Protein AF-A0A1R4I802-F1 (afdb_monomer_lite)

pLDDT: mean 87.27, std 13.85, range [25.53, 98.75]

Radius of gyration: 37.76 Å; chains: 1; bounding box: 96×90×121 Å

Sequence (966 aa):
MNDSNFIKTTEVAKILERSEATIKRWESEEKLTSYRNASNHRLFCKNEVLGLKNILNTEIKKTSHTIPISRAISPKSHPAHYLMHKYWGRKPHNVVSEYIAAHTQKGERVLDPFMGSGVTVIEGAKLEREVIGVDLNPMSKFIVDNTVNKVNIPKFQLAFESIYEKVFEQYRHFYITKCSKCDADVELSSLVWSEEGLETIRQNCPCCKKVIQTATAIDIKVYDDIVGNFELLTKGNAFPTDKVLQYVKRSGNERIDELFSKRALIILSSFLRNINEEKDEAVRNLLLFVFSSALPNCSKMLPGDIKTASYKSGWVISKFWVPKVHTERNVFECIQLRYKAILKGKSETTQIDSKFVKTYNQDSRFLSQIDDQSIDYIWTDPPYGESIAYLGLSHLWNSWLGFEPDYSNEIIIDPFRKKRIDSFEEGMNGVFKELNRVLKKGKYLSFSFHNRDLKVWKAIVEPLLRNGFQLVNVVMQPQAVSSGTQGINKNNTLKGDFIYNFMKVDEPANTVFTHHPNAYALIKGMAFDYLQSHKQCTAAELYEFLIPQIILNHAFIDENKKVIDIENLLQKEFIYFEENNNYYWKNKSKPSNKPLGVLDLFAGAGGFSTGFKKANCTIVAAVEFDNEIAKTYSKNHPETILHNVDIRSLPTETIVNNFQEKGIECDIIIGGPPCQGFSMSGNRIRKSFEGKFDERNELFMEFFRFVKALNPSYFIIENVEGILNYNGGTVRDEIYNLFEGIGYKLDSKVLLAADYGVPQLRKRAFFFGTRKSVDPKSLIPSPTHSPGDYTSTWDAISDLPPIESGEGVDLLVKSNHAEYTSYQLKLGAQTQNIIYNHKASSHSKETIEKLKLINSGKKQSDLPEHMHTKSVHSGSWGRMEKHKPAFTLTTRINTPSVGRIVHPEKNRTITPREAARIQSFPDDFVFIGGITTIGKQIGNAVSPLLAEQLAKQILNIEEQLGLNFS

Structure (mmCIF, N/CA/C/O backbone):
data_AF-A0A1R4I802-F1
#
_entry.id   AF-A0A1R4I802-F1
#
loop_
_atom_site.group_PDB
_atom_site.id
_atom_site.type_symbol
_atom_site.label_atom_id
_atom_site.label_alt_id
_atom_site.label_comp_id
_atom_site.label_asym_id
_atom_site.label_entity_id
_atom_site.label_seq_id
_atom_site.pdbx_PDB_ins_code
_atom_site.Cartn_x
_atom_site.Cartn_y
_atom_site.Cartn_z
_atom_site.occupancy
_atom_site.B_iso_or_equiv
_atom_site.auth_seq_id
_atom_site.auth_comp_id
_atom_site.auth_asym_id
_atom_site.auth_atom_id
_atom_site.pdbx_PDB_model_num
ATOM 1 N N . MET A 1 1 ? 3.967 -55.082 20.845 1.00 48.22 1 MET A N 1
ATOM 2 C CA . MET A 1 1 ? 3.621 -54.241 19.677 1.00 48.22 1 MET A CA 1
ATOM 3 C C . MET A 1 1 ? 4.891 -53.521 19.253 1.00 48.22 1 MET A C 1
ATOM 5 O O . MET A 1 1 ? 5.595 -53.062 20.139 1.00 48.22 1 MET A O 1
ATOM 9 N N . ASN A 1 2 ? 5.239 -53.493 17.963 1.00 43.09 2 ASN A N 1
ATOM 10 C CA . ASN A 1 2 ? 6.452 -52.806 17.499 1.00 43.09 2 ASN A CA 1
ATOM 11 C C . ASN A 1 2 ? 6.338 -51.296 17.772 1.00 43.09 2 ASN A C 1
ATOM 13 O O . ASN A 1 2 ? 5.531 -50.617 17.140 1.00 43.09 2 ASN A O 1
ATOM 17 N N . ASP A 1 3 ? 7.165 -50.777 18.683 1.00 56.81 3 ASP A N 1
ATOM 18 C CA . ASP A 1 3 ? 7.208 -49.365 19.108 1.00 56.81 3 ASP A CA 1
ATOM 19 C C . ASP A 1 3 ? 7.693 -48.390 18.005 1.00 56.81 3 ASP A C 1
ATOM 21 O O . ASP A 1 3 ? 7.824 -47.193 18.242 1.00 56.81 3 ASP A O 1
ATOM 25 N N . SER A 1 4 ? 7.941 -48.856 16.774 1.00 58.94 4 SER A N 1
ATOM 26 C CA . SER A 1 4 ? 8.486 -48.034 15.681 1.00 58.94 4 SER A CA 1
ATOM 27 C C . SER A 1 4 ? 7.456 -47.169 14.937 1.00 58.94 4 SER A C 1
ATOM 29 O O . SER A 1 4 ? 7.851 -46.296 14.167 1.00 58.94 4 SER A O 1
ATOM 31 N N . ASN A 1 5 ? 6.150 -47.394 15.135 1.00 73.88 5 ASN A N 1
ATOM 32 C CA . ASN A 1 5 ? 5.072 -46.682 14.418 1.00 73.88 5 ASN A CA 1
ATOM 33 C C . ASN A 1 5 ? 4.325 -45.638 15.262 1.00 73.88 5 ASN A C 1
ATOM 35 O O . ASN A 1 5 ? 3.360 -45.032 14.784 1.00 73.88 5 ASN A O 1
ATOM 39 N N . PHE A 1 6 ? 4.777 -45.400 16.491 1.00 86.06 6 PHE A N 1
ATOM 40 C CA . PHE A 1 6 ? 4.114 -44.507 17.427 1.00 86.06 6 PHE A CA 1
ATOM 41 C C . PHE A 1 6 ? 5.031 -43.371 17.878 1.00 86.06 6 PHE A C 1
ATOM 43 O O . PHE A 1 6 ? 6.222 -43.561 18.106 1.00 86.06 6 PHE A O 1
ATOM 50 N N . ILE A 1 7 ? 4.466 -42.171 17.984 1.00 90.19 7 ILE A N 1
ATOM 51 C CA . ILE A 1 7 ? 5.193 -40.926 18.253 1.00 90.19 7 ILE A CA 1
ATOM 52 C C . ILE A 1 7 ? 4.628 -40.215 19.484 1.00 90.19 7 ILE A C 1
ATOM 54 O O . ILE A 1 7 ? 3.442 -40.324 19.802 1.00 90.19 7 ILE A O 1
ATOM 58 N N . LYS A 1 8 ? 5.484 -39.483 20.203 1.00 91.38 8 LYS A N 1
ATOM 59 C CA . LYS A 1 8 ? 5.104 -38.764 21.432 1.00 91.38 8 LYS A CA 1
ATOM 60 C C . LYS A 1 8 ? 4.300 -37.501 21.113 1.00 91.38 8 LYS A C 1
ATOM 62 O O . LYS A 1 8 ? 4.453 -36.916 20.044 1.00 91.38 8 LYS A O 1
ATOM 67 N N . THR A 1 9 ? 3.521 -37.012 22.081 1.00 88.38 9 THR A N 1
ATOM 68 C CA . THR A 1 9 ? 2.730 -35.765 21.977 1.00 88.38 9 THR A CA 1
ATOM 69 C C . THR A 1 9 ? 3.531 -34.570 21.441 1.00 88.38 9 THR A C 1
ATOM 71 O O . THR A 1 9 ? 3.014 -33.801 20.637 1.00 88.38 9 THR A O 1
ATOM 74 N N . THR A 1 10 ? 4.795 -34.428 21.852 1.00 85.94 10 THR A N 1
ATOM 75 C CA . THR A 1 10 ? 5.732 -33.381 21.399 1.00 85.94 10 THR A CA 1
ATOM 76 C C . THR A 1 10 ? 6.009 -33.451 19.894 1.00 85.94 10 THR A C 1
ATOM 78 O O . THR A 1 10 ? 6.145 -32.433 19.217 1.00 85.94 10 THR A O 1
ATOM 81 N N . GLU A 1 11 ? 6.088 -34.660 19.352 1.00 85.62 11 GLU A N 1
ATOM 82 C CA . GLU A 1 11 ? 6.385 -34.925 17.949 1.00 85.62 11 GLU A CA 1
ATOM 83 C C . GLU A 1 11 ? 5.122 -34.818 17.086 1.00 85.62 11 GLU A C 1
ATOM 85 O O . GLU A 1 11 ? 5.169 -34.250 15.999 1.00 85.62 11 GLU A O 1
ATOM 90 N N . VAL A 1 12 ? 3.964 -35.224 17.618 1.00 88.69 12 VAL A N 1
ATOM 91 C CA . VAL A 1 12 ? 2.645 -34.949 17.020 1.00 88.69 12 VAL A CA 1
ATOM 92 C C . VAL A 1 12 ? 2.388 -33.447 16.911 1.00 88.69 12 VAL A C 1
ATOM 94 O O . VAL A 1 12 ? 1.987 -32.964 15.854 1.00 88.69 12 VAL A O 1
ATOM 97 N N . ALA A 1 13 ? 2.672 -32.700 17.982 1.00 84.94 13 ALA A N 1
ATOM 98 C CA . ALA A 1 13 ? 2.576 -31.244 18.026 1.00 84.94 13 ALA A CA 1
ATOM 99 C C . ALA A 1 13 ? 3.449 -30.584 16.945 1.00 84.94 13 ALA A C 1
ATOM 101 O O . ALA A 1 13 ? 2.989 -29.680 16.247 1.00 84.94 13 ALA A O 1
ATOM 102 N N . LYS A 1 14 ? 4.674 -31.091 16.735 1.00 83.31 14 LYS A N 1
ATOM 103 C CA . LYS A 1 14 ? 5.548 -30.655 15.634 1.00 83.31 14 LYS A CA 1
ATOM 104 C C . LYS A 1 14 ? 4.990 -31.005 14.255 1.00 83.31 14 LYS A C 1
ATOM 106 O O . LYS A 1 14 ? 4.982 -30.142 13.386 1.00 83.31 14 LYS A O 1
ATOM 111 N N . ILE A 1 15 ? 4.525 -32.237 14.036 1.00 83.50 15 ILE A N 1
ATOM 112 C CA . ILE A 1 15 ? 4.023 -32.671 12.721 1.00 83.50 15 ILE A CA 1
ATOM 113 C C . ILE A 1 15 ? 2.768 -31.888 12.326 1.00 83.50 15 ILE A C 1
ATOM 115 O O . ILE A 1 15 ? 2.659 -31.473 11.174 1.00 83.50 15 ILE A O 1
ATOM 119 N N . LEU A 1 16 ? 1.849 -31.655 13.264 1.00 80.12 16 LEU A N 1
ATOM 120 C CA . LEU A 1 16 ? 0.598 -30.928 13.028 1.00 80.12 16 LEU A CA 1
ATOM 121 C C . LEU A 1 16 ? 0.731 -29.405 13.168 1.00 80.12 16 LEU A C 1
ATOM 123 O O . LEU A 1 16 ? -0.246 -28.701 12.928 1.00 80.12 16 LEU A O 1
ATOM 127 N N . GLU A 1 17 ? 1.909 -28.899 13.551 1.00 80.00 17 GLU A N 1
ATOM 128 C CA . GLU A 1 17 ? 2.177 -27.472 13.786 1.00 80.00 17 GLU A CA 1
ATOM 129 C C . GLU A 1 17 ? 1.166 -26.857 14.778 1.00 80.00 17 GLU A C 1
ATOM 131 O O . GLU A 1 17 ? 0.528 -25.827 14.535 1.00 80.00 17 GLU A O 1
ATOM 136 N N . ARG A 1 18 ? 0.966 -27.537 15.913 1.00 85.56 18 ARG A N 1
ATOM 137 C CA . ARG A 1 18 ? 0.044 -27.147 16.993 1.00 85.56 18 ARG A CA 1
ATOM 138 C C . ARG A 1 18 ? 0.712 -27.288 18.355 1.00 85.56 18 ARG A C 1
ATOM 140 O O . ARG A 1 18 ? 1.702 -27.992 18.503 1.00 85.56 18 ARG A O 1
ATOM 147 N N . SER A 1 19 ? 0.158 -26.634 19.375 1.00 84.50 19 SER A N 1
ATOM 148 C CA . SER A 1 19 ? 0.639 -26.800 20.750 1.00 84.50 19 SER A CA 1
ATOM 149 C C . SER A 1 19 ? 0.281 -28.183 21.302 1.00 84.50 19 SER A C 1
ATOM 151 O O . SER A 1 19 ? -0.762 -28.745 20.969 1.00 84.50 19 SER A O 1
ATOM 153 N N . GLU A 1 20 ? 1.083 -28.711 22.227 1.00 81.38 20 GLU A N 1
ATOM 154 C CA . GLU A 1 20 ? 0.769 -29.975 22.910 1.00 81.38 20 GLU A CA 1
ATOM 155 C C . GLU A 1 20 ? -0.572 -29.938 23.660 1.00 81.38 20 GLU A C 1
ATOM 157 O O . GLU A 1 20 ? -1.236 -30.965 23.791 1.00 81.38 20 GLU A O 1
ATOM 162 N N . ALA A 1 21 ? -0.997 -28.759 24.131 1.00 77.81 21 ALA A N 1
ATOM 163 C CA . ALA A 1 21 ? -2.317 -28.562 24.731 1.00 77.81 21 ALA A CA 1
ATOM 164 C C . ALA A 1 21 ? -3.444 -28.810 23.716 1.00 77.81 21 ALA A C 1
ATOM 166 O O . ALA A 1 21 ? -4.458 -29.417 24.050 1.00 77.81 21 ALA A O 1
ATOM 167 N N . THR A 1 22 ? -3.234 -28.408 22.460 1.00 73.81 22 THR A N 1
ATOM 168 C CA . THR A 1 22 ? -4.174 -28.674 21.366 1.00 73.81 22 THR A CA 1
ATOM 169 C C . THR A 1 22 ? -4.234 -30.162 21.043 1.00 73.81 22 THR A C 1
ATOM 171 O O . THR A 1 22 ? -5.327 -30.685 20.865 1.00 73.81 22 THR A O 1
ATOM 174 N N . ILE A 1 23 ? -3.092 -30.860 21.038 1.00 85.88 23 ILE A N 1
ATOM 175 C CA . ILE A 1 23 ? -3.051 -32.312 20.800 1.00 85.88 23 ILE A CA 1
ATOM 176 C C . ILE A 1 23 ? -3.812 -33.070 21.893 1.00 85.88 23 ILE A C 1
ATOM 178 O O . ILE A 1 23 ? -4.617 -33.941 21.585 1.00 85.88 23 ILE A O 1
ATOM 182 N N . LYS A 1 24 ? -3.635 -32.685 23.164 1.00 81.06 24 LYS A N 1
ATOM 183 C CA . LYS A 1 24 ? -4.377 -33.264 24.300 1.00 81.06 24 LYS A CA 1
ATOM 184 C C . LYS A 1 24 ? -5.880 -32.986 24.222 1.00 81.06 24 LYS A C 1
ATOM 186 O O . LYS A 1 24 ? -6.678 -33.839 24.591 1.00 81.06 24 LYS A O 1
ATOM 191 N N . ARG A 1 25 ? -6.273 -31.806 23.733 1.00 82.50 25 ARG A N 1
ATOM 192 C CA . ARG A 1 25 ? -7.684 -31.484 23.493 1.00 82.50 25 ARG A CA 1
ATOM 193 C C . ARG A 1 25 ? -8.262 -32.319 22.346 1.00 82.50 25 ARG A C 1
ATOM 195 O O . ARG A 1 25 ? -9.352 -32.852 22.478 1.00 82.50 25 ARG A O 1
ATOM 202 N N . TRP A 1 26 ? -7.538 -32.462 21.240 1.00 80.62 26 TRP A N 1
ATOM 203 C CA . TRP A 1 26 ? -7.979 -33.267 20.096 1.00 80.62 26 TRP A CA 1
ATOM 204 C C . TRP A 1 26 ? -8.058 -34.757 20.415 1.00 80.62 26 TRP A C 1
ATOM 206 O O . TRP A 1 26 ? -8.942 -35.427 19.903 1.00 80.62 26 TRP A O 1
ATOM 216 N N . GLU A 1 27 ? -7.210 -35.245 21.315 1.00 81.06 27 GLU A N 1
ATOM 217 C CA . GLU A 1 27 ? -7.365 -36.564 21.928 1.00 81.06 27 GLU A CA 1
ATOM 218 C C . GLU A 1 27 ? -8.683 -36.666 22.717 1.00 81.06 27 GLU A C 1
ATOM 220 O O . GLU A 1 27 ? -9.453 -37.593 22.498 1.00 81.06 27 GLU A O 1
ATOM 225 N N . SER A 1 28 ? -8.997 -35.691 23.583 1.00 76.88 28 SER A N 1
ATOM 226 C CA . SER A 1 28 ? -10.264 -35.689 24.344 1.00 76.88 28 SER A CA 1
ATOM 227 C C . SER A 1 28 ? -11.519 -35.479 23.489 1.00 76.88 28 SER A C 1
ATOM 229 O O . SER A 1 28 ? -12.619 -35.783 23.934 1.00 76.88 28 SER A O 1
ATOM 231 N N . GLU A 1 29 ? -11.352 -34.946 22.281 1.00 74.69 29 GLU A N 1
ATOM 232 C CA . GLU A 1 29 ? -12.400 -34.778 21.267 1.00 74.69 29 GLU A CA 1
ATOM 233 C C . GLU A 1 29 ? -12.437 -35.957 20.273 1.00 74.69 29 GLU A C 1
ATOM 235 O O . GLU A 1 29 ? -13.108 -35.854 19.251 1.00 74.69 29 GLU A O 1
ATOM 240 N N . GLU A 1 30 ? -11.681 -37.034 20.524 1.00 80.44 30 GLU A N 1
ATOM 241 C CA . GLU A 1 30 ? -11.597 -38.242 19.681 1.00 80.44 30 GLU A CA 1
ATOM 242 C C . GLU A 1 30 ? -11.120 -37.991 18.232 1.00 80.44 30 GLU A C 1
ATOM 244 O O . GLU A 1 30 ? -11.308 -38.814 17.341 1.00 80.44 30 GLU A O 1
ATOM 249 N N . LYS A 1 31 ? -10.442 -36.863 17.977 1.00 72.69 31 LYS A N 1
ATOM 250 C CA . LYS A 1 31 ? -9.838 -36.523 16.671 1.00 72.69 31 LYS A CA 1
ATOM 251 C C . LYS A 1 31 ? -8.474 -37.175 16.445 1.00 72.69 31 LYS A C 1
ATOM 253 O O . LYS A 1 31 ? -7.980 -37.191 15.320 1.00 72.69 31 LYS A O 1
ATOM 258 N N . LEU A 1 32 ? -7.838 -37.625 17.522 1.00 79.69 32 LEU A N 1
ATOM 259 C CA . LEU A 1 32 ? -6.580 -38.363 17.521 1.00 79.69 32 LEU A CA 1
ATOM 260 C C . LEU A 1 32 ? -6.643 -39.438 18.593 1.00 79.69 32 LEU A C 1
ATOM 262 O O . LEU A 1 32 ? -6.967 -39.149 19.744 1.00 79.69 32 LEU A O 1
ATOM 266 N N . THR A 1 33 ? -6.243 -40.649 18.241 1.00 84.12 33 THR A N 1
ATOM 267 C CA . THR A 1 33 ? -6.225 -41.769 19.174 1.00 84.12 33 THR A CA 1
ATOM 268 C C . THR A 1 33 ? -4.836 -41.920 19.791 1.00 84.12 33 THR A C 1
ATOM 270 O O . THR A 1 33 ? -3.817 -41.907 19.093 1.00 84.12 33 THR A O 1
ATOM 273 N N . SER A 1 34 ? -4.773 -42.059 21.117 1.00 86.81 34 SER A N 1
ATOM 274 C CA . SER A 1 34 ? -3.521 -42.305 21.838 1.00 86.81 34 SER A CA 1
ATOM 275 C C . SER A 1 34 ? -3.622 -43.554 22.710 1.00 86.81 34 SER A C 1
ATOM 277 O O . SER A 1 34 ? -4.702 -43.922 23.172 1.00 86.81 34 SER A O 1
ATOM 279 N N . TYR A 1 35 ? -2.488 -44.210 22.947 1.00 85.31 35 TYR A N 1
ATOM 280 C CA . TYR A 1 35 ? -2.356 -45.235 23.981 1.00 85.31 35 TYR A CA 1
ATOM 281 C C . TYR A 1 35 ? -1.230 -44.864 24.941 1.00 85.31 35 TYR A C 1
ATOM 283 O O . TYR A 1 35 ? -0.336 -44.069 24.631 1.00 85.31 35 TYR A O 1
ATOM 291 N N . ARG A 1 36 ? -1.281 -45.441 26.141 1.00 83.44 36 ARG A N 1
ATOM 292 C CA . ARG A 1 36 ? -0.262 -45.230 27.167 1.00 83.44 36 ARG A CA 1
ATOM 293 C C . ARG A 1 36 ? 0.703 -46.403 27.195 1.00 83.44 36 ARG A C 1
ATOM 295 O O . ARG A 1 36 ? 0.273 -47.552 27.243 1.00 83.44 36 ARG A O 1
ATOM 302 N N . ASN A 1 37 ? 2.000 -46.113 27.174 1.00 80.75 37 ASN A N 1
ATOM 303 C CA . ASN A 1 37 ? 3.020 -47.146 27.345 1.00 80.75 37 ASN A CA 1
ATOM 304 C C . ASN A 1 37 ? 3.228 -47.512 28.828 1.00 80.75 37 ASN A C 1
ATOM 306 O O . ASN A 1 37 ? 2.658 -46.884 29.720 1.00 80.75 37 ASN A O 1
ATOM 310 N N . ALA A 1 38 ? 4.089 -48.500 29.095 1.00 75.00 38 ALA A N 1
ATOM 311 C CA . ALA A 1 38 ? 4.399 -48.976 30.449 1.00 75.00 38 ALA A CA 1
ATOM 312 C C . ALA A 1 38 ? 4.958 -47.885 31.390 1.00 75.00 38 ALA A C 1
ATOM 314 O O . ALA A 1 38 ? 4.836 -47.995 32.604 1.00 75.00 38 ALA A O 1
ATOM 315 N N . SER A 1 39 ? 5.526 -46.805 30.840 1.00 77.00 39 SER A N 1
ATOM 316 C CA . SER A 1 39 ? 5.998 -45.629 31.590 1.00 77.00 39 SER A CA 1
ATOM 317 C C . SER A 1 39 ? 4.955 -44.505 31.670 1.00 77.00 39 SER A C 1
ATOM 319 O O . SER A 1 39 ? 5.293 -43.373 32.005 1.00 77.00 39 SER A O 1
ATOM 321 N N . ASN A 1 40 ? 3.692 -44.796 31.346 1.00 76.44 40 ASN A N 1
ATOM 322 C CA . ASN A 1 40 ? 2.556 -43.877 31.389 1.00 76.44 40 ASN A CA 1
ATOM 323 C C . ASN A 1 40 ? 2.649 -42.671 30.421 1.00 76.44 40 ASN A C 1
ATOM 325 O O . ASN A 1 40 ? 1.948 -41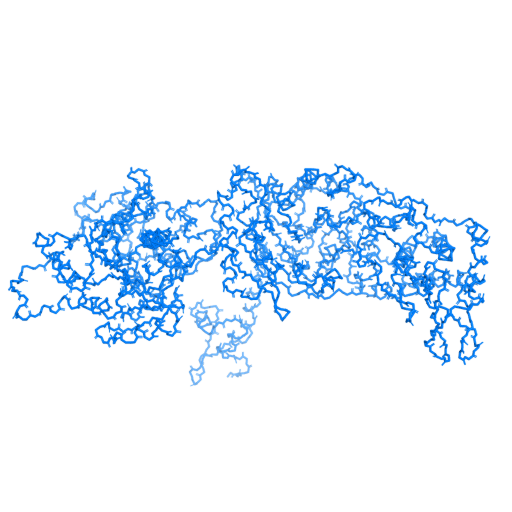.668 30.595 1.00 76.44 40 ASN A O 1
ATOM 329 N N . HIS A 1 41 ? 3.486 -42.758 29.380 1.00 80.06 41 HIS A N 1
ATOM 330 C CA . HIS A 1 41 ? 3.590 -41.744 28.327 1.00 80.06 41 HIS A CA 1
ATOM 331 C C . HIS A 1 41 ? 2.538 -41.959 27.233 1.00 80.06 41 HIS A C 1
ATOM 333 O O . HIS A 1 41 ? 2.304 -43.091 26.815 1.00 80.06 41 HIS A O 1
ATOM 339 N N . ARG A 1 42 ? 1.946 -40.859 26.741 1.00 85.69 42 ARG A N 1
ATOM 340 C CA . ARG A 1 42 ? 1.019 -40.860 25.596 1.00 85.69 42 ARG A CA 1
ATOM 341 C C . ARG A 1 42 ? 1.775 -41.058 24.285 1.00 85.69 42 ARG A C 1
ATOM 343 O O . ARG A 1 42 ? 2.738 -40.333 24.016 1.00 85.69 42 ARG A O 1
ATOM 350 N N . LEU A 1 43 ? 1.295 -41.988 23.473 1.00 88.94 43 LEU A N 1
ATOM 351 C CA . LEU A 1 43 ? 1.833 -42.321 22.163 1.00 88.94 43 LEU A CA 1
ATOM 352 C C . LEU A 1 43 ? 0.704 -42.345 21.126 1.00 88.94 43 LEU A C 1
ATOM 354 O O . LEU A 1 43 ? -0.361 -42.899 21.382 1.00 88.94 43 LEU A O 1
ATOM 358 N N . PHE A 1 44 ? 0.947 -41.745 19.962 1.00 90.06 44 PHE A N 1
ATOM 359 C CA . PHE A 1 44 ? -0.020 -41.586 18.870 1.00 90.06 44 PHE A CA 1
ATOM 360 C C . PHE A 1 44 ? 0.459 -42.314 17.618 1.00 90.06 44 PHE A C 1
ATOM 362 O O . PHE A 1 44 ? 1.660 -42.337 17.339 1.00 90.06 44 PHE A O 1
ATOM 369 N N . CYS A 1 45 ? -0.462 -42.895 16.846 1.00 88.38 45 CYS A N 1
ATOM 370 C CA . CYS A 1 45 ? -0.117 -43.576 15.600 1.00 88.38 45 CYS A CA 1
ATOM 371 C C . CYS A 1 45 ? 0.385 -42.565 14.559 1.00 88.38 45 CYS A C 1
ATOM 373 O O . CYS A 1 45 ? -0.319 -41.624 14.190 1.00 88.38 45 CYS A O 1
ATOM 375 N N . LYS A 1 46 ? 1.603 -42.756 14.041 1.00 86.38 46 LYS A N 1
ATOM 376 C CA . LYS A 1 46 ? 2.226 -41.804 13.106 1.00 86.38 46 LYS A CA 1
ATOM 377 C C . LYS A 1 46 ? 1.425 -41.628 11.807 1.00 86.38 46 LYS A C 1
ATOM 379 O O . LYS A 1 46 ? 1.333 -40.514 11.296 1.00 86.38 46 LYS A O 1
ATOM 384 N N . ASN A 1 47 ? 0.820 -42.699 11.292 1.00 79.44 47 ASN A N 1
ATOM 385 C CA . ASN A 1 47 ? 0.033 -42.659 10.053 1.00 79.44 47 ASN A CA 1
ATOM 386 C C . ASN A 1 47 ? -1.282 -41.886 10.218 1.00 79.44 47 ASN A C 1
ATOM 388 O O . ASN A 1 47 ? -1.668 -41.134 9.327 1.00 79.44 47 ASN A O 1
ATOM 392 N N . GLU A 1 48 ? -1.935 -42.023 11.371 1.00 85.12 48 GLU A N 1
ATOM 393 C CA . GLU A 1 48 ? -3.157 -41.289 11.718 1.00 85.12 48 GLU A CA 1
ATOM 394 C C . GLU A 1 48 ? -2.884 -39.781 11.810 1.00 85.12 48 GLU A C 1
ATOM 396 O O . GLU A 1 48 ? -3.587 -38.969 11.210 1.00 85.12 48 GLU A O 1
ATOM 401 N N . VAL A 1 49 ? -1.778 -39.410 12.462 1.00 86.81 49 VAL A N 1
ATOM 402 C CA . VAL A 1 49 ? -1.320 -38.018 12.582 1.00 86.81 49 VAL A CA 1
ATOM 403 C C . VAL A 1 49 ? -1.009 -37.408 11.210 1.00 86.81 49 VAL A C 1
ATOM 405 O O . VAL A 1 49 ? -1.395 -36.273 10.931 1.00 86.81 49 VAL A O 1
ATOM 408 N N . LEU A 1 50 ? -0.344 -38.149 10.319 1.00 80.38 50 LEU A N 1
ATOM 409 C CA . LEU A 1 50 ? -0.075 -37.688 8.952 1.00 80.38 50 LEU A CA 1
ATOM 410 C C . LEU A 1 50 ? -1.360 -37.565 8.112 1.00 80.38 50 LEU A C 1
ATOM 412 O O . LEU A 1 50 ? -1.487 -36.619 7.333 1.00 80.38 50 LEU A O 1
ATOM 416 N N . GLY A 1 51 ? -2.331 -38.463 8.301 1.00 76.75 51 GLY A N 1
ATOM 417 C CA . GLY A 1 51 ? -3.654 -38.373 7.678 1.00 76.75 51 GLY A CA 1
ATOM 418 C C . GLY A 1 51 ? -4.413 -37.113 8.100 1.00 76.75 51 GLY A C 1
ATOM 419 O O . GLY A 1 51 ? -4.891 -36.363 7.247 1.00 76.75 51 GLY A O 1
ATOM 420 N N . LEU A 1 52 ? -4.433 -36.814 9.402 1.00 78.19 52 LEU A N 1
ATOM 421 C CA . LEU A 1 52 ? -5.056 -35.601 9.933 1.00 78.19 52 LEU A CA 1
ATOM 422 C C . LEU A 1 52 ? -4.363 -34.326 9.424 1.00 78.19 52 LEU A C 1
ATOM 424 O O . LEU A 1 52 ? -5.043 -33.360 9.080 1.00 78.19 52 LEU A O 1
ATOM 428 N N . LYS A 1 53 ? -3.025 -34.329 9.288 1.00 82.31 53 LYS A N 1
ATOM 429 C CA . LYS A 1 53 ? -2.281 -33.216 8.667 1.00 82.31 53 LYS A CA 1
ATOM 430 C C . LYS A 1 53 ? -2.791 -32.920 7.256 1.00 82.31 53 LYS A C 1
ATOM 432 O O . LYS A 1 53 ? -2.984 -31.759 6.897 1.00 82.31 53 LYS A O 1
ATOM 437 N N . ASN A 1 54 ? -3.020 -33.960 6.459 1.00 64.31 54 ASN A N 1
ATOM 438 C CA . ASN A 1 54 ? -3.515 -33.805 5.095 1.00 64.31 54 ASN A CA 1
ATOM 439 C C . ASN A 1 54 ? -4.945 -33.254 5.066 1.00 64.31 54 ASN A C 1
ATOM 441 O O . ASN A 1 54 ? -5.218 -32.353 4.275 1.00 64.31 54 ASN A O 1
ATOM 445 N N . ILE A 1 55 ? -5.833 -33.717 5.951 1.00 69.50 55 ILE A N 1
ATOM 446 C CA . ILE A 1 55 ? -7.207 -33.196 6.060 1.00 69.50 55 ILE A CA 1
ATOM 447 C C . ILE A 1 55 ? -7.192 -31.707 6.430 1.00 69.50 55 ILE A C 1
ATOM 449 O O . ILE A 1 55 ? -7.767 -30.895 5.707 1.00 69.50 55 ILE A O 1
ATOM 453 N N . LEU A 1 56 ? -6.439 -31.328 7.468 1.00 64.81 56 LEU A N 1
ATOM 454 C CA . LEU A 1 56 ? -6.307 -29.936 7.914 1.00 64.81 56 LEU A CA 1
ATOM 455 C C . LEU A 1 56 ? -5.733 -29.025 6.818 1.00 64.81 56 LEU A C 1
ATOM 457 O O . LEU A 1 56 ? -6.237 -27.929 6.589 1.00 64.81 56 LEU A O 1
ATOM 461 N N . ASN A 1 57 ? -4.722 -29.489 6.081 1.00 50.66 57 ASN A N 1
ATOM 462 C CA . ASN A 1 57 ? -4.170 -28.749 4.943 1.00 50.66 57 ASN A CA 1
ATOM 463 C C . ASN A 1 57 ? -5.178 -28.592 3.792 1.00 50.66 57 ASN A C 1
ATOM 465 O O . ASN A 1 57 ? -5.131 -27.605 3.056 1.00 50.66 57 ASN A O 1
ATOM 469 N N . THR A 1 58 ? -6.092 -29.549 3.629 1.00 42.91 58 THR A N 1
ATOM 470 C CA . THR A 1 58 ? -7.140 -29.509 2.599 1.00 42.91 58 THR A CA 1
ATOM 471 C C . THR A 1 58 ? -8.281 -28.565 3.000 1.00 42.91 58 THR A C 1
ATOM 473 O O . THR A 1 58 ? -8.788 -27.828 2.156 1.00 42.91 58 THR A O 1
ATOM 476 N N . GLU A 1 59 ? -8.640 -28.504 4.286 1.00 38.62 59 GLU A N 1
ATOM 477 C CA . GLU A 1 59 ? -9.621 -27.553 4.835 1.00 38.62 59 GLU A CA 1
ATOM 478 C C . GLU A 1 59 ? -9.112 -26.103 4.840 1.00 38.62 59 GLU A C 1
ATOM 480 O O . GLU A 1 59 ? -9.858 -25.183 4.496 1.00 38.62 59 GLU A O 1
ATOM 485 N N . ILE A 1 60 ? -7.822 -25.888 5.123 1.00 38.41 60 ILE A N 1
ATOM 486 C CA . ILE A 1 60 ? -7.173 -24.571 4.993 1.00 38.41 60 ILE A CA 1
ATOM 487 C C . ILE A 1 60 ? -7.182 -24.116 3.528 1.00 38.41 60 ILE A C 1
ATOM 489 O O . ILE A 1 60 ? -7.492 -22.963 3.239 1.00 38.41 60 ILE A O 1
ATOM 493 N N . LYS A 1 61 ? -6.927 -25.025 2.577 1.00 32.91 61 LYS A N 1
ATOM 494 C CA . LYS A 1 61 ? -7.055 -24.715 1.145 1.00 32.91 61 LYS A CA 1
ATOM 495 C C . LYS A 1 61 ? -8.497 -24.418 0.733 1.00 32.91 61 LYS A C 1
ATOM 497 O O . LYS A 1 61 ? -8.692 -23.572 -0.123 1.00 32.91 61 LYS A O 1
ATOM 502 N N . LYS A 1 62 ? -9.514 -25.055 1.323 1.00 33.22 62 LYS A N 1
ATOM 503 C CA . LYS A 1 62 ? -10.926 -24.734 1.027 1.00 33.22 62 LYS A CA 1
ATOM 504 C C . LYS A 1 62 ? -11.366 -23.380 1.594 1.00 33.22 62 LYS A C 1
ATOM 506 O O . LYS A 1 62 ? -12.161 -22.700 0.960 1.00 33.22 62 LYS A O 1
ATOM 511 N N . THR A 1 63 ? -10.829 -22.972 2.742 1.00 30.69 63 THR A N 1
ATOM 512 C CA . THR A 1 63 ? -11.148 -21.687 3.397 1.00 30.69 63 THR A CA 1
ATOM 513 C C . THR A 1 63 ? -10.293 -20.509 2.907 1.00 30.69 63 THR A C 1
ATOM 515 O O . THR A 1 63 ? -10.681 -19.363 3.104 1.00 30.69 63 THR A O 1
ATOM 518 N N . SER A 1 64 ? -9.169 -20.748 2.215 1.00 35.84 64 SER A N 1
ATOM 519 C CA . SER A 1 64 ? -8.300 -19.675 1.693 1.00 35.84 64 SER A CA 1
ATOM 520 C C . SER A 1 64 ? -8.865 -18.910 0.493 1.00 35.84 64 SER A C 1
ATOM 522 O O . SER A 1 64 ? -8.329 -17.863 0.155 1.00 35.84 64 SER A O 1
ATOM 524 N N . HIS A 1 65 ? -9.911 -19.416 -0.166 1.00 45.09 65 HIS A N 1
ATOM 525 C CA . HIS A 1 65 ? -10.439 -18.840 -1.412 1.00 45.09 65 HIS A CA 1
ATOM 526 C C . HIS A 1 65 ? -11.348 -17.613 -1.196 1.00 45.09 65 HIS A C 1
ATOM 528 O O . HIS A 1 65 ? -11.926 -17.108 -2.156 1.00 45.09 65 HIS A O 1
ATOM 534 N N . THR A 1 66 ? -11.508 -17.143 0.047 1.00 50.12 66 THR A N 1
ATOM 535 C CA . THR A 1 66 ? -12.467 -16.081 0.406 1.00 50.12 66 THR A CA 1
ATOM 536 C C . THR A 1 66 ? -11.868 -14.930 1.215 1.00 50.12 66 THR A C 1
ATOM 538 O O . THR A 1 66 ? -12.614 -14.062 1.650 1.00 50.12 66 THR A O 1
ATOM 541 N N . ILE A 1 67 ? -10.556 -14.910 1.481 1.00 62.56 67 ILE A N 1
ATOM 542 C CA . ILE A 1 67 ? -9.917 -13.822 2.240 1.00 62.56 67 ILE A CA 1
ATOM 543 C C . ILE A 1 67 ? -8.658 -13.374 1.493 1.00 62.56 67 ILE A C 1
ATOM 545 O O . ILE A 1 67 ? -7.775 -14.207 1.267 1.00 62.56 67 ILE A O 1
ATOM 549 N N . PRO A 1 68 ? -8.535 -12.083 1.127 1.00 70.31 68 PRO A N 1
ATOM 550 C CA . PRO A 1 68 ? -7.342 -11.592 0.462 1.00 70.31 68 PRO A CA 1
ATOM 551 C C . PRO A 1 68 ? -6.127 -11.718 1.378 1.00 70.31 68 PRO A C 1
ATOM 553 O O . PRO A 1 68 ? -6.215 -11.597 2.604 1.00 70.31 68 PRO A O 1
ATOM 556 N N . ILE A 1 69 ? -4.968 -11.954 0.768 1.00 80.69 69 ILE A N 1
ATOM 557 C CA . ILE A 1 69 ? -3.696 -12.070 1.480 1.00 80.69 69 ILE A CA 1
ATOM 558 C C . ILE A 1 69 ? -3.505 -10.822 2.355 1.00 80.69 69 ILE A C 1
ATOM 560 O O . ILE A 1 69 ? -3.695 -9.700 1.897 1.00 80.69 69 ILE A O 1
ATOM 564 N N . SER A 1 70 ? -3.151 -11.022 3.626 1.00 78.50 70 SER A N 1
ATOM 565 C CA . SER A 1 70 ? -2.976 -9.953 4.625 1.00 78.50 70 SER A CA 1
ATOM 566 C C . SER A 1 70 ? -1.525 -9.757 5.068 1.00 78.50 70 SER A C 1
ATOM 568 O O . SER A 1 70 ? -1.239 -8.912 5.913 1.00 78.50 70 SER A O 1
ATOM 570 N N . ARG A 1 71 ? -0.595 -10.533 4.501 1.00 85.62 71 ARG A N 1
ATOM 571 C CA . ARG A 1 71 ? 0.837 -10.473 4.807 1.00 85.62 71 ARG A CA 1
ATOM 572 C C . ARG A 1 71 ? 1.658 -10.086 3.587 1.00 85.62 71 ARG A C 1
ATOM 574 O O . ARG A 1 71 ? 1.309 -10.431 2.458 1.00 85.62 71 ARG A O 1
ATOM 581 N N . ALA A 1 72 ? 2.806 -9.468 3.838 1.00 84.69 72 ALA A N 1
ATOM 582 C CA . ALA A 1 72 ? 3.813 -9.284 2.809 1.00 84.69 72 ALA A CA 1
ATOM 583 C C . ALA A 1 72 ? 4.330 -10.644 2.295 1.00 84.69 72 ALA A C 1
ATOM 585 O O . ALA A 1 72 ? 4.418 -11.634 3.031 1.00 84.69 72 ALA A O 1
ATOM 586 N N . ILE A 1 73 ? 4.674 -10.689 1.014 1.00 87.50 73 ILE A N 1
ATOM 587 C CA . ILE A 1 73 ? 5.291 -11.824 0.335 1.00 87.50 73 ILE A CA 1
ATOM 588 C C . ILE A 1 73 ? 6.700 -11.390 -0.043 1.00 87.50 73 ILE A C 1
ATOM 590 O O . ILE A 1 73 ? 6.883 -10.372 -0.706 1.00 87.50 73 ILE A O 1
ATOM 594 N N . SER A 1 74 ? 7.700 -12.175 0.359 1.00 87.44 74 SER A N 1
ATOM 595 C CA . SER A 1 74 ? 9.089 -11.881 0.008 1.00 87.44 74 SER A CA 1
ATOM 596 C C . SER A 1 74 ? 9.283 -11.990 -1.515 1.00 87.44 74 SER A C 1
ATOM 598 O O . SER A 1 74 ? 9.051 -13.065 -2.084 1.00 87.44 74 SER A O 1
ATOM 600 N N . PRO A 1 75 ? 9.653 -10.902 -2.207 1.00 88.88 75 PRO A N 1
ATOM 601 C CA . PRO A 1 75 ? 9.721 -10.863 -3.660 1.00 88.88 75 PRO A CA 1
ATOM 602 C C . PRO A 1 75 ? 10.985 -11.570 -4.171 1.00 88.88 75 PRO A C 1
ATOM 604 O O . PRO A 1 75 ? 12.066 -11.462 -3.595 1.00 88.88 75 PRO A O 1
ATOM 607 N N . LYS A 1 76 ? 10.864 -12.283 -5.292 1.00 89.75 76 LYS A N 1
ATOM 608 C CA . LYS A 1 76 ? 11.978 -12.959 -5.971 1.00 89.75 76 LYS A CA 1
ATOM 609 C C . LYS A 1 76 ? 12.440 -12.168 -7.192 1.00 89.75 76 LYS A C 1
ATOM 611 O O . LYS A 1 76 ? 11.642 -11.500 -7.852 1.00 89.75 76 LYS A O 1
ATOM 616 N N . SER A 1 77 ? 13.724 -12.295 -7.526 1.00 88.31 77 SER A N 1
ATOM 617 C CA . SER A 1 77 ? 14.285 -11.759 -8.768 1.00 88.31 77 SER A CA 1
ATOM 618 C C . SER A 1 77 ? 13.665 -12.433 -9.994 1.00 88.31 77 SER A C 1
ATOM 620 O O . SER A 1 77 ? 13.253 -13.592 -9.947 1.00 88.31 77 SER A O 1
ATOM 622 N N . HIS A 1 78 ? 13.572 -11.697 -11.100 1.00 90.81 78 HIS A N 1
ATOM 623 C CA . HIS A 1 78 ? 12.977 -12.199 -12.337 1.00 90.81 78 HIS A CA 1
ATOM 624 C C . HIS A 1 78 ? 13.888 -13.217 -13.052 1.00 90.81 78 HIS A C 1
ATOM 626 O O . HIS A 1 78 ? 15.041 -12.886 -13.344 1.00 90.81 78 HIS A O 1
ATOM 632 N N . PRO A 1 79 ? 13.375 -14.417 -13.394 1.00 92.25 79 PRO A N 1
ATOM 633 C CA . PRO A 1 79 ? 14.058 -15.362 -14.284 1.00 92.25 79 PRO A CA 1
ATOM 634 C C . PRO A 1 79 ? 14.279 -14.821 -15.709 1.00 92.25 79 PRO A C 1
ATOM 636 O O . PRO A 1 79 ? 13.741 -13.774 -16.085 1.00 92.25 79 PRO A O 1
ATOM 639 N N . ALA A 1 80 ? 15.051 -15.538 -16.534 1.00 93.94 80 ALA A N 1
ATOM 640 C CA . ALA A 1 80 ? 15.508 -15.044 -17.834 1.00 93.94 80 ALA A CA 1
ATOM 641 C C . ALA A 1 80 ? 14.368 -14.765 -18.823 1.00 93.94 80 ALA A C 1
ATOM 643 O O . ALA A 1 80 ? 14.467 -13.801 -19.583 1.00 93.94 80 ALA A O 1
ATOM 644 N N . HIS A 1 81 ? 13.275 -15.536 -18.796 1.00 93.88 81 HIS A N 1
ATOM 645 C CA . HIS A 1 81 ? 12.132 -15.303 -19.692 1.00 93.88 81 HIS A CA 1
ATOM 646 C C . HIS A 1 81 ? 11.482 -13.919 -19.506 1.00 93.88 81 HIS A C 1
ATOM 648 O O . HIS A 1 81 ? 11.063 -13.302 -20.480 1.00 93.88 81 HIS A O 1
ATOM 654 N N . TYR A 1 82 ? 11.496 -13.349 -18.298 1.00 93.25 82 TYR A N 1
ATOM 655 C CA . TYR A 1 82 ? 11.052 -11.964 -18.097 1.00 93.25 82 TYR A CA 1
ATOM 656 C C . TYR A 1 82 ? 12.065 -10.937 -18.609 1.00 93.25 82 TYR A C 1
ATOM 658 O O . TYR A 1 82 ? 11.697 -9.812 -18.924 1.00 93.25 82 TYR A O 1
ATOM 666 N N . LEU A 1 83 ? 13.348 -11.288 -18.701 1.00 92.75 83 LEU A N 1
ATOM 667 C CA . LEU A 1 83 ? 14.439 -10.390 -19.097 1.00 92.75 83 LEU A CA 1
ATOM 668 C C . LEU A 1 83 ? 14.710 -10.393 -20.616 1.00 92.75 83 LEU A C 1
ATOM 670 O O . LEU A 1 83 ? 15.632 -9.714 -21.084 1.00 92.75 83 LEU A O 1
ATOM 674 N N . MET A 1 84 ? 13.901 -11.117 -21.398 1.00 94.88 84 MET A N 1
ATOM 675 C CA . MET A 1 84 ? 14.021 -11.230 -22.860 1.00 94.88 84 MET A CA 1
ATOM 676 C C . MET A 1 84 ? 13.744 -9.932 -23.622 1.00 94.88 84 MET A C 1
ATOM 678 O O . MET A 1 84 ? 14.295 -9.723 -24.700 1.00 94.88 84 MET A O 1
ATOM 682 N N . HIS A 1 85 ? 12.978 -9.015 -23.041 1.00 95.12 85 HIS A N 1
ATOM 683 C CA . HIS A 1 85 ? 12.789 -7.662 -23.564 1.00 95.12 85 HIS A CA 1
ATOM 684 C C . HIS A 1 85 ? 12.848 -6.659 -22.413 1.00 95.12 85 HIS A C 1
ATOM 686 O O . HIS A 1 85 ? 12.753 -7.058 -21.253 1.00 95.12 85 HIS A O 1
ATOM 692 N N . LYS A 1 86 ? 13.002 -5.363 -22.688 1.00 88.38 86 LYS A N 1
ATOM 693 C CA . LYS A 1 86 ? 12.839 -4.313 -21.668 1.00 88.38 86 LYS A CA 1
ATOM 694 C C . LYS A 1 86 ? 11.371 -3.887 -21.579 1.00 88.38 86 LYS A C 1
ATOM 696 O O . LYS A 1 86 ? 10.693 -3.822 -22.597 1.00 88.38 86 LYS A O 1
ATOM 701 N N . TYR A 1 87 ? 10.910 -3.584 -20.369 1.00 87.25 87 TYR A N 1
ATOM 702 C CA . TYR A 1 87 ? 9.642 -2.907 -20.087 1.00 87.25 87 TYR A CA 1
ATOM 703 C C . TYR A 1 87 ? 9.763 -2.208 -18.720 1.00 87.25 87 TYR A C 1
ATOM 705 O O . TYR A 1 87 ? 10.463 -2.731 -17.851 1.00 87.25 87 TYR A O 1
ATOM 713 N N . TRP A 1 88 ? 9.171 -1.022 -18.534 1.00 77.31 88 TRP A N 1
ATOM 714 C CA . TRP A 1 88 ? 9.443 -0.159 -17.363 1.00 77.31 88 TRP A CA 1
ATOM 715 C C . TRP A 1 88 ? 8.701 -0.560 -16.079 1.00 77.31 88 TRP A C 1
ATOM 717 O O . TRP A 1 88 ? 9.159 -0.196 -15.002 1.00 77.31 88 TRP A O 1
ATOM 727 N N . GLY A 1 89 ? 7.607 -1.323 -16.173 1.00 73.62 89 GLY A N 1
ATOM 728 C CA . GLY A 1 89 ? 6.841 -1.825 -15.024 1.00 73.62 89 GLY A CA 1
ATOM 729 C C . GLY A 1 89 ? 6.855 -3.350 -14.978 1.00 73.62 89 GLY A C 1
ATOM 730 O O . GLY A 1 89 ? 6.407 -3.994 -15.924 1.00 73.62 89 GLY A O 1
ATOM 731 N N . ARG A 1 90 ? 7.417 -3.937 -13.912 1.00 85.19 90 ARG A N 1
ATOM 732 C CA . ARG A 1 90 ? 7.430 -5.394 -13.692 1.00 85.19 90 ARG A CA 1
ATOM 733 C C . ARG A 1 90 ? 7.287 -5.737 -12.226 1.00 85.19 90 ARG A C 1
ATOM 735 O O . ARG A 1 90 ? 8.238 -5.599 -11.458 1.00 85.19 90 ARG A O 1
ATOM 742 N N . LYS A 1 91 ? 6.125 -6.268 -11.865 1.00 87.75 91 LYS A N 1
ATOM 743 C CA . LYS A 1 91 ? 5.883 -6.756 -10.510 1.00 87.75 91 LYS A CA 1
ATOM 744 C C . LYS A 1 91 ? 6.641 -8.064 -10.251 1.00 87.75 91 LYS A C 1
ATOM 746 O O . LYS A 1 91 ? 6.905 -8.818 -11.199 1.00 87.75 91 LYS A O 1
ATOM 751 N N . PRO A 1 92 ? 7.039 -8.346 -8.997 1.00 90.62 92 PRO A N 1
ATOM 752 C CA . PRO A 1 92 ? 7.669 -9.613 -8.648 1.00 90.62 92 PRO A CA 1
ATOM 753 C C . PRO A 1 92 ? 6.750 -10.791 -8.990 1.00 90.62 92 PRO A C 1
ATOM 755 O O . PRO A 1 92 ? 5.645 -10.904 -8.464 1.00 90.62 92 PRO A O 1
ATOM 758 N N . HIS A 1 93 ? 7.211 -11.672 -9.877 1.00 93.44 93 HIS A N 1
ATOM 759 C CA . HIS A 1 93 ? 6.396 -12.755 -10.437 1.00 93.44 93 HIS A CA 1
ATOM 760 C C . HIS A 1 93 ? 5.781 -13.665 -9.361 1.00 93.44 93 HIS A C 1
ATOM 762 O O . HIS A 1 93 ? 4.601 -13.980 -9.425 1.00 93.44 93 HIS A O 1
ATOM 768 N N . ASN A 1 94 ? 6.537 -14.022 -8.319 1.00 94.31 94 ASN A N 1
ATOM 769 C CA . ASN A 1 94 ? 6.050 -14.902 -7.257 1.00 94.31 94 ASN A CA 1
ATOM 770 C C . ASN A 1 94 ? 4.940 -14.272 -6.405 1.00 94.31 94 ASN A C 1
ATOM 772 O O . ASN A 1 94 ? 4.090 -14.997 -5.903 1.00 94.31 94 ASN A O 1
ATOM 776 N N . VAL A 1 95 ? 4.945 -12.945 -6.253 1.00 93.56 95 VAL A N 1
ATOM 777 C CA . VAL A 1 95 ? 3.882 -12.222 -5.546 1.00 93.56 95 VAL A CA 1
ATOM 778 C C . VAL A 1 95 ? 2.591 -12.336 -6.349 1.00 93.56 95 VAL A C 1
ATOM 780 O O . VAL A 1 95 ? 1.579 -12.777 -5.815 1.00 93.56 95 VAL A O 1
ATOM 783 N N . VAL A 1 96 ? 2.650 -12.032 -7.649 1.00 94.94 96 VAL A N 1
ATOM 784 C CA . VAL A 1 96 ? 1.502 -12.156 -8.563 1.00 94.94 96 VAL A CA 1
ATOM 785 C C . VAL A 1 96 ? 0.972 -13.596 -8.591 1.00 94.94 96 VAL A C 1
ATOM 787 O O . VAL A 1 96 ? -0.228 -13.817 -8.458 1.00 94.94 96 VAL A O 1
ATOM 790 N N . SER A 1 97 ? 1.871 -14.579 -8.683 1.00 95.69 97 SER A N 1
ATOM 791 C CA . SER A 1 97 ? 1.552 -16.012 -8.660 1.00 95.69 97 SER A CA 1
ATOM 792 C C . SER A 1 97 ? 0.768 -16.420 -7.410 1.00 95.69 97 SER A C 1
ATOM 794 O O . SER A 1 97 ? -0.256 -17.091 -7.501 1.00 95.69 97 SER A O 1
ATOM 796 N N . GLU A 1 98 ? 1.220 -15.989 -6.229 1.00 94.88 98 GLU A N 1
ATOM 797 C CA . GLU A 1 98 ? 0.589 -16.340 -4.955 1.00 94.88 98 GLU A CA 1
ATOM 798 C C . GLU A 1 98 ? -0.798 -15.703 -4.810 1.00 94.88 98 GLU A C 1
ATOM 800 O O . GLU A 1 98 ? -1.721 -16.356 -4.330 1.00 94.88 98 GLU A O 1
ATOM 805 N N . TYR A 1 99 ? -0.976 -14.472 -5.292 1.00 94.75 99 TYR A N 1
ATOM 806 C CA . TYR A 1 99 ? -2.281 -13.814 -5.314 1.00 94.75 99 TYR A CA 1
ATOM 807 C C . TYR A 1 99 ? -3.264 -14.478 -6.279 1.00 94.75 99 TYR A C 1
ATOM 809 O O . TYR A 1 99 ? -4.403 -14.739 -5.890 1.00 94.75 99 TYR A O 1
ATOM 817 N N . ILE A 1 100 ? -2.825 -14.828 -7.493 1.00 96.31 100 ILE A N 1
ATOM 818 C CA . ILE A 1 100 ? -3.639 -15.624 -8.423 1.00 96.31 100 ILE A CA 1
ATOM 819 C C . ILE A 1 100 ? -4.003 -16.960 -7.769 1.00 96.31 100 ILE A C 1
ATOM 821 O O . ILE A 1 100 ? -5.159 -17.374 -7.811 1.00 96.31 100 ILE A O 1
ATOM 825 N N . ALA A 1 101 ? -3.047 -17.626 -7.119 1.00 94.69 101 ALA A N 1
ATOM 826 C CA . ALA A 1 101 ? -3.280 -18.909 -6.471 1.00 94.69 101 ALA A CA 1
ATOM 827 C C . ALA A 1 101 ? -4.211 -18.851 -5.258 1.00 94.69 101 ALA A C 1
ATOM 829 O O . ALA A 1 101 ? -4.920 -19.823 -5.009 1.00 94.69 101 ALA A O 1
ATOM 830 N N . ALA A 1 102 ? -4.229 -17.738 -4.527 1.00 89.62 102 ALA A N 1
ATOM 831 C CA . ALA A 1 102 ? -5.123 -17.546 -3.393 1.00 89.62 102 ALA A CA 1
ATOM 832 C C . ALA A 1 102 ? -6.586 -17.346 -3.821 1.00 89.62 102 ALA A C 1
ATOM 834 O O . ALA A 1 102 ? -7.485 -17.770 -3.101 1.00 89.62 102 ALA A O 1
ATOM 835 N N . HIS A 1 103 ? -6.825 -16.741 -4.989 1.00 90.88 103 HIS A N 1
ATOM 836 C CA . HIS A 1 103 ? -8.170 -16.357 -5.434 1.00 90.88 103 HIS A CA 1
ATOM 837 C C . HIS A 1 103 ? -8.735 -17.226 -6.565 1.00 90.88 103 HIS A C 1
ATOM 839 O O . HIS A 1 103 ? -9.905 -17.061 -6.912 1.00 90.88 103 HIS A O 1
ATOM 845 N N . THR A 1 104 ? -7.935 -18.137 -7.139 1.00 95.25 104 THR A N 1
ATOM 846 C CA . THR A 1 104 ? -8.359 -18.974 -8.274 1.00 95.25 104 THR A CA 1
ATOM 847 C C . THR A 1 104 ? -7.907 -20.431 -8.213 1.00 95.25 104 THR A C 1
ATOM 849 O O . THR A 1 104 ? -6.816 -20.761 -7.733 1.00 95.25 104 THR A O 1
ATOM 852 N N . GLN A 1 105 ? -8.714 -21.291 -8.827 1.00 93.88 105 GLN A N 1
ATOM 853 C CA . GLN A 1 105 ? -8.459 -22.699 -9.111 1.00 93.88 105 GLN A CA 1
ATOM 854 C C . GLN A 1 105 ? -8.030 -22.915 -10.571 1.00 93.88 105 GLN A C 1
ATOM 856 O O . GLN A 1 105 ? -8.059 -22.011 -11.405 1.00 93.88 105 GLN A O 1
ATOM 861 N N . LYS A 1 106 ? -7.593 -24.139 -10.893 1.00 95.25 106 LYS A N 1
ATOM 862 C CA . LYS A 1 106 ? -7.260 -24.521 -12.274 1.00 95.25 106 LYS A CA 1
ATOM 863 C C . LYS A 1 106 ? -8.487 -24.367 -13.178 1.00 95.25 106 LYS A C 1
ATOM 865 O O . LYS A 1 106 ? -9.578 -24.776 -12.795 1.00 95.25 106 LYS A O 1
ATOM 870 N N . GLY A 1 107 ? -8.288 -23.808 -14.368 1.00 94.75 107 GLY A N 1
ATOM 871 C CA . GLY A 1 107 ? -9.348 -23.532 -15.343 1.00 94.75 107 GLY A CA 1
ATOM 872 C C . GLY A 1 107 ? -10.191 -22.281 -15.068 1.00 94.75 107 GLY A C 1
ATOM 873 O O . GLY A 1 107 ? -10.916 -21.855 -15.961 1.00 94.75 107 GLY A O 1
ATOM 874 N N . GLU A 1 108 ? -10.091 -21.657 -13.888 1.00 97.50 108 GLU A N 1
ATOM 875 C CA . GLU A 1 108 ? -10.765 -20.378 -13.622 1.00 97.50 108 GLU A CA 1
ATOM 876 C C . GLU A 1 108 ? -10.104 -19.220 -14.383 1.00 97.50 108 GLU A C 1
ATOM 878 O O . GLU A 1 108 ? -8.935 -19.294 -14.785 1.00 97.50 108 GLU A O 1
ATOM 883 N N . ARG A 1 109 ? -10.874 -18.146 -14.595 1.00 98.50 109 ARG A N 1
ATOM 884 C CA . ARG A 1 109 ? -10.488 -17.036 -15.472 1.00 98.50 109 ARG A CA 1
ATOM 885 C C . ARG A 1 109 ? -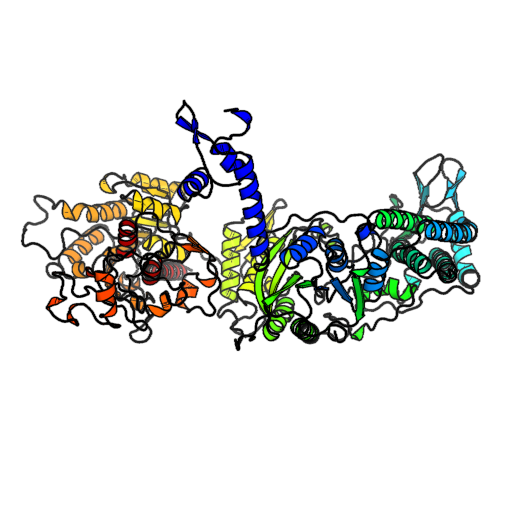9.834 -15.886 -14.717 1.00 98.50 109 ARG A C 1
ATOM 887 O O . ARG A 1 109 ? -10.423 -15.335 -13.787 1.00 98.50 109 ARG A O 1
ATOM 894 N N . VAL A 1 110 ? -8.653 -15.474 -15.170 1.00 98.56 110 VAL A N 1
ATOM 895 C CA . VAL A 1 110 ? -7.905 -14.326 -14.633 1.00 98.56 110 VAL A CA 1
ATOM 896 C C . VAL A 1 110 ? -7.825 -13.233 -15.691 1.00 98.56 110 VAL A C 1
ATOM 898 O O . VAL A 1 110 ? -7.499 -13.515 -16.841 1.00 98.56 110 VAL A O 1
ATOM 901 N N . LEU A 1 111 ? -8.082 -11.984 -15.312 1.00 98.62 111 LEU A N 1
ATOM 902 C CA . LEU A 1 111 ? -7.951 -10.830 -16.202 1.00 98.62 111 LEU A CA 1
ATOM 903 C C . LEU A 1 111 ? -6.862 -9.875 -15.706 1.00 98.62 111 LEU A C 1
ATOM 905 O O . LEU A 1 111 ? -6.802 -9.551 -14.520 1.00 98.62 111 LEU A O 1
ATOM 909 N N . ASP A 1 112 ? -6.056 -9.382 -16.642 1.00 97.75 112 ASP A N 1
ATOM 910 C CA . ASP A 1 112 ? -5.226 -8.195 -16.477 1.00 97.75 112 ASP A CA 1
ATOM 911 C C . ASP A 1 112 ? -5.594 -7.159 -17.559 1.00 97.75 112 ASP A C 1
ATOM 913 O O . ASP A 1 112 ? -5.225 -7.343 -18.724 1.00 97.75 112 ASP A O 1
ATOM 917 N N . PRO A 1 113 ? -6.340 -6.089 -17.219 1.00 96.88 113 PRO A N 1
ATOM 918 C CA . PRO A 1 113 ? -6.710 -5.031 -18.153 1.00 96.88 113 PRO A CA 1
ATOM 919 C C . PRO A 1 113 ? -5.552 -4.078 -18.492 1.00 96.88 113 PRO A C 1
ATOM 921 O O . PRO A 1 113 ? -5.746 -3.180 -19.302 1.00 96.88 113 PRO A O 1
ATOM 924 N N . PHE A 1 114 ? -4.374 -4.219 -17.880 1.00 94.69 114 PHE A N 1
ATOM 925 C CA . PHE A 1 114 ? -3.191 -3.403 -18.168 1.00 94.69 114 PHE A CA 1
ATOM 926 C C . PHE A 1 114 ? -1.942 -4.290 -18.197 1.00 94.69 114 PHE A C 1
ATOM 928 O O . PHE A 1 114 ? -0.987 -4.081 -17.450 1.00 94.69 114 PHE A O 1
ATOM 935 N N . MET A 1 115 ? -1.956 -5.323 -19.047 1.00 94.38 115 MET A N 1
ATOM 936 C CA . MET A 1 115 ? -1.021 -6.448 -18.912 1.00 94.38 115 MET A CA 1
ATOM 937 C C . MET A 1 115 ? 0.463 -6.071 -18.990 1.00 94.38 115 MET A C 1
ATOM 939 O O . MET A 1 115 ? 1.301 -6.794 -18.441 1.00 94.38 115 MET A O 1
ATOM 943 N N . GLY A 1 116 ? 0.827 -4.982 -19.677 1.00 93.19 116 GLY A N 1
ATOM 944 C CA . GLY A 1 116 ? 2.210 -4.536 -19.797 1.00 93.19 116 GLY A CA 1
ATOM 945 C C . GLY A 1 116 ? 3.130 -5.645 -20.313 1.00 93.19 116 GLY A C 1
ATOM 946 O O . GLY A 1 116 ? 2.913 -6.218 -21.376 1.00 93.19 116 GLY A O 1
ATOM 947 N N . SER A 1 117 ? 4.159 -6.011 -19.540 1.00 92.69 117 SER A N 1
ATOM 948 C CA . SER A 1 117 ? 5.049 -7.120 -19.921 1.00 92.69 117 SER A CA 1
ATOM 949 C C . SER A 1 117 ? 4.495 -8.524 -19.633 1.00 92.69 117 SER A C 1
ATOM 951 O O . SER A 1 117 ? 5.237 -9.495 -19.764 1.00 92.69 117 SER A O 1
ATOM 953 N N . GLY A 1 118 ? 3.252 -8.635 -19.160 1.00 94.44 118 GLY A N 1
ATOM 954 C CA . GLY A 1 118 ? 2.506 -9.881 -18.985 1.00 94.44 118 GLY A CA 1
ATOM 955 C C . GLY A 1 118 ? 2.878 -10.724 -17.776 1.00 94.44 118 GLY A C 1
ATOM 956 O O . GLY A 1 118 ? 2.770 -11.943 -17.854 1.00 94.44 118 GLY A O 1
ATOM 957 N N . VAL A 1 119 ? 3.314 -10.132 -16.657 1.00 95.31 119 VAL A N 1
ATOM 958 C CA . VAL A 1 119 ? 3.622 -10.920 -15.444 1.00 95.31 119 VAL A CA 1
ATOM 959 C C . VAL A 1 119 ? 2.401 -11.726 -14.996 1.00 95.31 119 VAL A C 1
ATOM 961 O O . VAL A 1 119 ? 2.520 -12.932 -14.798 1.00 95.31 119 VAL A O 1
ATOM 964 N N . THR A 1 120 ? 1.235 -11.085 -14.922 1.00 96.38 120 THR A N 1
ATOM 965 C CA . THR A 1 120 ? -0.050 -11.716 -14.588 1.00 96.38 120 THR A CA 1
ATOM 966 C C . THR A 1 120 ? -0.416 -12.818 -15.572 1.00 96.38 120 THR A C 1
ATOM 968 O O . THR A 1 120 ? -0.756 -13.926 -15.162 1.00 96.38 120 THR A O 1
ATOM 971 N N . VAL A 1 121 ? -0.265 -12.537 -16.870 1.00 96.69 121 VAL A N 1
ATOM 972 C CA . VAL A 1 121 ? -0.559 -13.479 -17.957 1.00 96.69 121 VAL A CA 1
ATOM 973 C C . VAL A 1 121 ? 0.300 -14.736 -17.847 1.00 96.69 121 VAL A C 1
ATOM 975 O O . VAL A 1 121 ? -0.211 -15.853 -17.845 1.00 96.69 121 VAL A O 1
ATOM 978 N N . ILE A 1 122 ? 1.611 -14.553 -17.699 1.00 96.38 122 ILE A N 1
ATOM 979 C CA . ILE A 1 122 ? 2.581 -15.643 -17.617 1.00 96.38 122 ILE A CA 1
ATOM 980 C C . ILE A 1 122 ? 2.366 -16.469 -16.345 1.00 96.38 122 ILE A C 1
ATOM 982 O O . ILE A 1 122 ? 2.362 -17.698 -16.411 1.00 96.38 122 ILE A O 1
ATOM 986 N N . GLU A 1 123 ? 2.195 -15.823 -15.190 1.00 96.88 123 GLU A N 1
ATOM 987 C CA . GLU A 1 123 ? 2.043 -16.538 -13.921 1.00 96.88 123 GLU A CA 1
ATOM 988 C C . GLU A 1 123 ? 0.713 -17.278 -13.839 1.00 96.88 123 GLU A C 1
ATOM 990 O O . GLU A 1 123 ? 0.717 -18.441 -13.451 1.00 96.88 123 GLU A O 1
ATOM 995 N N . GLY A 1 124 ? -0.395 -16.681 -14.285 1.00 97.00 124 GLY A N 1
ATOM 996 C CA . GLY A 1 124 ? -1.677 -17.383 -14.349 1.00 97.00 124 GLY A CA 1
ATOM 997 C C . GLY A 1 124 ? -1.648 -18.582 -15.308 1.00 97.00 124 GLY A C 1
ATOM 998 O O . GLY A 1 124 ? -2.191 -19.637 -14.982 1.00 97.00 124 GLY A O 1
ATOM 999 N N . ALA A 1 125 ? -0.933 -18.484 -16.434 1.00 96.75 125 ALA A N 1
ATOM 1000 C CA . ALA A 1 125 ? -0.795 -19.591 -17.380 1.00 96.75 125 ALA A CA 1
ATOM 1001 C C . ALA A 1 125 ? 0.067 -20.745 -16.838 1.00 96.75 125 ALA A C 1
ATOM 1003 O O . ALA A 1 125 ? -0.307 -21.904 -17.000 1.00 96.75 125 ALA A O 1
ATOM 1004 N N . LYS A 1 126 ? 1.179 -20.463 -16.133 1.00 95.62 126 LYS A N 1
ATOM 1005 C CA . LYS A 1 126 ? 1.970 -21.495 -15.407 1.00 95.62 126 LYS A CA 1
ATOM 1006 C C . LYS A 1 126 ? 1.142 -22.237 -14.364 1.00 95.62 126 LYS A C 1
ATOM 1008 O O . LYS A 1 126 ? 1.419 -23.374 -13.997 1.00 95.62 126 LYS A O 1
ATOM 1013 N N . LEU A 1 127 ? 0.149 -21.533 -13.860 1.00 96.25 127 LEU A N 1
ATOM 1014 C CA . LEU A 1 127 ? -0.812 -21.972 -12.887 1.00 96.25 127 LEU A CA 1
ATOM 1015 C C . LEU A 1 127 ? -2.015 -22.690 -13.568 1.00 96.25 127 LEU A C 1
ATOM 1017 O O . LEU A 1 127 ? -2.874 -23.220 -12.874 1.00 96.25 127 LEU A O 1
ATOM 1021 N N . GLU A 1 128 ? -2.075 -22.815 -14.895 1.00 96.62 128 GLU A N 1
ATOM 1022 C CA . GLU A 1 128 ? -3.186 -23.455 -15.630 1.00 96.62 128 GLU A CA 1
ATOM 1023 C C . GLU A 1 128 ? -4.546 -22.753 -15.413 1.00 96.62 128 GLU A C 1
ATOM 1025 O O . GLU A 1 128 ? -5.588 -23.399 -15.274 1.00 96.62 128 GLU A O 1
ATOM 1030 N N . ARG A 1 129 ? -4.541 -21.417 -15.333 1.00 97.56 129 ARG A N 1
ATOM 1031 C CA . ARG A 1 129 ? -5.748 -20.567 -15.350 1.00 97.56 129 ARG A CA 1
ATOM 1032 C C . ARG A 1 129 ? -6.007 -20.098 -16.773 1.00 97.56 129 ARG A C 1
ATOM 1034 O O . ARG A 1 129 ? -5.058 -19.912 -17.523 1.00 97.56 129 ARG A O 1
ATOM 1041 N N . GLU A 1 130 ? -7.258 -19.847 -17.139 1.00 98.06 130 GLU A N 1
ATOM 1042 C CA . GLU A 1 130 ? -7.563 -19.153 -18.393 1.00 98.06 130 GLU A CA 1
ATOM 1043 C C . GLU A 1 130 ? -7.268 -17.657 -18.217 1.00 98.06 130 GLU A C 1
ATOM 1045 O O . GLU A 1 130 ? -8.045 -16.935 -17.596 1.00 98.06 130 GLU A O 1
ATOM 1050 N N . VAL A 1 131 ? -6.133 -17.173 -18.724 1.00 98.00 131 VAL A N 1
ATOM 1051 C CA . VAL A 1 131 ? -5.702 -15.787 -18.509 1.00 98.00 131 VAL A CA 1
ATOM 1052 C C . VAL A 1 131 ? -5.951 -14.921 -19.731 1.00 98.00 131 VAL A C 1
ATOM 1054 O O . VAL A 1 131 ? -5.586 -15.269 -20.856 1.00 98.00 131 VAL A O 1
ATOM 1057 N N . ILE A 1 132 ? -6.529 -13.751 -19.482 1.00 98.50 132 ILE A N 1
ATOM 1058 C CA . ILE A 1 132 ? -6.811 -12.729 -20.478 1.00 98.50 132 ILE A CA 1
ATOM 1059 C C . ILE A 1 132 ? -5.971 -11.492 -20.154 1.00 98.50 132 ILE A C 1
ATOM 1061 O O . ILE A 1 132 ? -6.093 -10.923 -19.073 1.00 98.50 132 ILE A O 1
ATOM 1065 N N . GLY A 1 133 ? -5.111 -11.083 -21.082 1.00 98.00 133 GLY A N 1
ATOM 1066 C CA . GLY A 1 133 ? -4.342 -9.843 -21.002 1.00 98.00 133 GLY A CA 1
ATOM 1067 C C . GLY A 1 133 ? -4.840 -8.818 -22.015 1.00 98.00 133 GLY A C 1
ATOM 1068 O O . GLY A 1 133 ? -5.010 -9.144 -23.190 1.00 98.00 133 GLY A O 1
ATOM 1069 N N . VAL A 1 134 ? -5.057 -7.581 -21.583 1.00 97.50 134 VAL A N 1
ATOM 1070 C CA . VAL A 1 134 ? -5.461 -6.467 -22.451 1.00 97.50 134 VAL A CA 1
ATOM 1071 C C . VAL A 1 134 ? -4.494 -5.308 -22.255 1.00 97.50 134 VAL A C 1
ATOM 1073 O O . VAL A 1 134 ? -4.069 -5.033 -21.134 1.00 97.50 134 VAL A O 1
ATOM 1076 N N . ASP A 1 135 ? -4.097 -4.659 -23.347 1.00 95.81 135 ASP A N 1
ATOM 1077 C CA . ASP A 1 135 ? -3.302 -3.432 -23.294 1.00 95.81 135 ASP A CA 1
ATOM 1078 C C . ASP A 1 135 ? -3.514 -2.594 -24.558 1.00 95.81 135 ASP A C 1
ATOM 1080 O O . ASP A 1 135 ? -3.520 -3.126 -25.672 1.00 95.81 135 ASP A O 1
ATOM 1084 N N . LEU A 1 136 ? -3.608 -1.274 -24.405 1.00 95.00 136 LEU A N 1
ATOM 1085 C CA . LEU A 1 136 ? -3.642 -0.337 -25.530 1.00 95.00 136 LEU A CA 1
ATOM 1086 C C . LEU A 1 136 ? -2.318 -0.348 -26.313 1.00 95.00 136 LEU A C 1
ATOM 1088 O O . LEU A 1 136 ? -2.287 -0.041 -27.503 1.00 95.00 136 LEU A O 1
ATOM 1092 N N . ASN A 1 137 ? -1.214 -0.715 -25.661 1.00 94.25 137 ASN A N 1
ATOM 1093 C CA . ASN A 1 137 ? 0.109 -0.753 -26.255 1.00 94.25 137 ASN A CA 1
ATOM 1094 C C . ASN A 1 137 ? 0.355 -2.049 -27.051 1.00 94.25 137 ASN A C 1
ATOM 1096 O O . ASN A 1 137 ? 0.484 -3.121 -26.449 1.00 94.25 137 ASN A O 1
ATOM 1100 N N . PRO A 1 138 ? 0.523 -1.985 -28.386 1.00 96.25 138 PRO A N 1
ATOM 1101 C CA . PRO A 1 138 ? 0.786 -3.169 -29.202 1.00 96.25 138 PRO A CA 1
ATOM 1102 C C . PRO A 1 138 ? 2.105 -3.847 -28.819 1.00 96.25 138 PRO A C 1
ATOM 1104 O O . PRO A 1 138 ? 2.200 -5.074 -28.888 1.00 96.25 138 PRO A O 1
ATOM 1107 N N . MET A 1 139 ? 3.092 -3.096 -28.308 1.00 96.25 139 MET A N 1
ATOM 1108 C CA . MET A 1 139 ? 4.325 -3.694 -27.785 1.00 96.25 139 MET A CA 1
ATOM 1109 C C . MET A 1 139 ? 4.090 -4.606 -26.591 1.00 96.25 139 MET A C 1
ATOM 1111 O O . MET A 1 139 ? 4.798 -5.601 -26.466 1.00 96.25 139 MET A O 1
ATOM 1115 N N . SER A 1 140 ? 3.123 -4.306 -25.722 1.00 95.69 140 SER A N 1
ATOM 1116 C CA . SER A 1 140 ? 2.781 -5.183 -24.599 1.00 95.69 140 SER A CA 1
ATOM 1117 C C . SER A 1 140 ? 2.342 -6.548 -25.126 1.00 95.69 140 SER A C 1
ATOM 1119 O O . SER A 1 140 ? 2.932 -7.568 -24.769 1.00 95.69 140 SER A O 1
ATOM 1121 N N . LYS A 1 141 ? 1.392 -6.571 -26.074 1.00 96.56 141 LYS A N 1
ATOM 1122 C CA . LYS A 1 141 ? 0.932 -7.812 -26.717 1.00 96.56 141 LYS A CA 1
ATOM 1123 C C . LYS A 1 141 ? 2.074 -8.533 -27.423 1.00 96.56 141 LYS A C 1
ATOM 1125 O O . LYS A 1 141 ? 2.279 -9.719 -27.184 1.00 96.56 141 LYS A O 1
ATOM 1130 N N . PHE A 1 142 ? 2.862 -7.813 -28.219 1.00 97.94 142 PHE A N 1
ATOM 1131 C CA . PHE A 1 142 ? 4.004 -8.379 -28.931 1.00 97.94 142 PHE A CA 1
ATOM 1132 C C . PHE A 1 142 ? 5.024 -9.028 -27.981 1.00 97.94 142 PHE A C 1
ATOM 1134 O O . PHE A 1 142 ? 5.524 -10.116 -28.269 1.00 97.94 142 PHE A O 1
ATOM 1141 N N . ILE A 1 143 ? 5.309 -8.409 -26.828 1.00 97.25 143 ILE A N 1
ATOM 1142 C CA . ILE A 1 143 ? 6.214 -8.960 -25.810 1.00 97.25 143 ILE A CA 1
ATOM 1143 C C . ILE A 1 143 ? 5.637 -10.233 -25.186 1.00 97.25 143 ILE A C 1
ATOM 1145 O O . ILE A 1 143 ? 6.361 -11.222 -25.042 1.00 97.25 143 ILE A O 1
ATOM 1149 N N . VAL A 1 144 ? 4.360 -10.221 -24.801 1.00 96.56 144 VAL A N 1
ATOM 1150 C CA . VAL A 1 144 ? 3.716 -11.369 -24.150 1.00 96.56 144 VAL A CA 1
ATOM 1151 C C . VAL A 1 144 ? 3.606 -12.546 -25.111 1.00 96.56 144 VAL A C 1
ATOM 1153 O O . VAL A 1 144 ? 4.053 -13.641 -24.770 1.00 96.56 144 VAL A O 1
ATOM 1156 N N . ASP A 1 145 ? 3.122 -12.314 -26.329 1.00 96.31 145 ASP A N 1
ATOM 1157 C CA . ASP A 1 145 ? 2.959 -13.343 -27.357 1.00 96.31 145 ASP A CA 1
ATOM 1158 C C . ASP A 1 145 ? 4.302 -13.993 -27.701 1.00 96.31 145 ASP A C 1
ATOM 1160 O O . ASP A 1 145 ? 4.437 -15.215 -27.653 1.00 96.31 145 ASP A O 1
ATOM 1164 N N . ASN A 1 146 ? 5.346 -13.192 -27.943 1.00 96.38 146 ASN A N 1
ATOM 1165 C CA . ASN A 1 146 ? 6.685 -13.728 -28.187 1.00 96.38 146 ASN A CA 1
ATOM 1166 C C . ASN A 1 146 ? 7.312 -14.369 -26.952 1.00 96.38 146 ASN A C 1
ATOM 1168 O O . ASN A 1 146 ? 8.268 -15.124 -27.100 1.00 96.38 146 ASN A O 1
ATOM 1172 N N . THR A 1 147 ? 6.796 -14.132 -25.747 1.00 95.31 147 THR A N 1
ATOM 1173 C CA . THR A 1 147 ? 7.238 -14.851 -24.550 1.00 95.31 147 THR A CA 1
ATOM 1174 C C . THR A 1 147 ? 6.588 -16.231 -24.479 1.00 95.31 147 THR A C 1
ATOM 1176 O O . THR A 1 147 ? 7.308 -17.226 -24.386 1.00 95.31 147 THR A O 1
ATOM 1179 N N . VAL A 1 148 ? 5.260 -16.314 -24.604 1.00 93.94 148 VAL A N 1
ATOM 1180 C CA . VAL A 1 148 ? 4.487 -17.545 -24.346 1.00 93.94 148 VAL A CA 1
ATOM 1181 C C . VAL A 1 148 ? 4.341 -18.471 -25.556 1.00 93.94 148 VAL A C 1
ATOM 1183 O O . VAL A 1 148 ? 4.214 -19.680 -25.376 1.00 93.94 148 VAL A O 1
ATOM 1186 N N . ASN A 1 149 ? 4.379 -17.947 -26.785 1.00 92.00 149 ASN A N 1
ATOM 1187 C CA . ASN A 1 149 ? 4.163 -18.763 -27.978 1.00 92.00 149 ASN A CA 1
ATOM 1188 C C . ASN A 1 149 ? 5.333 -19.720 -28.224 1.00 92.00 149 ASN A C 1
ATOM 1190 O O . ASN A 1 149 ? 6.513 -19.367 -28.083 1.00 92.00 149 ASN A O 1
ATOM 1194 N N . LYS A 1 150 ? 4.995 -20.947 -28.628 1.00 91.06 150 LYS A N 1
ATOM 1195 C CA . LYS A 1 150 ? 5.973 -21.965 -29.019 1.00 91.06 150 LYS A CA 1
ATOM 1196 C C . LYS A 1 150 ? 6.521 -21.639 -30.406 1.00 91.06 150 LYS A C 1
ATOM 1198 O O . LYS A 1 150 ? 5.765 -21.328 -31.319 1.00 91.06 150 LYS A O 1
ATOM 1203 N N . VAL A 1 151 ? 7.838 -21.740 -30.553 1.00 93.12 151 VAL A N 1
ATOM 1204 C CA . VAL A 1 151 ? 8.558 -21.529 -31.816 1.00 93.12 151 VAL A CA 1
ATOM 1205 C C . VAL A 1 151 ? 9.498 -22.710 -32.023 1.00 93.12 151 VAL A C 1
ATOM 1207 O O . VAL A 1 151 ? 10.059 -23.232 -31.056 1.00 93.12 151 VAL A O 1
ATOM 1210 N N . ASN A 1 152 ? 9.676 -23.145 -33.270 1.00 95.81 152 ASN A N 1
ATOM 1211 C CA . ASN A 1 152 ? 10.676 -24.152 -33.611 1.00 95.81 152 ASN A CA 1
ATOM 1212 C C . ASN A 1 152 ? 12.080 -23.552 -33.424 1.00 95.81 152 ASN A C 1
ATOM 1214 O O . ASN A 1 152 ? 12.554 -22.795 -34.270 1.00 95.81 152 ASN A O 1
ATOM 1218 N N . ILE A 1 153 ? 12.719 -23.868 -32.292 1.00 96.50 153 ILE A N 1
ATOM 1219 C CA . ILE A 1 153 ? 14.007 -23.280 -31.905 1.00 96.50 153 ILE A CA 1
ATOM 1220 C C . ILE A 1 153 ? 15.111 -23.581 -32.932 1.00 96.50 153 ILE A C 1
ATOM 1222 O O . ILE A 1 153 ? 15.726 -22.616 -33.374 1.00 96.50 153 ILE A O 1
ATOM 1226 N N . PRO A 1 154 ? 15.329 -24.827 -33.403 1.00 97.88 154 PRO A N 1
ATOM 1227 C CA . PRO A 1 154 ? 16.310 -25.087 -34.460 1.00 97.88 154 PRO A CA 1
ATOM 1228 C C . PRO A 1 154 ? 16.106 -24.236 -35.720 1.00 97.88 154 PRO A C 1
ATOM 1230 O O . PRO A 1 154 ? 17.059 -23.653 -36.232 1.00 97.88 154 PRO A O 1
ATOM 1233 N N . LYS A 1 155 ? 14.860 -24.102 -36.196 1.00 97.94 155 LYS A N 1
ATOM 1234 C CA . LYS A 1 155 ? 14.548 -23.261 -37.363 1.00 97.94 155 LYS A CA 1
ATOM 1235 C C . LYS A 1 155 ? 14.839 -21.783 -37.094 1.00 97.94 155 LYS A C 1
ATOM 1237 O O . LYS A 1 155 ? 15.394 -21.105 -37.951 1.00 97.94 155 LYS A O 1
ATOM 1242 N N . PHE A 1 156 ? 14.499 -21.300 -35.901 1.00 98.31 156 PHE A N 1
ATOM 1243 C CA . PHE A 1 156 ? 14.807 -19.938 -35.475 1.00 98.31 156 PHE A CA 1
ATOM 1244 C C . PHE A 1 156 ? 16.314 -19.663 -35.414 1.00 98.31 156 PHE A C 1
ATOM 1246 O O . PHE A 1 156 ? 16.746 -18.612 -35.878 1.00 98.31 156 PHE A O 1
ATOM 1253 N N . GLN A 1 157 ? 17.112 -20.595 -34.884 1.00 98.50 157 GLN A N 1
ATOM 1254 C CA . GLN A 1 157 ? 18.568 -20.449 -34.824 1.00 98.50 157 GLN A CA 1
ATOM 1255 C C . GLN A 1 157 ? 19.176 -20.376 -36.228 1.00 98.50 157 GLN A C 1
ATOM 1257 O O . GLN A 1 157 ? 19.923 -19.444 -36.505 1.00 98.50 157 GLN A O 1
ATOM 1262 N N . LEU A 1 158 ? 18.775 -21.280 -37.131 1.00 98.44 158 LEU A N 1
ATOM 1263 C CA . LEU A 1 158 ? 19.233 -21.275 -38.525 1.00 98.44 158 LEU A CA 1
ATOM 1264 C C . LEU A 1 158 ? 18.869 -19.973 -39.252 1.00 98.44 158 LEU A C 1
ATOM 1266 O O . LEU A 1 158 ? 19.708 -19.393 -39.938 1.00 98.44 158 LEU A O 1
ATOM 1270 N N . ALA A 1 159 ? 17.633 -19.492 -39.085 1.00 98.50 159 ALA A N 1
ATOM 1271 C CA . ALA A 1 159 ? 17.192 -18.235 -39.686 1.00 98.50 159 ALA A CA 1
ATOM 1272 C C . ALA A 1 159 ? 17.972 -17.034 -39.124 1.00 98.50 159 ALA A C 1
ATOM 1274 O O . ALA A 1 159 ? 18.423 -16.176 -39.883 1.00 98.50 159 ALA A O 1
ATOM 1275 N N . PHE A 1 160 ? 18.178 -16.989 -37.802 1.00 98.69 160 PHE A N 1
ATOM 1276 C CA . PHE A 1 160 ? 18.975 -15.945 -37.164 1.00 98.69 160 PHE A CA 1
ATOM 1277 C C . PHE A 1 160 ? 20.419 -15.947 -37.671 1.00 98.69 160 PHE A C 1
ATOM 1279 O O . PHE A 1 160 ? 20.916 -14.893 -38.052 1.00 98.69 160 PHE A O 1
ATOM 1286 N N . GLU A 1 161 ? 21.079 -17.106 -37.682 1.00 98.50 161 GLU A N 1
ATOM 1287 C CA . GLU A 1 161 ? 22.474 -17.257 -38.110 1.00 98.50 161 GLU A CA 1
ATOM 1288 C C . GLU A 1 161 ? 22.642 -16.850 -39.575 1.00 98.50 161 GLU A C 1
ATOM 1290 O O . GLU A 1 161 ? 23.491 -16.014 -39.874 1.00 98.50 161 GLU A O 1
ATOM 1295 N N . SER A 1 162 ? 21.753 -17.309 -40.461 1.00 98.31 162 SER A N 1
ATOM 1296 C CA . SER A 1 162 ? 21.774 -16.937 -41.879 1.00 98.31 162 SER A CA 1
ATOM 1297 C C . SER A 1 162 ? 21.619 -15.426 -42.101 1.00 98.31 162 SER A C 1
ATOM 1299 O O . SER A 1 162 ? 22.387 -14.823 -42.856 1.00 98.31 162 SER A O 1
ATOM 1301 N N . ILE A 1 163 ? 20.655 -14.786 -41.429 1.00 98.62 163 ILE A N 1
ATOM 1302 C CA . ILE A 1 163 ? 20.444 -13.334 -41.540 1.00 98.62 163 ILE A CA 1
ATOM 1303 C C . ILE A 1 163 ? 21.624 -12.572 -40.929 1.00 98.62 163 ILE A C 1
ATOM 1305 O O . ILE A 1 163 ? 22.090 -11.588 -41.509 1.00 98.62 163 ILE A O 1
ATOM 1309 N N . TYR A 1 164 ? 22.110 -13.013 -39.768 1.00 98.62 164 TYR A N 1
ATOM 1310 C CA . TYR A 1 164 ? 23.227 -12.385 -39.076 1.00 98.62 164 TYR A CA 1
ATOM 1311 C C . TYR A 1 164 ? 24.494 -12.426 -39.921 1.00 98.62 164 TYR A C 1
ATOM 1313 O O . TYR A 1 164 ? 25.076 -11.371 -40.135 1.00 98.62 164 TYR A O 1
ATOM 1321 N N . GLU A 1 165 ? 24.883 -13.587 -40.450 1.00 98.31 165 GLU A N 1
ATOM 1322 C CA . GLU A 1 165 ? 26.061 -13.737 -41.312 1.00 98.31 165 GLU A CA 1
ATOM 1323 C C . GLU A 1 165 ? 25.959 -12.866 -42.566 1.00 98.31 165 GLU A C 1
ATOM 1325 O O . GLU A 1 165 ? 26.895 -12.135 -42.886 1.00 98.31 165 GLU A O 1
ATOM 1330 N N . LYS A 1 166 ? 24.794 -12.856 -43.229 1.00 97.88 166 LYS A N 1
ATOM 1331 C CA . LYS A 1 166 ? 24.555 -12.034 -44.424 1.00 97.88 166 LYS A CA 1
ATOM 1332 C C . LYS A 1 166 ? 24.775 -10.543 -44.153 1.00 97.88 166 LYS A C 1
ATOM 1334 O O . LYS A 1 166 ? 25.456 -9.871 -44.925 1.00 97.88 166 LYS A O 1
ATOM 1339 N N . VAL A 1 167 ? 24.203 -10.012 -43.070 1.00 97.94 167 VAL A N 1
ATOM 1340 C CA . VAL A 1 167 ? 24.345 -8.588 -42.713 1.00 97.94 167 VAL A CA 1
ATOM 1341 C C . VAL A 1 167 ? 25.735 -8.298 -42.130 1.00 97.94 167 VAL A C 1
ATOM 1343 O O . VAL A 1 167 ? 26.293 -7.227 -42.369 1.00 97.94 167 VAL A O 1
ATOM 1346 N N . PHE A 1 168 ? 26.315 -9.244 -41.390 1.00 97.75 168 PHE A N 1
ATOM 1347 C CA . PHE A 1 168 ? 27.645 -9.130 -40.800 1.00 97.75 168 PHE A CA 1
ATOM 1348 C C . PHE A 1 168 ? 28.724 -9.036 -41.871 1.00 97.75 168 PHE A C 1
ATOM 1350 O O . PHE A 1 168 ? 29.461 -8.058 -41.878 1.00 97.75 168 PHE A O 1
ATOM 1357 N N . GLU A 1 169 ? 28.780 -9.958 -42.832 1.00 97.00 169 GLU A N 1
ATOM 1358 C CA . GLU A 1 169 ? 29.768 -9.883 -43.916 1.00 97.00 169 GLU A CA 1
ATOM 1359 C C . GLU A 1 169 ? 29.613 -8.605 -44.746 1.00 97.00 169 GLU A C 1
ATOM 1361 O O . GLU A 1 169 ? 30.603 -7.999 -45.156 1.00 97.00 169 GLU A O 1
ATOM 1366 N N . GLN A 1 170 ? 28.377 -8.124 -44.909 1.00 95.88 170 GLN A N 1
ATOM 1367 C CA . GLN A 1 170 ? 28.118 -6.887 -45.631 1.00 95.88 170 GLN A CA 1
ATOM 1368 C C . GLN A 1 170 ? 28.677 -5.641 -44.922 1.00 95.88 170 GLN A C 1
ATOM 1370 O O . GLN A 1 170 ? 29.164 -4.743 -45.605 1.00 95.88 170 GLN A O 1
ATOM 1375 N N . TYR A 1 171 ? 28.625 -5.554 -43.585 1.00 97.00 171 TYR A N 1
ATOM 1376 C CA . TYR A 1 171 ? 28.926 -4.302 -42.863 1.00 97.00 171 TYR A CA 1
ATOM 1377 C C . TYR A 1 171 ? 29.948 -4.416 -41.720 1.00 97.00 171 TYR A C 1
ATOM 1379 O O . TYR A 1 171 ? 30.217 -3.419 -41.051 1.00 97.00 171 TYR A O 1
ATOM 1387 N N . ARG A 1 172 ? 30.567 -5.581 -41.484 1.00 94.69 172 ARG A N 1
ATOM 1388 C CA . ARG A 1 172 ? 31.581 -5.786 -40.424 1.00 94.69 172 ARG A CA 1
ATOM 1389 C C . ARG A 1 172 ? 32.732 -4.786 -40.496 1.00 94.69 172 ARG A C 1
ATOM 1391 O O . ARG A 1 172 ? 33.213 -4.327 -39.465 1.00 94.69 172 ARG A O 1
ATOM 1398 N N . HIS A 1 173 ? 33.119 -4.387 -41.707 1.00 94.50 173 HIS A N 1
ATOM 1399 C CA . HIS A 1 173 ? 34.188 -3.421 -41.952 1.00 94.50 173 HIS A CA 1
ATOM 1400 C C . HIS A 1 173 ? 33.908 -2.031 -41.347 1.00 94.50 173 HIS A C 1
ATOM 1402 O O . HIS A 1 173 ? 34.851 -1.294 -41.085 1.00 94.50 173 HIS A O 1
ATOM 1408 N N . PHE A 1 174 ? 32.652 -1.689 -41.027 1.00 96.00 174 PHE A N 1
ATOM 1409 C CA . PHE A 1 174 ? 32.306 -0.444 -40.323 1.00 96.00 174 PHE A CA 1
ATOM 1410 C C . PHE A 1 174 ? 32.800 -0.390 -38.871 1.00 96.00 174 PHE A C 1
ATOM 1412 O O . PHE A 1 174 ? 32.808 0.688 -38.273 1.00 96.00 174 PHE A O 1
ATOM 1419 N N . TYR A 1 175 ? 33.173 -1.536 -38.297 1.00 95.31 175 TYR A N 1
ATOM 1420 C CA . TYR A 1 175 ? 33.645 -1.663 -36.920 1.00 95.31 175 TYR A CA 1
ATOM 1421 C C . TYR A 1 175 ? 35.086 -2.182 -36.822 1.00 95.31 175 TYR A C 1
ATOM 1423 O O . TYR A 1 175 ? 35.512 -2.531 -35.725 1.00 95.31 175 TYR A O 1
ATOM 1431 N N . ILE A 1 176 ? 35.846 -2.234 -37.919 1.00 93.56 176 ILE A N 1
ATOM 1432 C CA . ILE A 1 176 ? 37.247 -2.677 -37.893 1.00 93.56 176 ILE A CA 1
ATOM 1433 C C . ILE A 1 176 ? 38.182 -1.485 -37.677 1.00 93.56 176 ILE A C 1
ATOM 1435 O O . ILE A 1 176 ? 38.027 -0.437 -38.298 1.00 93.56 176 ILE A O 1
ATOM 1439 N N . THR A 1 177 ? 39.165 -1.663 -36.796 1.00 93.94 177 THR A N 1
ATOM 1440 C CA . THR A 1 177 ? 40.229 -0.694 -36.501 1.00 93.94 177 THR A CA 1
ATOM 1441 C C . THR A 1 177 ? 41.554 -1.410 -36.214 1.00 93.94 177 THR A C 1
ATOM 1443 O O . THR A 1 177 ? 41.607 -2.641 -36.179 1.00 93.94 177 THR A O 1
ATOM 1446 N N . LYS A 1 178 ? 42.623 -0.649 -35.956 1.00 92.75 178 LYS A N 1
ATOM 1447 C CA . LYS A 1 178 ? 43.944 -1.159 -35.568 1.00 92.75 178 LYS A CA 1
ATOM 1448 C C . LYS A 1 178 ? 44.151 -1.131 -34.059 1.00 92.75 178 LYS A C 1
ATOM 1450 O O . LYS A 1 178 ? 43.918 -0.119 -33.389 1.00 92.75 178 LYS A O 1
ATOM 1455 N N . CYS A 1 179 ? 44.640 -2.241 -33.508 1.00 92.12 179 CYS A N 1
ATOM 1456 C CA . CYS A 1 179 ? 44.995 -2.307 -32.097 1.00 92.12 179 CYS A CA 1
ATOM 1457 C C . CYS A 1 179 ? 46.268 -1.505 -31.797 1.00 92.12 179 CYS A C 1
ATOM 1459 O O . CYS A 1 179 ? 47.340 -1.880 -32.258 1.00 92.12 179 CYS A O 1
ATOM 1461 N N . SER A 1 180 ? 46.198 -0.493 -30.924 1.00 90.12 180 SER A N 1
ATOM 1462 C CA . SER A 1 180 ? 47.376 0.311 -30.521 1.00 90.12 180 SER A CA 1
ATOM 1463 C C . SER A 1 180 ? 48.531 -0.476 -29.889 1.00 90.12 180 SER A C 1
ATOM 1465 O O . SER A 1 180 ? 49.618 0.070 -29.728 1.00 90.12 180 SER A O 1
ATOM 1467 N N . LYS A 1 181 ? 48.312 -1.735 -29.491 1.00 92.69 181 LYS A N 1
ATOM 1468 C CA . LYS A 1 181 ? 49.320 -2.563 -28.812 1.00 92.69 181 LYS A CA 1
ATOM 1469 C C . LYS A 1 181 ? 49.992 -3.602 -29.705 1.00 92.69 181 LYS A C 1
ATOM 1471 O O . LYS A 1 181 ? 51.161 -3.897 -29.489 1.00 92.69 181 LYS A O 1
ATOM 1476 N N . CYS A 1 182 ? 49.261 -4.201 -30.643 1.00 93.31 182 CYS A N 1
ATOM 1477 C CA . CYS A 1 182 ? 49.771 -5.301 -31.471 1.00 93.31 182 CYS A CA 1
ATOM 1478 C C . CYS A 1 182 ? 49.499 -5.127 -32.969 1.00 93.31 182 CYS A C 1
ATOM 1480 O O . CYS A 1 182 ? 49.769 -6.051 -33.727 1.00 93.31 182 CYS A O 1
ATOM 1482 N N . ASP A 1 183 ? 48.911 -3.997 -33.374 1.00 91.31 183 ASP A N 1
ATOM 1483 C CA . ASP A 1 183 ? 48.621 -3.607 -34.764 1.00 91.31 183 ASP A CA 1
ATOM 1484 C C . ASP A 1 183 ? 47.738 -4.580 -35.579 1.00 91.31 183 ASP A C 1
ATOM 1486 O O . ASP A 1 183 ? 47.543 -4.449 -36.789 1.00 91.31 183 ASP A O 1
ATOM 1490 N N . ALA A 1 184 ? 47.135 -5.558 -34.902 1.00 92.88 184 ALA A N 1
ATOM 1491 C CA . ALA A 1 184 ? 46.157 -6.453 -35.500 1.00 92.88 184 ALA A CA 1
ATOM 1492 C C . ALA A 1 184 ? 44.868 -5.693 -35.844 1.00 92.88 184 ALA A C 1
ATOM 1494 O O . ALA A 1 184 ? 44.471 -4.773 -35.116 1.00 92.88 184 ALA A O 1
ATOM 1495 N N . ASP A 1 185 ? 44.197 -6.124 -36.914 1.00 92.25 185 ASP A N 1
ATOM 1496 C CA . ASP A 1 185 ? 42.826 -5.704 -37.201 1.00 92.25 185 ASP A CA 1
ATOM 1497 C C . ASP A 1 185 ? 41.895 -6.270 -36.129 1.00 92.25 185 ASP A C 1
ATOM 1499 O O . ASP A 1 185 ? 41.882 -7.475 -35.859 1.00 92.25 185 ASP A O 1
ATOM 1503 N N . VAL A 1 186 ? 41.147 -5.386 -35.477 1.00 93.44 186 VAL A N 1
ATOM 1504 C CA . VAL A 1 186 ? 40.291 -5.720 -34.337 1.00 93.44 186 VAL A CA 1
ATOM 1505 C C . VAL A 1 186 ? 38.938 -5.039 -34.446 1.00 93.44 186 VAL A C 1
ATOM 1507 O O . VAL A 1 186 ? 38.813 -3.941 -34.986 1.00 93.44 186 VAL A O 1
ATOM 1510 N N . GLU A 1 187 ? 37.922 -5.686 -33.882 1.00 92.19 187 GLU A N 1
ATOM 1511 C CA . GLU A 1 187 ? 36.574 -5.138 -33.822 1.00 92.19 187 GLU A CA 1
ATOM 1512 C C . GLU A 1 187 ? 36.412 -4.138 -32.672 1.00 92.19 187 GLU A C 1
ATOM 1514 O O . GLU A 1 187 ? 36.829 -4.349 -31.521 1.00 92.19 187 GLU A O 1
ATOM 1519 N N . LEU A 1 188 ? 35.751 -3.034 -32.999 1.00 94.31 188 LEU A N 1
ATOM 1520 C CA . LEU A 1 188 ? 35.253 -2.044 -32.067 1.00 94.31 188 LEU A CA 1
ATOM 1521 C C . LEU A 1 188 ? 34.048 -2.608 -31.316 1.00 94.31 188 LEU A C 1
ATOM 1523 O O . LEU A 1 188 ? 33.089 -3.088 -31.914 1.00 94.31 188 LEU A O 1
ATOM 1527 N N . SER A 1 189 ? 34.074 -2.475 -29.995 1.00 92.88 189 SER A N 1
ATOM 1528 C CA . SER A 1 189 ? 32.959 -2.835 -29.108 1.00 92.88 189 SER A CA 1
ATOM 1529 C C . SER A 1 189 ? 32.089 -1.623 -28.759 1.00 92.88 189 SER A C 1
ATOM 1531 O O . SER A 1 189 ? 30.857 -1.703 -28.714 1.00 92.88 189 SER A O 1
ATOM 1533 N N . SER A 1 190 ? 32.719 -0.465 -28.540 1.00 94.81 190 SER A N 1
ATOM 1534 C CA . SER A 1 190 ? 32.031 0.797 -28.273 1.00 94.81 190 SER A CA 1
ATOM 1535 C C . SER A 1 190 ? 32.874 2.011 -28.653 1.00 94.81 190 SER A C 1
ATOM 1537 O O . SER A 1 190 ? 34.099 1.980 -28.543 1.00 94.81 190 SER A O 1
ATOM 1539 N N . LEU A 1 191 ? 32.199 3.089 -29.042 1.00 96.44 191 LEU A N 1
ATOM 1540 C CA . LEU A 1 191 ? 32.765 4.366 -29.459 1.00 96.44 191 LEU A CA 1
ATOM 1541 C C . LEU A 1 191 ? 32.119 5.490 -28.642 1.00 96.44 191 LEU A C 1
ATOM 1543 O O . LEU A 1 191 ? 30.893 5.537 -28.544 1.00 96.44 191 LEU A O 1
ATOM 1547 N N . VAL A 1 192 ? 32.912 6.375 -28.042 1.00 97.25 192 VAL A N 1
ATOM 1548 C CA . VAL A 1 192 ? 32.417 7.507 -27.246 1.00 97.25 192 VAL A CA 1
ATOM 1549 C C . VAL A 1 192 ? 32.547 8.799 -28.034 1.00 97.25 192 VAL A C 1
ATOM 1551 O O . VAL A 1 192 ? 33.617 9.121 -28.541 1.00 97.25 192 VAL A O 1
ATOM 1554 N N . TRP A 1 193 ? 31.444 9.533 -28.090 1.00 96.44 193 TRP A N 1
ATOM 1555 C CA . TRP A 1 193 ? 31.280 10.771 -28.835 1.00 96.44 193 TRP A CA 1
ATOM 1556 C C . TRP A 1 193 ? 31.030 11.934 -27.878 1.00 96.44 193 TRP A C 1
ATOM 1558 O O . TRP A 1 193 ? 30.293 11.769 -26.900 1.00 96.44 193 TRP A O 1
ATOM 1568 N N . SER A 1 194 ? 31.605 13.095 -28.178 1.00 94.81 194 SER A N 1
ATOM 1569 C CA . SER A 1 194 ? 31.362 14.379 -27.513 1.00 94.81 194 SER A CA 1
ATOM 1570 C C . SER A 1 194 ? 30.803 15.404 -28.515 1.00 94.81 194 SER A C 1
ATOM 1572 O O . SER A 1 194 ? 30.499 15.069 -29.662 1.00 94.81 194 SER A O 1
ATOM 1574 N N . GLU A 1 195 ? 30.666 16.663 -28.093 1.00 90.38 195 GLU A N 1
ATOM 1575 C CA . GLU A 1 195 ? 30.361 17.778 -29.004 1.00 90.38 195 GLU A CA 1
ATOM 1576 C C . GLU A 1 195 ? 31.517 18.059 -29.989 1.00 90.38 195 GLU A C 1
ATOM 1578 O O . GLU A 1 195 ? 31.281 18.653 -31.037 1.00 90.38 195 GLU A O 1
ATOM 1583 N N . GLU A 1 196 ? 32.735 17.587 -29.694 1.00 90.50 196 GLU A N 1
ATOM 1584 C CA . GLU A 1 196 ? 33.935 17.737 -30.533 1.00 90.50 196 GLU A CA 1
ATOM 1585 C C . GLU A 1 196 ? 34.095 16.599 -31.561 1.00 90.50 196 GLU A C 1
ATOM 1587 O O . GLU A 1 196 ? 34.913 16.700 -32.473 1.00 90.50 196 GLU A O 1
ATOM 1592 N N . GLY A 1 197 ? 33.289 15.533 -31.463 1.00 93.00 197 GLY A N 1
ATOM 1593 C CA . GLY A 1 197 ? 33.306 14.397 -32.387 1.00 93.00 197 GLY A CA 1
ATOM 1594 C C . GLY A 1 197 ? 33.608 13.062 -31.705 1.00 93.00 197 GLY A C 1
ATOM 1595 O O . GLY A 1 197 ? 33.201 12.822 -30.568 1.00 93.00 197 GLY A O 1
ATOM 1596 N N . LEU A 1 198 ? 34.256 12.147 -32.433 1.00 96.00 198 LEU A N 1
ATOM 1597 C CA . LEU A 1 198 ? 34.629 10.824 -31.929 1.00 96.00 198 LEU A CA 1
ATOM 1598 C C . LEU A 1 198 ? 35.903 10.922 -31.077 1.00 96.00 198 LEU A C 1
ATOM 1600 O O . LEU A 1 198 ? 36.972 11.217 -31.597 1.00 96.00 198 LEU A O 1
ATOM 1604 N N . GLU A 1 199 ? 35.790 10.616 -29.787 1.00 95.81 199 GLU A N 1
ATOM 1605 C CA . GLU A 1 199 ? 36.856 10.839 -28.801 1.00 95.81 199 GLU A CA 1
ATOM 1606 C C . GLU A 1 199 ? 37.664 9.571 -28.534 1.00 95.81 199 GLU A C 1
ATOM 1608 O O . GLU A 1 199 ? 38.875 9.499 -28.754 1.00 95.81 199 GLU A O 1
ATOM 1613 N N . THR A 1 200 ? 36.989 8.535 -28.030 1.00 96.44 200 THR A N 1
ATOM 1614 C CA . THR A 1 200 ? 37.639 7.307 -27.573 1.00 96.44 200 THR A CA 1
ATOM 1615 C C . THR A 1 200 ? 36.922 6.068 -28.059 1.00 96.44 200 THR A C 1
ATOM 1617 O O . THR A 1 200 ? 35.698 6.010 -28.188 1.00 96.44 200 THR A O 1
ATOM 1620 N N . ILE A 1 201 ? 37.717 5.036 -28.315 1.00 95.56 201 ILE A N 1
ATOM 1621 C CA . ILE A 1 201 ? 37.258 3.754 -28.824 1.00 95.56 201 ILE A CA 1
ATOM 1622 C C . ILE A 1 201 ? 37.677 2.626 -27.888 1.00 95.56 201 ILE A C 1
ATOM 1624 O O . ILE A 1 201 ? 38.759 2.631 -27.294 1.00 95.56 201 ILE A O 1
ATOM 1628 N N . ARG A 1 202 ? 36.801 1.630 -27.761 1.00 95.19 202 ARG A N 1
ATOM 1629 C CA . ARG A 1 202 ? 37.072 0.385 -27.046 1.00 95.19 202 ARG A CA 1
ATOM 1630 C C . ARG A 1 202 ? 37.117 -0.772 -28.026 1.00 95.19 202 ARG A C 1
ATOM 1632 O O . ARG A 1 202 ? 36.128 -1.061 -28.697 1.00 95.19 202 ARG A O 1
ATOM 1639 N N . GLN A 1 203 ? 38.218 -1.503 -27.997 1.00 93.38 203 GLN A N 1
ATOM 1640 C CA . GLN A 1 203 ? 38.481 -2.649 -28.856 1.00 93.38 203 GLN A CA 1
ATOM 1641 C C . GLN A 1 203 ? 38.460 -3.949 -28.047 1.00 93.38 203 GLN A C 1
ATOM 1643 O O . GLN A 1 203 ? 38.953 -3.994 -26.911 1.00 93.38 203 GLN A O 1
ATOM 1648 N N . ASN A 1 204 ? 37.945 -5.012 -28.662 1.00 87.12 204 ASN A N 1
ATOM 1649 C CA . ASN A 1 204 ? 38.040 -6.379 -28.155 1.00 87.12 204 ASN A CA 1
ATOM 1650 C C . ASN A 1 204 ? 39.150 -7.120 -28.918 1.00 87.12 204 ASN A C 1
ATOM 1652 O O . ASN A 1 204 ? 38.886 -7.870 -29.852 1.00 87.12 204 ASN A O 1
ATOM 1656 N N . CYS A 1 205 ? 40.412 -6.891 -28.541 1.00 89.06 205 CYS A N 1
ATOM 1657 C CA . CYS A 1 205 ? 41.560 -7.506 -29.207 1.00 89.06 205 CYS A CA 1
ATOM 1658 C C . CYS A 1 205 ? 41.761 -8.961 -28.734 1.00 89.06 205 CYS A C 1
ATOM 1660 O O . CYS A 1 205 ? 41.914 -9.180 -27.528 1.00 89.06 205 CYS A O 1
ATOM 1662 N N . PRO A 1 206 ? 41.852 -9.958 -29.637 1.00 88.25 206 PRO A N 1
ATOM 1663 C CA . PRO A 1 206 ? 42.129 -11.347 -29.256 1.00 88.25 206 PRO A CA 1
ATOM 1664 C C . PRO A 1 206 ? 43.462 -11.528 -28.510 1.00 88.25 206 PRO A C 1
ATOM 1666 O O . PRO A 1 206 ? 43.556 -12.354 -27.606 1.00 88.25 206 PRO A O 1
ATOM 1669 N N . CYS A 1 207 ? 44.479 -10.727 -28.850 1.00 90.75 207 CYS A N 1
ATOM 1670 C CA . CYS A 1 207 ? 45.806 -10.768 -28.227 1.00 90.75 207 CYS A CA 1
ATOM 1671 C C . CYS A 1 207 ? 45.866 -9.930 -26.938 1.00 90.75 207 CYS A C 1
ATOM 1673 O O . CYS A 1 207 ? 46.235 -10.411 -25.867 1.00 90.75 207 CYS A O 1
ATOM 1675 N N . CYS A 1 208 ? 45.467 -8.659 -27.019 1.00 90.50 208 CYS A N 1
ATOM 1676 C CA . CYS A 1 208 ? 45.653 -7.686 -25.940 1.00 90.50 208 CYS A CA 1
ATOM 1677 C C . CYS A 1 208 ? 44.442 -7.537 -25.010 1.00 90.50 208 CYS A C 1
ATOM 1679 O O . CYS A 1 208 ? 44.463 -6.700 -24.102 1.00 90.50 208 CYS A O 1
ATOM 1681 N N . LYS A 1 209 ? 43.397 -8.343 -25.224 1.00 89.25 209 LYS A N 1
ATOM 1682 C CA . LYS A 1 209 ? 42.101 -8.264 -24.544 1.00 89.25 209 LYS A CA 1
ATOM 1683 C C . LYS A 1 209 ? 41.464 -6.885 -24.757 1.00 89.25 209 LYS A C 1
ATOM 1685 O O . LYS A 1 209 ? 41.402 -6.373 -25.871 1.00 89.25 209 LYS A O 1
ATOM 1690 N N . LYS A 1 210 ? 40.964 -6.279 -23.683 1.00 90.12 210 LYS A N 1
ATOM 1691 C CA . LYS A 1 210 ? 40.311 -4.974 -23.711 1.00 90.12 210 LYS A CA 1
ATOM 1692 C C . LYS A 1 210 ? 41.351 -3.865 -23.886 1.00 90.12 210 LYS A C 1
ATOM 1694 O O . LYS A 1 210 ? 42.159 -3.630 -22.986 1.00 90.12 210 LYS A O 1
ATOM 1699 N N . VAL A 1 211 ? 41.278 -3.155 -25.008 1.00 92.50 211 VAL A N 1
ATOM 1700 C CA . VAL A 1 211 ? 42.120 -1.987 -25.304 1.00 92.50 211 VAL A CA 1
ATOM 1701 C C . VAL A 1 211 ? 41.235 -0.748 -25.415 1.00 92.50 211 VAL A C 1
ATOM 1703 O O . VAL A 1 211 ? 40.156 -0.798 -26.003 1.00 92.50 211 VAL A O 1
ATOM 1706 N N . ILE A 1 212 ? 41.664 0.344 -24.785 1.00 94.44 212 ILE A N 1
ATOM 1707 C CA . ILE A 1 212 ? 41.016 1.657 -24.851 1.00 94.44 212 ILE A CA 1
ATOM 1708 C C . ILE A 1 212 ? 42.062 2.625 -25.391 1.00 94.44 212 ILE A C 1
ATOM 1710 O O . ILE A 1 212 ? 43.179 2.651 -24.874 1.00 94.44 212 ILE A O 1
ATOM 1714 N N . GLN A 1 213 ? 41.702 3.393 -26.413 1.00 93.25 213 GLN A N 1
ATOM 1715 C CA . GLN A 1 213 ? 42.570 4.402 -27.014 1.00 93.25 213 GLN A CA 1
ATOM 1716 C C . GLN A 1 213 ? 41.745 5.578 -27.540 1.00 93.25 213 GLN A C 1
ATOM 1718 O O . GLN A 1 213 ? 40.532 5.459 -27.738 1.00 93.25 213 GLN A O 1
ATOM 1723 N N . THR A 1 214 ? 42.416 6.701 -27.777 1.00 94.31 214 THR A N 1
ATOM 1724 C CA . THR A 1 214 ? 41.858 7.817 -28.544 1.00 94.31 214 THR A CA 1
ATOM 1725 C C . THR A 1 214 ? 41.549 7.356 -29.964 1.00 94.31 214 THR A C 1
ATOM 1727 O O . THR A 1 214 ? 42.283 6.541 -30.533 1.00 94.31 214 THR A O 1
ATOM 1730 N N . ALA A 1 215 ? 40.446 7.848 -30.517 1.00 94.06 215 ALA A N 1
ATOM 1731 C CA . ALA A 1 215 ? 40.087 7.584 -31.897 1.00 94.06 215 ALA A CA 1
ATOM 1732 C C . ALA A 1 215 ? 41.173 8.102 -32.846 1.00 94.06 215 ALA A C 1
ATOM 1734 O O . ALA A 1 215 ? 41.714 9.194 -32.678 1.00 94.06 215 ALA A O 1
ATOM 1735 N N . THR A 1 216 ? 41.523 7.285 -33.829 1.00 93.56 216 THR A N 1
ATOM 1736 C CA . THR A 1 216 ? 42.542 7.602 -34.826 1.00 93.56 216 THR A CA 1
ATOM 1737 C C . THR A 1 216 ? 41.914 8.282 -36.041 1.00 93.56 216 THR A C 1
ATOM 1739 O O . THR A 1 216 ? 40.704 8.213 -36.262 1.00 93.56 216 THR A O 1
ATOM 1742 N N . ALA A 1 217 ? 42.746 8.879 -36.898 1.00 91.88 217 ALA A N 1
ATOM 1743 C CA . ALA A 1 217 ? 42.288 9.419 -38.179 1.00 91.88 217 ALA A CA 1
ATOM 1744 C C . ALA A 1 217 ? 41.609 8.355 -39.068 1.00 91.88 217 ALA A C 1
ATOM 1746 O O . ALA A 1 217 ? 40.728 8.688 -39.856 1.00 91.88 217 ALA A O 1
ATOM 1747 N N . ILE A 1 218 ? 41.984 7.077 -38.921 1.00 90.38 218 ILE A N 1
ATOM 1748 C CA . ILE A 1 218 ? 41.347 5.957 -39.629 1.00 90.38 218 ILE A CA 1
ATOM 1749 C C . ILE A 1 218 ? 39.907 5.776 -39.137 1.00 90.38 218 ILE A C 1
ATOM 1751 O O . ILE A 1 218 ? 38.998 5.665 -39.953 1.00 90.38 218 ILE A O 1
ATOM 1755 N N . ASP A 1 219 ? 39.689 5.794 -37.819 1.00 93.25 219 ASP A N 1
ATOM 1756 C CA . ASP A 1 219 ? 38.360 5.606 -37.220 1.00 93.25 219 ASP A CA 1
ATOM 1757 C C . ASP A 1 219 ? 37.386 6.719 -37.633 1.00 93.25 219 ASP A C 1
ATOM 1759 O O . ASP A 1 219 ? 36.222 6.452 -37.943 1.00 93.25 219 ASP A O 1
ATOM 1763 N N . ILE A 1 220 ? 37.884 7.961 -37.663 1.00 94.25 220 ILE A N 1
ATOM 1764 C CA . ILE A 1 220 ? 37.129 9.140 -38.103 1.00 94.25 220 ILE A CA 1
ATOM 1765 C C . ILE A 1 220 ? 36.788 9.012 -39.590 1.00 94.25 220 ILE A C 1
ATOM 1767 O O . ILE A 1 220 ? 35.615 9.082 -39.950 1.00 94.25 220 ILE A O 1
ATOM 1771 N N . LYS A 1 221 ? 37.781 8.705 -40.438 1.00 94.38 221 LYS A N 1
ATOM 1772 C CA . LYS A 1 221 ? 37.579 8.540 -41.884 1.00 94.38 221 LYS A CA 1
ATOM 1773 C C . LYS A 1 221 ? 36.538 7.467 -42.210 1.00 94.38 221 LYS A C 1
ATOM 1775 O O . LYS A 1 221 ? 35.663 7.705 -43.033 1.00 94.38 221 LYS A O 1
ATOM 1780 N N . VAL A 1 222 ? 36.588 6.312 -41.540 1.00 94.62 222 VAL A N 1
ATOM 1781 C CA . VAL A 1 222 ? 35.590 5.243 -41.728 1.00 94.62 222 VAL A CA 1
ATOM 1782 C C . VAL A 1 222 ? 34.180 5.745 -41.411 1.00 94.62 222 VAL A C 1
ATOM 1784 O O . VAL A 1 222 ? 33.232 5.406 -42.116 1.00 94.62 222 VAL A O 1
ATOM 1787 N N . TYR A 1 223 ? 34.009 6.542 -40.353 1.00 94.38 223 TYR A N 1
ATOM 1788 C CA . TYR A 1 223 ? 32.701 7.110 -40.033 1.00 94.38 223 TYR A CA 1
ATOM 1789 C C . TYR A 1 223 ? 32.253 8.165 -41.053 1.00 94.38 223 TYR A C 1
ATOM 1791 O O . TYR A 1 223 ? 31.095 8.138 -41.472 1.00 94.38 223 TYR A O 1
ATOM 1799 N N . ASP A 1 224 ? 33.151 9.045 -41.487 1.00 95.44 224 ASP A N 1
ATOM 1800 C CA . ASP A 1 224 ? 32.848 10.073 -42.485 1.00 95.44 224 ASP A CA 1
ATOM 1801 C C . ASP A 1 224 ? 32.446 9.453 -43.831 1.00 95.44 224 ASP A C 1
ATOM 1803 O O . ASP A 1 224 ? 31.455 9.875 -44.431 1.00 95.44 224 ASP A O 1
ATOM 1807 N N . ASP A 1 225 ? 33.126 8.384 -44.258 1.00 95.38 225 ASP A N 1
ATOM 1808 C CA . ASP A 1 225 ? 32.779 7.621 -45.462 1.00 95.38 225 ASP A CA 1
ATOM 1809 C C . ASP A 1 225 ? 31.364 7.017 -45.355 1.00 95.38 225 ASP A C 1
ATOM 1811 O O . ASP A 1 225 ? 30.593 7.042 -46.319 1.00 95.38 225 ASP A O 1
ATOM 1815 N N . ILE A 1 226 ? 30.977 6.517 -44.175 1.00 96.00 226 ILE A N 1
ATOM 1816 C CA . ILE A 1 226 ? 29.619 6.010 -43.914 1.00 96.00 226 ILE A CA 1
ATOM 1817 C C . ILE A 1 226 ? 28.585 7.134 -44.027 1.00 96.00 226 ILE A C 1
ATOM 1819 O O . ILE A 1 226 ? 27.519 6.935 -44.615 1.00 96.00 226 ILE A O 1
ATOM 1823 N N . VAL A 1 227 ? 28.873 8.306 -43.455 1.00 94.94 227 VAL A N 1
ATOM 1824 C CA . VAL A 1 227 ? 27.972 9.465 -43.502 1.00 94.94 227 VAL A CA 1
ATOM 1825 C C . VAL A 1 227 ? 27.814 9.966 -44.937 1.00 94.94 227 VAL A C 1
ATOM 1827 O O . VAL A 1 227 ? 26.682 10.169 -45.377 1.00 94.94 227 VAL A O 1
ATOM 1830 N N . GLY A 1 228 ? 28.914 10.097 -45.684 1.00 95.31 228 GLY A N 1
ATOM 1831 C CA . GLY A 1 228 ? 28.909 10.551 -47.076 1.00 95.31 228 GLY A CA 1
ATOM 1832 C C . GLY A 1 228 ? 28.157 9.615 -48.027 1.00 95.31 228 GLY A C 1
ATOM 1833 O O . GLY A 1 228 ? 27.552 10.075 -48.990 1.00 95.31 228 GLY A O 1
ATOM 1834 N N . ASN A 1 229 ? 28.126 8.312 -47.729 1.00 95.81 229 ASN A N 1
ATOM 1835 C CA . ASN A 1 229 ? 27.433 7.303 -48.538 1.00 95.81 229 ASN A CA 1
ATOM 1836 C C . ASN A 1 229 ? 26.076 6.865 -47.955 1.00 95.81 229 ASN A C 1
ATOM 1838 O O . ASN A 1 229 ? 25.502 5.874 -48.413 1.00 95.81 229 ASN A O 1
ATOM 1842 N N . PHE A 1 230 ? 25.544 7.567 -46.949 1.00 95.62 230 PHE A N 1
ATOM 1843 C CA . PHE A 1 230 ? 24.380 7.111 -46.183 1.00 95.62 230 PHE A CA 1
ATOM 1844 C C . PHE A 1 230 ? 23.144 6.810 -47.050 1.00 95.62 230 PHE A C 1
ATOM 1846 O O . PHE A 1 230 ? 22.517 5.765 -46.878 1.00 95.62 230 PHE A O 1
ATOM 1853 N N . GLU A 1 231 ? 22.802 7.682 -48.002 1.00 93.19 231 GLU A N 1
ATOM 1854 C CA . GLU A 1 231 ? 21.635 7.497 -48.882 1.00 93.19 231 GLU A CA 1
ATOM 1855 C C . GLU A 1 231 ? 21.780 6.270 -49.791 1.00 93.19 231 GLU A C 1
ATOM 1857 O O . GLU A 1 231 ? 20.845 5.486 -49.951 1.00 93.19 231 GLU A O 1
ATOM 1862 N N . LEU A 1 232 ? 22.978 6.056 -50.344 1.00 93.38 232 LEU A N 1
ATOM 1863 C CA . LEU A 1 232 ? 23.276 4.896 -51.180 1.00 93.38 232 LEU A CA 1
ATOM 1864 C C . LEU A 1 232 ? 23.198 3.597 -50.367 1.00 93.38 232 LEU A C 1
ATOM 1866 O O . LEU A 1 232 ? 22.583 2.625 -50.806 1.00 93.38 232 LEU A O 1
ATOM 1870 N N . LEU A 1 233 ? 23.794 3.592 -49.172 1.00 92.31 233 LEU A N 1
ATOM 1871 C CA . LEU A 1 233 ? 23.877 2.423 -48.290 1.00 92.31 233 LEU A CA 1
ATOM 1872 C C . LEU A 1 233 ? 22.533 2.036 -47.661 1.00 92.31 233 LEU A C 1
ATOM 1874 O O . LEU A 1 233 ? 22.358 0.886 -47.256 1.00 92.31 233 LEU A O 1
ATOM 1878 N N . THR A 1 234 ? 21.588 2.974 -47.584 1.00 92.62 234 THR A N 1
ATOM 1879 C CA . THR A 1 234 ? 20.227 2.741 -47.078 1.00 92.62 234 THR A CA 1
ATOM 1880 C C . THR A 1 234 ? 19.190 2.532 -48.179 1.00 92.62 234 THR A C 1
ATOM 1882 O O . THR A 1 234 ? 18.022 2.281 -47.878 1.00 92.62 234 THR A O 1
ATOM 1885 N N . LYS A 1 235 ? 19.587 2.580 -49.456 1.00 90.88 235 LYS A N 1
ATOM 1886 C CA . LYS A 1 235 ? 18.670 2.420 -50.587 1.00 90.88 235 LYS A CA 1
ATOM 1887 C C . LYS A 1 235 ? 17.893 1.101 -50.495 1.00 90.88 235 LYS A C 1
ATOM 1889 O O . LYS A 1 235 ? 18.469 0.014 -50.501 1.00 90.88 235 LYS A O 1
ATOM 1894 N N . GLY A 1 236 ? 16.564 1.206 -50.452 1.00 85.56 236 GLY A N 1
ATOM 1895 C CA . GLY A 1 236 ? 15.663 0.054 -50.347 1.00 85.56 236 GLY A CA 1
ATOM 1896 C C . GLY A 1 236 ? 15.526 -0.530 -48.936 1.00 85.56 236 GLY A C 1
ATOM 1897 O O . GLY A 1 236 ? 14.900 -1.577 -48.788 1.00 85.56 236 GLY A O 1
ATOM 1898 N N . ASN A 1 237 ? 16.084 0.122 -47.913 1.00 90.88 237 ASN A N 1
ATOM 1899 C CA . ASN A 1 237 ? 15.817 -0.189 -46.514 1.00 90.88 237 ASN A CA 1
ATOM 1900 C C . ASN A 1 237 ? 14.884 0.870 -45.913 1.00 90.88 237 ASN A C 1
ATOM 1902 O O . ASN A 1 237 ? 14.979 2.050 -46.243 1.00 90.88 237 ASN A O 1
ATOM 1906 N N . ALA A 1 238 ? 14.016 0.452 -44.992 1.00 89.88 238 ALA A N 1
ATOM 1907 C CA . ALA A 1 238 ? 13.158 1.349 -44.228 1.00 89.88 238 ALA A CA 1
ATOM 1908 C C . ALA A 1 238 ? 13.651 1.460 -42.779 1.00 89.88 238 ALA A C 1
ATOM 1910 O O . ALA A 1 238 ? 14.107 0.483 -42.181 1.00 89.88 238 ALA A O 1
ATOM 1911 N N . PHE A 1 239 ? 13.554 2.659 -42.218 1.00 94.62 239 PHE A N 1
ATOM 1912 C CA . PHE A 1 239 ? 13.771 2.950 -40.805 1.00 94.62 239 PHE A CA 1
ATOM 1913 C C . PHE A 1 239 ? 12.885 4.143 -40.418 1.00 94.62 239 PHE A C 1
ATOM 1915 O O . PHE A 1 239 ? 12.516 4.934 -41.289 1.00 94.62 239 PHE A O 1
ATOM 1922 N N . PRO A 1 240 ? 12.511 4.279 -39.139 1.00 94.50 240 PRO A N 1
ATOM 1923 C CA . PRO A 1 240 ? 11.503 5.252 -38.744 1.00 94.50 240 PRO A CA 1
ATOM 1924 C C . PRO A 1 240 ? 12.002 6.693 -38.799 1.00 94.50 240 PRO A C 1
ATOM 1926 O O . PRO A 1 240 ? 13.007 7.033 -38.177 1.00 94.50 240 PRO A O 1
ATOM 1929 N N . THR A 1 241 ? 11.230 7.556 -39.455 1.00 93.88 241 THR A N 1
ATOM 1930 C CA . THR A 1 241 ? 11.399 9.020 -39.453 1.00 93.88 241 THR A CA 1
ATOM 1931 C C . THR A 1 241 ? 10.277 9.725 -38.686 1.00 93.88 241 THR A C 1
ATOM 1933 O O . THR A 1 241 ? 10.040 10.919 -38.873 1.00 93.88 241 THR A O 1
ATOM 1936 N N . ASP A 1 242 ? 9.549 8.989 -37.845 1.00 93.38 242 ASP A N 1
ATOM 1937 C CA . ASP A 1 242 ? 8.466 9.533 -37.029 1.00 93.38 242 ASP A CA 1
ATOM 1938 C C . ASP A 1 242 ? 8.973 10.613 -36.081 1.00 93.38 242 ASP A C 1
ATOM 1940 O O . ASP A 1 242 ? 10.101 10.547 -35.575 1.00 93.38 242 ASP A O 1
ATOM 1944 N N . LYS A 1 243 ? 8.112 11.593 -35.797 1.00 92.38 243 LYS A N 1
ATOM 1945 C CA . LYS A 1 243 ? 8.408 12.614 -34.794 1.00 92.38 243 LYS A CA 1
ATOM 1946 C C . LYS A 1 243 ? 8.425 12.001 -33.403 1.00 92.38 243 LYS A C 1
ATOM 1948 O O . LYS A 1 243 ? 7.467 11.347 -33.006 1.00 92.38 243 LYS A O 1
ATOM 1953 N N . VAL A 1 244 ? 9.448 12.323 -32.618 1.00 90.19 244 VAL A N 1
ATOM 1954 C CA . VAL A 1 244 ? 9.465 11.989 -31.196 1.00 90.19 244 VAL A CA 1
ATOM 1955 C C . VAL A 1 244 ? 8.295 12.683 -30.503 1.00 90.19 244 VAL A C 1
ATOM 1957 O O . VAL A 1 244 ? 8.141 13.903 -30.569 1.00 90.19 244 VAL A O 1
ATOM 1960 N N . LEU A 1 245 ? 7.492 11.908 -29.777 1.00 88.50 245 LEU A N 1
ATOM 1961 C CA . LEU A 1 245 ? 6.379 12.443 -29.001 1.00 88.50 245 LEU A CA 1
ATOM 1962 C C . LEU A 1 245 ? 6.883 13.435 -27.942 1.00 88.50 245 LEU A C 1
ATOM 1964 O O . LEU A 1 245 ? 7.720 13.105 -27.096 1.00 88.50 245 LEU A O 1
ATOM 1968 N N . GLN A 1 246 ? 6.323 14.646 -27.958 1.00 84.75 246 GLN A N 1
ATOM 1969 C CA . GLN A 1 246 ? 6.790 15.776 -27.148 1.00 84.75 246 GLN A CA 1
ATOM 1970 C C . GLN A 1 246 ? 6.900 15.448 -25.651 1.00 84.75 246 GLN A C 1
ATOM 1972 O O . GLN A 1 246 ? 7.854 15.846 -24.990 1.00 84.75 246 GLN A O 1
ATOM 1977 N N . TYR A 1 247 ? 5.953 14.677 -25.114 1.00 81.12 247 TYR A N 1
ATOM 1978 C CA . TYR A 1 247 ? 5.879 14.356 -23.689 1.00 81.12 247 TYR A CA 1
ATOM 1979 C C . TYR A 1 247 ? 6.875 13.277 -23.236 1.00 81.12 247 TYR A C 1
ATOM 1981 O O . TYR A 1 247 ? 7.056 13.103 -22.033 1.00 81.12 247 TYR A O 1
ATOM 1989 N N . VAL A 1 248 ? 7.562 12.570 -24.143 1.00 84.81 248 VAL A N 1
ATOM 1990 C CA . VAL A 1 248 ? 8.694 11.681 -23.800 1.00 84.81 248 VAL A CA 1
ATOM 1991 C C . VAL A 1 248 ? 10.039 12.225 -24.271 1.00 84.81 248 VAL A C 1
ATOM 1993 O O . VAL A 1 248 ? 11.063 11.609 -24.000 1.00 84.81 248 VAL A O 1
ATOM 1996 N N . LYS A 1 249 ? 10.071 13.393 -24.909 1.00 86.56 249 LYS A N 1
ATOM 1997 C CA . LYS A 1 249 ? 11.283 14.051 -25.397 1.00 86.56 249 LYS A CA 1
ATOM 1998 C C . LYS A 1 249 ? 11.996 14.831 -24.286 1.00 86.56 249 LYS A C 1
ATOM 2000 O O . LYS A 1 249 ? 11.349 15.496 -23.481 1.00 86.56 249 LYS A O 1
ATOM 2005 N N . ARG A 1 250 ? 13.334 14.780 -24.244 1.00 83.38 250 ARG A N 1
ATOM 2006 C CA . ARG A 1 250 ? 14.165 15.637 -23.365 1.00 83.38 250 ARG A CA 1
ATOM 2007 C C . ARG A 1 250 ? 15.261 16.423 -24.103 1.00 83.38 250 ARG A C 1
ATOM 2009 O O . ARG A 1 250 ? 15.656 17.467 -23.598 1.00 83.38 250 ARG A O 1
ATOM 2016 N N . SER A 1 251 ? 15.756 15.969 -25.259 1.00 75.69 251 SER A N 1
ATOM 2017 C CA . SER A 1 251 ? 16.723 16.725 -26.088 1.00 75.69 251 SER A CA 1
ATOM 2018 C C . SER A 1 251 ? 16.097 17.238 -27.388 1.00 75.69 251 SER A C 1
ATOM 2020 O O . SER A 1 251 ? 14.970 16.879 -27.713 1.00 75.69 251 SER A O 1
ATOM 2022 N N . GLY A 1 252 ? 16.834 18.053 -28.150 1.00 73.00 252 GLY A N 1
ATOM 2023 C CA . GLY A 1 252 ? 16.374 18.674 -29.401 1.00 73.00 252 GLY A CA 1
ATOM 2024 C C . GLY A 1 252 ? 16.210 17.748 -30.614 1.00 73.00 252 GLY A C 1
ATOM 2025 O O . GLY A 1 252 ? 16.014 18.256 -31.707 1.00 73.00 252 GLY A O 1
ATOM 2026 N N . ASN A 1 253 ? 16.284 16.421 -30.453 1.00 83.94 253 ASN A N 1
ATOM 2027 C CA . ASN A 1 253 ? 16.047 15.495 -31.567 1.00 83.94 253 ASN A CA 1
ATOM 2028 C C . ASN A 1 253 ? 14.543 15.427 -31.851 1.00 83.94 253 ASN A C 1
ATOM 2030 O O . ASN A 1 253 ? 13.758 15.082 -30.964 1.00 83.94 253 ASN A O 1
ATOM 2034 N N . GLU A 1 254 ? 14.150 15.773 -33.067 1.00 87.00 254 GLU A N 1
ATOM 2035 C CA . GLU A 1 254 ? 12.761 15.829 -33.505 1.00 87.00 254 GLU A CA 1
ATOM 2036 C C . GLU A 1 254 ? 12.254 14.476 -33.995 1.00 87.00 254 GLU A C 1
ATOM 2038 O O . GLU A 1 254 ? 11.048 14.244 -33.930 1.00 87.00 254 GLU A O 1
ATOM 2043 N N . ARG A 1 255 ? 13.135 13.576 -34.453 1.00 93.75 255 ARG A N 1
ATOM 2044 C CA . ARG A 1 255 ? 12.741 12.291 -35.053 1.00 93.75 255 ARG A CA 1
ATOM 2045 C C . ARG A 1 255 ? 13.402 11.068 -34.417 1.00 93.75 255 ARG A C 1
ATOM 2047 O O . ARG A 1 255 ? 14.447 11.164 -33.775 1.00 93.75 255 ARG A O 1
ATOM 2054 N N . ILE A 1 256 ? 12.792 9.896 -34.599 1.00 94.81 256 ILE A N 1
ATOM 2055 C CA . ILE A 1 256 ? 13.299 8.629 -34.049 1.00 94.81 256 ILE A CA 1
ATOM 2056 C C . ILE A 1 256 ? 14.643 8.218 -34.669 1.00 94.81 256 ILE A C 1
ATOM 2058 O O . ILE A 1 256 ? 15.527 7.770 -33.934 1.00 94.81 256 ILE A O 1
ATOM 2062 N N . ASP A 1 257 ? 14.846 8.406 -35.976 1.00 95.38 257 ASP A N 1
ATOM 2063 C CA . ASP A 1 257 ? 16.119 8.108 -36.650 1.00 95.38 257 ASP A CA 1
ATOM 2064 C C . ASP A 1 257 ? 17.293 8.905 -36.064 1.00 95.38 257 ASP A C 1
ATOM 2066 O O . ASP A 1 257 ? 18.414 8.401 -35.966 1.00 95.38 257 ASP A O 1
ATOM 2070 N N . GLU A 1 258 ? 17.040 10.123 -35.585 1.00 94.44 258 GLU A N 1
ATOM 2071 C CA . GLU A 1 258 ? 18.054 10.998 -34.988 1.00 94.44 258 GLU A CA 1
ATOM 2072 C C . GLU A 1 258 ? 18.587 10.469 -33.647 1.00 94.44 258 GLU A C 1
ATOM 2074 O O . GLU A 1 258 ? 19.652 10.896 -33.194 1.00 94.44 258 GLU A O 1
ATOM 2079 N N . LEU A 1 259 ? 17.910 9.496 -33.026 1.00 94.88 259 LEU A N 1
ATOM 2080 C CA . LEU A 1 259 ? 18.386 8.807 -31.823 1.00 94.88 259 LEU A CA 1
ATOM 2081 C C . LEU A 1 259 ? 19.466 7.759 -32.125 1.00 94.88 259 LEU A C 1
ATOM 2083 O O . LEU A 1 259 ? 20.059 7.221 -31.192 1.00 94.88 259 LEU A O 1
ATOM 2087 N N . PHE A 1 260 ? 19.766 7.484 -33.393 1.00 96.25 260 PHE A N 1
ATOM 2088 C CA . PHE A 1 260 ? 20.762 6.502 -33.824 1.00 96.25 260 PHE A CA 1
ATOM 2089 C C . PHE A 1 260 ? 21.907 7.174 -34.587 1.00 96.25 260 PHE A C 1
ATOM 2091 O O . PHE A 1 260 ? 21.784 8.297 -35.088 1.00 96.25 260 PHE A O 1
ATOM 2098 N N . SER A 1 261 ? 23.066 6.518 -34.639 1.00 95.88 261 SER A N 1
ATOM 2099 C CA . SER A 1 261 ? 24.122 6.929 -35.565 1.00 95.88 261 SER A CA 1
ATOM 2100 C C . SER A 1 261 ? 23.790 6.448 -36.976 1.00 95.88 261 SER A C 1
ATOM 2102 O O . SER A 1 261 ? 23.040 5.484 -37.160 1.00 95.88 261 SER A O 1
ATOM 2104 N N . LYS A 1 262 ? 24.354 7.107 -37.993 1.00 96.12 262 LYS A N 1
ATOM 2105 C CA . LYS A 1 262 ? 24.156 6.710 -39.396 1.00 96.12 262 LYS A CA 1
ATOM 2106 C C . LYS A 1 262 ? 24.631 5.275 -39.642 1.00 96.12 262 LYS A C 1
ATOM 2108 O O . LYS A 1 262 ? 23.920 4.501 -40.280 1.00 96.12 262 LYS A O 1
ATOM 2113 N N . ARG A 1 263 ? 25.754 4.895 -39.018 1.00 96.44 263 ARG A N 1
ATOM 2114 C CA . ARG A 1 263 ? 26.260 3.516 -38.983 1.00 96.44 263 ARG A CA 1
ATOM 2115 C C . ARG A 1 263 ? 25.211 2.536 -38.453 1.00 96.44 263 ARG A C 1
ATOM 2117 O O . ARG A 1 263 ? 24.923 1.538 -39.109 1.00 96.44 263 ARG A O 1
ATOM 2124 N N . ALA A 1 264 ? 24.604 2.833 -37.302 1.00 97.75 264 ALA A N 1
ATOM 2125 C CA . ALA A 1 264 ? 23.593 1.962 -36.713 1.00 97.75 264 ALA A CA 1
ATOM 2126 C C . ALA A 1 264 ? 22.329 1.850 -37.583 1.00 97.75 264 ALA A C 1
ATOM 2128 O O . ALA A 1 264 ? 21.816 0.748 -37.754 1.00 97.75 264 ALA A O 1
ATOM 2129 N N . LEU A 1 265 ? 21.851 2.954 -38.170 1.00 98.00 265 LEU A N 1
ATOM 2130 C CA . LEU A 1 265 ? 20.668 2.955 -39.041 1.00 98.00 265 LEU A CA 1
ATOM 2131 C C . LEU A 1 265 ? 20.838 2.061 -40.274 1.00 98.00 265 LEU A C 1
ATOM 2133 O O . LEU A 1 265 ? 19.925 1.301 -40.596 1.00 98.00 265 LEU A O 1
ATOM 2137 N N . ILE A 1 266 ? 21.998 2.103 -40.939 1.00 98.06 266 ILE A N 1
ATOM 2138 C CA . ILE A 1 266 ? 22.281 1.243 -42.101 1.00 98.06 266 ILE A CA 1
ATOM 2139 C C . ILE A 1 266 ? 22.162 -0.234 -41.713 1.00 98.06 266 ILE A C 1
ATOM 2141 O O . ILE A 1 266 ? 21.428 -0.992 -42.347 1.00 98.06 266 ILE A O 1
ATOM 2145 N N . ILE A 1 267 ? 22.838 -0.628 -40.633 1.00 98.38 267 ILE A N 1
ATOM 2146 C CA . ILE A 1 267 ? 22.896 -2.026 -40.198 1.00 98.38 267 ILE A CA 1
ATOM 2147 C C . ILE A 1 267 ? 21.520 -2.500 -39.712 1.00 98.38 267 ILE A C 1
ATOM 2149 O O . ILE A 1 267 ? 21.038 -3.545 -40.148 1.00 98.38 267 ILE A O 1
ATOM 2153 N N . LEU A 1 268 ? 20.857 -1.727 -38.845 1.00 98.56 268 LEU A N 1
ATOM 2154 C CA . LEU A 1 268 ? 19.546 -2.076 -38.286 1.00 98.56 268 LEU A CA 1
ATOM 2155 C C . LEU A 1 268 ? 18.464 -2.169 -39.367 1.00 98.56 268 LEU A C 1
ATOM 2157 O O . LEU A 1 268 ? 17.675 -3.110 -39.360 1.00 98.56 268 LEU A O 1
ATOM 2161 N N . SER A 1 269 ? 18.439 -1.233 -40.314 1.00 98.00 269 SER A N 1
ATOM 2162 C CA . SER A 1 269 ? 17.462 -1.251 -41.407 1.00 98.00 269 SER A CA 1
ATOM 2163 C C . SER A 1 269 ? 17.683 -2.431 -42.366 1.00 98.00 269 SER A C 1
ATOM 2165 O O . SER A 1 269 ? 16.713 -3.022 -42.843 1.00 98.00 269 SER A O 1
ATOM 2167 N N . SER A 1 270 ? 18.939 -2.856 -42.575 1.00 98.00 270 SER A N 1
ATOM 2168 C CA . SER A 1 270 ? 19.246 -4.084 -43.321 1.00 98.00 270 SER A CA 1
ATOM 2169 C C . SER A 1 270 ? 18.795 -5.338 -42.566 1.00 98.00 270 SER A C 1
ATOM 2171 O O . SER A 1 270 ? 18.159 -6.209 -43.162 1.00 98.00 270 SER A O 1
ATOM 2173 N N . PHE A 1 271 ? 19.040 -5.424 -41.251 1.00 98.50 271 PHE A N 1
ATOM 2174 C CA . PHE A 1 271 ? 18.498 -6.508 -40.421 1.00 98.50 271 PHE A CA 1
ATOM 2175 C C . PHE A 1 271 ? 16.976 -6.589 -40.530 1.00 98.50 271 PHE A C 1
ATOM 2177 O O . PHE A 1 271 ? 16.451 -7.659 -40.824 1.00 98.50 271 PHE A O 1
ATOM 2184 N N . LEU A 1 272 ? 16.275 -5.467 -40.351 1.00 98.25 272 LEU A N 1
ATOM 2185 C CA . LEU A 1 272 ? 14.816 -5.423 -40.409 1.00 98.25 272 LEU A CA 1
ATOM 2186 C C . LEU A 1 272 ? 14.280 -5.910 -41.763 1.00 98.25 272 LEU A C 1
ATOM 2188 O O . LEU A 1 272 ? 13.372 -6.738 -41.793 1.00 98.25 272 LEU A O 1
ATOM 2192 N N . ARG A 1 273 ? 14.875 -5.461 -42.876 1.00 97.19 273 ARG A N 1
ATOM 2193 C CA . ARG A 1 273 ? 14.503 -5.921 -44.223 1.00 97.19 273 ARG A CA 1
ATOM 2194 C C . ARG A 1 273 ? 14.637 -7.438 -44.362 1.00 97.19 273 ARG A C 1
ATOM 2196 O O . ARG A 1 273 ? 13.678 -8.088 -44.756 1.00 97.19 273 ARG A O 1
ATOM 2203 N N . ASN A 1 274 ? 15.795 -7.996 -44.002 1.00 97.81 274 ASN A N 1
ATOM 2204 C CA . ASN A 1 274 ? 16.041 -9.438 -44.113 1.00 97.81 274 ASN A CA 1
ATOM 2205 C C . ASN A 1 274 ? 15.142 -10.257 -43.170 1.00 97.81 274 ASN A C 1
ATOM 2207 O O . ASN A 1 274 ? 14.695 -11.336 -43.538 1.00 97.81 274 ASN A O 1
ATOM 2211 N N . ILE A 1 275 ? 14.842 -9.751 -41.969 1.00 98.38 275 ILE A N 1
ATOM 2212 C CA . ILE A 1 275 ? 13.900 -10.404 -41.049 1.00 98.38 275 ILE A CA 1
ATOM 2213 C C . ILE A 1 275 ? 12.492 -10.432 -41.653 1.00 98.38 275 ILE A C 1
ATOM 2215 O O . ILE A 1 275 ? 11.818 -11.456 -41.577 1.00 98.38 275 ILE A O 1
ATOM 2219 N N . ASN A 1 276 ? 12.054 -9.345 -42.289 1.00 97.12 276 ASN A N 1
ATOM 2220 C CA . ASN A 1 276 ? 10.733 -9.272 -42.917 1.00 97.12 276 ASN A CA 1
ATOM 2221 C C . ASN A 1 276 ? 10.570 -10.218 -44.122 1.00 97.12 276 ASN A C 1
ATOM 2223 O O . ASN A 1 276 ? 9.440 -10.537 -44.486 1.00 97.12 276 ASN A O 1
ATOM 2227 N N . GLU A 1 277 ? 11.670 -10.703 -44.708 1.00 96.88 277 GLU A N 1
ATOM 2228 C CA . GLU A 1 277 ? 11.665 -11.719 -45.771 1.00 96.88 277 GLU A CA 1
ATOM 2229 C C . GLU A 1 277 ? 11.445 -13.155 -45.243 1.00 96.88 277 GLU A C 1
ATOM 2231 O O . GLU A 1 277 ? 11.111 -14.046 -46.029 1.00 96.88 277 GLU A O 1
ATOM 2236 N N . GLU A 1 278 ? 11.591 -13.405 -43.932 1.00 97.88 278 GLU A N 1
ATOM 2237 C CA . GLU A 1 278 ? 11.327 -14.722 -43.336 1.00 97.88 278 GLU A CA 1
ATOM 2238 C C . GLU A 1 278 ? 9.844 -15.090 -43.481 1.00 97.88 278 GLU A C 1
ATOM 2240 O O . GLU A 1 278 ? 8.949 -14.330 -43.106 1.00 97.88 278 GLU A O 1
ATOM 2245 N N . LYS A 1 279 ? 9.568 -16.281 -44.020 1.00 96.81 279 LYS A N 1
ATOM 2246 C CA . LYS A 1 279 ? 8.208 -16.724 -44.357 1.00 96.81 279 LYS A CA 1
ATOM 2247 C C . LYS A 1 279 ? 7.472 -17.310 -43.161 1.00 96.81 279 LYS A C 1
ATOM 2249 O O . LYS A 1 279 ? 6.251 -17.188 -43.084 1.00 96.81 279 LYS A O 1
ATOM 2254 N N . ASP A 1 280 ? 8.191 -17.958 -42.250 1.00 97.44 280 ASP A N 1
ATOM 2255 C CA . ASP A 1 280 ? 7.618 -18.503 -41.027 1.00 97.44 280 ASP A CA 1
ATOM 2256 C C . ASP A 1 280 ? 7.322 -17.374 -40.044 1.00 97.44 280 ASP A C 1
ATOM 2258 O O . ASP A 1 280 ? 8.224 -16.779 -39.461 1.00 97.44 280 ASP A O 1
ATOM 2262 N N . GLU A 1 281 ? 6.040 -17.076 -39.862 1.00 96.94 281 GLU A N 1
ATOM 2263 C CA . GLU A 1 281 ? 5.590 -15.972 -39.022 1.00 96.94 281 GLU A CA 1
ATOM 2264 C C . GLU A 1 281 ? 6.065 -16.092 -37.567 1.00 96.94 281 GLU A C 1
ATOM 2266 O O . GLU A 1 281 ? 6.462 -15.093 -36.968 1.00 96.94 281 GLU A O 1
ATOM 2271 N N . ALA A 1 282 ? 6.079 -17.301 -36.999 1.00 96.19 282 ALA A N 1
ATOM 2272 C CA . ALA A 1 282 ? 6.499 -17.509 -35.617 1.00 96.19 282 ALA A CA 1
ATOM 2273 C C . ALA A 1 282 ? 8.007 -17.259 -35.450 1.00 96.19 282 ALA A C 1
ATOM 2275 O O . ALA A 1 282 ? 8.434 -16.642 -34.471 1.00 96.19 282 ALA A O 1
ATOM 2276 N N . VAL A 1 283 ? 8.811 -17.695 -36.425 1.00 98.19 283 VAL A N 1
ATOM 2277 C CA . VAL A 1 283 ? 10.253 -17.409 -36.469 1.00 98.19 283 VAL A CA 1
ATOM 2278 C C . VAL A 1 283 ? 10.507 -15.922 -36.723 1.00 98.19 283 VAL A C 1
ATOM 2280 O O . VAL A 1 283 ? 11.280 -15.313 -35.984 1.00 98.19 283 VAL A O 1
ATOM 2283 N N . ARG A 1 284 ? 9.822 -15.315 -37.699 1.00 98.44 284 ARG A N 1
ATOM 2284 C CA . ARG A 1 284 ? 9.919 -13.885 -38.026 1.00 98.44 284 ARG A CA 1
ATOM 2285 C C . ARG A 1 284 ? 9.601 -13.009 -36.819 1.00 98.44 284 ARG A C 1
ATOM 2287 O O . ARG A 1 284 ? 10.374 -12.110 -36.502 1.00 98.44 284 ARG A O 1
ATOM 2294 N N . ASN A 1 285 ? 8.517 -13.292 -36.100 1.00 98.19 285 ASN A N 1
ATOM 2295 C CA . ASN A 1 285 ? 8.136 -12.535 -34.907 1.00 98.19 285 ASN A CA 1
ATOM 2296 C C . ASN A 1 285 ? 9.191 -12.647 -33.798 1.00 98.19 285 ASN A C 1
ATOM 2298 O O . ASN A 1 285 ? 9.535 -11.638 -33.181 1.00 98.19 285 ASN A O 1
ATOM 2302 N N . LEU A 1 286 ? 9.781 -13.832 -33.597 1.00 98.19 286 LEU A N 1
ATOM 2303 C CA . LEU A 1 286 ? 10.847 -14.004 -32.611 1.00 98.19 286 LEU A CA 1
ATOM 2304 C C . LEU A 1 286 ? 12.154 -13.306 -33.036 1.00 98.19 286 LEU A C 1
ATOM 2306 O O . LEU A 1 286 ? 12.865 -12.771 -32.185 1.00 98.19 286 LEU A O 1
ATOM 2310 N N . LEU A 1 287 ? 12.457 -13.243 -34.336 1.00 98.75 287 LEU A N 1
ATOM 2311 C CA . LEU A 1 287 ? 13.565 -12.446 -34.881 1.00 98.75 287 LEU A CA 1
ATOM 2312 C C . LEU A 1 287 ? 13.328 -10.939 -34.691 1.00 98.75 287 LEU A C 1
ATOM 2314 O O . LEU A 1 287 ? 14.223 -10.235 -34.221 1.00 98.75 287 LEU A O 1
ATOM 2318 N N . LEU A 1 288 ? 12.116 -10.448 -34.970 1.00 98.69 288 LEU A N 1
ATOM 2319 C CA . LEU A 1 288 ? 11.713 -9.064 -34.692 1.00 98.69 288 LEU A CA 1
ATOM 2320 C C . LEU A 1 288 ? 11.801 -8.745 -33.193 1.00 98.69 288 LEU A C 1
ATOM 2322 O O . LEU A 1 288 ? 12.193 -7.643 -32.821 1.00 98.69 288 LEU A O 1
ATOM 2326 N N . PHE A 1 289 ? 11.518 -9.717 -32.326 1.00 98.50 289 PHE A N 1
ATOM 2327 C CA . PHE A 1 289 ? 11.666 -9.587 -30.878 1.00 98.50 289 PHE A CA 1
ATOM 2328 C C . PHE A 1 289 ? 13.137 -9.491 -30.433 1.00 98.50 289 PHE A C 1
ATOM 2330 O O . PHE A 1 289 ? 13.472 -8.689 -29.553 1.00 98.50 289 PHE A O 1
ATOM 2337 N N . VAL A 1 290 ? 14.047 -10.244 -31.071 1.00 98.62 290 VAL A N 1
ATOM 2338 C CA . VAL A 1 290 ? 15.501 -10.053 -30.901 1.00 98.62 290 VAL A CA 1
ATOM 2339 C C . VAL A 1 290 ? 15.891 -8.640 -31.310 1.00 98.62 290 VAL A C 1
ATOM 2341 O O . VAL A 1 290 ? 16.503 -7.925 -30.508 1.00 98.62 290 VAL A O 1
ATOM 2344 N N . PHE A 1 291 ? 15.490 -8.235 -32.515 1.00 98.69 291 PHE A N 1
ATOM 2345 C CA . PHE A 1 291 ? 15.776 -6.929 -33.092 1.00 98.69 291 PHE A CA 1
ATOM 2346 C C . PHE A 1 291 ? 15.302 -5.784 -32.186 1.00 98.69 291 PHE A C 1
ATOM 2348 O O . PHE A 1 291 ? 16.115 -4.966 -31.748 1.00 98.69 291 PHE A O 1
ATOM 2355 N N . SER A 1 292 ? 14.022 -5.765 -31.805 1.00 98.12 292 SER A N 1
ATOM 2356 C CA . SER A 1 292 ? 13.434 -4.697 -30.989 1.00 98.12 292 SER A CA 1
ATOM 2357 C C . SER A 1 292 ? 14.083 -4.595 -29.607 1.00 98.12 292 SER A C 1
ATOM 2359 O O . SER A 1 292 ? 14.330 -3.493 -29.104 1.00 98.12 292 SER A O 1
ATOM 2361 N N . SER A 1 293 ? 14.445 -5.734 -29.005 1.00 97.31 293 SER A N 1
ATOM 2362 C CA . SER A 1 293 ? 15.116 -5.758 -27.702 1.00 97.31 293 SER A CA 1
ATOM 2363 C C . SER A 1 293 ? 16.551 -5.206 -27.745 1.00 97.31 293 SER A C 1
ATOM 2365 O O . SER A 1 293 ? 17.085 -4.810 -26.702 1.00 97.31 293 SER A O 1
ATOM 2367 N N . ALA A 1 294 ? 17.179 -5.163 -28.928 1.00 97.56 294 ALA A N 1
ATOM 2368 C CA . ALA A 1 294 ? 18.529 -4.640 -29.131 1.00 97.56 294 ALA A CA 1
ATOM 2369 C C . ALA A 1 294 ? 18.547 -3.118 -29.344 1.00 97.56 294 ALA A C 1
ATOM 2371 O O . ALA A 1 294 ? 19.475 -2.463 -28.865 1.00 97.56 294 ALA A O 1
ATOM 2372 N N . LEU A 1 295 ? 17.499 -2.548 -29.958 1.00 96.75 295 LEU A N 1
ATOM 2373 C CA . LEU A 1 295 ? 17.396 -1.120 -30.304 1.00 96.75 295 LEU A CA 1
ATOM 2374 C C . LEU A 1 295 ? 17.804 -0.155 -29.173 1.00 96.75 295 LEU A C 1
ATOM 2376 O O . LEU A 1 295 ? 18.609 0.742 -29.434 1.00 96.75 295 LEU A O 1
ATOM 2380 N N . PRO A 1 296 ? 17.365 -0.340 -27.906 1.00 93.69 296 PRO A N 1
ATOM 2381 C CA . PRO A 1 296 ? 17.815 0.479 -26.781 1.00 93.69 296 PRO A CA 1
ATOM 2382 C C . PRO A 1 296 ? 19.337 0.622 -26.660 1.00 93.69 296 PRO A C 1
ATOM 2384 O O . PRO A 1 296 ? 19.815 1.711 -26.350 1.00 93.69 296 PRO A O 1
ATOM 2387 N N . ASN A 1 297 ? 20.080 -0.462 -26.901 1.00 94.31 297 ASN A N 1
ATOM 2388 C CA . ASN A 1 297 ? 21.539 -0.523 -26.785 1.00 94.31 297 ASN A CA 1
ATOM 2389 C C . ASN A 1 297 ? 22.269 -0.147 -28.081 1.00 94.31 297 ASN A C 1
ATOM 2391 O O . ASN A 1 297 ? 23.476 0.061 -28.039 1.00 94.31 297 ASN A O 1
ATOM 2395 N N . CYS A 1 298 ? 21.555 -0.057 -29.203 1.00 96.44 298 CYS A N 1
ATOM 2396 C CA . CYS A 1 298 ? 22.088 0.409 -30.484 1.00 96.44 298 CYS A CA 1
ATOM 2397 C C . CYS A 1 298 ? 21.882 1.918 -30.699 1.00 96.44 298 CYS A C 1
ATOM 2399 O O . CYS A 1 298 ? 22.363 2.469 -31.684 1.00 96.44 298 CYS A O 1
ATOM 2401 N N . SER A 1 299 ? 21.146 2.586 -29.806 1.00 94.81 299 SER A N 1
ATOM 2402 C CA . SER A 1 299 ? 20.879 4.023 -29.892 1.00 94.81 299 SER A CA 1
ATOM 2403 C C . SER A 1 299 ? 21.993 4.858 -29.250 1.00 94.81 299 SER A C 1
ATOM 2405 O O . SER A 1 299 ? 22.726 4.393 -28.379 1.00 94.81 299 SER A O 1
ATOM 2407 N N . LYS A 1 300 ? 22.055 6.140 -29.616 1.00 93.69 300 LYS A N 1
ATOM 2408 C CA . LYS A 1 300 ? 22.922 7.172 -29.021 1.00 93.69 300 LYS A CA 1
ATOM 2409 C C . LYS A 1 300 ? 22.433 7.638 -27.647 1.00 93.69 300 LYS A C 1
ATOM 2411 O O . LYS A 1 300 ? 22.973 8.581 -27.083 1.00 93.69 300 LYS A O 1
ATOM 2416 N N . MET A 1 301 ? 21.399 7.009 -27.087 1.00 92.69 301 MET A N 1
ATOM 2417 C CA . MET A 1 301 ? 20.833 7.421 -25.800 1.00 92.69 301 MET A CA 1
ATOM 2418 C C . MET A 1 301 ? 21.681 6.975 -24.602 1.00 92.69 301 MET A C 1
ATOM 2420 O O . MET A 1 301 ? 21.368 7.325 -23.468 1.00 92.69 301 MET A O 1
ATOM 2424 N N . LEU A 1 302 ? 22.742 6.197 -24.828 1.00 93.25 302 LEU A N 1
ATOM 2425 C CA . LEU A 1 302 ? 23.622 5.661 -23.792 1.00 93.25 302 LEU A CA 1
ATOM 2426 C C . LEU A 1 302 ? 24.625 6.726 -23.313 1.00 93.25 302 LEU A C 1
ATOM 2428 O O . LEU A 1 302 ? 25.464 7.145 -24.108 1.00 93.25 302 LEU A O 1
ATOM 2432 N N . PRO A 1 303 ? 24.599 7.153 -22.034 1.00 93.44 303 PRO A N 1
ATOM 2433 C CA . PRO A 1 303 ? 25.610 8.051 -21.488 1.00 93.44 303 PRO A CA 1
ATOM 2434 C C . PRO A 1 303 ? 26.982 7.389 -21.521 1.00 93.44 303 PRO A C 1
ATOM 2436 O O . PRO A 1 303 ? 27.124 6.262 -21.031 1.00 93.44 303 PRO A O 1
ATOM 2439 N N . GLY A 1 304 ? 27.957 8.098 -22.085 1.00 91.75 304 GLY A N 1
ATOM 2440 C CA . GLY A 1 304 ? 29.321 7.615 -22.257 1.00 91.75 304 GLY A CA 1
ATOM 2441 C C . GLY A 1 304 ? 30.300 8.158 -21.224 1.00 91.75 304 GLY A C 1
ATOM 2442 O O . GLY A 1 304 ? 30.069 9.191 -20.599 1.00 91.75 304 GLY A O 1
ATOM 2443 N N . ASP A 1 305 ? 31.415 7.451 -21.067 1.00 93.25 305 ASP A N 1
ATOM 2444 C CA . ASP A 1 305 ? 32.586 7.884 -20.304 1.00 93.25 305 ASP A CA 1
ATOM 2445 C C . ASP A 1 305 ? 33.812 7.876 -21.220 1.00 93.25 305 ASP A C 1
ATOM 2447 O O . ASP A 1 305 ? 34.277 6.809 -21.633 1.00 93.25 305 ASP A O 1
ATOM 2451 N N . ILE A 1 306 ? 34.333 9.073 -21.504 1.00 93.19 306 ILE A N 1
ATOM 2452 C CA . ILE A 1 306 ? 35.483 9.302 -22.388 1.00 93.19 306 ILE A CA 1
ATOM 2453 C C . ILE A 1 306 ? 36.703 8.509 -21.907 1.00 93.19 306 ILE A C 1
ATOM 2455 O O . ILE A 1 306 ? 37.373 7.875 -22.716 1.00 93.19 306 ILE A O 1
ATOM 2459 N N . LYS A 1 307 ? 36.972 8.465 -20.596 1.00 90.06 307 LYS A N 1
ATOM 2460 C CA . LYS A 1 307 ? 38.196 7.850 -20.054 1.00 90.06 307 LYS A CA 1
ATOM 2461 C C . LYS A 1 307 ? 38.181 6.335 -20.175 1.00 90.06 307 LYS A C 1
ATOM 2463 O O . LYS A 1 307 ? 39.203 5.711 -20.443 1.00 90.06 307 LYS A O 1
ATOM 2468 N N . THR A 1 308 ? 37.028 5.726 -19.919 1.00 89.56 308 THR A N 1
ATOM 2469 C CA . THR A 1 308 ? 36.912 4.263 -19.839 1.00 89.56 308 THR A CA 1
ATOM 2470 C C . THR A 1 308 ? 36.315 3.636 -21.096 1.00 89.56 308 THR A C 1
ATOM 2472 O O . THR A 1 308 ? 36.170 2.403 -21.153 1.00 89.56 308 THR A O 1
ATOM 2475 N N . ALA A 1 309 ? 35.932 4.464 -22.074 1.00 89.56 309 ALA A N 1
ATOM 2476 C CA . ALA A 1 309 ? 35.121 4.091 -23.226 1.00 89.56 309 ALA A CA 1
ATOM 2477 C C . ALA A 1 309 ? 33.975 3.152 -22.805 1.00 89.56 309 ALA A C 1
ATOM 2479 O O . ALA A 1 309 ? 33.802 2.058 -23.345 1.00 89.56 309 ALA A O 1
ATOM 2480 N N . SER A 1 310 ? 33.310 3.490 -21.697 1.00 87.00 310 SER A N 1
ATOM 2481 C CA . SER A 1 310 ? 32.226 2.701 -21.110 1.00 87.00 310 SER A CA 1
ATOM 2482 C C . SER A 1 310 ? 30.898 3.427 -21.257 1.00 87.00 310 SER A C 1
ATOM 2484 O O . SER A 1 310 ? 30.863 4.604 -21.603 1.00 87.00 310 SER A O 1
ATOM 2486 N N . TYR A 1 311 ? 29.810 2.705 -21.002 1.00 90.50 311 TYR A N 1
ATOM 2487 C CA . TYR A 1 311 ? 28.459 3.231 -21.101 1.00 90.50 311 TYR A CA 1
ATOM 2488 C C . TYR A 1 311 ? 27.640 2.877 -19.865 1.00 90.50 311 TYR A C 1
ATOM 2490 O O . TYR A 1 311 ? 27.871 1.862 -19.200 1.00 90.50 311 TYR A O 1
ATOM 2498 N N . LYS A 1 312 ? 26.627 3.698 -19.598 1.00 85.75 312 LYS A N 1
ATOM 2499 C CA . LYS A 1 312 ? 25.526 3.376 -18.686 1.00 85.75 312 LYS A CA 1
ATOM 2500 C C . LYS A 1 312 ? 24.250 3.147 -19.493 1.00 85.75 312 LYS A C 1
ATOM 2502 O O . LYS A 1 312 ? 24.142 3.540 -20.651 1.00 85.75 312 LYS A O 1
ATOM 2507 N N . SER A 1 313 ? 23.258 2.502 -18.885 1.00 81.06 313 SER A N 1
ATOM 2508 C CA . SER A 1 313 ? 21.933 2.391 -19.502 1.00 81.06 313 SER A CA 1
ATOM 2509 C C . SER A 1 313 ? 21.314 3.786 -19.642 1.00 81.06 313 SER A C 1
ATOM 2511 O O . SER A 1 313 ? 21.050 4.445 -18.638 1.00 81.06 313 SER A O 1
ATOM 2513 N N . GLY A 1 314 ? 21.041 4.223 -20.874 1.00 71.94 314 GLY A N 1
ATOM 2514 C CA . GLY A 1 314 ? 20.344 5.492 -21.145 1.00 71.94 314 GLY A CA 1
ATOM 2515 C C . GLY A 1 314 ? 18.904 5.534 -20.655 1.00 71.94 314 GLY A C 1
ATOM 2516 O O . GLY A 1 314 ? 18.346 6.583 -20.364 1.00 71.94 314 GLY A O 1
ATOM 2517 N N . TRP A 1 315 ? 18.329 4.360 -20.449 1.00 76.94 315 TRP A N 1
ATOM 2518 C CA . TRP A 1 315 ? 16.934 4.176 -20.086 1.00 76.94 315 TRP A CA 1
ATOM 2519 C C . TRP A 1 315 ? 16.707 4.056 -18.579 1.00 76.94 315 TRP A C 1
ATOM 2521 O O . TRP A 1 315 ? 15.717 3.451 -18.157 1.00 76.94 315 TRP A O 1
ATOM 2531 N N . VAL A 1 316 ? 17.666 4.528 -17.775 1.00 65.62 316 VAL A N 1
ATOM 2532 C CA . VAL A 1 316 ? 17.444 4.832 -16.351 1.00 65.62 316 VAL A CA 1
ATOM 2533 C C . VAL A 1 316 ? 16.497 6.020 -16.222 1.00 65.62 316 VAL A C 1
ATOM 2535 O O . VAL A 1 316 ? 15.760 6.111 -15.246 1.00 65.62 316 VAL A O 1
ATOM 2538 N N . ILE A 1 317 ? 16.467 6.892 -17.229 1.00 69.06 317 ILE A N 1
ATOM 2539 C CA . ILE A 1 317 ? 15.481 7.952 -17.301 1.00 69.06 317 ILE A CA 1
ATOM 2540 C C . ILE A 1 317 ? 14.465 7.631 -18.390 1.00 69.06 317 ILE A C 1
ATOM 2542 O O . ILE A 1 317 ? 14.801 7.290 -19.521 1.00 69.06 317 ILE A O 1
ATOM 2546 N N . SER A 1 318 ? 13.199 7.725 -18.010 1.00 77.69 318 SER A N 1
ATOM 2547 C CA . SER A 1 318 ? 12.038 7.419 -18.839 1.00 77.69 318 SER A CA 1
ATOM 2548 C C . SER A 1 318 ? 11.723 8.563 -19.813 1.00 77.69 318 SER A C 1
ATOM 2550 O O . SER A 1 318 ? 10.619 9.104 -19.787 1.00 77.69 318 SER A O 1
ATOM 2552 N N . LYS A 1 319 ? 12.706 8.977 -20.625 1.00 85.56 319 LYS A N 1
ATOM 2553 C CA . LYS A 1 319 ? 12.595 9.981 -21.698 1.00 85.56 319 LYS A CA 1
ATOM 2554 C C . LYS A 1 319 ? 13.617 9.677 -22.802 1.00 85.56 319 LYS A C 1
ATOM 2556 O O . LYS A 1 319 ? 14.666 9.105 -22.525 1.00 85.56 319 LYS A O 1
ATOM 2561 N N . PHE A 1 320 ? 13.344 10.105 -24.029 1.00 89.88 320 PHE A N 1
ATOM 2562 C CA . PHE A 1 320 ? 14.275 10.037 -25.151 1.00 89.88 320 PHE A CA 1
ATOM 2563 C C . PHE A 1 320 ? 15.176 11.269 -25.171 1.00 89.88 320 PHE A C 1
ATOM 2565 O O . PHE A 1 320 ? 14.705 12.413 -25.138 1.00 89.88 320 PHE A O 1
ATOM 2572 N N . TRP A 1 321 ? 16.482 11.032 -25.240 1.00 90.31 321 TRP A N 1
ATOM 2573 C CA . TRP A 1 321 ? 17.480 12.070 -25.454 1.00 90.31 321 TRP A CA 1
ATOM 2574 C C . TRP A 1 321 ? 18.788 11.494 -25.972 1.00 90.31 321 TRP A C 1
ATOM 2576 O O . TRP A 1 321 ? 19.062 10.312 -25.793 1.00 90.31 321 TRP A O 1
ATOM 2586 N N . VAL A 1 322 ? 19.662 12.359 -26.478 1.00 91.25 322 VAL A N 1
ATOM 2587 C CA . VAL A 1 322 ? 21.076 12.032 -26.708 1.00 91.25 322 VAL A CA 1
ATOM 2588 C C . VAL A 1 322 ? 21.937 12.818 -25.709 1.00 91.25 322 VAL A C 1
ATOM 2590 O O . VAL A 1 322 ? 21.839 14.045 -25.676 1.00 91.25 322 VAL A O 1
ATOM 2593 N N . PRO A 1 323 ? 22.710 12.150 -24.830 1.00 91.56 323 PRO A N 1
ATOM 2594 C CA . PRO A 1 323 ? 23.628 12.834 -23.923 1.00 91.56 323 PRO A CA 1
ATOM 2595 C C . PRO A 1 323 ? 24.713 13.591 -24.700 1.00 91.56 323 PRO A C 1
ATOM 2597 O O . PRO A 1 323 ? 25.150 13.117 -25.746 1.00 91.56 323 PRO A O 1
ATOM 2600 N N . LYS A 1 324 ? 25.211 14.710 -24.150 1.00 92.12 324 LYS A N 1
ATOM 2601 C CA . LYS A 1 324 ? 26.352 15.452 -24.731 1.00 92.12 324 LYS A CA 1
ATOM 2602 C C . LYS A 1 324 ? 27.556 14.541 -24.980 1.00 92.12 324 LYS A C 1
ATOM 2604 O O . LYS A 1 324 ? 28.143 14.571 -26.050 1.00 92.12 324 LYS A O 1
ATOM 2609 N N . VAL A 1 325 ? 27.864 13.700 -23.991 1.00 94.50 325 VAL A N 1
ATOM 2610 C CA . VAL A 1 325 ? 28.834 12.611 -24.114 1.00 94.50 325 VAL A CA 1
ATOM 2611 C C . VAL A 1 325 ? 28.081 11.290 -24.147 1.00 94.50 325 VAL A C 1
ATOM 2613 O O . VAL A 1 325 ? 27.506 10.873 -23.135 1.00 94.50 325 VAL A O 1
ATOM 2616 N N . HIS A 1 326 ? 28.072 10.627 -25.296 1.00 95.12 326 HIS A N 1
ATOM 2617 C CA . HIS A 1 326 ? 27.296 9.409 -25.510 1.00 95.12 326 HIS A CA 1
ATOM 2618 C C . HIS A 1 326 ? 28.135 8.281 -26.098 1.00 95.12 326 HIS A C 1
ATOM 2620 O O . HIS A 1 326 ? 29.217 8.494 -26.634 1.00 95.12 326 HIS A O 1
ATOM 2626 N N . THR A 1 327 ? 27.637 7.054 -25.974 1.00 96.19 327 THR A N 1
ATOM 2627 C CA . THR A 1 327 ? 28.299 5.864 -26.506 1.00 96.19 327 THR A CA 1
ATOM 2628 C C . THR A 1 327 ? 27.488 5.247 -27.629 1.00 96.19 327 THR A C 1
ATOM 2630 O O . THR A 1 327 ? 26.333 4.873 -27.439 1.00 96.19 327 THR A O 1
ATOM 2633 N N . GLU A 1 328 ? 28.129 5.060 -28.776 1.00 95.94 328 GLU A N 1
ATOM 2634 C CA . GLU A 1 328 ? 27.689 4.115 -29.792 1.00 95.94 328 GLU A CA 1
ATOM 2635 C C . GLU A 1 328 ? 28.246 2.727 -29.453 1.00 95.94 328 GLU A C 1
ATOM 2637 O O . GLU A 1 328 ? 29.431 2.572 -29.155 1.00 95.94 328 GLU A O 1
ATOM 2642 N N . ARG A 1 329 ? 27.400 1.699 -29.501 1.00 96.19 329 ARG A N 1
ATOM 2643 C CA . ARG A 1 329 ? 27.824 0.303 -29.351 1.00 96.19 329 ARG A CA 1
ATOM 2644 C C . ARG A 1 329 ? 27.792 -0.414 -30.688 1.00 96.19 329 ARG A C 1
ATOM 2646 O O . ARG A 1 329 ? 26.956 -0.107 -31.533 1.00 96.19 329 ARG A O 1
ATOM 2653 N N . ASN A 1 330 ? 28.644 -1.425 -30.831 1.00 96.56 330 ASN A N 1
ATOM 2654 C CA . ASN A 1 330 ? 28.599 -2.321 -31.977 1.00 96.56 330 ASN A CA 1
ATOM 2655 C C . ASN A 1 330 ? 27.221 -3.006 -32.070 1.00 96.56 330 ASN A C 1
ATOM 2657 O O . ASN A 1 330 ? 26.793 -3.715 -31.150 1.00 96.56 330 ASN A O 1
ATOM 2661 N N . VAL A 1 331 ? 26.508 -2.761 -33.175 1.00 98.00 331 VAL A N 1
ATOM 2662 C CA . VAL A 1 331 ? 25.148 -3.277 -33.405 1.00 98.00 331 VAL A CA 1
ATOM 2663 C C . VAL A 1 331 ? 25.124 -4.805 -33.429 1.00 98.00 331 VAL A C 1
ATOM 2665 O O . VAL A 1 331 ? 24.214 -5.407 -32.856 1.00 98.00 331 VAL A O 1
ATOM 2668 N N . PHE A 1 332 ? 26.144 -5.437 -34.012 1.00 98.12 332 PHE A N 1
ATOM 2669 C CA . PHE A 1 332 ? 26.251 -6.891 -34.101 1.00 98.12 332 PHE A CA 1
ATOM 2670 C C . PHE A 1 332 ? 26.412 -7.533 -32.724 1.00 98.12 332 PHE A C 1
ATOM 2672 O O . PHE A 1 332 ? 25.698 -8.489 -32.411 1.00 98.12 332 PHE A O 1
ATOM 2679 N N . GLU A 1 333 ? 27.269 -6.969 -31.864 1.00 96.06 333 GLU A N 1
ATOM 2680 C CA . GLU A 1 333 ? 27.387 -7.411 -30.469 1.00 96.06 333 GLU A CA 1
ATOM 2681 C C . GLU A 1 333 ? 26.050 -7.255 -29.728 1.00 96.06 333 GLU A C 1
ATOM 2683 O O . GLU A 1 333 ? 25.631 -8.147 -28.988 1.00 96.06 333 GLU A O 1
ATOM 2688 N N . CYS A 1 334 ? 25.347 -6.135 -29.929 1.00 96.81 334 CYS A N 1
ATOM 2689 C CA . CYS A 1 334 ? 24.060 -5.885 -29.279 1.00 96.81 334 CYS A CA 1
ATOM 2690 C C . CYS A 1 334 ? 23.000 -6.918 -29.681 1.00 96.81 334 CYS A C 1
ATOM 2692 O O . CYS A 1 334 ? 22.368 -7.504 -28.800 1.00 96.81 334 CYS A O 1
ATOM 2694 N N . ILE A 1 335 ? 22.830 -7.175 -30.981 1.00 98.38 335 ILE A N 1
ATOM 2695 C CA . ILE A 1 335 ? 21.870 -8.160 -31.501 1.00 98.38 335 ILE A CA 1
ATOM 2696 C C . ILE A 1 335 ? 22.223 -9.568 -31.010 1.00 98.38 335 ILE A C 1
ATOM 2698 O O . ILE A 1 335 ? 21.356 -10.271 -30.491 1.00 98.38 335 ILE A O 1
ATOM 2702 N N . GLN A 1 336 ? 23.496 -9.965 -31.076 1.00 97.94 336 GLN A N 1
ATOM 2703 C CA . GLN A 1 336 ? 23.926 -11.299 -30.654 1.00 97.94 336 GLN A CA 1
ATOM 2704 C C . GLN A 1 336 ? 23.746 -11.522 -29.141 1.00 97.94 336 GLN A C 1
ATOM 2706 O O . GLN A 1 336 ? 23.334 -12.603 -28.710 1.00 97.94 336 GLN A O 1
ATOM 2711 N N . LEU A 1 337 ? 24.001 -10.500 -28.313 1.00 97.00 337 LEU A N 1
ATOM 2712 C CA . LEU A 1 337 ? 23.729 -10.548 -26.871 1.00 97.00 337 LEU A CA 1
ATOM 2713 C C . LEU A 1 337 ? 22.238 -10.753 -26.584 1.00 97.00 337 LEU A C 1
ATOM 2715 O O . LEU A 1 337 ? 21.879 -11.524 -25.690 1.00 97.00 337 LEU A O 1
ATOM 2719 N N . ARG A 1 338 ? 21.362 -10.076 -27.335 1.00 97.94 338 ARG A N 1
ATOM 2720 C CA . ARG A 1 338 ? 19.912 -10.228 -27.188 1.00 97.94 338 ARG A CA 1
ATOM 2721 C C . ARG A 1 338 ? 19.412 -11.581 -27.672 1.00 97.94 338 ARG A C 1
ATOM 2723 O O . ARG A 1 338 ? 18.627 -12.198 -26.958 1.00 97.94 338 ARG A O 1
ATOM 2730 N N . TYR A 1 339 ? 19.923 -12.078 -28.794 1.00 98.44 339 TYR A N 1
ATOM 2731 C CA . TYR A 1 339 ? 19.651 -13.429 -29.287 1.00 98.44 339 TYR A CA 1
ATOM 2732 C C . TYR A 1 339 ? 19.956 -14.493 -28.224 1.00 98.44 339 TYR A C 1
ATOM 2734 O O . TYR A 1 339 ? 19.077 -15.273 -27.858 1.00 98.44 339 TYR A O 1
ATOM 2742 N N . LYS A 1 340 ? 21.157 -14.455 -27.627 1.00 98.31 340 LYS A N 1
ATOM 2743 C CA . LYS A 1 340 ? 21.547 -15.371 -26.538 1.00 98.31 340 LYS A CA 1
ATOM 2744 C C . LYS A 1 340 ? 20.622 -15.258 -25.320 1.00 98.31 340 LYS A C 1
ATOM 2746 O O . LYS A 1 340 ? 20.243 -16.272 -24.735 1.00 98.31 340 LYS A O 1
ATOM 2751 N N . ALA A 1 341 ? 20.237 -14.038 -24.936 1.00 97.69 341 ALA A N 1
ATOM 2752 C CA . ALA A 1 341 ? 19.312 -13.815 -23.823 1.00 97.69 341 ALA A CA 1
ATOM 2753 C C . ALA A 1 341 ? 17.905 -14.375 -24.102 1.00 97.69 341 ALA A C 1
ATOM 2755 O O . ALA A 1 341 ? 17.284 -14.934 -23.199 1.00 97.69 341 ALA A O 1
ATOM 2756 N N . ILE A 1 342 ? 17.420 -14.258 -25.341 1.00 97.75 342 ILE A N 1
ATOM 2757 C CA . ILE A 1 342 ? 16.114 -14.772 -25.769 1.00 97.75 342 ILE A CA 1
ATOM 2758 C C . ILE A 1 342 ? 16.118 -16.298 -25.857 1.00 97.75 342 ILE A C 1
ATOM 2760 O O . ILE A 1 342 ? 15.185 -16.915 -25.355 1.00 97.75 342 ILE A O 1
ATOM 2764 N N . LEU A 1 343 ? 17.180 -16.925 -26.376 1.00 97.00 343 LEU A N 1
ATOM 2765 C CA . LEU A 1 343 ? 17.326 -18.386 -26.330 1.00 97.00 343 LEU A CA 1
ATOM 2766 C C . LEU A 1 343 ? 17.287 -18.913 -24.893 1.00 97.00 343 LEU A C 1
ATOM 2768 O O . LEU A 1 343 ? 16.555 -19.858 -24.594 1.00 97.00 343 LEU A O 1
ATOM 2772 N N . LYS A 1 344 ? 18.021 -18.259 -23.981 1.00 96.69 344 LYS A N 1
ATOM 2773 C CA . LYS A 1 344 ? 17.982 -18.603 -22.556 1.00 96.69 344 LYS A CA 1
ATOM 2774 C C . LYS A 1 344 ? 16.567 -18.461 -21.995 1.00 96.69 344 LYS A C 1
ATOM 2776 O O . LYS A 1 344 ? 16.078 -19.385 -21.356 1.00 96.69 344 LYS A O 1
ATOM 2781 N N . GLY A 1 345 ? 15.893 -17.343 -22.259 1.00 95.75 345 GLY A N 1
ATOM 2782 C CA . GLY A 1 345 ? 14.520 -17.138 -21.806 1.00 95.75 345 GLY A CA 1
ATOM 2783 C C . GLY A 1 345 ? 13.546 -18.182 -22.359 1.00 95.75 345 GLY A C 1
ATOM 2784 O O . GLY A 1 345 ? 12.782 -18.750 -21.589 1.00 95.75 345 GLY A O 1
ATOM 2785 N N . LYS A 1 346 ? 13.630 -18.523 -23.649 1.00 94.94 346 LYS A N 1
ATOM 2786 C CA . LYS A 1 346 ? 12.791 -19.554 -24.280 1.00 94.94 346 LYS A CA 1
ATOM 2787 C C . LYS A 1 346 ? 13.007 -20.954 -23.713 1.00 94.94 346 LYS A C 1
ATOM 2789 O O . LYS A 1 346 ? 12.053 -21.724 -23.625 1.00 94.94 346 LYS A O 1
ATOM 2794 N N . SER A 1 347 ? 14.220 -21.279 -23.266 1.00 93.50 347 SER A N 1
ATOM 2795 C CA . SER A 1 347 ? 14.470 -22.550 -22.571 1.00 93.50 347 SER A CA 1
ATOM 2796 C C . SER A 1 347 ? 13.707 -22.665 -21.239 1.00 93.50 347 SER A C 1
ATOM 2798 O O . SER A 1 347 ? 13.376 -23.768 -20.813 1.00 93.50 347 SER A O 1
ATOM 2800 N N . GLU A 1 348 ? 13.357 -21.528 -20.623 1.00 91.69 348 GLU A N 1
ATOM 2801 C CA . GLU A 1 348 ? 12.603 -21.440 -19.368 1.00 91.69 348 GLU A CA 1
ATOM 2802 C C . GLU A 1 348 ? 11.089 -21.250 -19.566 1.00 91.69 348 GLU A C 1
ATOM 2804 O O . GLU A 1 348 ? 10.397 -20.998 -18.584 1.00 91.69 348 GLU A O 1
ATOM 2809 N N . THR A 1 349 ? 10.552 -21.284 -20.793 1.00 89.75 349 THR A N 1
ATOM 2810 C CA . THR A 1 349 ? 9.102 -21.117 -21.048 1.00 89.75 349 THR A CA 1
ATOM 2811 C C . THR A 1 349 ? 8.390 -22.428 -21.384 1.00 89.75 349 THR A C 1
ATOM 2813 O O . THR A 1 349 ? 7.219 -22.413 -21.747 1.00 89.75 349 THR A O 1
ATOM 2816 N N . THR A 1 350 ? 9.067 -23.573 -21.272 1.00 83.69 350 THR A N 1
ATOM 2817 C CA . THR A 1 350 ? 8.528 -24.899 -21.637 1.00 83.69 350 THR A CA 1
ATOM 2818 C C . THR A 1 350 ? 7.331 -25.327 -20.784 1.00 83.69 350 THR A C 1
ATOM 2820 O O . THR A 1 350 ? 6.472 -26.066 -21.258 1.00 83.69 350 THR A O 1
ATOM 2823 N N . GLN A 1 351 ? 7.245 -24.818 -19.556 1.00 80.31 351 GLN A N 1
ATOM 2824 C CA . GLN A 1 351 ? 6.147 -25.028 -18.614 1.00 80.31 351 GLN A CA 1
ATOM 2825 C C . GLN A 1 351 ? 4.914 -24.148 -18.876 1.00 80.31 351 GLN A C 1
ATOM 2827 O O . GLN A 1 351 ? 3.922 -24.276 -18.166 1.00 80.31 351 GLN A O 1
ATOM 2832 N N . ILE A 1 352 ? 4.974 -23.224 -19.841 1.00 89.44 352 ILE A N 1
ATOM 2833 C CA . ILE A 1 352 ? 3.852 -22.347 -20.187 1.00 89.44 352 ILE A CA 1
ATOM 2834 C C . ILE A 1 352 ? 3.099 -22.974 -21.359 1.00 89.44 352 ILE A C 1
ATOM 2836 O O . ILE A 1 352 ? 3.649 -23.151 -22.448 1.00 89.44 352 ILE A O 1
ATOM 2840 N N . ASP A 1 353 ? 1.826 -23.292 -21.148 1.00 89.81 353 ASP A N 1
ATOM 2841 C CA . ASP A 1 353 ? 0.944 -23.730 -22.224 1.00 89.81 353 ASP A CA 1
ATOM 2842 C C . ASP A 1 353 ? 0.155 -22.530 -22.762 1.00 89.81 353 ASP A C 1
ATOM 2844 O O . ASP A 1 353 ? -0.724 -21.989 -22.090 1.00 89.81 353 ASP A O 1
ATOM 2848 N N . SER A 1 354 ? 0.484 -22.101 -23.983 1.00 90.56 354 SER A N 1
ATOM 2849 C CA . SER A 1 354 ? -0.113 -20.925 -24.623 1.00 90.56 354 SER A CA 1
ATOM 2850 C C . SER A 1 354 ? -1.621 -21.055 -24.845 1.00 90.56 354 SER A C 1
ATOM 2852 O O . SER A 1 354 ? -2.279 -20.039 -25.033 1.00 90.56 354 SER A O 1
ATOM 2854 N N . LYS A 1 355 ? -2.202 -22.264 -24.766 1.00 93.38 355 LYS A N 1
ATOM 2855 C CA . LYS A 1 355 ? -3.663 -22.451 -24.847 1.00 93.38 355 LYS A CA 1
ATOM 2856 C C . LYS A 1 355 ? -4.425 -21.720 -23.736 1.00 93.38 355 LYS A C 1
ATOM 2858 O O . LYS A 1 355 ? -5.596 -21.398 -23.904 1.00 93.38 355 LYS A O 1
ATOM 2863 N N . PHE A 1 356 ? -3.763 -21.485 -22.602 1.00 96.31 356 PHE A N 1
ATOM 2864 C CA . PHE A 1 356 ? -4.321 -20.782 -21.451 1.00 96.31 356 PHE A CA 1
ATOM 2865 C C . PHE A 1 356 ? -4.251 -19.258 -21.588 1.00 96.31 356 PHE A C 1
ATOM 2867 O O . PHE A 1 356 ? -4.760 -18.557 -20.722 1.00 96.31 356 PHE A O 1
ATOM 2874 N N . VAL A 1 357 ? -3.616 -18.732 -22.639 1.00 97.31 357 VAL A N 1
ATOM 2875 C CA . VAL A 1 357 ? -3.344 -17.302 -22.793 1.00 97.31 357 VAL A CA 1
ATOM 2876 C C . VAL A 1 357 ? -4.167 -16.719 -23.935 1.00 97.31 357 VAL A C 1
ATOM 2878 O O . VAL A 1 357 ? -4.103 -17.191 -25.067 1.00 97.31 357 VAL A O 1
ATOM 2881 N N . LYS A 1 358 ? -4.893 -15.635 -23.651 1.00 97.50 358 LYS A N 1
ATOM 2882 C CA . LYS A 1 358 ? -5.528 -14.772 -24.656 1.00 97.50 358 LYS A CA 1
ATOM 2883 C C . LYS A 1 358 ? -5.059 -13.336 -24.448 1.00 97.50 358 LYS A C 1
ATOM 2885 O O . LYS A 1 358 ? -5.148 -12.817 -23.340 1.00 97.50 358 LYS A O 1
ATOM 2890 N N . THR A 1 359 ? -4.564 -12.688 -25.497 1.00 97.50 359 THR A N 1
ATOM 2891 C CA . THR A 1 359 ? -4.045 -11.313 -25.430 1.00 97.50 359 THR A CA 1
ATOM 2892 C C . THR A 1 359 ? -4.717 -10.421 -26.467 1.00 97.50 359 THR A C 1
ATOM 2894 O O . THR A 1 359 ? -4.799 -10.781 -27.645 1.00 97.50 359 THR A O 1
ATOM 2897 N N . TYR A 1 360 ? -5.142 -9.230 -26.051 1.00 97.12 360 TYR A N 1
ATOM 2898 C CA . TYR A 1 360 ? -5.806 -8.247 -26.906 1.00 97.12 360 TYR A CA 1
ATOM 2899 C C . TYR A 1 360 ? -5.052 -6.917 -26.885 1.00 97.12 360 TYR A C 1
ATOM 2901 O O . TYR A 1 360 ? -4.677 -6.427 -25.819 1.00 97.12 360 TYR A O 1
ATOM 2909 N N . ASN A 1 361 ? -4.835 -6.331 -28.067 1.00 95.75 361 ASN A N 1
ATOM 2910 C CA . ASN A 1 361 ? -4.369 -4.954 -28.178 1.00 95.75 361 ASN A CA 1
ATOM 2911 C C . ASN A 1 361 ? -5.585 -4.030 -28.301 1.00 95.75 361 ASN A C 1
ATOM 2913 O O . ASN A 1 361 ? -6.123 -3.864 -29.391 1.00 95.75 361 ASN A O 1
ATOM 2917 N N . GLN A 1 362 ? -6.069 -3.521 -27.172 1.00 94.50 362 GLN A N 1
ATOM 2918 C CA . GLN A 1 362 ? -7.325 -2.781 -27.096 1.00 94.50 362 GLN A CA 1
ATOM 2919 C C . GLN A 1 362 ? -7.330 -1.841 -25.893 1.00 94.50 362 GLN A C 1
ATOM 2921 O O . GLN A 1 362 ? -6.622 -2.052 -24.911 1.00 94.50 362 GLN A O 1
ATOM 2926 N N . ASP A 1 363 ? -8.159 -0.809 -25.975 1.00 95.19 363 ASP A N 1
ATOM 2927 C CA . ASP A 1 363 ? -8.502 0.045 -24.851 1.00 95.19 363 ASP A CA 1
ATOM 2928 C C . ASP A 1 363 ? -9.406 -0.685 -23.845 1.00 95.19 363 ASP A C 1
ATOM 2930 O O . ASP A 1 363 ? -10.506 -1.129 -24.175 1.00 95.19 363 ASP A O 1
ATOM 2934 N N . SER A 1 364 ? -8.956 -0.765 -22.596 1.00 96.12 364 SER A N 1
ATOM 2935 C CA . SER A 1 364 ? -9.627 -1.490 -21.513 1.00 96.12 364 SER A CA 1
ATOM 2936 C C . SER A 1 364 ? -10.947 -0.867 -21.052 1.00 96.12 364 SER A C 1
ATOM 2938 O O . SER A 1 364 ? -11.6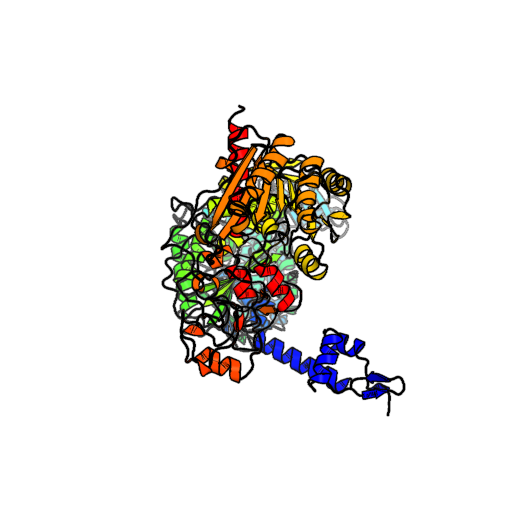43 -1.460 -20.232 1.00 96.12 364 SER A O 1
ATOM 2940 N N . ARG A 1 365 ? -11.320 0.304 -21.585 1.00 96.25 365 ARG A N 1
ATOM 2941 C CA . ARG A 1 365 ? -12.674 0.873 -21.467 1.00 96.25 365 ARG A CA 1
ATOM 2942 C C . ARG A 1 365 ? -13.707 0.124 -22.317 1.00 96.25 365 ARG A C 1
ATOM 2944 O O . ARG A 1 365 ? -14.897 0.390 -22.178 1.00 96.25 365 ARG A O 1
ATOM 2951 N N . PHE A 1 366 ? -13.272 -0.796 -23.183 1.00 95.56 366 PHE A N 1
ATOM 2952 C CA . PHE A 1 366 ? -14.135 -1.578 -24.065 1.00 95.56 366 PHE A CA 1
ATOM 2953 C C . PHE A 1 366 ? -13.702 -3.053 -24.074 1.00 95.56 366 PHE A C 1
ATOM 2955 O O . PHE A 1 366 ? -12.811 -3.436 -24.828 1.00 95.56 366 PHE A O 1
ATOM 2962 N N . LEU A 1 367 ? -14.343 -3.901 -23.259 1.00 96.38 367 LEU A N 1
ATOM 2963 C CA . LEU A 1 367 ? -14.012 -5.331 -23.130 1.00 96.38 367 LEU A CA 1
ATOM 2964 C C . LEU A 1 367 ? -15.095 -6.244 -23.734 1.00 96.38 367 LEU A C 1
ATOM 2966 O O . LEU A 1 367 ? -15.447 -7.275 -23.160 1.00 96.38 367 LEU A O 1
ATOM 2970 N N . SER A 1 368 ? -15.648 -5.874 -24.893 1.00 94.62 368 SER A N 1
ATOM 2971 C CA . SER A 1 368 ? -16.783 -6.558 -25.550 1.00 94.62 368 SER A CA 1
ATOM 2972 C C . SER A 1 368 ? -16.565 -8.047 -25.863 1.00 94.62 368 SER A C 1
ATOM 2974 O O . SER A 1 368 ? -17.519 -8.793 -26.037 1.00 94.62 368 SER A O 1
ATOM 2976 N N . GLN A 1 369 ? -15.310 -8.481 -25.944 1.00 95.00 369 GLN A N 1
ATOM 2977 C CA . GLN A 1 369 ? -14.887 -9.862 -26.175 1.00 95.00 369 GLN A CA 1
ATOM 2978 C C . GLN A 1 369 ? -14.886 -10.726 -24.903 1.00 95.00 369 GLN A C 1
ATOM 2980 O O . GLN A 1 369 ? -14.536 -11.906 -24.965 1.00 95.00 369 GLN A O 1
ATOM 2985 N N . ILE A 1 370 ? -15.189 -10.132 -23.747 1.00 97.69 370 ILE A N 1
ATOM 2986 C CA . ILE A 1 370 ? -15.264 -10.802 -22.450 1.00 97.69 370 ILE A CA 1
ATOM 2987 C C . ILE A 1 370 ? -16.715 -10.756 -21.978 1.00 97.69 370 ILE A C 1
ATOM 2989 O O . ILE A 1 370 ? -17.282 -9.675 -21.794 1.00 97.69 370 ILE A O 1
ATOM 2993 N N . ASP A 1 371 ? -17.290 -11.935 -21.756 1.00 97.81 371 ASP A N 1
ATOM 2994 C CA . ASP A 1 371 ? -18.668 -12.079 -21.294 1.00 97.81 371 ASP A CA 1
ATOM 2995 C C . ASP A 1 371 ? -18.860 -11.473 -19.894 1.00 97.81 371 ASP A C 1
ATOM 2997 O O . ASP A 1 371 ? -17.954 -11.501 -19.048 1.00 97.81 371 ASP A O 1
ATOM 3001 N N . ASP A 1 372 ? -20.064 -10.969 -19.634 1.00 97.31 372 ASP A N 1
ATOM 3002 C CA . ASP A 1 372 ? -20.481 -10.477 -18.321 1.00 97.31 372 ASP A CA 1
ATOM 3003 C C . ASP A 1 372 ? -20.288 -11.552 -17.246 1.00 97.31 372 ASP A C 1
ATOM 3005 O O . ASP A 1 372 ? -20.601 -12.725 -17.451 1.00 97.31 372 ASP A O 1
ATOM 3009 N N . GLN A 1 373 ? -19.805 -11.143 -16.070 1.00 96.00 373 GLN A N 1
ATOM 3010 C CA . GLN A 1 373 ? -19.623 -12.021 -14.908 1.00 96.00 373 GLN A CA 1
ATOM 3011 C C . GLN A 1 373 ? -18.904 -13.344 -15.234 1.00 96.00 373 GLN A C 1
ATOM 3013 O O . GLN A 1 373 ? -19.254 -14.408 -14.718 1.00 96.00 373 GLN A O 1
ATOM 3018 N N . SER A 1 374 ? -17.886 -13.295 -16.090 1.00 97.81 374 SER A N 1
ATOM 3019 C CA . SER A 1 374 ? -17.135 -14.477 -16.511 1.00 97.81 374 SER A CA 1
ATOM 3020 C C . SER A 1 374 ? -15.750 -14.587 -15.875 1.00 97.81 374 SER A C 1
ATOM 3022 O O . SER A 1 374 ? -15.184 -15.678 -15.857 1.00 97.81 374 SER A O 1
ATOM 3024 N N . ILE A 1 375 ? -15.223 -13.502 -15.305 1.00 98.50 375 ILE A N 1
ATOM 3025 C CA . ILE A 1 375 ? -13.894 -13.456 -14.686 1.00 98.50 375 ILE A CA 1
ATOM 3026 C C . ILE A 1 375 ? -13.967 -13.841 -13.204 1.00 98.50 375 ILE A C 1
ATOM 3028 O O . ILE A 1 375 ? -14.829 -13.353 -12.473 1.00 98.50 375 ILE A O 1
ATOM 3032 N N . ASP A 1 376 ? -13.048 -14.698 -12.752 1.00 97.75 376 ASP A N 1
ATOM 3033 C CA . ASP A 1 376 ? -12.947 -15.163 -11.361 1.00 97.75 376 ASP A CA 1
ATOM 3034 C C . ASP A 1 376 ? -12.009 -14.310 -10.509 1.00 97.75 376 ASP A C 1
ATOM 3036 O O . ASP A 1 376 ? -12.171 -14.249 -9.292 1.00 97.75 376 ASP A O 1
ATOM 3040 N N . TYR A 1 377 ? -11.033 -13.654 -11.133 1.00 97.94 377 TYR A N 1
ATOM 3041 C CA . TYR A 1 377 ? -10.091 -12.787 -10.442 1.00 97.94 377 TYR A CA 1
ATOM 3042 C C . TYR A 1 377 ? -9.481 -11.753 -11.384 1.00 97.94 377 TYR A C 1
ATOM 3044 O O . TYR A 1 377 ? -9.148 -12.064 -12.529 1.00 97.94 377 TYR A O 1
ATOM 3052 N N . ILE A 1 378 ? -9.293 -10.530 -10.893 1.00 98.25 378 ILE A N 1
ATOM 3053 C CA . ILE A 1 378 ? -8.549 -9.496 -11.613 1.00 98.25 378 ILE A CA 1
ATOM 3054 C C . ILE A 1 378 ? -7.297 -9.165 -10.811 1.00 98.25 378 ILE A C 1
ATOM 3056 O O . ILE A 1 378 ? -7.385 -8.802 -9.640 1.00 98.25 378 ILE A O 1
ATOM 3060 N N . TRP A 1 379 ? -6.139 -9.253 -11.459 1.00 96.31 379 TRP A N 1
ATOM 3061 C CA . TRP A 1 379 ? -4.883 -8.730 -10.933 1.00 96.31 379 TRP A CA 1
ATOM 3062 C C . TRP A 1 379 ? -4.303 -7.741 -11.941 1.00 96.31 379 TRP A C 1
ATOM 3064 O O . TRP A 1 379 ? -4.153 -8.090 -13.110 1.00 96.31 379 TRP A O 1
ATOM 3074 N N . THR A 1 380 ? -3.956 -6.525 -11.512 1.00 92.94 380 THR A N 1
ATOM 3075 C CA . THR A 1 380 ? -3.422 -5.517 -12.441 1.00 92.94 380 THR A CA 1
ATOM 3076 C C . THR A 1 380 ? -2.508 -4.478 -11.801 1.00 92.94 380 THR A C 1
ATOM 3078 O O . THR A 1 380 ? -2.335 -4.416 -10.584 1.00 92.94 380 THR A O 1
ATOM 3081 N N . ASP A 1 381 ? -1.890 -3.677 -12.658 1.00 88.31 381 ASP A N 1
ATOM 3082 C CA . ASP A 1 381 ? -1.010 -2.558 -12.331 1.00 88.31 381 ASP A CA 1
ATOM 3083 C C . ASP A 1 381 ? -1.444 -1.348 -13.182 1.00 88.31 381 ASP A C 1
ATOM 3085 O O . ASP A 1 381 ? -1.063 -1.254 -14.352 1.00 88.31 381 ASP A O 1
ATOM 3089 N N . PRO A 1 382 ? -2.331 -0.476 -12.663 1.00 85.19 382 PRO A N 1
ATOM 3090 C CA . PRO A 1 382 ? -2.955 0.568 -13.463 1.00 85.19 382 PRO A CA 1
ATOM 3091 C C . PRO A 1 382 ? -1.987 1.726 -13.782 1.00 85.19 382 PRO A C 1
ATOM 3093 O O . PRO A 1 382 ? -0.958 1.892 -13.124 1.00 85.19 382 PRO A O 1
ATOM 3096 N N . PRO A 1 383 ? -2.314 2.582 -14.770 1.00 83.12 383 PRO A N 1
ATOM 3097 C CA . PRO A 1 383 ? -1.473 3.717 -15.150 1.00 83.12 383 PRO A CA 1
ATOM 3098 C C . PRO A 1 383 ? -1.199 4.699 -13.993 1.00 83.12 383 PRO A C 1
ATOM 3100 O O . PRO A 1 383 ? -2.098 5.102 -13.261 1.00 83.12 383 PRO A O 1
ATOM 3103 N N . TYR A 1 384 ? 0.051 5.155 -13.867 1.00 75.50 384 TYR A N 1
ATOM 3104 C CA . TYR A 1 384 ? 0.557 5.971 -12.748 1.00 75.50 384 TYR A CA 1
ATOM 3105 C C . TYR A 1 384 ? 0.327 7.492 -12.888 1.00 75.50 384 TYR A C 1
ATOM 3107 O O . TYR A 1 384 ? 1.179 8.295 -12.498 1.00 75.50 384 TYR A O 1
ATOM 3115 N N . GLY A 1 385 ? -0.801 7.926 -13.454 1.00 77.25 385 GLY A N 1
ATOM 3116 C CA . GLY A 1 385 ? -1.072 9.356 -13.656 1.00 77.25 385 GLY A CA 1
ATOM 3117 C C . GLY A 1 385 ? -0.048 10.006 -14.597 1.00 77.25 385 GLY A C 1
ATOM 3118 O O . GLY A 1 385 ? -0.037 9.690 -15.778 1.00 77.25 385 GLY A O 1
ATOM 3119 N N . GLU A 1 386 ? 0.806 10.913 -14.106 1.00 70.38 386 GLU A N 1
ATOM 3120 C CA . GLU A 1 386 ? 1.850 11.601 -14.902 1.00 70.38 386 GLU A CA 1
ATOM 3121 C C . GLU A 1 386 ? 3.243 10.941 -14.850 1.00 70.38 386 GLU A C 1
ATOM 3123 O O . GLU A 1 386 ? 4.155 11.343 -15.577 1.00 70.38 386 GLU A O 1
ATOM 3128 N N . SER A 1 387 ? 3.452 9.941 -13.985 1.00 67.06 387 SER A N 1
ATOM 3129 C CA . SER A 1 387 ? 4.809 9.503 -13.623 1.00 67.06 387 SER A CA 1
ATOM 3130 C C . SER A 1 387 ? 5.559 8.776 -14.747 1.00 67.06 387 SER A C 1
ATOM 3132 O O . SER A 1 387 ? 6.753 9.012 -14.947 1.00 67.06 387 SER A O 1
ATOM 3134 N N . ILE A 1 388 ? 4.893 7.873 -15.478 1.00 73.94 388 ILE A N 1
ATOM 3135 C CA . ILE A 1 388 ? 5.507 7.082 -16.557 1.00 73.94 388 ILE A CA 1
ATOM 3136 C C . ILE A 1 388 ? 4.505 6.906 -17.701 1.00 73.94 388 ILE A C 1
ATOM 3138 O O . ILE A 1 388 ? 3.441 6.326 -17.519 1.00 73.94 388 ILE A O 1
ATOM 3142 N N . ALA A 1 389 ? 4.885 7.350 -18.901 1.00 84.25 389 ALA A N 1
ATOM 3143 C CA . ALA A 1 389 ? 4.084 7.196 -20.112 1.00 84.25 389 ALA A CA 1
ATOM 3144 C C . ALA A 1 389 ? 4.489 5.927 -20.884 1.00 84.25 389 ALA A C 1
ATOM 3146 O O . ALA A 1 389 ? 5.299 5.992 -21.810 1.00 84.25 389 ALA A O 1
ATOM 3147 N N . TYR A 1 390 ? 3.999 4.755 -20.468 1.00 87.19 390 TYR A N 1
ATOM 3148 C CA . TYR A 1 390 ? 4.442 3.461 -21.014 1.00 87.19 390 TYR A CA 1
ATOM 3149 C C . TYR A 1 390 ? 4.245 3.333 -22.531 1.00 87.19 390 TYR A C 1
ATOM 3151 O O . TYR A 1 390 ? 5.154 2.859 -23.226 1.00 87.19 390 TYR A O 1
ATOM 3159 N N . LEU A 1 391 ? 3.103 3.791 -23.057 1.00 91.00 391 LEU A N 1
ATOM 3160 C CA . LEU A 1 391 ? 2.839 3.768 -24.496 1.00 91.00 391 LEU A CA 1
ATOM 3161 C C . LEU A 1 391 ? 3.760 4.752 -25.227 1.00 91.00 391 LEU A C 1
ATOM 3163 O O . LEU A 1 391 ? 4.373 4.400 -26.235 1.00 91.00 391 LEU A O 1
ATOM 3167 N N . GLY A 1 392 ? 3.943 5.952 -24.667 1.00 89.88 392 GLY A N 1
ATOM 3168 C CA . GLY A 1 392 ? 4.888 6.940 -25.194 1.00 89.88 392 GLY A CA 1
ATOM 3169 C C . GLY A 1 392 ? 6.332 6.427 -25.254 1.00 89.88 392 GLY A C 1
ATOM 3170 O O . GLY A 1 392 ? 7.019 6.623 -26.250 1.00 89.88 392 GLY A O 1
ATOM 3171 N N . LEU A 1 393 ? 6.803 5.714 -24.228 1.00 89.56 393 LEU A N 1
ATOM 3172 C CA . LEU A 1 393 ? 8.157 5.140 -24.203 1.00 89.56 393 LEU A CA 1
ATOM 3173 C C . LEU A 1 393 ? 8.334 3.974 -25.174 1.00 89.56 393 LEU A C 1
ATOM 3175 O O . LEU A 1 393 ? 9.444 3.727 -25.646 1.00 89.56 393 LEU A O 1
ATOM 3179 N N . SER A 1 394 ? 7.242 3.282 -25.492 1.00 93.19 394 SER A N 1
ATOM 3180 C CA . SER A 1 394 ? 7.226 2.218 -26.494 1.00 93.19 394 SER A CA 1
ATOM 3181 C C . SER A 1 394 ? 7.251 2.759 -27.924 1.00 93.19 394 SER A C 1
ATOM 3183 O O . SER A 1 394 ? 7.474 1.980 -28.845 1.00 93.19 394 SER A O 1
ATOM 3185 N N . HIS A 1 395 ? 7.104 4.079 -28.118 1.00 93.62 395 HIS A N 1
ATOM 3186 C CA . HIS A 1 395 ? 7.119 4.723 -29.433 1.00 93.62 395 HIS A CA 1
ATOM 3187 C C . HIS A 1 395 ? 8.372 4.388 -30.248 1.00 93.62 395 HIS A C 1
ATOM 3189 O O . HIS A 1 395 ? 8.253 4.122 -31.434 1.00 93.62 395 HIS A O 1
ATOM 3195 N N . LEU A 1 396 ? 9.543 4.267 -29.606 1.00 94.12 396 LEU A N 1
ATOM 3196 C CA . LEU A 1 396 ? 10.753 3.804 -30.286 1.00 94.12 396 LEU A CA 1
ATOM 3197 C C . LEU A 1 396 ? 10.536 2.455 -30.988 1.00 94.12 396 LEU A C 1
ATOM 3199 O O . LEU A 1 396 ? 10.900 2.295 -32.146 1.00 94.12 396 LEU A O 1
ATOM 3203 N N . TRP A 1 397 ? 9.978 1.475 -30.281 1.00 96.25 397 TRP A N 1
ATOM 3204 C CA . TRP A 1 397 ? 9.763 0.142 -30.835 1.00 96.25 397 TRP A CA 1
ATOM 3205 C C . TRP A 1 397 ? 8.598 0.115 -31.816 1.00 96.25 397 TRP A C 1
ATOM 3207 O O . TRP A 1 397 ? 8.730 -0.508 -32.862 1.00 96.25 397 TRP A O 1
ATOM 3217 N N . ASN A 1 398 ? 7.508 0.826 -31.509 1.00 96.44 398 ASN A N 1
ATOM 3218 C CA . ASN A 1 398 ? 6.351 0.946 -32.394 1.00 96.44 398 ASN A CA 1
ATOM 3219 C C . ASN A 1 398 ? 6.768 1.475 -33.768 1.00 96.44 398 ASN A C 1
ATOM 3221 O O . ASN A 1 398 ? 6.497 0.830 -34.771 1.00 96.44 398 ASN A O 1
ATOM 3225 N N . SER A 1 399 ? 7.531 2.567 -33.798 1.00 95.81 399 SER A N 1
ATOM 3226 C CA . SER A 1 399 ? 8.065 3.159 -35.024 1.00 95.81 399 SER A CA 1
ATOM 3227 C C . SER A 1 399 ? 8.952 2.197 -35.820 1.00 95.81 399 SER A C 1
ATOM 3229 O O . SER A 1 399 ? 8.810 2.072 -37.031 1.00 95.81 399 SER A O 1
ATOM 3231 N N . TRP A 1 400 ? 9.856 1.469 -35.157 1.00 97.31 400 TRP A N 1
ATOM 3232 C CA . TRP A 1 400 ? 10.727 0.506 -35.843 1.00 97.31 400 TRP A CA 1
ATOM 3233 C C . TRP A 1 400 ? 9.994 -0.740 -36.357 1.00 97.31 400 TRP A C 1
ATOM 3235 O O . TRP A 1 400 ? 10.410 -1.304 -37.364 1.00 97.31 400 TRP A O 1
ATOM 3245 N N . LEU A 1 401 ? 8.949 -1.191 -35.662 1.00 96.94 401 LEU A N 1
ATOM 3246 C CA . LEU A 1 401 ? 8.171 -2.377 -36.035 1.00 96.94 401 LEU A CA 1
ATOM 3247 C C . LEU A 1 401 ? 6.947 -2.052 -36.906 1.00 96.94 401 LEU A C 1
ATOM 3249 O O . LEU A 1 401 ? 6.269 -2.974 -37.350 1.00 96.94 401 LEU A O 1
ATOM 3253 N N . GLY A 1 402 ? 6.665 -0.770 -37.158 1.00 95.00 402 GLY A N 1
ATOM 3254 C CA . GLY A 1 402 ? 5.506 -0.328 -37.936 1.00 95.00 402 GLY A CA 1
ATOM 3255 C C . GLY A 1 402 ? 4.171 -0.464 -37.197 1.00 95.00 402 GLY A C 1
ATOM 3256 O O . GLY A 1 402 ? 3.140 -0.663 -37.831 1.00 95.00 402 GLY A O 1
ATOM 3257 N N . PHE A 1 403 ? 4.168 -0.402 -35.863 1.00 95.69 403 PHE A N 1
ATOM 3258 C CA . PHE A 1 403 ? 2.931 -0.347 -35.083 1.00 95.69 403 PHE A CA 1
ATOM 3259 C C . PHE A 1 403 ? 2.424 1.093 -34.970 1.00 95.69 403 PHE A C 1
ATOM 3261 O O . PHE A 1 403 ? 3.174 1.992 -34.592 1.00 95.69 403 PHE A O 1
ATOM 3268 N N . GLU A 1 404 ? 1.125 1.290 -35.198 1.00 92.38 404 GLU A N 1
ATOM 3269 C CA . GLU A 1 404 ? 0.464 2.601 -35.184 1.00 92.38 404 GLU A CA 1
ATOM 3270 C C . GLU A 1 404 ? -0.583 2.689 -34.055 1.00 92.38 404 GLU A C 1
ATOM 3272 O O . GLU A 1 404 ? -1.787 2.659 -34.311 1.00 92.38 404 GLU A O 1
ATOM 3277 N N . PRO A 1 405 ? -0.172 2.738 -32.773 1.00 91.94 405 PRO A N 1
ATOM 3278 C CA . PRO A 1 405 ? -1.131 2.828 -31.680 1.00 91.94 405 PRO A CA 1
ATOM 3279 C C . PRO A 1 405 ? -1.777 4.208 -31.591 1.00 91.94 405 PRO A C 1
ATOM 3281 O O . PRO A 1 405 ? -1.150 5.242 -31.835 1.00 91.94 405 PRO A O 1
ATOM 3284 N N . ASP A 1 406 ? -3.012 4.232 -31.101 1.00 88.81 406 ASP A N 1
ATOM 3285 C CA . ASP A 1 406 ? -3.705 5.476 -30.804 1.00 88.81 406 ASP A CA 1
ATOM 3286 C C . ASP A 1 406 ? -3.267 6.062 -29.450 1.00 88.81 406 ASP A C 1
ATOM 3288 O O . ASP A 1 406 ? -3.789 5.745 -28.377 1.00 88.81 406 ASP A O 1
ATOM 3292 N N . TYR A 1 407 ? -2.311 6.988 -29.507 1.00 88.88 407 TYR A N 1
ATOM 3293 C CA . TYR A 1 407 ? -1.825 7.732 -28.345 1.00 88.88 407 TYR A CA 1
ATOM 3294 C C . TYR A 1 407 ? -2.893 8.634 -27.696 1.00 88.88 407 TYR A C 1
ATOM 3296 O O . TYR A 1 407 ? -2.722 9.067 -26.549 1.00 88.88 407 TYR A O 1
ATOM 3304 N N . SER A 1 408 ? -3.991 8.954 -28.388 1.00 87.62 408 SER A N 1
ATOM 3305 C CA . SER A 1 408 ? -5.061 9.797 -27.844 1.00 87.62 408 SER A CA 1
ATOM 3306 C C . SER A 1 408 ? -5.895 9.073 -26.784 1.00 87.62 408 SER A C 1
ATOM 3308 O O . SER A 1 408 ? -6.411 9.727 -25.879 1.00 87.62 408 SER A O 1
ATOM 3310 N N . ASN A 1 409 ? -5.898 7.739 -26.786 1.00 89.81 409 ASN A N 1
ATOM 3311 C CA . ASN A 1 409 ? -6.633 6.911 -25.829 1.00 89.81 409 ASN A CA 1
ATOM 3312 C C . ASN A 1 409 ? -5.829 6.505 -24.579 1.00 89.81 409 ASN A C 1
ATOM 3314 O O . ASN A 1 409 ? -6.384 5.937 -23.646 1.00 89.81 409 ASN A O 1
ATOM 3318 N N . GLU A 1 410 ? -4.538 6.852 -24.498 1.00 91.12 410 GLU A N 1
ATOM 3319 C CA . GLU A 1 410 ? -3.709 6.573 -23.312 1.00 91.12 410 GLU A CA 1
ATOM 3320 C C . GLU A 1 410 ? -4.285 7.249 -22.050 1.00 91.12 410 GLU A C 1
ATOM 3322 O O . GLU A 1 410 ? -4.400 8.477 -22.004 1.00 91.12 410 GLU A O 1
ATOM 3327 N N . ILE A 1 411 ? -4.619 6.480 -21.011 1.00 91.94 411 ILE A N 1
ATOM 3328 C CA . ILE A 1 411 ? -5.080 7.028 -19.726 1.00 91.94 411 ILE A CA 1
ATOM 3329 C C . ILE A 1 411 ? -3.858 7.530 -18.947 1.00 91.94 411 ILE A C 1
ATOM 3331 O O . ILE A 1 411 ? -3.092 6.749 -18.387 1.00 91.94 411 ILE A O 1
ATOM 3335 N N . ILE A 1 412 ? -3.644 8.844 -18.966 1.00 90.19 412 ILE A N 1
ATOM 3336 C CA . ILE A 1 412 ? -2.448 9.503 -18.427 1.00 90.19 412 ILE A CA 1
ATOM 3337 C C . ILE A 1 412 ? -2.749 10.972 -18.124 1.00 90.19 412 ILE A C 1
ATOM 3339 O O . ILE A 1 412 ? -3.603 11.585 -18.770 1.00 90.19 412 ILE A O 1
ATOM 3343 N N . ILE A 1 413 ? -2.017 11.556 -17.180 1.00 86.94 413 ILE A N 1
ATOM 3344 C CA . ILE A 1 413 ? -2.004 13.004 -16.958 1.00 86.94 413 ILE A CA 1
ATOM 3345 C C . ILE A 1 413 ? -0.865 13.586 -17.797 1.00 86.94 413 ILE A C 1
ATOM 3347 O O . ILE A 1 413 ? 0.304 13.273 -17.583 1.00 86.94 413 ILE A O 1
ATOM 3351 N N . ASP A 1 414 ? -1.210 14.414 -18.781 1.00 86.00 414 ASP A N 1
ATOM 3352 C CA . ASP A 1 414 ? -0.245 15.018 -19.695 1.00 86.00 414 ASP A CA 1
ATOM 3353 C C . ASP A 1 414 ? -0.660 16.454 -20.060 1.00 86.00 414 ASP A C 1
ATOM 3355 O O . ASP A 1 414 ? -1.546 16.671 -20.905 1.00 86.00 414 ASP A O 1
ATOM 3359 N N . PRO A 1 415 ? 0.007 17.459 -19.458 1.00 80.88 415 PRO A N 1
ATOM 3360 C CA . PRO A 1 415 ? -0.188 18.867 -19.756 1.00 80.88 415 PRO A CA 1
ATOM 3361 C C . PRO A 1 415 ? -0.193 19.206 -21.250 1.00 80.88 415 PRO A C 1
ATOM 3363 O O . PRO A 1 415 ? -1.089 19.942 -21.685 1.00 80.88 415 PRO A O 1
ATOM 3366 N N . PHE A 1 416 ? 0.736 18.629 -22.023 1.00 81.69 416 PHE A N 1
ATOM 3367 C CA . PHE A 1 416 ? 0.961 18.933 -23.440 1.00 81.69 416 PHE A CA 1
ATOM 3368 C C . PHE A 1 416 ? -0.179 18.439 -24.331 1.00 81.69 416 PHE A C 1
ATOM 3370 O O . PHE A 1 416 ? -0.590 19.143 -25.250 1.00 81.69 416 PHE A O 1
ATOM 3377 N N . ARG A 1 417 ? -0.749 17.268 -24.022 1.00 83.81 417 ARG A N 1
ATOM 3378 C CA . ARG A 1 417 ? -1.924 16.714 -24.722 1.00 83.81 417 ARG A CA 1
ATOM 3379 C C . ARG A 1 417 ? -3.261 17.217 -24.173 1.00 83.81 417 ARG A C 1
ATOM 3381 O O . ARG A 1 417 ? -4.302 16.681 -24.532 1.00 83.81 417 ARG A O 1
ATOM 3388 N N . LYS A 1 418 ? -3.252 18.228 -23.296 1.00 86.31 418 LYS A N 1
ATOM 3389 C CA . LYS A 1 418 ? -4.451 18.734 -22.599 1.00 86.31 418 LYS A CA 1
ATOM 3390 C C . LYS A 1 418 ? -5.182 17.671 -21.754 1.00 86.31 418 LYS A C 1
ATOM 3392 O O . LYS A 1 418 ? -6.319 17.893 -21.361 1.00 86.31 418 LYS A O 1
ATOM 3397 N N . LYS A 1 419 ? -4.517 16.564 -21.402 1.00 88.75 419 LYS A N 1
ATOM 3398 C CA . LYS A 1 419 ? -5.053 15.544 -20.491 1.00 88.75 419 LYS A CA 1
ATOM 3399 C C . LYS A 1 419 ? -4.768 15.962 -19.054 1.00 88.75 419 LYS A C 1
ATOM 3401 O O . LYS A 1 419 ? -3.612 16.184 -18.690 1.00 88.75 419 LYS A O 1
ATOM 3406 N N . ARG A 1 420 ? -5.813 16.177 -18.260 1.00 91.19 420 ARG A N 1
ATOM 3407 C CA . ARG A 1 420 ? -5.717 16.630 -16.860 1.00 91.19 420 ARG A CA 1
ATOM 3408 C C . ARG A 1 420 ? -6.154 15.511 -15.918 1.00 91.19 420 ARG A C 1
ATOM 3410 O O . ARG A 1 420 ? -6.516 14.430 -16.373 1.00 91.19 420 ARG A O 1
ATOM 3417 N N . ILE A 1 421 ? -6.106 15.776 -14.614 1.00 90.06 421 ILE A N 1
ATOM 3418 C CA . ILE A 1 421 ? -6.543 14.818 -13.592 1.00 90.06 421 ILE A CA 1
ATOM 3419 C C . ILE A 1 421 ? -7.990 14.352 -13.820 1.00 90.06 421 ILE A C 1
ATOM 3421 O O . ILE A 1 421 ? -8.259 13.166 -13.688 1.00 90.06 421 ILE A O 1
ATOM 3425 N N . ASP A 1 422 ? -8.878 15.237 -14.280 1.00 90.19 422 ASP A N 1
ATOM 3426 C CA . ASP A 1 422 ? -10.278 14.888 -14.557 1.00 90.19 422 ASP A CA 1
ATOM 3427 C C . ASP A 1 422 ? -10.399 13.900 -15.728 1.00 90.19 422 ASP A C 1
ATOM 3429 O O . ASP A 1 422 ? -11.136 12.923 -15.647 1.00 90.19 422 ASP A O 1
ATOM 3433 N N . SER A 1 423 ? -9.604 14.088 -16.790 1.00 91.69 423 SER A N 1
ATOM 3434 C CA . SER A 1 423 ? -9.535 13.151 -17.923 1.00 91.69 423 SER A CA 1
ATOM 3435 C C . SER A 1 423 ? -9.000 11.779 -17.500 1.00 91.69 423 SER A C 1
ATOM 3437 O O . SER A 1 423 ? -9.388 10.752 -18.054 1.00 91.69 423 SER A O 1
ATOM 3439 N N . PHE A 1 424 ? -8.081 11.763 -16.531 1.00 92.69 424 PHE A N 1
ATOM 3440 C CA . PHE A 1 424 ? -7.552 10.534 -15.951 1.00 92.69 424 PHE A CA 1
ATOM 3441 C C . PHE A 1 424 ? -8.614 9.819 -15.100 1.00 92.69 424 PHE A C 1
ATOM 3443 O O . PHE A 1 424 ? -8.820 8.623 -15.295 1.00 92.69 424 PHE A O 1
ATOM 3450 N N . GLU A 1 425 ? -9.328 10.544 -14.228 1.00 93.00 425 GLU A N 1
ATOM 3451 C CA . GLU A 1 425 ? -10.450 10.010 -13.435 1.00 93.00 425 GLU A CA 1
ATOM 3452 C C . GLU A 1 425 ? -11.539 9.422 -14.346 1.00 93.00 425 GLU A C 1
ATOM 3454 O O . GLU A 1 425 ? -11.983 8.296 -14.126 1.00 93.00 425 GLU A O 1
ATOM 3459 N N . GLU A 1 426 ? -11.923 10.134 -15.410 1.00 94.12 426 GLU A N 1
ATOM 3460 C CA . GLU A 1 426 ? -12.921 9.674 -16.383 1.00 94.12 426 GLU A CA 1
ATOM 3461 C C . GLU A 1 426 ? -12.476 8.396 -17.109 1.00 94.12 426 GLU A C 1
ATOM 3463 O O . GLU A 1 426 ? -13.244 7.435 -17.220 1.00 94.12 426 GLU A O 1
ATOM 3468 N N . GLY A 1 427 ? -11.217 8.351 -17.558 1.00 94.38 427 GLY A N 1
ATOM 3469 C CA . GLY A 1 427 ? -10.639 7.172 -18.195 1.00 94.38 427 GLY A CA 1
ATOM 3470 C C . GLY A 1 427 ? -10.642 5.952 -17.272 1.00 94.38 427 GLY A C 1
ATOM 3471 O O . GLY A 1 427 ? -11.119 4.886 -17.663 1.00 94.38 427 GLY A O 1
ATOM 3472 N N . MET A 1 428 ? -10.167 6.120 -16.034 1.00 95.00 428 MET A N 1
ATOM 3473 C CA . MET A 1 428 ? -10.155 5.054 -15.027 1.00 95.00 428 MET A CA 1
ATOM 3474 C C . MET A 1 428 ? -11.570 4.605 -14.650 1.00 95.00 428 MET A C 1
ATOM 3476 O O . MET A 1 428 ? -11.820 3.406 -14.547 1.00 95.00 428 MET A O 1
ATOM 3480 N N . ASN A 1 429 ? -12.521 5.534 -14.524 1.00 94.69 429 ASN A N 1
ATOM 3481 C CA . ASN A 1 429 ? -13.928 5.217 -14.290 1.00 94.69 429 ASN A CA 1
ATOM 3482 C C . ASN A 1 429 ? -14.516 4.334 -15.402 1.00 94.69 429 ASN A C 1
ATOM 3484 O O . ASN A 1 429 ? -15.199 3.355 -15.106 1.00 94.69 429 ASN A O 1
ATOM 3488 N N . GLY A 1 430 ? -14.212 4.636 -16.670 1.00 95.69 430 GLY A N 1
ATOM 3489 C CA . GLY A 1 430 ? -14.618 3.802 -17.804 1.00 95.69 430 GLY A CA 1
ATOM 3490 C C . GLY A 1 430 ? -14.075 2.372 -17.710 1.00 95.69 430 GLY A C 1
ATOM 3491 O O . GLY A 1 430 ? -14.818 1.418 -17.927 1.00 95.69 430 GLY A O 1
ATOM 3492 N N . VAL A 1 431 ? -12.811 2.214 -17.308 1.00 96.75 431 VAL A N 1
ATOM 3493 C CA . VAL A 1 431 ? -12.208 0.889 -17.097 1.00 96.75 431 VAL A CA 1
ATOM 3494 C C . VAL A 1 431 ? -12.890 0.159 -15.943 1.00 96.75 431 VAL A C 1
ATOM 3496 O O . VAL A 1 431 ? -13.298 -0.985 -16.109 1.00 96.75 431 VAL A O 1
ATOM 3499 N N . PHE A 1 432 ? -13.073 0.797 -14.785 1.00 95.44 432 PHE A N 1
ATOM 3500 C CA . PHE A 1 432 ? -13.685 0.142 -13.622 1.00 95.44 432 PHE A CA 1
ATOM 3501 C C . PHE A 1 432 ? -15.140 -0.261 -13.847 1.00 95.44 432 PHE A C 1
ATOM 3503 O O . PHE A 1 432 ? -15.569 -1.279 -13.305 1.00 95.44 432 PHE A O 1
ATOM 3510 N N . LYS A 1 433 ? -15.875 0.471 -14.688 1.00 95.12 433 LYS A N 1
ATOM 3511 C CA . LYS A 1 433 ? -17.204 0.061 -15.145 1.00 95.12 433 LYS A CA 1
ATOM 3512 C C . LYS A 1 433 ? -17.155 -1.272 -15.896 1.00 95.12 433 LYS A C 1
ATOM 3514 O O . LYS A 1 433 ? -17.927 -2.178 -15.586 1.00 95.12 433 LYS A O 1
ATOM 3519 N N . GLU A 1 434 ? -16.213 -1.425 -16.825 1.00 97.12 434 GLU A N 1
ATOM 3520 C CA . GLU A 1 434 ? -16.008 -2.693 -17.532 1.00 97.12 434 GLU A CA 1
ATOM 3521 C C . GLU A 1 434 ? -15.501 -3.800 -16.601 1.00 97.12 434 GLU A C 1
ATOM 3523 O O . GLU A 1 434 ? -15.981 -4.930 -16.687 1.00 97.12 434 GLU A O 1
ATOM 3528 N N . LEU A 1 435 ? -14.601 -3.494 -15.657 1.00 97.00 435 LEU A N 1
ATOM 3529 C CA . LEU A 1 435 ? -14.144 -4.475 -14.664 1.00 97.00 435 LEU A CA 1
ATOM 3530 C C . LEU A 1 435 ? -15.295 -4.961 -13.783 1.00 97.00 435 LEU A C 1
ATOM 3532 O O . LEU A 1 435 ? -15.378 -6.155 -13.496 1.00 97.00 435 LEU A O 1
ATOM 3536 N N . ASN A 1 436 ? -16.205 -4.065 -13.381 1.00 95.00 436 ASN A N 1
ATOM 3537 C CA . ASN A 1 436 ? -17.417 -4.465 -12.681 1.00 95.00 436 ASN A CA 1
ATOM 3538 C C . ASN A 1 436 ? -18.252 -5.398 -13.562 1.00 95.00 436 ASN A C 1
ATOM 3540 O O . ASN A 1 436 ? -18.625 -6.468 -13.093 1.00 95.00 436 ASN A O 1
ATOM 3544 N N . ARG A 1 437 ? -18.504 -5.051 -14.831 1.00 96.25 437 ARG A N 1
ATOM 3545 C CA . ARG A 1 437 ? -19.306 -5.875 -15.751 1.00 96.25 437 ARG A CA 1
ATOM 3546 C C . ARG A 1 437 ? -18.772 -7.308 -15.867 1.00 96.25 437 ARG A C 1
ATOM 3548 O O . ARG A 1 437 ? -19.534 -8.263 -15.706 1.00 96.25 437 ARG A O 1
ATOM 3555 N N . VAL A 1 438 ? -17.470 -7.470 -16.101 1.00 97.88 438 VAL A N 1
ATOM 3556 C CA . VAL A 1 438 ? -16.865 -8.783 -16.398 1.00 97.88 438 VAL A CA 1
ATOM 3557 C C . VAL A 1 438 ? -16.555 -9.627 -15.157 1.00 97.88 438 VAL A C 1
ATOM 3559 O O . VAL A 1 438 ? -16.527 -10.854 -15.255 1.00 97.88 438 VAL A O 1
ATOM 3562 N N . LEU A 1 439 ? -16.329 -9.019 -13.986 1.00 97.31 439 LEU A N 1
ATOM 3563 C CA . LEU A 1 439 ? -16.003 -9.749 -12.755 1.00 97.31 439 LEU A CA 1
ATOM 3564 C C . LEU A 1 439 ? -17.241 -10.428 -12.155 1.00 97.31 439 LEU A C 1
ATOM 3566 O O . LEU A 1 439 ? -18.306 -9.818 -12.018 1.00 97.31 439 LEU A O 1
ATOM 3570 N N . LYS A 1 440 ? -17.111 -11.692 -11.743 1.00 94.44 440 LYS A N 1
ATOM 3571 C CA . LYS A 1 440 ? -18.153 -12.398 -10.984 1.00 94.44 440 LYS A CA 1
ATOM 3572 C C . LYS A 1 440 ? -18.415 -11.721 -9.635 1.00 94.44 440 LYS A C 1
ATOM 3574 O O . LYS A 1 440 ? -17.525 -11.146 -9.011 1.00 94.44 440 LYS A O 1
ATOM 3579 N N . LYS A 1 441 ? -19.657 -11.802 -9.163 1.00 86.38 441 LYS A N 1
ATOM 3580 C CA . LYS A 1 441 ? -20.055 -11.292 -7.842 1.00 86.38 441 LYS A CA 1
ATOM 3581 C C . LYS A 1 441 ? -19.264 -11.969 -6.717 1.00 86.38 441 LYS A C 1
ATOM 3583 O O . LYS A 1 441 ? -18.968 -13.160 -6.806 1.00 86.38 441 LYS A O 1
ATOM 3588 N N . GLY A 1 442 ? -18.904 -11.208 -5.680 1.00 83.69 442 GLY A N 1
ATOM 3589 C CA . GLY A 1 442 ? -18.134 -11.702 -4.532 1.00 83.69 442 GLY A CA 1
ATOM 3590 C C . GLY A 1 442 ? -16.677 -12.074 -4.836 1.00 83.69 442 GLY A C 1
ATOM 3591 O O . GLY A 1 442 ? -15.981 -12.569 -3.954 1.00 83.69 442 GLY A O 1
ATOM 3592 N N . LYS A 1 443 ? -16.199 -11.856 -6.069 1.00 91.88 443 LYS A N 1
ATOM 3593 C CA . LYS A 1 443 ? -14.798 -12.062 -6.449 1.00 91.88 443 LYS A CA 1
ATOM 3594 C C . LYS A 1 443 ? -13.982 -10.779 -6.294 1.00 91.88 443 LYS A C 1
ATOM 3596 O O . LYS A 1 443 ? -14.520 -9.685 -6.096 1.00 91.88 443 LYS A O 1
ATOM 3601 N N . TYR A 1 444 ? -12.665 -10.941 -6.376 1.00 93.31 444 TYR A N 1
ATOM 3602 C CA . TYR A 1 444 ? -11.701 -9.912 -6.013 1.00 93.31 444 TYR A CA 1
ATOM 3603 C C . TYR A 1 444 ? -11.024 -9.268 -7.225 1.00 93.31 444 TYR A C 1
ATOM 3605 O O . TYR A 1 444 ? -10.736 -9.912 -8.235 1.00 93.31 444 TYR A O 1
ATOM 3613 N N . LEU A 1 445 ? -10.738 -7.982 -7.061 1.00 95.31 445 LEU A N 1
ATOM 3614 C CA . LEU A 1 445 ? -9.818 -7.179 -7.850 1.00 95.31 445 LEU A CA 1
ATOM 3615 C C . LEU A 1 445 ? -8.648 -6.821 -6.934 1.00 95.31 445 LEU A C 1
ATOM 3617 O O . LEU A 1 445 ? -8.835 -6.138 -5.930 1.00 95.31 445 LEU A O 1
ATOM 3621 N N . SER A 1 446 ? -7.441 -7.219 -7.298 1.00 94.94 446 SER A N 1
ATOM 3622 C CA . SER A 1 446 ? -6.225 -6.750 -6.647 1.00 94.94 446 SER A CA 1
ATOM 3623 C C . SER A 1 446 ? -5.443 -5.894 -7.624 1.00 94.94 446 SER A C 1
ATOM 3625 O O . SER A 1 446 ? -5.221 -6.298 -8.765 1.00 94.94 446 SER A O 1
ATOM 3627 N N . PHE A 1 447 ? -4.971 -4.734 -7.188 1.00 89.50 447 PHE A N 1
ATOM 3628 C CA . PHE A 1 447 ? -3.988 -4.012 -7.979 1.00 89.50 447 PHE A CA 1
ATOM 3629 C C . PHE A 1 447 ? -2.830 -3.509 -7.140 1.00 89.50 447 PHE A C 1
ATOM 3631 O O . PHE A 1 447 ? -2.984 -3.113 -5.983 1.00 89.50 447 PHE A O 1
ATOM 3638 N N . SER A 1 448 ? -1.648 -3.562 -7.744 1.00 88.31 448 SER A N 1
ATOM 3639 C CA . SER A 1 448 ? -0.432 -3.011 -7.169 1.00 88.31 448 SER A CA 1
ATOM 3640 C C . SER A 1 448 ? -0.295 -1.570 -7.630 1.00 88.31 448 SER A C 1
ATOM 3642 O O . SER A 1 448 ? -0.277 -1.327 -8.827 1.00 88.31 448 SER A O 1
ATOM 3644 N N . PHE A 1 449 ? -0.214 -0.614 -6.707 1.00 83.69 449 PHE A N 1
ATOM 3645 C CA . PHE A 1 449 ? -0.073 0.794 -7.064 1.00 83.69 449 PHE A CA 1
ATOM 3646 C C . PHE A 1 449 ? 0.595 1.595 -5.951 1.00 83.69 449 PHE A C 1
ATOM 3648 O O . PHE A 1 449 ? 0.426 1.312 -4.763 1.00 83.69 449 PHE A O 1
ATOM 3655 N N . HIS A 1 450 ? 1.323 2.640 -6.336 1.00 79.12 450 HIS A N 1
ATOM 3656 C CA . HIS A 1 450 ? 1.799 3.654 -5.406 1.00 79.12 450 HIS A CA 1
ATOM 3657 C C . HIS A 1 450 ? 1.842 5.028 -6.086 1.00 79.12 450 HIS A C 1
ATOM 3659 O O . HIS A 1 450 ? 2.283 5.165 -7.227 1.00 79.12 450 HIS A O 1
ATOM 3665 N N . ASN A 1 451 ? 1.447 6.079 -5.378 1.00 80.50 451 ASN A N 1
ATOM 3666 C CA . ASN A 1 451 ? 1.648 7.460 -5.812 1.00 80.50 451 ASN A CA 1
ATOM 3667 C C . ASN A 1 451 ? 1.711 8.365 -4.577 1.00 80.50 451 ASN A C 1
ATOM 3669 O O . ASN A 1 451 ? 1.074 8.052 -3.574 1.00 80.50 451 ASN A O 1
ATOM 3673 N N . ARG A 1 452 ? 2.486 9.452 -4.627 1.00 78.69 452 ARG A N 1
ATOM 3674 C CA . ARG A 1 452 ? 2.536 10.444 -3.540 1.00 78.69 452 ARG A CA 1
ATOM 3675 C C . ARG A 1 452 ? 1.391 11.443 -3.600 1.00 78.69 452 ARG A C 1
ATOM 3677 O O . ARG A 1 452 ? 0.993 11.959 -2.563 1.00 78.69 452 ARG A O 1
ATOM 3684 N N . ASP A 1 453 ? 0.866 11.700 -4.793 1.00 83.31 453 ASP A N 1
ATOM 3685 C CA . ASP A 1 453 ? -0.224 12.642 -4.985 1.00 83.31 453 ASP A CA 1
ATOM 3686 C C . ASP A 1 453 ? -1.565 11.981 -4.635 1.00 83.31 453 ASP A C 1
ATOM 3688 O O . ASP A 1 453 ? -2.031 11.052 -5.306 1.00 83.31 453 ASP A O 1
ATOM 3692 N N . LEU A 1 454 ? -2.210 12.486 -3.580 1.00 87.44 454 LEU A N 1
ATOM 3693 C CA . LEU A 1 454 ? -3.538 12.040 -3.164 1.00 87.44 454 LEU A CA 1
ATOM 3694 C C . LEU A 1 454 ? -4.619 12.312 -4.213 1.00 87.44 454 LEU A C 1
ATOM 3696 O O . LEU A 1 454 ? -5.646 11.636 -4.196 1.00 87.44 454 LEU A O 1
ATOM 3700 N N . LYS A 1 455 ? -4.407 13.240 -5.154 1.00 88.31 455 LYS A N 1
ATOM 3701 C CA . LYS A 1 455 ? -5.347 13.465 -6.262 1.00 88.31 455 LYS A CA 1
ATOM 3702 C C . LYS A 1 455 ? -5.430 12.243 -7.166 1.00 88.31 455 LYS A C 1
ATOM 3704 O O . LYS A 1 455 ? -6.525 11.868 -7.571 1.00 88.31 455 LYS A O 1
ATOM 3709 N N . VAL A 1 456 ? -4.294 11.593 -7.432 1.00 87.81 456 VAL A N 1
ATOM 3710 C CA . VAL A 1 456 ? -4.246 10.358 -8.228 1.00 87.81 456 VAL A CA 1
ATOM 3711 C C . VAL A 1 456 ? -4.946 9.223 -7.483 1.00 87.81 456 VAL A C 1
ATOM 3713 O O . VAL A 1 456 ? -5.724 8.489 -8.083 1.00 87.81 456 VAL A O 1
ATOM 3716 N N . TRP A 1 457 ? -4.741 9.117 -6.166 1.00 87.81 457 TRP A N 1
ATOM 3717 C CA . TRP A 1 457 ? -5.458 8.137 -5.347 1.00 87.81 457 TRP A CA 1
ATOM 3718 C C . TRP A 1 457 ? -6.962 8.359 -5.342 1.00 87.81 457 TRP A C 1
ATOM 3720 O O . TRP A 1 457 ? -7.709 7.411 -5.568 1.00 87.81 457 TRP A O 1
ATOM 3730 N N . LYS A 1 458 ? -7.412 9.601 -5.145 1.00 88.00 458 LYS A N 1
ATOM 3731 C CA . LYS A 1 458 ? -8.829 9.959 -5.222 1.00 88.00 458 LYS A CA 1
ATOM 3732 C C . LYS A 1 458 ? -9.419 9.571 -6.585 1.00 88.00 458 LYS A C 1
ATOM 3734 O O . LYS A 1 458 ? -10.468 8.935 -6.623 1.00 88.00 458 LYS A O 1
ATOM 3739 N N . ALA A 1 459 ? -8.709 9.874 -7.676 1.00 89.62 459 ALA A N 1
ATOM 3740 C CA . ALA A 1 459 ? -9.109 9.559 -9.051 1.00 89.62 459 ALA A CA 1
ATOM 3741 C C . ALA A 1 459 ? -9.111 8.053 -9.393 1.00 89.62 459 ALA A C 1
ATOM 3743 O O . ALA A 1 459 ? -9.578 7.671 -10.462 1.00 89.62 459 ALA A O 1
ATOM 3744 N N . ILE A 1 460 ? -8.598 7.190 -8.511 1.00 89.56 460 ILE A N 1
ATOM 3745 C CA . ILE A 1 460 ? -8.644 5.726 -8.651 1.00 89.56 460 ILE A CA 1
ATOM 3746 C C . ILE A 1 460 ? -9.677 5.131 -7.690 1.00 89.56 460 ILE A C 1
ATOM 3748 O O . ILE A 1 460 ? -10.561 4.383 -8.105 1.00 89.56 460 ILE A O 1
ATOM 3752 N N . VAL A 1 461 ? -9.579 5.476 -6.404 1.00 88.38 461 VAL A N 1
ATOM 3753 C CA . VAL A 1 461 ? -10.377 4.878 -5.329 1.00 88.38 461 VAL A CA 1
ATOM 3754 C C . VAL A 1 461 ? -11.840 5.299 -5.431 1.00 88.38 461 VAL A C 1
ATOM 3756 O O . VAL A 1 461 ? -12.705 4.432 -5.379 1.00 88.38 461 VAL A O 1
ATOM 3759 N N . GLU A 1 462 ? -12.154 6.585 -5.630 1.00 86.75 462 GLU A N 1
ATOM 3760 C CA . GLU A 1 462 ? -13.560 7.007 -5.719 1.00 86.75 462 GLU A CA 1
ATOM 3761 C C . GLU A 1 462 ? -14.286 6.364 -6.915 1.00 86.75 462 GLU A C 1
ATOM 3763 O O . GLU A 1 462 ? -15.378 5.827 -6.707 1.00 86.75 462 GLU A O 1
ATOM 3768 N N . PRO A 1 463 ? -13.718 6.330 -8.140 1.00 89.19 463 PRO A N 1
ATOM 3769 C CA . PRO A 1 463 ? -14.328 5.595 -9.245 1.00 89.19 463 PRO A CA 1
ATOM 3770 C C . PRO A 1 463 ? -14.514 4.098 -8.986 1.00 89.19 463 PRO A C 1
ATOM 3772 O O . PRO A 1 463 ? -15.561 3.561 -9.341 1.00 89.19 463 PRO A O 1
ATOM 3775 N N . LEU A 1 464 ? -13.559 3.413 -8.348 1.00 88.81 464 LEU A N 1
ATOM 3776 C CA . LEU A 1 464 ? -13.733 2.005 -7.964 1.00 88.81 464 LEU A CA 1
ATOM 3777 C C . LEU A 1 464 ? -14.953 1.821 -7.069 1.00 88.81 464 LEU A C 1
ATOM 3779 O O . LEU A 1 464 ? -15.819 0.996 -7.357 1.00 88.81 464 LEU A O 1
ATOM 3783 N N . LEU A 1 465 ? -15.046 2.628 -6.014 1.00 85.62 465 LEU A N 1
ATOM 3784 C CA . LEU A 1 465 ? -16.143 2.520 -5.067 1.00 85.62 465 LEU A CA 1
ATOM 3785 C C . LEU A 1 465 ? -17.501 2.821 -5.729 1.00 85.62 465 LEU A C 1
ATOM 3787 O O . LEU A 1 465 ? -18.463 2.082 -5.526 1.00 85.62 465 LEU A O 1
ATOM 3791 N N . ARG A 1 466 ? -17.572 3.848 -6.593 1.00 85.62 466 ARG A N 1
ATOM 3792 C CA . ARG A 1 466 ? -18.778 4.172 -7.386 1.00 85.62 466 ARG A CA 1
ATOM 3793 C C . ARG A 1 466 ? -19.202 3.031 -8.318 1.00 85.62 466 ARG A C 1
ATOM 3795 O O . ARG A 1 466 ? -20.389 2.888 -8.592 1.00 85.62 466 ARG A O 1
ATOM 3802 N N . ASN A 1 467 ? -18.258 2.216 -8.789 1.00 88.62 467 ASN A N 1
ATOM 3803 C CA . ASN A 1 467 ? -18.514 1.067 -9.662 1.00 88.62 467 ASN A CA 1
ATOM 3804 C C . ASN A 1 467 ? -18.678 -0.254 -8.882 1.00 88.62 467 ASN A C 1
ATOM 3806 O O . ASN A 1 467 ? -18.399 -1.320 -9.423 1.00 88.62 467 ASN A O 1
ATOM 3810 N N . GLY A 1 468 ? -19.132 -0.225 -7.623 1.00 86.31 468 GLY A N 1
ATOM 3811 C CA . GLY A 1 468 ? -19.518 -1.447 -6.898 1.00 86.31 468 GLY A CA 1
ATOM 3812 C C . GLY A 1 468 ? -18.350 -2.291 -6.399 1.00 86.31 468 GLY A C 1
ATOM 3813 O O . GLY A 1 468 ? -18.483 -3.508 -6.269 1.00 86.31 468 GLY A O 1
ATOM 3814 N N . PHE A 1 469 ? -17.212 -1.658 -6.123 1.00 87.75 469 PHE A N 1
ATOM 3815 C CA . PHE A 1 469 ? -16.086 -2.289 -5.447 1.00 87.75 469 PHE A CA 1
ATOM 3816 C C . PHE A 1 469 ? -15.967 -1.784 -4.011 1.00 87.75 469 PHE A C 1
ATOM 3818 O O . PHE A 1 469 ? -16.166 -0.606 -3.742 1.00 87.75 469 PHE A O 1
ATOM 3825 N N . GLN A 1 470 ? -15.585 -2.657 -3.086 1.00 84.12 470 GLN A N 1
ATOM 3826 C CA . GLN A 1 470 ? -15.300 -2.297 -1.698 1.00 84.12 470 GLN A CA 1
ATOM 3827 C C . GLN A 1 470 ? -13.849 -2.631 -1.368 1.00 84.12 470 GLN A C 1
ATOM 3829 O O . GLN A 1 470 ? -13.414 -3.754 -1.615 1.00 84.12 470 GLN A O 1
ATOM 3834 N N . LEU A 1 471 ? -13.107 -1.677 -0.798 1.00 83.38 471 LEU A N 1
ATOM 3835 C CA . LEU A 1 471 ? -11.750 -1.920 -0.304 1.00 83.38 471 LEU A CA 1
ATOM 3836 C C . LEU A 1 471 ? -11.802 -2.855 0.914 1.00 83.38 471 LEU A C 1
ATOM 3838 O O . LEU A 1 471 ? -12.500 -2.573 1.884 1.00 83.38 471 LEU A O 1
ATOM 3842 N N . VAL A 1 472 ? -11.058 -3.960 0.865 1.00 82.19 472 VAL A N 1
ATOM 3843 C CA . VAL A 1 472 ? -11.022 -4.983 1.923 1.00 82.19 472 VAL A CA 1
ATOM 3844 C C . VAL A 1 472 ? -9.781 -4.834 2.793 1.00 82.19 472 VAL A C 1
ATOM 3846 O O . VAL A 1 472 ? -9.881 -4.813 4.017 1.00 82.19 472 VAL A O 1
ATOM 3849 N N . ASN A 1 473 ? -8.603 -4.734 2.179 1.00 78.94 473 ASN A N 1
ATOM 3850 C CA . ASN A 1 473 ? -7.353 -4.463 2.881 1.00 78.94 473 ASN A CA 1
ATOM 3851 C C . ASN A 1 473 ? -6.292 -3.878 1.935 1.00 78.94 473 ASN A C 1
ATOM 3853 O O . ASN A 1 473 ? -6.437 -3.886 0.708 1.00 78.94 473 ASN A O 1
ATOM 3857 N N . VAL A 1 474 ? -5.205 -3.393 2.537 1.00 84.88 474 VAL A N 1
ATOM 3858 C CA . VAL A 1 474 ? -4.007 -2.911 1.844 1.00 84.88 474 VAL A CA 1
ATOM 3859 C C . VAL A 1 474 ? -2.798 -3.647 2.402 1.00 84.88 474 VAL A C 1
ATOM 3861 O O . VAL A 1 474 ? -2.627 -3.729 3.617 1.00 84.88 474 VAL A O 1
ATOM 3864 N N . VAL A 1 475 ? -1.953 -4.178 1.523 1.00 84.88 475 VAL A N 1
ATOM 3865 C CA . VAL A 1 475 ? -0.725 -4.884 1.904 1.00 84.88 475 VAL A CA 1
ATOM 3866 C C . VAL A 1 475 ? 0.478 -4.174 1.308 1.00 84.88 475 VAL A C 1
ATOM 3868 O O . VAL A 1 475 ? 0.603 -4.074 0.090 1.00 84.88 475 VAL A O 1
ATOM 3871 N N . MET A 1 476 ? 1.395 -3.720 2.161 1.00 84.44 476 MET A N 1
ATOM 3872 C CA . MET A 1 476 ? 2.701 -3.236 1.720 1.00 84.44 476 MET A CA 1
ATOM 3873 C C . MET A 1 476 ? 3.560 -4.418 1.270 1.00 84.44 476 MET A C 1
ATOM 3875 O O . MET A 1 476 ? 3.792 -5.351 2.040 1.00 84.44 476 MET A O 1
ATOM 3879 N N . GLN A 1 477 ? 4.054 -4.362 0.038 1.00 84.75 477 GLN A N 1
ATOM 3880 C CA . GLN A 1 477 ? 5.015 -5.311 -0.496 1.00 84.75 477 GLN A CA 1
ATOM 3881 C C . GLN A 1 477 ? 6.396 -4.684 -0.638 1.00 84.75 477 GLN A C 1
ATOM 3883 O O . GLN A 1 477 ? 6.538 -3.642 -1.284 1.00 84.75 477 GLN A O 1
ATOM 3888 N N . PRO A 1 478 ? 7.441 -5.332 -0.101 1.00 74.50 478 PRO A N 1
ATOM 3889 C CA . PRO A 1 478 ? 8.801 -4.902 -0.362 1.00 74.50 478 PRO A CA 1
ATOM 3890 C C . PRO A 1 478 ? 9.156 -5.135 -1.837 1.00 74.50 478 PRO A C 1
ATOM 3892 O O . PRO A 1 478 ? 8.615 -6.026 -2.497 1.00 74.50 478 PRO A O 1
ATOM 3895 N N . GLN A 1 479 ? 10.087 -4.344 -2.368 1.00 69.12 479 GLN A N 1
ATOM 3896 C CA . GLN A 1 479 ? 10.620 -4.550 -3.715 1.00 69.12 479 GLN A CA 1
ATOM 3897 C C . GLN A 1 479 ? 11.711 -5.631 -3.731 1.00 69.12 479 GLN A C 1
ATOM 3899 O O . GLN A 1 479 ? 12.499 -5.754 -2.796 1.00 69.12 479 GLN A O 1
ATOM 3904 N N . ALA A 1 480 ? 11.788 -6.405 -4.821 1.00 63.88 480 ALA A N 1
ATOM 3905 C CA . ALA A 1 480 ? 12.864 -7.387 -5.025 1.00 63.88 480 ALA A CA 1
ATOM 3906 C C . ALA A 1 480 ? 14.207 -6.730 -5.368 1.00 63.88 480 ALA A C 1
ATOM 3908 O O . ALA A 1 480 ? 15.264 -7.262 -5.037 1.00 63.88 480 ALA A O 1
ATOM 3909 N N . VAL A 1 481 ? 14.168 -5.600 -6.078 1.00 61.75 481 VAL A N 1
ATOM 3910 C CA . VAL A 1 481 ? 15.344 -4.865 -6.549 1.00 61.75 481 VAL A CA 1
ATOM 3911 C C . VAL A 1 481 ? 15.000 -3.382 -6.535 1.00 61.75 481 VAL A C 1
ATOM 3913 O O . VAL A 1 481 ? 13.936 -2.999 -7.015 1.00 61.75 481 VAL A O 1
ATOM 3916 N N . SER A 1 482 ? 15.906 -2.552 -6.023 1.00 55.62 482 SER A N 1
ATOM 3917 C CA . SER A 1 482 ? 15.747 -1.098 -6.046 1.00 55.62 482 SER A CA 1
ATOM 3918 C C . SER A 1 482 ? 15.744 -0.560 -7.482 1.00 55.62 482 SER A C 1
ATOM 3920 O O . SER A 1 482 ? 16.598 -0.953 -8.285 1.00 55.62 482 SER A O 1
ATOM 3922 N N . SER A 1 483 ? 14.846 0.367 -7.811 1.00 56.72 483 SER A N 1
ATOM 3923 C CA . SER A 1 483 ? 14.794 0.985 -9.141 1.00 56.72 483 SER A CA 1
ATOM 3924 C C . SER A 1 483 ? 16.029 1.858 -9.439 1.00 56.72 483 SER A C 1
ATOM 3926 O O . SER A 1 483 ? 16.683 2.391 -8.543 1.00 56.72 483 SER A O 1
ATOM 3928 N N . GLY A 1 484 ? 16.359 2.053 -10.722 1.00 47.06 484 GLY A N 1
ATOM 3929 C CA . GLY A 1 484 ? 17.485 2.914 -11.126 1.00 47.06 484 GLY A CA 1
ATOM 3930 C C . GLY A 1 484 ? 17.343 4.369 -10.655 1.00 47.06 484 GLY A C 1
ATOM 3931 O O . GLY A 1 484 ? 18.342 5.023 -10.367 1.00 47.06 484 GLY A O 1
ATOM 3932 N N . THR A 1 485 ? 16.106 4.851 -10.508 1.00 46.12 485 THR A N 1
ATOM 3933 C CA . THR A 1 485 ? 15.768 6.181 -9.980 1.00 46.12 485 THR A CA 1
ATOM 3934 C C . THR A 1 485 ? 16.014 6.275 -8.469 1.00 46.12 485 THR A C 1
ATOM 3936 O O . THR A 1 485 ? 16.543 7.283 -8.004 1.00 46.12 485 THR A O 1
ATOM 3939 N N . GLN A 1 486 ? 15.753 5.202 -7.708 1.00 44.38 486 GLN A N 1
ATOM 3940 C CA . GLN A 1 486 ? 16.159 5.086 -6.296 1.00 44.38 486 GLN A CA 1
ATOM 3941 C C . GLN A 1 486 ? 17.687 5.067 -6.144 1.00 44.38 486 GLN A C 1
ATOM 3943 O O . GLN A 1 486 ? 18.208 5.553 -5.151 1.00 44.38 486 GLN A O 1
ATOM 3948 N N . GLY A 1 487 ? 18.434 4.564 -7.131 1.00 43.91 487 GLY A N 1
ATOM 3949 C CA . GLY A 1 487 ? 19.898 4.664 -7.132 1.00 43.91 487 GLY A CA 1
ATOM 3950 C C . GLY A 1 487 ? 20.417 6.110 -7.150 1.00 43.91 487 GLY A C 1
ATOM 3951 O O . GLY A 1 487 ? 21.515 6.364 -6.666 1.00 43.91 487 GLY A O 1
ATOM 3952 N N . ILE A 1 488 ? 19.621 7.047 -7.680 1.00 45.62 488 ILE A N 1
ATOM 3953 C CA . ILE A 1 488 ? 19.951 8.476 -7.789 1.00 45.62 488 ILE A CA 1
ATOM 3954 C C . ILE A 1 488 ? 19.398 9.268 -6.591 1.00 45.62 488 ILE A C 1
ATOM 3956 O O . ILE A 1 488 ? 20.061 10.188 -6.127 1.00 45.62 488 ILE A O 1
ATOM 3960 N N . ASN A 1 489 ? 18.214 8.910 -6.072 1.00 51.66 489 ASN A N 1
ATOM 3961 C CA . ASN A 1 489 ? 17.531 9.634 -4.989 1.00 51.66 489 ASN A CA 1
ATOM 3962 C C . ASN A 1 489 ? 16.993 8.679 -3.901 1.00 51.66 489 ASN A C 1
ATOM 3964 O O . ASN A 1 489 ? 15.792 8.606 -3.615 1.00 51.66 489 ASN A O 1
ATOM 3968 N N . LYS A 1 490 ? 17.909 7.892 -3.322 1.00 52.19 490 LYS A N 1
ATOM 3969 C CA . LYS A 1 490 ? 17.626 6.700 -2.498 1.00 52.19 490 LYS A CA 1
ATOM 3970 C C . LYS A 1 490 ? 16.755 6.964 -1.274 1.00 52.19 490 LYS A C 1
ATOM 3972 O O . LYS A 1 490 ? 15.934 6.125 -0.923 1.00 52.19 490 LYS A O 1
ATOM 3977 N N . ASN A 1 491 ? 16.906 8.138 -0.672 1.00 53.62 491 ASN A N 1
ATOM 3978 C CA . ASN A 1 491 ? 16.264 8.478 0.600 1.00 53.62 491 ASN A CA 1
ATOM 3979 C C . ASN A 1 491 ? 14.907 9.176 0.411 1.00 53.62 491 ASN A C 1
ATOM 3981 O O . ASN A 1 491 ? 14.112 9.254 1.337 1.00 53.62 491 ASN A O 1
ATOM 3985 N N . ASN A 1 492 ? 14.604 9.615 -0.814 1.00 57.72 492 ASN A N 1
ATOM 3986 C CA . ASN A 1 492 ? 13.372 10.321 -1.160 1.00 57.72 492 ASN A CA 1
ATOM 3987 C C . ASN A 1 492 ? 12.510 9.546 -2.156 1.00 57.72 492 ASN A C 1
ATOM 3989 O O . ASN A 1 492 ? 11.654 10.147 -2.797 1.00 57.72 492 ASN A O 1
ATOM 3993 N N . THR A 1 493 ? 12.668 8.229 -2.276 1.00 63.22 493 THR A N 1
ATOM 3994 C CA . THR A 1 493 ? 11.849 7.393 -3.167 1.00 63.22 493 THR A CA 1
ATOM 3995 C C . THR A 1 493 ? 11.244 6.236 -2.374 1.00 63.22 493 THR A C 1
ATOM 3997 O O . THR A 1 493 ? 11.928 5.657 -1.536 1.00 63.22 493 THR A O 1
ATOM 4000 N N . LEU A 1 494 ? 9.967 5.920 -2.616 1.00 67.44 494 LEU A N 1
ATOM 4001 C CA . LEU A 1 494 ? 9.267 4.808 -1.953 1.00 67.44 494 LEU A CA 1
ATOM 4002 C C . LEU A 1 494 ? 10.015 3.486 -2.222 1.00 67.44 494 LEU A C 1
ATOM 4004 O O . LEU A 1 494 ? 10.483 3.261 -3.341 1.00 67.44 494 LEU A O 1
ATOM 4008 N N . LYS A 1 495 ? 10.166 2.659 -1.188 1.00 68.50 495 LYS A N 1
ATOM 4009 C CA . LYS A 1 495 ? 10.886 1.379 -1.122 1.00 68.50 495 LYS A CA 1
ATOM 4010 C C . LYS A 1 495 ? 9.980 0.162 -1.389 1.00 68.50 495 LYS A C 1
ATOM 4012 O O . LYS A 1 495 ? 10.506 -0.920 -1.658 1.00 68.50 495 LYS A O 1
ATOM 4017 N N . GLY A 1 496 ? 8.655 0.317 -1.326 1.00 72.94 496 GLY A N 1
ATOM 4018 C CA . GLY A 1 496 ? 7.662 -0.741 -1.556 1.00 72.94 496 GLY A CA 1
ATOM 4019 C C . GLY A 1 496 ? 6.549 -0.381 -2.550 1.00 72.94 496 GLY A C 1
ATOM 4020 O O . GLY A 1 496 ? 6.389 0.769 -2.947 1.00 72.94 496 GLY A O 1
ATOM 4021 N N . ASP A 1 497 ? 5.777 -1.391 -2.949 1.00 78.69 497 ASP A N 1
ATOM 4022 C CA . ASP A 1 497 ? 4.506 -1.261 -3.673 1.00 78.69 497 ASP A CA 1
ATOM 4023 C C . ASP A 1 497 ? 3.359 -1.640 -2.729 1.00 78.69 497 ASP A C 1
ATOM 4025 O O . ASP A 1 497 ? 3.484 -2.593 -1.965 1.00 78.69 497 ASP A O 1
ATOM 4029 N N . PHE A 1 498 ? 2.217 -0.963 -2.800 1.00 86.19 498 PHE A N 1
ATOM 4030 C CA . PHE A 1 498 ? 1.030 -1.371 -2.047 1.00 86.19 498 PHE A CA 1
ATOM 4031 C C . PHE A 1 498 ? 0.105 -2.191 -2.941 1.00 86.19 498 PHE A C 1
ATOM 4033 O O . PHE A 1 498 ? -0.135 -1.823 -4.090 1.00 86.19 498 PHE A O 1
ATOM 4040 N N . ILE A 1 499 ? -0.415 -3.299 -2.421 1.00 90.50 499 ILE A N 1
ATOM 4041 C CA . ILE A 1 499 ? -1.480 -4.071 -3.060 1.00 90.50 499 ILE A CA 1
ATOM 4042 C C . ILE A 1 499 ? -2.784 -3.731 -2.362 1.00 90.50 499 ILE A C 1
ATOM 4044 O O . ILE A 1 499 ? -2.929 -3.984 -1.166 1.00 90.50 499 ILE A O 1
ATOM 4048 N N . TYR A 1 500 ? -3.727 -3.195 -3.123 1.00 90.31 500 TYR A N 1
ATOM 4049 C CA . TYR A 1 500 ? -5.077 -2.919 -2.656 1.00 90.31 500 TYR A CA 1
ATOM 4050 C C . TYR A 1 500 ? -5.982 -4.032 -3.141 1.00 90.31 500 TYR A C 1
ATOM 4052 O O . TYR A 1 500 ? -6.007 -4.333 -4.336 1.00 90.31 500 TYR A O 1
ATOM 4060 N N . ASN A 1 501 ? -6.714 -4.641 -2.213 1.00 90.12 501 ASN A N 1
ATOM 4061 C CA . ASN A 1 501 ? -7.651 -5.705 -2.532 1.00 90.12 501 ASN A CA 1
ATOM 4062 C C . ASN A 1 501 ? -9.068 -5.176 -2.397 1.00 90.12 501 ASN A C 1
ATOM 4064 O O . ASN A 1 501 ? -9.487 -4.754 -1.320 1.00 90.12 501 ASN A O 1
ATOM 4068 N N . PHE A 1 502 ? -9.798 -5.228 -3.498 1.00 90.00 502 PHE A N 1
ATOM 4069 C CA . PHE A 1 502 ? -11.187 -4.841 -3.598 1.00 90.00 502 PHE A CA 1
ATOM 4070 C C . PHE A 1 502 ? -12.051 -6.067 -3.868 1.00 90.00 502 PHE A C 1
ATOM 4072 O O . PHE A 1 502 ? -11.640 -6.979 -4.582 1.00 90.00 502 PHE A O 1
ATOM 4079 N N . MET A 1 503 ? -13.264 -6.078 -3.331 1.00 89.06 503 MET A N 1
ATOM 4080 C CA . MET A 1 503 ? -14.274 -7.095 -3.614 1.00 89.06 503 MET A CA 1
ATOM 4081 C C . MET A 1 503 ? -15.436 -6.461 -4.375 1.00 89.06 503 MET A C 1
ATOM 4083 O O . MET A 1 503 ? -15.855 -5.354 -4.034 1.00 89.06 503 MET A O 1
ATOM 4087 N N . LYS A 1 504 ? -15.967 -7.151 -5.388 1.00 89.38 504 LYS A N 1
ATOM 4088 C CA . LYS A 1 504 ? -17.203 -6.730 -6.060 1.00 89.38 504 LYS A CA 1
ATOM 4089 C C . LYS A 1 504 ? -18.419 -7.037 -5.179 1.00 89.38 504 LYS A C 1
ATOM 4091 O O . LYS A 1 504 ? -18.625 -8.199 -4.820 1.00 89.38 504 LYS A O 1
ATOM 4096 N N . VAL A 1 505 ? -19.230 -6.019 -4.885 1.00 81.69 505 VAL A N 1
ATOM 4097 C CA . VAL A 1 505 ? -20.433 -6.099 -4.031 1.00 81.69 505 VAL A CA 1
ATOM 4098 C C . VAL A 1 505 ? -21.734 -5.981 -4.843 1.00 81.69 505 VAL A C 1
ATOM 4100 O O . VAL A 1 505 ? -21.722 -5.470 -5.962 1.00 81.69 505 VAL A O 1
ATOM 4103 N N . ASP A 1 506 ? -22.842 -6.505 -4.303 1.00 63.91 506 ASP A N 1
ATOM 4104 C CA . ASP A 1 506 ? -24.148 -6.590 -4.988 1.00 63.91 506 ASP A CA 1
ATOM 4105 C C . ASP A 1 506 ? -24.853 -5.240 -5.145 1.00 63.91 506 ASP A C 1
ATOM 4107 O O . ASP A 1 506 ? -25.409 -4.956 -6.205 1.00 63.91 506 ASP A O 1
ATOM 4111 N N . GLU A 1 507 ? -24.790 -4.405 -4.113 1.00 57.28 507 GLU A N 1
ATOM 4112 C CA . GLU A 1 507 ? -25.211 -3.013 -4.160 1.00 57.28 507 GLU A CA 1
ATOM 4113 C C . GLU A 1 507 ? -23.970 -2.175 -3.839 1.00 57.28 507 GLU A C 1
ATOM 4115 O O . GLU A 1 507 ? -23.444 -2.307 -2.727 1.00 57.28 507 GLU A O 1
ATOM 4120 N N . PRO A 1 508 ? -23.440 -1.340 -4.764 1.00 51.03 508 PRO A N 1
ATOM 4121 C CA . PRO A 1 508 ? -22.600 -0.235 -4.325 1.00 51.03 508 PRO A CA 1
ATOM 4122 C C . PRO A 1 508 ? -23.446 0.483 -3.292 1.00 51.03 508 PRO A C 1
ATOM 4124 O O . PRO A 1 508 ? -24.541 0.938 -3.630 1.00 51.03 508 PRO A O 1
ATOM 4127 N N . ALA A 1 509 ? -23.014 0.490 -2.031 1.00 42.59 509 ALA A N 1
ATOM 4128 C CA . ALA A 1 509 ? -23.786 1.160 -1.009 1.00 42.59 509 ALA A CA 1
ATOM 4129 C C . ALA A 1 509 ? -24.133 2.552 -1.556 1.00 42.59 509 ALA A C 1
ATOM 4131 O O . ALA A 1 509 ? -23.269 3.231 -2.122 1.00 42.59 509 ALA A O 1
ATOM 4132 N N . ASN A 1 510 ? -25.379 2.997 -1.389 1.00 39.91 510 ASN A N 1
ATOM 4133 C CA . ASN A 1 510 ? -25.754 4.405 -1.561 1.00 39.91 510 ASN A CA 1
ATOM 4134 C C . ASN A 1 510 ? -25.054 5.281 -0.494 1.00 39.91 510 ASN A C 1
ATOM 4136 O O . ASN A 1 510 ? -25.598 6.261 0.006 1.00 39.91 510 ASN A O 1
ATOM 4140 N N . THR A 1 511 ? -23.829 4.924 -0.109 1.00 41.56 511 THR A N 1
ATOM 4141 C CA . THR A 1 511 ? -22.887 5.758 0.590 1.00 41.56 511 THR A CA 1
ATOM 4142 C C . THR A 1 511 ? -22.578 6.907 -0.344 1.00 41.56 511 THR A C 1
ATOM 4144 O O . THR A 1 511 ? -21.745 6.819 -1.245 1.00 41.56 511 THR A O 1
ATOM 4147 N N . VAL A 1 512 ? -23.211 8.041 -0.069 1.00 42.34 512 VAL A N 1
ATOM 4148 C CA . VAL A 1 512 ? -22.454 9.287 -0.038 1.00 42.34 512 VAL A CA 1
ATOM 4149 C C . VAL A 1 512 ? -21.141 8.938 0.664 1.00 42.34 512 VAL A C 1
ATOM 4151 O O . VAL A 1 512 ? -21.160 8.638 1.854 1.00 42.34 512 VAL A O 1
ATOM 4154 N N . PHE A 1 513 ? -20.042 8.813 -0.086 1.00 56.31 513 PHE A N 1
ATOM 4155 C CA . PHE A 1 513 ? -18.740 8.494 0.489 1.00 56.31 513 PHE A CA 1
ATOM 4156 C C . PHE A 1 513 ? -18.437 9.582 1.509 1.00 56.31 513 PHE A C 1
ATOM 4158 O O . PHE A 1 513 ? -18.153 10.718 1.136 1.00 56.31 513 PHE A O 1
ATOM 4165 N N . THR A 1 514 ? -18.590 9.272 2.792 1.00 57.56 514 THR A N 1
ATOM 4166 C CA . THR A 1 514 ? -18.329 10.235 3.849 1.00 57.56 514 THR A CA 1
ATOM 4167 C C . THR A 1 514 ? -16.824 10.309 4.009 1.00 57.56 514 THR A C 1
ATOM 4169 O O . THR A 1 514 ? -16.192 9.444 4.613 1.00 57.56 514 THR A O 1
ATOM 4172 N N . HIS A 1 515 ? -16.224 11.334 3.402 1.00 71.44 515 HIS A N 1
ATOM 4173 C CA . HIS A 1 515 ? -14.834 11.674 3.675 1.00 71.44 515 HIS A CA 1
ATOM 4174 C C . HIS A 1 515 ? -14.640 11.859 5.178 1.00 71.44 515 HIS A C 1
ATOM 4176 O O . HIS A 1 515 ? -15.548 12.306 5.887 1.00 71.44 515 HIS A O 1
ATOM 4182 N N . HIS A 1 516 ? -13.44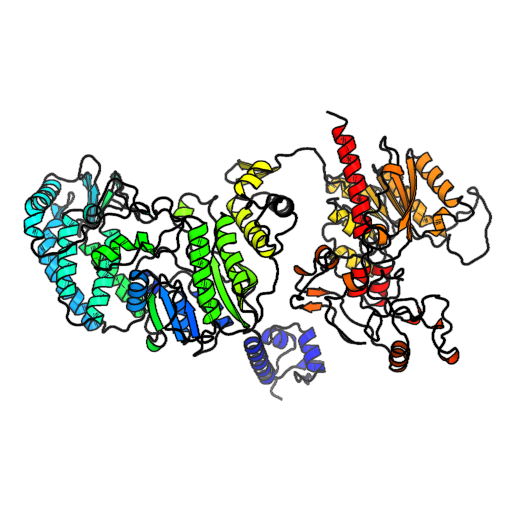6 11.520 5.663 1.00 75.81 516 HIS A N 1
ATOM 4183 C CA . HIS A 1 516 ? -13.132 11.684 7.076 1.00 75.81 516 HIS A CA 1
ATOM 4184 C C . HIS A 1 516 ? -13.390 13.143 7.508 1.00 75.81 516 HIS A C 1
ATOM 4186 O O . HIS A 1 516 ? -12.828 14.056 6.896 1.00 75.81 516 HIS A O 1
ATOM 4192 N N . PRO A 1 517 ? -14.186 13.391 8.569 1.00 73.44 517 PRO A N 1
ATOM 4193 C CA . PRO A 1 517 ? -14.676 14.733 8.907 1.00 73.44 517 PRO A CA 1
ATOM 4194 C C . PRO A 1 517 ? -13.557 15.711 9.282 1.00 73.44 517 PRO A C 1
ATOM 4196 O O . PRO A 1 517 ? -13.739 16.920 9.208 1.00 73.44 517 PRO A O 1
ATOM 4199 N N . ASN A 1 518 ? -12.390 15.194 9.677 1.00 81.81 518 ASN A N 1
ATOM 4200 C CA . ASN A 1 518 ? -11.190 15.989 9.916 1.00 81.81 518 ASN A CA 1
ATOM 4201 C C . ASN A 1 518 ? -9.931 15.250 9.437 1.00 81.81 518 ASN A C 1
ATOM 4203 O O . ASN A 1 518 ? -9.120 14.764 10.228 1.00 81.81 518 ASN A O 1
ATOM 4207 N N . ALA A 1 519 ? -9.821 15.048 8.123 1.00 83.31 519 ALA A N 1
ATOM 4208 C CA . ALA A 1 519 ? -8.693 14.345 7.509 1.00 83.31 519 ALA A CA 1
ATOM 4209 C C . ALA A 1 519 ? -7.334 14.993 7.838 1.00 83.31 519 ALA A C 1
ATOM 4211 O O . ALA A 1 519 ? -6.360 14.285 8.082 1.00 83.31 519 ALA A O 1
ATOM 4212 N N . TYR A 1 520 ? -7.278 16.327 7.924 1.00 85.06 520 TYR A N 1
ATOM 4213 C CA . TYR A 1 520 ? -6.055 17.054 8.267 1.00 85.06 520 TYR A CA 1
ATOM 4214 C C . TYR A 1 520 ? -5.528 16.669 9.656 1.00 85.06 520 TYR A C 1
ATOM 4216 O O . TYR A 1 520 ? -4.363 16.291 9.792 1.00 85.06 520 TYR A O 1
ATOM 4224 N N . ALA A 1 521 ? -6.384 16.719 10.685 1.00 78.62 521 ALA A N 1
ATOM 4225 C CA . ALA A 1 521 ? -5.991 16.363 12.047 1.00 78.62 521 ALA A CA 1
ATOM 4226 C C . ALA A 1 521 ? -5.610 14.883 12.168 1.00 78.62 521 ALA A C 1
ATOM 4228 O O . ALA A 1 521 ? -4.648 14.567 12.866 1.00 78.62 521 ALA A O 1
ATOM 4229 N N . LEU A 1 522 ? -6.311 13.992 11.455 1.00 82.62 522 LEU A N 1
ATOM 4230 C CA . LEU A 1 522 ? -5.970 12.571 11.407 1.00 82.62 522 LEU A CA 1
ATOM 4231 C C . LEU A 1 522 ? -4.559 12.359 10.837 1.00 82.62 522 LEU A C 1
ATOM 4233 O O . LEU A 1 522 ? -3.736 11.708 11.475 1.00 82.62 522 LEU A O 1
ATOM 4237 N N . ILE A 1 523 ? -4.254 12.939 9.669 1.00 87.50 523 ILE A N 1
ATOM 4238 C CA . ILE A 1 523 ? -2.939 12.809 9.016 1.00 87.50 523 ILE A CA 1
ATOM 4239 C C . ILE A 1 523 ? -1.835 13.384 9.901 1.00 87.50 523 ILE A C 1
ATOM 4241 O O . ILE A 1 523 ? -0.803 12.740 10.089 1.00 87.50 523 ILE A O 1
ATOM 4245 N N . LYS A 1 524 ? -2.065 14.566 10.481 1.00 84.81 524 LYS A N 1
ATOM 4246 C CA . LYS A 1 524 ? -1.132 15.199 11.418 1.00 84.81 524 LYS A CA 1
ATOM 4247 C C . LYS A 1 524 ? -0.868 14.313 12.639 1.00 84.81 524 LYS A C 1
ATOM 4249 O O . LYS A 1 524 ? 0.292 14.129 12.997 1.00 84.81 524 LYS A O 1
ATOM 4254 N N . GLY A 1 525 ? -1.918 13.766 13.256 1.00 79.25 525 GLY A N 1
ATOM 4255 C CA . GLY A 1 525 ? -1.810 12.880 14.417 1.00 79.25 525 GLY A CA 1
ATOM 4256 C C . GLY A 1 525 ? -1.025 11.611 14.098 1.00 79.25 525 GLY A C 1
ATOM 4257 O O . GLY A 1 525 ? -0.032 11.324 14.756 1.00 79.25 525 GLY A O 1
ATOM 4258 N N . MET A 1 526 ? -1.378 10.926 13.006 1.00 86.31 526 MET A N 1
ATOM 4259 C CA . MET A 1 526 ? -0.658 9.732 12.549 1.00 86.31 526 MET A CA 1
ATOM 4260 C C . MET A 1 526 ? 0.822 10.019 12.272 1.00 86.31 526 MET A C 1
ATOM 4262 O O . MET A 1 526 ? 1.687 9.238 12.665 1.00 86.31 526 MET A O 1
ATOM 4266 N N . ALA A 1 527 ? 1.128 11.143 11.615 1.00 86.94 527 ALA A N 1
ATOM 4267 C CA . ALA A 1 527 ? 2.506 11.536 11.347 1.00 86.94 527 ALA A CA 1
ATOM 4268 C C . ALA A 1 527 ? 3.272 11.796 12.650 1.00 86.94 527 ALA A C 1
ATOM 4270 O O . ALA A 1 527 ? 4.400 11.334 12.805 1.00 86.94 527 ALA A O 1
ATOM 4271 N N . PHE A 1 528 ? 2.650 12.491 13.601 1.00 83.31 528 PHE A N 1
ATOM 4272 C CA . PHE A 1 528 ? 3.238 12.765 14.906 1.00 83.31 528 PHE A CA 1
ATOM 4273 C C . PHE A 1 528 ? 3.546 11.473 15.680 1.00 83.31 528 PHE A C 1
ATOM 4275 O O . PHE A 1 528 ? 4.686 11.282 16.105 1.00 83.31 528 PHE A O 1
ATOM 4282 N N . ASP A 1 529 ? 2.579 10.561 15.793 1.00 78.06 529 ASP A N 1
ATOM 4283 C CA . ASP A 1 529 ? 2.723 9.292 16.520 1.00 78.06 529 ASP A CA 1
ATOM 4284 C C . ASP A 1 529 ? 3.797 8.388 15.895 1.00 78.06 529 ASP A C 1
ATOM 4286 O O . ASP A 1 529 ? 4.631 7.791 16.588 1.00 78.06 529 ASP A O 1
ATOM 4290 N N . TYR A 1 530 ? 3.831 8.326 14.561 1.00 83.69 530 TYR A N 1
ATOM 4291 C CA . TYR A 1 530 ? 4.845 7.565 13.837 1.00 83.69 530 TYR A CA 1
ATOM 4292 C C . TYR A 1 530 ? 6.250 8.116 14.093 1.00 83.69 530 TYR A C 1
ATOM 4294 O O . TYR A 1 530 ? 7.177 7.357 14.380 1.00 83.69 530 TYR A O 1
ATOM 4302 N N . LEU A 1 531 ? 6.407 9.441 14.064 1.00 85.25 531 LEU A N 1
ATOM 4303 C CA . LEU A 1 531 ? 7.689 10.108 14.289 1.00 85.25 531 LEU A CA 1
ATOM 4304 C C . LEU A 1 531 ? 8.163 10.040 15.751 1.00 85.25 531 LEU A C 1
ATOM 4306 O O . LEU A 1 531 ? 9.368 10.124 15.992 1.00 85.25 531 LEU A O 1
ATOM 4310 N N . GLN A 1 532 ? 7.271 9.826 16.726 1.00 78.69 532 GLN A N 1
ATOM 4311 C CA . GLN A 1 532 ? 7.685 9.556 18.110 1.00 78.69 532 GLN A CA 1
ATOM 4312 C C . GLN A 1 532 ? 8.386 8.201 18.261 1.00 78.69 532 GLN A C 1
ATOM 4314 O O . GLN A 1 532 ? 9.373 8.083 18.991 1.00 78.69 532 GLN A O 1
ATOM 4319 N N . SER A 1 533 ? 7.882 7.180 17.566 1.00 77.62 533 SER A N 1
ATOM 4320 C CA . SER A 1 533 ? 8.430 5.819 17.606 1.00 77.62 533 SER A CA 1
ATOM 4321 C C . SER A 1 533 ? 9.587 5.604 16.619 1.00 77.62 533 SER A C 1
ATOM 4323 O O . SER A 1 533 ? 10.421 4.728 16.846 1.00 77.62 533 SER A O 1
ATOM 4325 N N . HIS A 1 534 ? 9.702 6.440 15.580 1.00 83.44 534 HIS A N 1
ATOM 4326 C CA . HIS A 1 534 ? 10.714 6.342 14.522 1.00 83.44 534 HIS A CA 1
ATOM 4327 C C . HIS A 1 534 ? 11.570 7.612 14.452 1.00 83.44 534 HIS A C 1
ATOM 4329 O O . HIS A 1 534 ? 11.422 8.444 13.557 1.00 83.44 534 HIS A O 1
ATOM 4335 N N . LYS A 1 535 ? 12.502 7.750 15.407 1.00 79.94 535 LYS A N 1
ATOM 4336 C CA . LYS A 1 535 ? 13.385 8.929 15.520 1.00 79.94 535 LYS A CA 1
ATOM 4337 C C . LYS A 1 535 ? 14.214 9.191 14.259 1.00 79.94 535 LYS A C 1
ATOM 4339 O O . LYS A 1 535 ? 14.487 10.347 13.955 1.00 79.94 535 LYS A O 1
ATOM 4344 N N . GLN A 1 536 ? 14.620 8.131 13.560 1.00 88.62 536 GLN A N 1
ATOM 4345 C CA . GLN A 1 536 ? 15.268 8.202 12.252 1.00 88.62 536 GLN A CA 1
ATOM 4346 C C . GLN A 1 536 ? 14.261 7.753 11.197 1.00 88.62 536 GLN A C 1
ATOM 4348 O O . GLN A 1 536 ? 13.854 6.593 11.190 1.00 88.62 536 GLN A O 1
ATOM 4353 N N . CYS A 1 537 ? 13.831 8.682 10.349 1.00 84.81 537 CYS A N 1
ATOM 4354 C CA . CYS A 1 537 ? 12.773 8.446 9.378 1.00 84.81 537 CYS A CA 1
ATOM 4355 C C . CYS A 1 537 ? 12.977 9.334 8.150 1.00 84.81 537 CYS A C 1
ATOM 4357 O O . CYS A 1 537 ? 12.993 10.564 8.233 1.00 84.81 537 CYS A O 1
ATOM 4359 N N . THR A 1 538 ? 13.121 8.708 6.991 1.00 86.62 538 THR A N 1
ATOM 4360 C CA . THR A 1 538 ? 13.109 9.400 5.702 1.00 86.62 538 THR A CA 1
ATOM 4361 C C . THR A 1 538 ? 11.700 9.870 5.349 1.00 86.62 538 THR A C 1
ATOM 4363 O O . THR A 1 538 ? 10.703 9.308 5.799 1.00 86.62 538 THR A O 1
ATOM 4366 N N . ALA A 1 539 ? 11.588 10.863 4.465 1.00 83.31 539 ALA A N 1
ATOM 4367 C CA . ALA A 1 539 ? 10.282 11.260 3.944 1.00 83.31 539 ALA A CA 1
ATOM 4368 C C . ALA A 1 539 ? 9.546 10.101 3.262 1.00 83.31 539 ALA A C 1
ATOM 4370 O O . ALA A 1 539 ? 8.345 9.938 3.452 1.00 83.31 539 ALA A O 1
ATOM 4371 N N . ALA A 1 540 ? 10.267 9.257 2.517 1.00 81.12 540 ALA A N 1
ATOM 4372 C CA . ALA A 1 540 ? 9.682 8.092 1.865 1.00 81.12 540 ALA A CA 1
ATOM 4373 C C . ALA A 1 540 ? 9.023 7.126 2.864 1.00 81.12 540 ALA A C 1
ATOM 4375 O O . ALA A 1 540 ? 7.887 6.731 2.631 1.00 81.12 540 ALA A O 1
ATOM 4376 N N . GLU A 1 541 ? 9.691 6.803 3.973 1.00 85.25 541 GLU A N 1
ATOM 4377 C CA . GLU A 1 541 ? 9.155 5.902 5.007 1.00 85.25 541 GLU A CA 1
ATOM 4378 C C . GLU A 1 541 ? 7.898 6.470 5.671 1.00 85.25 541 GLU A C 1
ATOM 4380 O O . GLU A 1 541 ? 6.928 5.745 5.883 1.00 85.25 541 GLU A O 1
ATOM 4385 N N . LEU A 1 542 ? 7.875 7.778 5.942 1.00 87.06 542 LEU A N 1
ATOM 4386 C CA . LEU A 1 542 ? 6.687 8.427 6.491 1.00 87.06 542 LEU A CA 1
ATOM 4387 C C . LEU A 1 542 ? 5.508 8.381 5.503 1.00 87.06 542 LEU A C 1
ATOM 4389 O O . LEU A 1 542 ? 4.386 8.077 5.903 1.00 87.06 542 LEU A O 1
ATOM 4393 N N . TYR A 1 543 ? 5.742 8.617 4.207 1.00 86.94 543 TYR A N 1
ATOM 4394 C CA . TYR A 1 543 ? 4.694 8.480 3.185 1.00 86.94 543 TYR A CA 1
ATOM 4395 C C . TYR A 1 543 ? 4.178 7.045 3.059 1.00 86.94 543 TYR A C 1
ATOM 4397 O O . TYR A 1 543 ? 2.973 6.850 2.901 1.00 86.94 543 TYR A O 1
ATOM 4405 N N . GLU A 1 544 ? 5.063 6.048 3.136 1.00 84.44 544 GLU A N 1
ATOM 4406 C CA . GLU A 1 544 ? 4.680 4.632 3.098 1.00 84.44 544 GLU A CA 1
ATOM 4407 C C . GLU A 1 544 ? 3.777 4.242 4.267 1.00 84.44 544 GLU A C 1
ATOM 4409 O O . GLU A 1 544 ? 2.879 3.419 4.106 1.00 84.44 544 GLU A O 1
ATOM 4414 N N . PHE A 1 545 ? 3.971 4.863 5.427 1.00 87.25 545 PHE A N 1
ATOM 4415 C CA . PHE A 1 545 ? 3.068 4.695 6.554 1.00 87.25 545 PHE A CA 1
ATOM 4416 C C . PHE A 1 545 ? 1.737 5.436 6.350 1.00 87.25 545 PHE A C 1
ATOM 4418 O O . PHE A 1 545 ? 0.672 4.850 6.534 1.00 87.25 545 PHE A O 1
ATOM 4425 N N . LEU A 1 546 ? 1.776 6.713 5.952 1.00 88.62 546 LEU A N 1
ATOM 4426 C CA . LEU A 1 546 ? 0.590 7.577 5.927 1.00 88.62 546 LEU A CA 1
ATOM 4427 C C . LEU A 1 546 ? -0.397 7.242 4.803 1.00 88.62 546 LEU A C 1
ATOM 4429 O O . LEU A 1 546 ? -1.602 7.213 5.045 1.00 88.62 546 LEU A O 1
ATOM 4433 N N . ILE A 1 547 ? 0.077 7.004 3.577 1.00 87.62 547 ILE A N 1
ATOM 4434 C CA . ILE A 1 547 ? -0.790 6.876 2.391 1.00 87.62 547 ILE A CA 1
ATOM 4435 C C . ILE A 1 547 ? -1.814 5.732 2.525 1.00 87.62 547 ILE A C 1
ATOM 4437 O O . ILE A 1 547 ? -3.001 5.991 2.312 1.00 87.62 547 ILE A O 1
ATOM 4441 N N . PRO A 1 548 ? -1.435 4.501 2.927 1.00 82.88 548 PRO A N 1
ATOM 4442 C CA . PRO A 1 548 ? -2.402 3.425 3.139 1.00 82.88 548 PRO A CA 1
ATOM 4443 C C . PRO A 1 548 ? -3.459 3.778 4.184 1.00 82.88 548 PRO A C 1
ATOM 4445 O O . PRO A 1 548 ? -4.633 3.477 3.986 1.00 82.88 548 PRO A O 1
ATOM 4448 N N . GLN A 1 549 ? -3.061 4.446 5.273 1.00 83.88 549 GLN A N 1
ATOM 4449 C CA . GLN A 1 549 ? -3.986 4.857 6.331 1.00 83.88 549 GLN A CA 1
ATOM 4450 C C . GLN A 1 549 ? -4.960 5.923 5.831 1.00 83.88 549 GLN A C 1
ATOM 4452 O O . GLN A 1 549 ? -6.150 5.859 6.126 1.00 83.88 549 GLN A O 1
ATOM 4457 N N . ILE A 1 550 ? -4.482 6.870 5.025 1.00 87.00 550 ILE A N 1
ATOM 4458 C CA . ILE A 1 550 ? -5.321 7.893 4.396 1.00 87.00 550 ILE A CA 1
ATOM 4459 C C . ILE A 1 550 ? -6.377 7.250 3.499 1.00 87.00 550 ILE A C 1
ATOM 4461 O O . ILE A 1 550 ? -7.550 7.608 3.587 1.00 87.00 550 ILE A O 1
ATOM 4465 N N . ILE A 1 551 ? -5.975 6.284 2.671 1.00 83.62 551 ILE A N 1
ATOM 4466 C CA . ILE A 1 551 ? -6.882 5.591 1.752 1.00 83.62 551 ILE A CA 1
ATOM 4467 C C . ILE A 1 551 ? -7.898 4.752 2.525 1.00 83.62 551 ILE A C 1
ATOM 4469 O O . ILE A 1 551 ? -9.086 4.858 2.243 1.00 83.62 551 ILE A O 1
ATOM 4473 N N . LEU A 1 552 ? -7.460 3.985 3.530 1.00 79.38 552 LEU A N 1
ATOM 4474 C CA . LEU A 1 552 ? -8.339 3.175 4.384 1.00 79.38 552 LEU A CA 1
ATOM 4475 C C . LEU A 1 552 ? -9.368 4.021 5.146 1.00 79.38 552 LEU A C 1
ATOM 4477 O O . LEU A 1 552 ? -10.498 3.583 5.325 1.00 79.38 552 LEU A O 1
ATOM 4481 N N . ASN A 1 553 ? -8.996 5.234 5.563 1.00 77.25 553 ASN A N 1
ATOM 4482 C CA . ASN A 1 553 ? -9.885 6.157 6.276 1.00 77.25 553 ASN A CA 1
ATOM 4483 C C . ASN A 1 553 ? -10.617 7.142 5.348 1.00 77.25 553 ASN A C 1
ATOM 4485 O O . ASN A 1 553 ? -11.296 8.041 5.840 1.00 77.25 553 ASN A O 1
ATOM 4489 N N . HIS A 1 554 ? -10.462 7.028 4.023 1.00 80.75 554 HIS A N 1
ATOM 4490 C CA . HIS A 1 554 ? -11.050 7.943 3.035 1.00 80.75 554 HIS A CA 1
ATOM 4491 C C . HIS A 1 554 ? -10.730 9.429 3.332 1.00 80.75 554 HIS A C 1
ATOM 4493 O O . HIS A 1 554 ? -11.542 10.336 3.123 1.00 80.75 554 HIS A O 1
ATOM 4499 N N . ALA A 1 555 ? -9.523 9.697 3.835 1.00 86.75 555 ALA A N 1
ATOM 4500 C CA . ALA A 1 555 ? -9.080 10.993 4.348 1.00 86.75 555 ALA A CA 1
ATOM 4501 C C . ALA A 1 555 ? -8.421 11.864 3.256 1.00 86.75 555 ALA A C 1
ATOM 4503 O O . ALA A 1 555 ? -7.342 12.420 3.450 1.00 86.75 555 ALA A O 1
ATOM 4504 N N . PHE A 1 556 ? -9.048 11.950 2.078 1.00 85.00 556 PHE A N 1
ATOM 4505 C CA . PHE A 1 556 ? -8.459 12.609 0.904 1.00 85.00 556 PHE A CA 1
ATOM 4506 C C . PHE A 1 556 ? -8.600 14.134 0.893 1.00 85.00 556 PHE A C 1
ATOM 4508 O O . PHE A 1 556 ? -7.757 14.804 0.298 1.00 85.00 556 PHE A O 1
ATOM 4515 N N . ILE A 1 557 ? -9.668 14.680 1.483 1.00 85.81 557 ILE A N 1
ATOM 4516 C CA . ILE A 1 557 ? -10.037 16.099 1.368 1.00 85.81 557 ILE A CA 1
ATOM 4517 C C . ILE A 1 557 ? -10.071 16.800 2.725 1.00 85.81 557 ILE A C 1
ATOM 4519 O O . ILE A 1 557 ? -10.338 16.171 3.745 1.00 85.81 557 ILE A O 1
ATOM 4523 N N . ASP A 1 558 ? -9.810 18.103 2.726 1.00 81.06 558 ASP A N 1
ATOM 4524 C CA . ASP A 1 558 ? -9.943 18.974 3.892 1.00 81.06 558 ASP A CA 1
ATOM 4525 C C . ASP A 1 558 ? -11.387 19.481 4.097 1.00 81.06 558 ASP A C 1
ATOM 4527 O O . ASP A 1 558 ? -12.305 19.177 3.332 1.00 81.06 558 ASP A O 1
ATOM 4531 N N . GLU A 1 559 ? -11.579 20.291 5.140 1.00 76.75 559 GLU A N 1
ATOM 4532 C CA . GLU A 1 559 ? -12.849 20.952 5.482 1.00 76.75 559 GLU A CA 1
ATOM 4533 C C . GLU A 1 559 ? -13.408 21.853 4.363 1.00 76.75 559 GLU A C 1
ATOM 4535 O O . GLU A 1 559 ? -14.616 22.074 4.286 1.00 76.75 559 GLU A O 1
ATOM 4540 N N . ASN A 1 560 ? -12.550 22.309 3.442 1.00 79.69 560 ASN A N 1
ATOM 4541 C CA . ASN A 1 560 ? -12.910 23.119 2.278 1.00 79.69 560 ASN A CA 1
ATOM 4542 C C . ASN A 1 560 ? -13.142 22.270 1.016 1.00 79.69 560 ASN A C 1
ATOM 4544 O O . ASN A 1 560 ? -13.241 22.810 -0.088 1.00 79.69 560 ASN A O 1
ATOM 4548 N N . LYS A 1 561 ? -13.227 20.939 1.159 1.00 80.25 561 LYS A N 1
ATOM 4549 C CA . LYS A 1 561 ? -13.370 19.958 0.071 1.00 80.25 561 LYS A CA 1
ATOM 4550 C C . LYS A 1 561 ? -12.203 19.941 -0.920 1.00 80.25 561 LYS A C 1
ATOM 4552 O O . LYS A 1 561 ? -12.347 19.444 -2.040 1.00 80.25 561 LYS A O 1
ATOM 4557 N N . LYS A 1 562 ? -11.036 20.457 -0.535 1.00 86.81 562 LYS A N 1
ATOM 4558 C CA . LYS A 1 562 ? -9.830 20.417 -1.361 1.00 86.81 562 LYS A CA 1
ATOM 4559 C C . LYS A 1 562 ? -9.022 19.171 -1.023 1.00 86.81 562 LYS A C 1
ATOM 4561 O O . LYS A 1 562 ? -8.872 18.825 0.143 1.00 86.81 562 LYS A O 1
ATOM 4566 N N . VAL A 1 563 ? -8.474 18.502 -2.039 1.00 89.19 563 VAL A N 1
ATOM 4567 C CA . VAL A 1 563 ? -7.572 17.361 -1.818 1.00 89.19 563 VAL A CA 1
ATOM 4568 C C . VAL A 1 563 ? -6.350 17.815 -1.023 1.00 89.19 563 VAL A C 1
ATOM 4570 O O . VAL A 1 563 ? -5.706 18.804 -1.389 1.00 89.19 563 VAL A O 1
ATOM 4573 N N . ILE A 1 564 ? -6.045 17.090 0.051 1.00 88.94 564 ILE A N 1
ATOM 4574 C CA . ILE A 1 564 ? -4.928 17.387 0.942 1.00 88.94 564 ILE A CA 1
ATOM 4575 C C . ILE A 1 564 ? -3.612 17.158 0.201 1.00 88.94 564 ILE A C 1
ATOM 4577 O O . ILE A 1 564 ? -3.379 16.115 -0.406 1.00 88.94 564 ILE A O 1
ATOM 4581 N N . ASP A 1 565 ? -2.731 18.145 0.288 1.00 89.06 565 ASP A N 1
ATOM 4582 C CA . ASP A 1 565 ? -1.342 18.027 -0.130 1.00 89.06 565 ASP A CA 1
ATOM 4583 C C . ASP A 1 565 ? -0.519 17.580 1.084 1.00 89.06 565 ASP A C 1
ATOM 4585 O O . ASP A 1 565 ? -0.287 18.367 2.006 1.00 89.06 565 ASP A O 1
ATOM 4589 N N . ILE A 1 566 ? -0.141 16.297 1.120 1.00 87.31 566 ILE A N 1
ATOM 4590 C CA . ILE A 1 566 ? 0.587 15.723 2.262 1.00 87.31 566 ILE A CA 1
ATOM 4591 C C . ILE A 1 566 ? 1.958 16.390 2.409 1.00 87.31 566 ILE A C 1
ATOM 4593 O O . ILE A 1 566 ? 2.378 16.656 3.531 1.00 87.31 566 ILE A O 1
ATOM 4597 N N . GLU A 1 567 ? 2.645 16.690 1.303 1.00 85.31 567 GLU A N 1
ATOM 4598 C CA . GLU A 1 567 ? 3.960 17.338 1.340 1.00 85.31 567 GLU A CA 1
ATOM 4599 C C . GLU A 1 567 ? 3.859 18.707 2.011 1.00 85.31 567 GLU A C 1
ATOM 4601 O O . GLU A 1 567 ? 4.597 18.992 2.956 1.00 85.31 567 GLU A O 1
ATOM 4606 N N . ASN A 1 568 ? 2.895 19.522 1.586 1.00 85.44 568 ASN A N 1
ATOM 4607 C CA . ASN A 1 568 ? 2.652 20.830 2.183 1.00 85.44 568 ASN A CA 1
ATOM 4608 C C . ASN A 1 568 ? 2.194 20.720 3.649 1.00 85.44 568 ASN A C 1
ATOM 4610 O O . ASN A 1 568 ? 2.677 21.458 4.507 1.00 85.44 568 ASN A O 1
ATOM 4614 N N . LEU A 1 569 ? 1.307 19.770 3.970 1.00 87.56 569 LEU A N 1
ATOM 4615 C CA . LEU A 1 569 ? 0.872 19.511 5.346 1.00 87.56 569 LEU A CA 1
ATOM 4616 C C . LEU A 1 569 ? 2.071 19.192 6.243 1.00 87.56 569 LEU A C 1
ATOM 4618 O O . LEU A 1 569 ? 2.259 19.838 7.272 1.00 87.56 569 LEU A O 1
ATOM 4622 N N . LEU A 1 570 ? 2.911 18.239 5.840 1.00 88.00 570 LEU A N 1
ATOM 4623 C CA . LEU A 1 570 ? 4.081 17.836 6.612 1.00 88.00 570 LEU A CA 1
ATOM 4624 C C . LEU A 1 570 ? 5.099 18.970 6.727 1.00 88.00 570 LEU A C 1
ATOM 4626 O O . LEU A 1 570 ? 5.656 19.173 7.800 1.00 88.00 570 LEU A O 1
ATOM 4630 N N . GLN A 1 571 ? 5.317 19.749 5.667 1.00 86.38 571 GLN A N 1
ATOM 4631 C CA . GLN A 1 571 ? 6.196 20.917 5.721 1.00 86.38 571 GLN A CA 1
ATOM 4632 C C . GLN A 1 571 ? 5.645 22.029 6.611 1.00 86.38 571 GLN A C 1
ATOM 4634 O O . GLN A 1 571 ? 6.433 22.776 7.184 1.00 86.38 571 GLN A O 1
ATOM 4639 N N . LYS A 1 572 ? 4.326 22.185 6.735 1.00 83.44 572 LYS A N 1
ATOM 4640 C CA . LYS A 1 572 ? 3.721 23.175 7.635 1.00 83.44 572 LYS A CA 1
ATOM 4641 C C . LYS A 1 572 ? 3.899 22.782 9.101 1.00 83.44 572 LYS A C 1
ATOM 4643 O O . LYS A 1 572 ? 4.192 23.642 9.928 1.00 83.44 572 LYS A O 1
ATOM 4648 N N . GLU A 1 573 ? 3.774 21.495 9.400 1.00 82.75 573 GLU A N 1
ATOM 4649 C CA . GLU A 1 573 ? 3.760 20.975 10.769 1.00 82.75 573 GLU A CA 1
ATOM 4650 C C . GLU A 1 573 ? 5.144 20.518 11.263 1.00 82.75 573 GLU A C 1
ATOM 4652 O O . GLU A 1 573 ? 5.401 20.514 12.462 1.00 82.75 573 GLU A O 1
ATOM 4657 N N . PHE A 1 574 ? 6.077 20.174 10.371 1.00 84.69 574 PHE A N 1
ATOM 4658 C CA . PHE A 1 574 ? 7.367 19.587 10.733 1.00 84.69 574 PHE A CA 1
ATOM 4659 C C . PHE A 1 574 ? 8.552 20.184 9.944 1.00 84.69 574 PHE A C 1
ATOM 4661 O O . PHE A 1 574 ? 8.424 20.738 8.853 1.00 84.69 574 PHE A O 1
ATOM 4668 N N . ILE A 1 575 ? 9.742 20.076 10.528 1.00 85.25 575 ILE A N 1
ATOM 4669 C CA . ILE A 1 575 ? 11.060 20.402 9.987 1.00 85.25 575 ILE A CA 1
ATOM 4670 C C . ILE A 1 575 ? 11.754 19.078 9.687 1.00 85.25 575 ILE A C 1
ATOM 4672 O O . ILE A 1 575 ? 12.054 18.321 10.608 1.00 85.25 575 ILE A O 1
ATOM 4676 N N . TYR A 1 576 ? 12.034 18.822 8.415 1.00 87.69 576 TYR A N 1
ATOM 4677 C CA . TYR A 1 576 ? 12.812 17.672 7.961 1.00 87.69 576 TYR A CA 1
ATOM 4678 C C . TYR A 1 576 ? 14.276 18.077 7.752 1.00 87.69 576 TYR A C 1
ATOM 4680 O O . TYR A 1 576 ? 14.534 19.086 7.094 1.00 87.69 576 TYR A O 1
ATOM 4688 N N . PHE A 1 577 ? 15.229 17.330 8.313 1.00 84.81 577 PHE A N 1
ATOM 4689 C CA . PHE A 1 577 ? 16.664 17.615 8.182 1.00 84.81 577 PHE A CA 1
ATOM 4690 C C . PHE A 1 577 ? 17.519 16.340 8.204 1.00 84.81 577 PHE A C 1
ATOM 4692 O O . PHE A 1 577 ? 17.092 15.291 8.688 1.00 84.81 577 PHE A O 1
ATOM 4699 N N . GLU A 1 578 ? 18.735 16.445 7.670 1.00 87.19 578 GLU A N 1
ATOM 4700 C CA . GLU A 1 578 ? 19.728 15.368 7.615 1.00 87.19 578 GLU A CA 1
ATOM 4701 C C . GLU A 1 578 ? 20.913 15.690 8.538 1.00 87.19 578 GLU A C 1
ATOM 4703 O O . GLU A 1 578 ? 21.419 16.811 8.536 1.00 87.19 578 GLU A O 1
ATOM 4708 N N . GLU A 1 579 ? 21.365 14.708 9.318 1.00 83.94 579 GLU A N 1
ATOM 4709 C CA . GLU A 1 579 ? 22.541 14.807 10.188 1.00 83.94 579 GLU A CA 1
ATOM 4710 C C . GLU A 1 579 ? 23.285 13.462 10.203 1.00 83.94 579 GLU A C 1
ATOM 4712 O O . GLU A 1 579 ? 22.705 12.420 10.515 1.00 83.94 579 GLU A O 1
ATOM 4717 N N . ASN A 1 580 ? 24.579 13.463 9.860 1.00 85.12 580 ASN A N 1
ATOM 4718 C CA . ASN A 1 580 ? 25.423 12.258 9.792 1.00 85.12 580 ASN A CA 1
ATOM 4719 C C . ASN A 1 580 ? 24.823 11.120 8.932 1.00 85.12 580 ASN A C 1
ATOM 4721 O O . ASN A 1 580 ? 24.810 9.967 9.363 1.00 85.12 580 ASN A O 1
ATOM 4725 N N . ASN A 1 581 ? 24.301 11.436 7.737 1.00 79.81 581 ASN A N 1
ATOM 4726 C CA . ASN A 1 581 ? 23.576 10.514 6.841 1.00 79.81 581 ASN A CA 1
ATOM 4727 C C . ASN A 1 581 ? 22.297 9.886 7.440 1.00 79.81 581 ASN A C 1
ATOM 4729 O O . ASN A 1 581 ? 21.785 8.903 6.901 1.00 79.81 581 ASN A O 1
ATOM 4733 N N . ASN A 1 582 ? 21.770 10.434 8.539 1.00 80.81 582 ASN A N 1
ATOM 4734 C CA . ASN A 1 582 ? 20.497 10.029 9.131 1.00 80.81 582 ASN A CA 1
ATOM 4735 C C . ASN A 1 582 ? 19.456 11.142 8.967 1.00 80.81 582 ASN A C 1
ATOM 4737 O O . ASN A 1 582 ? 19.789 12.326 9.002 1.00 80.81 582 ASN A O 1
ATOM 4741 N N . TYR A 1 583 ? 18.193 10.753 8.810 1.00 82.56 583 TYR A N 1
ATOM 4742 C CA . TYR A 1 583 ? 17.084 11.658 8.506 1.00 82.56 583 TYR A CA 1
ATOM 4743 C C . TYR A 1 583 ? 16.164 11.826 9.706 1.00 82.56 583 TYR A C 1
ATOM 4745 O O . TYR A 1 583 ? 15.748 10.838 10.309 1.00 82.56 583 TYR A O 1
ATOM 4753 N N . TYR A 1 584 ? 15.830 13.071 10.030 1.00 83.50 584 TYR A N 1
ATOM 4754 C CA . TYR A 1 584 ? 15.098 13.426 11.239 1.00 83.50 584 TYR A CA 1
ATOM 4755 C C . TYR A 1 584 ? 13.960 14.397 10.941 1.00 83.50 584 TYR A C 1
ATOM 4757 O O . TYR A 1 584 ? 14.040 15.231 10.038 1.00 83.50 584 TYR A O 1
ATOM 4765 N N . TRP A 1 585 ? 12.925 14.325 11.777 1.00 86.75 585 TRP A N 1
ATOM 4766 C CA . TRP A 1 585 ? 11.797 15.248 11.775 1.00 86.75 585 TRP A CA 1
ATOM 4767 C C . TRP A 1 585 ? 11.688 15.938 13.139 1.00 86.75 585 TRP A C 1
ATOM 4769 O O . TRP A 1 585 ? 11.800 15.297 14.182 1.00 86.75 585 TRP A O 1
ATOM 4779 N N . LYS A 1 586 ? 11.465 17.253 13.147 1.00 81.00 586 LYS A N 1
ATOM 4780 C CA . LYS A 1 586 ? 11.183 18.062 14.346 1.00 81.00 586 LYS A CA 1
ATOM 4781 C C . LYS A 1 586 ? 9.870 18.804 14.152 1.00 81.00 586 LYS A C 1
ATOM 4783 O O . LYS A 1 586 ? 9.647 19.353 13.089 1.00 81.00 586 LYS A O 1
ATOM 4788 N N . ASN A 1 587 ? 9.003 18.860 15.151 1.00 73.38 587 ASN A N 1
ATOM 4789 C CA . ASN A 1 587 ? 7.753 19.617 15.039 1.00 73.38 587 ASN A CA 1
ATOM 4790 C C . ASN A 1 587 ? 8.041 21.137 14.923 1.00 73.38 587 ASN A C 1
ATOM 4792 O O . ASN A 1 587 ? 8.916 21.645 15.628 1.00 73.38 587 ASN A O 1
ATOM 4796 N N . LYS A 1 588 ? 7.348 21.853 14.022 1.00 69.00 588 LYS A N 1
ATOM 4797 C CA . LYS A 1 588 ? 7.475 23.314 13.835 1.00 69.00 588 LYS A CA 1
ATOM 4798 C C . LYS A 1 588 ? 6.778 24.109 14.934 1.00 69.00 588 LYS A C 1
ATOM 4800 O O . LYS A 1 588 ? 7.215 25.215 15.239 1.00 69.00 588 LYS A O 1
ATOM 4805 N N . SER A 1 589 ? 5.741 23.556 15.558 1.00 48.78 589 SER A N 1
ATOM 4806 C CA . SER A 1 589 ? 5.130 24.164 16.737 1.00 48.78 589 SER A CA 1
ATOM 4807 C C . SER A 1 589 ? 5.906 23.773 17.999 1.00 48.78 589 SER A C 1
ATOM 4809 O O . SER A 1 589 ? 5.951 22.595 18.356 1.00 48.78 589 SER A O 1
ATOM 4811 N N . LYS A 1 590 ? 6.466 24.760 18.707 1.00 43.81 590 LYS A N 1
ATOM 4812 C CA . LYS A 1 590 ? 6.514 24.725 20.178 1.00 43.81 590 LYS A CA 1
ATOM 4813 C C . LYS A 1 590 ? 5.299 25.513 20.677 1.00 43.81 590 LYS A C 1
ATOM 4815 O O . LYS A 1 590 ? 5.028 26.583 20.141 1.00 43.81 590 LYS A O 1
ATOM 4820 N N . PRO A 1 591 ? 4.575 24.974 21.660 1.00 41.69 591 PRO A N 1
ATOM 4821 C CA . PRO A 1 591 ? 4.987 25.196 23.035 1.00 41.69 591 PRO A CA 1
ATOM 4822 C C . PRO A 1 591 ? 5.603 23.935 23.632 1.00 41.69 591 PRO A C 1
ATOM 4824 O O . PRO A 1 591 ? 5.323 22.808 23.228 1.00 41.69 591 PRO A O 1
ATOM 4827 N N . SER A 1 592 ? 6.505 24.130 24.585 1.00 49.31 592 SER A N 1
ATOM 4828 C CA . SER A 1 592 ? 6.867 23.080 25.523 1.00 49.31 592 SER A CA 1
ATOM 4829 C C . SER A 1 592 ? 5.598 22.557 26.189 1.00 49.31 592 SER A C 1
ATOM 4831 O O . SER A 1 592 ? 4.994 23.286 26.957 1.00 49.31 592 SER A O 1
ATOM 4833 N N . ASN A 1 593 ? 5.244 21.303 25.954 1.00 49.44 593 ASN A N 1
ATOM 4834 C CA . ASN A 1 593 ? 4.663 20.487 27.006 1.00 49.44 593 ASN A CA 1
ATOM 4835 C C . ASN A 1 593 ? 5.446 19.182 26.984 1.00 49.44 593 ASN A C 1
ATOM 4837 O O . ASN A 1 593 ? 5.282 18.355 26.086 1.00 49.44 593 ASN A O 1
ATOM 4841 N N . LYS A 1 594 ? 6.349 19.004 27.959 1.00 61.28 594 LYS A N 1
ATOM 4842 C CA . LYS A 1 594 ? 6.679 17.640 28.384 1.00 61.28 594 LYS A CA 1
ATOM 4843 C C . LYS A 1 594 ? 5.328 16.935 28.602 1.00 61.28 594 LYS A C 1
ATOM 4845 O O . LYS A 1 594 ? 4.439 17.559 29.182 1.00 61.28 594 LYS A O 1
ATOM 4850 N N . PRO A 1 595 ? 5.126 15.704 28.105 1.00 71.38 595 PRO A N 1
ATOM 4851 C CA . PRO A 1 595 ? 3.883 14.999 28.377 1.00 71.38 595 PRO A CA 1
ATOM 4852 C C . PRO A 1 595 ? 3.720 14.888 29.896 1.00 71.38 595 PRO A C 1
ATOM 4854 O O . PRO A 1 595 ? 4.653 14.448 30.568 1.00 71.38 595 PRO A O 1
ATOM 4857 N N . LEU A 1 596 ? 2.566 15.323 30.417 1.00 90.25 596 LEU A N 1
ATOM 4858 C CA . LEU A 1 596 ? 2.325 15.353 31.860 1.00 90.25 596 LEU A CA 1
ATOM 4859 C C . LEU A 1 596 ? 2.454 13.937 32.426 1.00 90.25 596 LEU A C 1
ATOM 4861 O O . LEU A 1 596 ? 1.819 13.002 31.918 1.00 90.25 596 LEU A O 1
ATOM 4865 N N . GLY A 1 597 ? 3.293 13.780 33.445 1.00 95.44 597 GLY A N 1
ATOM 4866 C CA . GLY A 1 597 ? 3.506 12.501 34.105 1.00 95.44 597 GLY A CA 1
ATOM 4867 C C . GLY A 1 597 ? 2.399 12.198 35.106 1.00 95.44 597 GLY A C 1
ATOM 4868 O O . GLY A 1 597 ? 2.017 13.046 35.912 1.00 95.44 597 GLY A O 1
ATOM 4869 N N . VAL A 1 598 ? 1.884 10.971 35.061 1.00 98.38 598 VAL A N 1
ATOM 4870 C CA . VAL A 1 598 ? 0.730 10.538 35.854 1.00 98.38 598 VAL A CA 1
ATOM 4871 C C . VAL A 1 598 ? 1.070 9.313 36.694 1.00 98.38 598 VAL A C 1
ATOM 4873 O O . VAL A 1 598 ? 1.678 8.359 36.198 1.00 98.38 598 VAL A O 1
ATOM 4876 N N . LEU A 1 599 ? 0.634 9.337 37.953 1.00 98.69 599 LEU A N 1
ATOM 4877 C CA . LEU A 1 599 ? 0.595 8.192 38.863 1.00 98.69 599 LEU A CA 1
ATOM 4878 C C . LEU A 1 599 ? -0.863 7.768 39.088 1.00 98.69 599 LEU A C 1
ATOM 4880 O O . LEU A 1 599 ? -1.669 8.578 39.545 1.00 98.69 599 LEU A O 1
ATOM 4884 N N . ASP A 1 600 ? -1.186 6.508 38.792 1.00 98.50 600 ASP A N 1
ATOM 4885 C CA . ASP A 1 600 ? -2.520 5.926 39.015 1.00 98.50 600 ASP A CA 1
ATOM 4886 C C . ASP A 1 600 ? -2.516 5.027 40.265 1.00 98.50 600 ASP A C 1
ATOM 4888 O O . ASP A 1 600 ? -1.943 3.934 40.277 1.00 98.50 600 ASP A O 1
ATOM 4892 N N . LEU A 1 601 ? -3.114 5.508 41.354 1.00 97.88 601 LEU A N 1
ATOM 4893 C CA . LEU A 1 601 ? -3.243 4.779 42.614 1.00 97.88 601 LEU A CA 1
ATOM 4894 C C . LEU A 1 601 ? -4.579 4.037 42.655 1.00 97.88 601 LEU A C 1
ATOM 4896 O O . LEU A 1 601 ? -5.620 4.606 42.334 1.00 97.88 601 LEU A O 1
ATOM 4900 N N . PHE A 1 602 ? -4.572 2.792 43.140 1.00 96.25 602 PHE A N 1
ATOM 4901 C CA . PHE A 1 602 ? -5.759 1.923 43.118 1.00 96.25 602 PHE A CA 1
ATOM 4902 C C . PHE A 1 602 ? -6.257 1.705 41.680 1.00 96.25 602 PHE A C 1
ATOM 4904 O O . PHE A 1 602 ? -7.447 1.823 41.387 1.00 96.25 602 PHE A O 1
ATOM 4911 N N . ALA A 1 603 ? -5.315 1.427 40.776 1.00 96.81 603 ALA A N 1
ATOM 4912 C CA . ALA A 1 603 ? -5.506 1.558 39.335 1.00 96.81 603 ALA A CA 1
ATOM 4913 C C . ALA A 1 603 ? -6.578 0.615 38.756 1.00 96.81 603 ALA A C 1
ATOM 4915 O O . ALA A 1 603 ? -7.140 0.866 37.678 1.00 96.81 603 ALA A O 1
ATOM 4916 N N . GLY A 1 604 ? -6.890 -0.485 39.450 1.00 96.44 604 GLY A N 1
ATOM 4917 C CA . GLY A 1 604 ? -7.818 -1.491 38.967 1.00 96.44 604 GLY A CA 1
ATOM 4918 C C . GLY A 1 604 ? -7.347 -2.049 37.629 1.00 96.44 604 GLY A C 1
ATOM 4919 O O . GLY A 1 604 ? -6.161 -2.251 37.383 1.00 96.44 604 GLY A O 1
ATOM 4920 N N . ALA A 1 605 ? -8.290 -2.258 36.712 1.00 96.88 605 ALA A N 1
ATOM 4921 C CA . ALA A 1 605 ? -7.944 -2.665 35.355 1.00 96.88 605 ALA A CA 1
ATOM 4922 C C . ALA A 1 605 ? -7.284 -1.547 34.527 1.00 96.88 605 ALA A C 1
ATOM 4924 O O . ALA A 1 605 ? -6.779 -1.851 33.458 1.00 96.88 605 ALA A O 1
ATOM 4925 N N . GLY A 1 606 ? -7.269 -0.287 34.987 1.00 97.38 606 GLY A N 1
ATOM 4926 C CA . GLY A 1 606 ? -6.659 0.835 34.261 1.00 97.38 606 GLY A CA 1
ATOM 4927 C C . GLY A 1 606 ? -7.643 1.716 33.492 1.00 97.38 606 GLY A C 1
ATOM 4928 O O . GLY A 1 606 ? -7.296 2.282 32.459 1.00 97.38 606 GLY A O 1
ATOM 4929 N N . GLY A 1 607 ? -8.883 1.860 33.972 1.00 97.62 607 GLY A N 1
ATOM 4930 C CA . GLY A 1 607 ? -9.875 2.742 33.337 1.00 97.62 607 GLY A CA 1
ATOM 4931 C C . GLY A 1 607 ? -9.444 4.217 33.316 1.00 97.62 607 GLY A C 1
ATOM 4932 O O . GLY A 1 607 ? -9.517 4.874 32.276 1.00 97.62 607 GLY A O 1
ATOM 4933 N N . PHE A 1 608 ? -8.913 4.702 34.444 1.00 96.75 608 PHE A N 1
ATOM 4934 C CA . PHE A 1 608 ? -8.321 6.036 34.580 1.00 96.75 608 PHE A CA 1
ATOM 4935 C C . PHE A 1 608 ? -7.104 6.201 33.663 1.00 96.75 608 PHE A C 1
ATOM 4937 O O . PHE A 1 608 ? -7.112 7.055 32.774 1.00 96.75 608 PHE A O 1
ATOM 4944 N N . SER A 1 609 ? -6.117 5.314 33.817 1.00 98.19 609 SER A N 1
ATOM 4945 C CA . SER A 1 609 ? -4.923 5.233 32.969 1.00 98.19 609 SER A CA 1
ATOM 4946 C C . SER A 1 609 ? -5.232 5.247 31.468 1.00 98.19 609 SER A C 1
ATOM 4948 O O . SER A 1 609 ? -4.614 5.996 30.716 1.00 98.19 609 SER A O 1
ATOM 4950 N N . THR A 1 610 ? -6.223 4.473 31.017 1.00 98.19 610 THR A N 1
ATOM 4951 C CA . THR A 1 610 ? -6.630 4.418 29.603 1.00 98.19 610 THR A CA 1
ATOM 4952 C C . THR A 1 610 ? -7.135 5.769 29.103 1.00 98.19 610 THR A C 1
ATOM 4954 O O . THR A 1 610 ? -6.754 6.196 28.014 1.00 98.19 610 THR A O 1
ATOM 4957 N N . GLY A 1 611 ? -7.974 6.458 29.881 1.00 97.00 611 GLY A N 1
ATOM 4958 C CA . GLY A 1 611 ? -8.482 7.780 29.508 1.00 97.00 611 GLY A CA 1
ATOM 4959 C C . GLY A 1 611 ? -7.390 8.848 29.465 1.00 97.00 611 GLY A C 1
ATOM 4960 O O . GLY A 1 611 ? -7.300 9.598 28.496 1.00 97.00 611 GLY A O 1
ATOM 4961 N N . PHE A 1 612 ? -6.511 8.877 30.469 1.00 96.88 612 PHE A N 1
ATOM 4962 C CA . PHE A 1 612 ? -5.392 9.824 30.523 1.00 96.88 612 PHE A CA 1
ATOM 4963 C C . PHE A 1 612 ? -4.369 9.578 29.408 1.00 96.88 612 PHE A C 1
ATOM 4965 O O . PHE A 1 612 ? -3.914 10.524 28.767 1.00 96.88 612 PHE A O 1
ATOM 4972 N N . LYS A 1 613 ? -4.074 8.312 29.093 1.00 94.44 613 LYS A N 1
ATOM 4973 C CA . LYS A 1 613 ? -3.223 7.946 27.953 1.00 94.44 613 LYS A CA 1
ATOM 4974 C C . LYS A 1 613 ? -3.829 8.402 26.621 1.00 94.44 613 LYS A C 1
ATOM 4976 O O . LYS A 1 613 ? -3.113 8.954 25.793 1.00 94.44 613 LYS A O 1
ATOM 4981 N N . LYS A 1 614 ? -5.148 8.252 26.426 1.00 91.12 614 LYS A N 1
ATOM 4982 C CA . LYS A 1 614 ? -5.862 8.769 25.237 1.00 91.12 614 LYS A CA 1
ATOM 4983 C C . LYS A 1 614 ? -5.798 10.293 25.095 1.00 91.12 614 LYS A C 1
ATOM 4985 O O . LYS A 1 614 ? -5.959 10.804 23.991 1.00 91.12 614 LYS A O 1
ATOM 4990 N N . ALA A 1 615 ? -5.576 11.013 26.190 1.00 88.25 615 ALA A N 1
ATOM 4991 C CA . ALA A 1 615 ? -5.366 12.456 26.190 1.00 88.25 615 ALA A CA 1
ATOM 4992 C C . ALA A 1 615 ? -3.884 12.856 26.034 1.00 88.25 615 ALA A C 1
ATOM 4994 O O . ALA A 1 615 ? -3.569 14.030 26.178 1.00 88.25 615 ALA A O 1
ATOM 4995 N N . ASN A 1 616 ? -2.981 11.920 25.713 1.00 88.62 616 ASN A N 1
ATOM 4996 C CA . ASN A 1 616 ? -1.530 12.127 25.587 1.00 88.62 616 ASN A CA 1
ATOM 4997 C C . ASN A 1 616 ? -0.783 12.426 26.904 1.00 88.62 616 ASN A C 1
ATOM 4999 O O . ASN A 1 616 ? 0.315 12.986 26.881 1.00 88.62 616 ASN A O 1
ATOM 5003 N N . CYS A 1 617 ? -1.322 12.021 28.058 1.00 90.19 617 CYS A N 1
ATOM 5004 C CA . CYS A 1 617 ? -0.551 11.979 29.305 1.00 90.19 617 CYS A CA 1
ATOM 5005 C C . CYS A 1 617 ? 0.306 10.701 29.384 1.00 90.19 617 CYS A C 1
ATOM 5007 O O . CYS A 1 617 ? -0.069 9.656 28.846 1.00 90.19 617 CYS A O 1
ATOM 5009 N N . THR A 1 618 ? 1.436 10.751 30.098 1.00 94.31 618 THR A N 1
ATOM 5010 C CA . THR A 1 618 ? 2.293 9.570 30.309 1.00 94.31 618 THR A CA 1
ATOM 5011 C C . THR A 1 618 ? 1.994 8.929 31.657 1.00 94.31 618 THR A C 1
ATOM 5013 O O . THR A 1 618 ? 2.313 9.503 32.695 1.00 94.31 618 THR A O 1
ATOM 5016 N N . ILE A 1 619 ? 1.436 7.715 31.661 1.00 97.62 619 ILE A N 1
ATOM 5017 C CA . ILE A 1 619 ? 1.253 6.946 32.899 1.00 97.62 619 ILE A CA 1
ATOM 5018 C C . ILE A 1 619 ? 2.584 6.294 33.278 1.00 97.62 619 ILE A C 1
ATOM 5020 O O . ILE A 1 619 ? 2.976 5.266 32.719 1.00 97.62 619 ILE A O 1
ATOM 5024 N N . VAL A 1 620 ? 3.305 6.921 34.203 1.00 97.00 620 VAL A N 1
ATOM 5025 C CA . VAL A 1 620 ? 4.662 6.513 34.587 1.00 97.00 620 VAL A CA 1
ATOM 5026 C C . VAL A 1 620 ? 4.620 5.289 35.491 1.00 97.00 620 VAL A C 1
ATOM 5028 O O . VAL A 1 620 ? 5.343 4.315 35.262 1.00 97.00 620 VAL A O 1
ATOM 5031 N N . ALA A 1 621 ? 3.752 5.329 36.498 1.00 98.00 621 ALA A N 1
ATOM 5032 C CA . ALA A 1 621 ? 3.592 4.254 37.458 1.00 98.00 621 ALA A CA 1
ATOM 5033 C C . ALA A 1 621 ? 2.124 4.067 37.843 1.00 98.00 621 ALA A C 1
ATOM 5035 O O . ALA A 1 621 ? 1.323 5.003 37.792 1.00 98.00 621 ALA A O 1
ATOM 5036 N N . ALA A 1 622 ? 1.795 2.847 38.250 1.00 98.44 622 ALA A N 1
ATOM 5037 C CA . ALA A 1 622 ? 0.483 2.495 38.768 1.00 98.44 622 ALA A CA 1
ATOM 5038 C C . ALA A 1 622 ? 0.608 1.529 39.947 1.00 98.44 622 ALA A C 1
ATOM 5040 O O . ALA A 1 622 ? 1.588 0.786 40.037 1.00 98.44 622 ALA A O 1
ATOM 5041 N N . VAL A 1 623 ? -0.382 1.527 40.841 1.00 98.19 623 VAL A N 1
ATOM 5042 C CA . VAL A 1 623 ? -0.425 0.640 42.014 1.00 98.19 623 VAL A CA 1
ATOM 5043 C C . VAL A 1 623 ? -1.745 -0.126 42.030 1.00 98.19 623 VAL A C 1
ATOM 5045 O O . VAL A 1 623 ? -2.817 0.476 42.112 1.00 98.19 623 VAL A O 1
ATOM 5048 N N . GLU A 1 624 ? -1.665 -1.454 41.971 1.00 97.19 624 GLU A N 1
ATOM 5049 C CA . GLU A 1 624 ? -2.816 -2.363 42.040 1.00 97.19 624 GLU A CA 1
ATOM 5050 C C . GLU A 1 624 ? -2.430 -3.607 42.838 1.00 97.19 624 GLU A C 1
ATOM 5052 O O . GLU A 1 624 ? -1.514 -4.321 42.445 1.00 97.19 624 GLU A O 1
ATOM 5057 N N . PHE A 1 625 ? -3.119 -3.894 43.941 1.00 95.25 625 PHE A N 1
ATOM 5058 C CA . PHE A 1 625 ? -2.725 -4.980 44.842 1.00 95.25 625 PHE A CA 1
ATOM 5059 C C . PHE A 1 625 ? -3.197 -6.363 44.355 1.00 95.25 625 PHE A C 1
ATOM 5061 O O . PHE A 1 625 ? -2.530 -7.368 44.609 1.00 95.25 625 PHE A O 1
ATOM 5068 N N . ASP A 1 626 ? -4.338 -6.449 43.665 1.00 95.50 626 ASP A N 1
ATOM 5069 C CA . ASP A 1 626 ? -4.921 -7.716 43.231 1.00 95.50 626 ASP A CA 1
ATOM 5070 C C . ASP A 1 626 ? -4.143 -8.264 42.028 1.00 95.50 626 ASP A C 1
ATOM 5072 O O . ASP A 1 626 ? -4.150 -7.705 40.932 1.00 95.50 626 ASP A O 1
ATOM 5076 N N . ASN A 1 627 ? -3.465 -9.393 42.233 1.00 94.50 627 ASN A N 1
ATOM 5077 C CA . ASN A 1 627 ? -2.614 -10.023 41.225 1.00 94.50 627 ASN A CA 1
ATOM 5078 C C . ASN A 1 627 ? -3.383 -10.459 39.957 1.00 94.50 627 ASN A C 1
ATOM 5080 O O . ASN A 1 627 ? -2.806 -10.511 38.871 1.00 94.50 627 ASN A O 1
ATOM 5084 N N . GLU A 1 628 ? -4.677 -10.790 40.037 1.00 91.88 628 GLU A N 1
ATOM 5085 C CA . GLU A 1 628 ? -5.449 -11.100 38.826 1.00 91.88 628 GLU A CA 1
ATOM 5086 C C . GLU A 1 628 ? -5.763 -9.836 38.022 1.00 91.88 628 GLU A C 1
ATOM 5088 O O . GLU A 1 628 ? -5.654 -9.846 36.795 1.00 91.88 628 GLU A O 1
ATOM 5093 N N . ILE A 1 629 ? -6.114 -8.743 38.701 1.00 96.62 629 ILE A N 1
ATOM 5094 C CA . ILE A 1 629 ? -6.419 -7.457 38.063 1.00 96.62 629 ILE A CA 1
ATOM 5095 C C . ILE A 1 629 ? -5.149 -6.814 37.493 1.00 96.62 629 ILE A C 1
ATOM 5097 O O . ILE A 1 629 ? -5.161 -6.327 36.360 1.00 96.62 629 ILE A O 1
ATOM 5101 N N . ALA A 1 630 ? -4.035 -6.896 38.220 1.00 96.69 630 ALA A N 1
ATOM 5102 C CA . ALA A 1 630 ? -2.732 -6.408 37.784 1.00 96.69 630 ALA A CA 1
ATOM 5103 C C . ALA A 1 630 ? -2.289 -7.026 36.449 1.00 96.69 630 ALA A C 1
ATOM 5105 O O . ALA A 1 630 ? -1.728 -6.333 35.603 1.00 96.69 630 ALA A O 1
ATOM 5106 N N . LYS A 1 631 ? -2.614 -8.302 36.194 1.00 97.25 631 LYS A N 1
ATOM 5107 C CA . LYS A 1 631 ? -2.347 -8.944 34.893 1.00 97.25 631 LYS A CA 1
ATOM 5108 C C . LYS A 1 631 ? -3.103 -8.270 33.752 1.00 97.25 631 LYS A C 1
ATOM 5110 O O . LYS A 1 631 ? -2.526 -8.081 32.683 1.00 97.25 631 LYS A O 1
ATOM 5115 N N . THR A 1 632 ? -4.370 -7.906 33.964 1.00 97.62 632 THR A N 1
ATOM 5116 C CA . THR A 1 632 ? -5.133 -7.111 32.991 1.00 97.62 632 THR A CA 1
ATOM 5117 C C . THR A 1 632 ? -4.471 -5.756 32.782 1.00 97.62 632 THR A C 1
ATOM 5119 O O . THR A 1 632 ? -4.251 -5.368 31.637 1.00 97.62 632 THR A O 1
ATOM 5122 N N . TYR A 1 633 ? -4.102 -5.057 33.857 1.00 98.25 633 TYR A N 1
ATOM 5123 C CA . TYR A 1 633 ? -3.454 -3.752 33.745 1.00 98.25 633 TYR A CA 1
ATOM 5124 C C . TYR A 1 633 ? -2.162 -3.843 32.914 1.00 98.25 633 TYR A C 1
ATOM 5126 O O . TYR A 1 633 ? -2.051 -3.192 31.876 1.00 98.25 633 TYR A O 1
ATOM 5134 N N . SER A 1 634 ? -1.222 -4.721 33.287 1.00 96.94 634 SER A N 1
ATOM 5135 C CA . SER A 1 634 ? 0.050 -4.903 32.568 1.00 96.94 634 SER A CA 1
ATOM 5136 C C . SER A 1 634 ? -0.132 -5.321 31.111 1.00 96.94 634 SER A C 1
ATOM 5138 O O . SER A 1 634 ? 0.683 -4.965 30.263 1.00 96.94 634 SER A O 1
ATOM 5140 N N . LYS A 1 635 ? -1.189 -6.081 30.795 1.00 96.12 635 LYS A N 1
ATOM 5141 C CA . LYS A 1 635 ? -1.479 -6.494 29.418 1.00 96.12 635 LYS A CA 1
ATOM 5142 C C . LYS A 1 635 ? -1.828 -5.306 28.518 1.00 96.12 635 LYS A C 1
ATOM 5144 O O . LYS A 1 635 ? -1.464 -5.332 27.344 1.00 96.12 635 LYS A O 1
ATOM 5149 N N . ASN A 1 636 ? -2.530 -4.309 29.055 1.00 96.56 636 ASN A N 1
ATOM 5150 C CA . ASN A 1 636 ? -3.025 -3.154 28.301 1.00 96.56 636 ASN A CA 1
ATOM 5151 C C . ASN A 1 636 ? -2.122 -1.911 28.430 1.00 96.56 636 ASN A C 1
ATOM 5153 O O . ASN A 1 636 ? -2.173 -1.024 27.579 1.00 96.56 636 ASN A O 1
ATOM 5157 N N . HIS A 1 637 ? -1.262 -1.874 29.452 1.00 95.81 637 HIS A N 1
ATOM 5158 C CA . HIS A 1 637 ? -0.328 -0.782 29.744 1.00 95.81 637 HIS A CA 1
ATOM 5159 C C . HIS A 1 637 ? 1.112 -1.306 29.930 1.00 95.81 637 HIS A C 1
ATOM 5161 O O . HIS A 1 637 ? 1.689 -1.149 31.009 1.00 95.81 637 HIS A O 1
ATOM 5167 N N . PRO A 1 638 ? 1.709 -1.970 28.917 1.00 93.94 638 PRO A N 1
ATOM 5168 C CA . PRO A 1 638 ? 3.034 -2.586 29.045 1.00 93.94 638 PRO A CA 1
ATOM 5169 C C . PRO A 1 638 ? 4.168 -1.576 29.287 1.00 93.94 638 PRO A C 1
ATOM 5171 O O . PRO A 1 638 ? 5.243 -1.955 29.744 1.00 93.94 638 PRO A O 1
ATOM 5174 N N . GLU A 1 639 ? 3.955 -0.300 28.966 1.00 92.12 639 GLU A N 1
ATOM 5175 C CA . GLU A 1 639 ? 4.929 0.776 29.162 1.00 92.12 639 GLU A CA 1
ATOM 5176 C C . GLU A 1 639 ? 4.977 1.347 30.591 1.00 92.12 639 GLU A C 1
ATOM 5178 O O . GLU A 1 639 ? 5.959 2.014 30.950 1.00 92.12 639 GLU A O 1
ATOM 5183 N N . THR A 1 640 ? 3.929 1.105 31.385 1.00 96.19 640 THR A N 1
ATOM 5184 C CA . THR A 1 640 ? 3.756 1.641 32.740 1.00 96.19 640 THR A CA 1
ATOM 5185 C C . THR A 1 640 ? 4.427 0.741 33.769 1.00 96.19 640 THR A C 1
ATOM 5187 O O . THR A 1 640 ? 4.290 -0.483 33.731 1.00 96.19 640 THR A O 1
ATOM 5190 N N . ILE A 1 641 ? 5.122 1.339 34.739 1.00 97.44 641 ILE A N 1
ATOM 5191 C CA . ILE A 1 641 ? 5.714 0.581 35.843 1.00 97.44 641 ILE A CA 1
ATOM 5192 C C . ILE A 1 641 ? 4.610 0.246 36.852 1.00 97.44 641 ILE A C 1
ATOM 5194 O O . ILE A 1 641 ? 4.225 1.078 37.676 1.00 97.44 641 ILE A O 1
ATOM 5198 N N . LEU A 1 642 ? 4.079 -0.972 36.762 1.00 98.00 642 LEU A N 1
ATOM 5199 C CA . LEU A 1 642 ? 3.049 -1.460 37.673 1.00 98.00 642 LEU A CA 1
ATOM 5200 C C . LEU A 1 642 ? 3.670 -2.043 38.946 1.00 98.00 642 LEU A C 1
ATOM 5202 O O . LEU A 1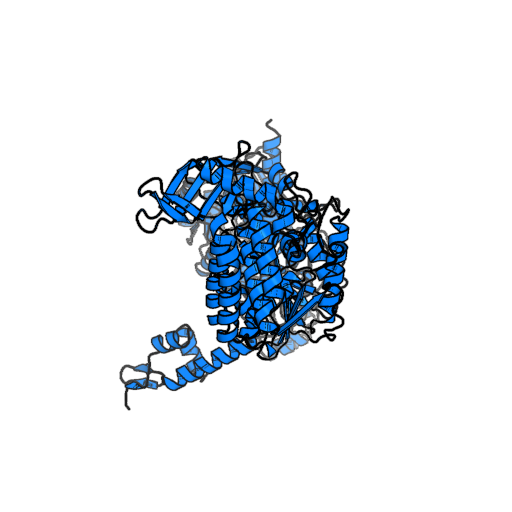 642 ? 4.405 -3.029 38.897 1.00 98.00 642 LEU A O 1
ATOM 5206 N N . HIS A 1 643 ? 3.290 -1.488 40.092 1.00 98.06 643 HIS A N 1
ATOM 5207 C CA . HIS A 1 643 ? 3.595 -2.039 41.407 1.00 98.06 643 HIS A CA 1
ATOM 5208 C C . HIS A 1 643 ? 2.432 -2.907 41.883 1.00 98.06 643 HIS A C 1
ATOM 5210 O O . HIS A 1 643 ? 1.413 -2.394 42.352 1.00 98.06 643 HIS A O 1
ATOM 5216 N N . ASN A 1 644 ? 2.583 -4.230 41.756 1.00 97.50 644 ASN A N 1
ATOM 5217 C CA . ASN A 1 644 ? 1.601 -5.192 42.258 1.00 97.50 644 ASN A CA 1
ATOM 5218 C C . ASN A 1 644 ? 1.805 -5.488 43.750 1.00 97.50 644 ASN A C 1
ATOM 5220 O O . ASN A 1 644 ? 2.264 -6.563 44.128 1.00 97.50 644 ASN A O 1
ATOM 5224 N N . VAL A 1 645 ? 1.521 -4.497 44.595 1.00 96.31 645 VAL A N 1
ATOM 5225 C CA . VAL A 1 645 ? 1.707 -4.564 46.051 1.00 96.31 645 VAL A CA 1
ATOM 5226 C C . VAL A 1 645 ? 0.580 -3.836 46.777 1.00 96.31 645 VAL A C 1
ATOM 5228 O O . VAL A 1 645 ? -0.131 -3.016 46.196 1.00 96.31 645 VAL A O 1
ATOM 5231 N N . ASP A 1 646 ? 0.435 -4.109 48.072 1.00 94.56 646 ASP A N 1
ATOM 5232 C CA . ASP A 1 646 ? -0.378 -3.269 48.945 1.00 94.56 646 ASP A CA 1
ATOM 5233 C C . ASP A 1 646 ? 0.277 -1.888 49.073 1.00 94.56 646 ASP A C 1
ATOM 5235 O O . ASP A 1 646 ? 1.438 -1.778 49.482 1.00 94.56 646 ASP A O 1
ATOM 5239 N N . ILE A 1 647 ? -0.472 -0.835 48.745 1.00 94.94 647 ILE A N 1
ATOM 5240 C CA . ILE A 1 647 ? 0.007 0.550 48.772 1.00 94.94 647 ILE A CA 1
ATOM 5241 C C . ILE A 1 647 ? 0.581 0.955 50.140 1.00 94.94 647 ILE A C 1
ATOM 5243 O O . ILE A 1 647 ? 1.546 1.714 50.181 1.00 94.94 647 ILE A O 1
ATOM 5247 N N . ARG A 1 648 ? 0.077 0.384 51.246 1.00 92.81 648 ARG A N 1
ATOM 5248 C CA . ARG A 1 648 ? 0.565 0.643 52.617 1.00 92.81 648 ARG A CA 1
ATOM 5249 C C . ARG A 1 648 ? 2.013 0.204 52.826 1.00 92.81 648 ARG A C 1
ATOM 5251 O O . ARG A 1 648 ? 2.716 0.744 53.672 1.00 92.81 648 ARG A O 1
ATOM 5258 N N . SER A 1 649 ? 2.456 -0.786 52.054 1.00 94.44 649 SER A N 1
ATOM 5259 C CA . SER A 1 649 ? 3.819 -1.322 52.106 1.00 94.44 649 SER A CA 1
ATOM 5260 C C . SER A 1 649 ? 4.772 -0.670 51.105 1.00 94.44 649 SER A C 1
ATOM 5262 O O . SER A 1 649 ? 5.963 -0.965 51.132 1.00 94.44 649 SER A O 1
ATOM 5264 N N . LEU A 1 650 ? 4.267 0.202 50.223 1.00 95.94 650 LEU A N 1
ATOM 5265 C CA . LEU A 1 650 ? 5.038 0.809 49.143 1.00 95.94 650 LEU A CA 1
ATOM 5266 C C . LEU A 1 650 ? 5.650 2.148 49.594 1.00 95.94 650 LEU A C 1
ATOM 5268 O O . LEU A 1 650 ? 4.906 3.110 49.834 1.00 95.94 650 LEU A O 1
ATOM 5272 N N . PRO A 1 651 ? 6.988 2.260 49.693 1.00 96.69 651 PRO A N 1
ATOM 5273 C CA . PRO A 1 651 ? 7.645 3.527 49.993 1.00 96.69 651 PRO A CA 1
ATOM 5274 C C . PRO A 1 651 ? 7.396 4.554 48.885 1.00 96.69 651 PRO A C 1
ATOM 5276 O O . PRO A 1 651 ? 7.400 4.230 47.696 1.00 96.69 651 PRO A O 1
ATOM 5279 N N . THR A 1 652 ? 7.188 5.814 49.262 1.00 96.38 652 THR A N 1
ATOM 5280 C CA . THR A 1 652 ? 6.966 6.909 48.303 1.00 96.38 652 THR A CA 1
ATOM 5281 C C . THR A 1 652 ? 8.198 7.170 47.440 1.00 96.38 652 THR A C 1
ATOM 5283 O O . THR A 1 652 ? 8.069 7.486 46.259 1.00 96.38 652 THR A O 1
ATOM 5286 N N . GLU A 1 653 ? 9.388 6.949 47.999 1.00 95.56 653 GLU A N 1
ATOM 5287 C CA . GLU A 1 653 ? 10.693 7.066 47.347 1.00 95.56 653 GLU A CA 1
ATOM 5288 C C . GLU A 1 653 ? 10.807 6.122 46.150 1.00 95.56 653 GLU A C 1
ATOM 5290 O O . GLU A 1 653 ? 11.394 6.484 45.135 1.00 95.56 653 GLU A O 1
ATOM 5295 N N . THR A 1 654 ? 10.194 4.935 46.227 1.00 96.62 654 THR A N 1
ATOM 5296 C CA . THR A 1 654 ? 10.145 4.000 45.099 1.00 96.62 654 THR A CA 1
ATOM 5297 C C . THR A 1 654 ? 9.452 4.639 43.900 1.00 96.62 654 THR A C 1
ATOM 5299 O O . THR A 1 654 ? 9.974 4.583 42.793 1.00 96.62 654 THR A O 1
ATOM 5302 N N . ILE A 1 655 ? 8.314 5.310 44.102 1.00 97.25 655 ILE A N 1
ATOM 5303 C CA . ILE A 1 655 ? 7.623 5.988 42.999 1.00 97.25 655 ILE A CA 1
ATOM 5304 C C . ILE A 1 655 ? 8.396 7.226 42.539 1.00 97.25 655 ILE A C 1
ATOM 5306 O O . ILE A 1 655 ? 8.496 7.450 41.338 1.00 97.25 655 ILE A O 1
ATOM 5310 N N . VAL A 1 656 ? 8.997 7.999 43.447 1.00 93.88 656 VAL A N 1
ATOM 5311 C CA . VAL A 1 656 ? 9.865 9.130 43.066 1.00 93.88 656 VAL A CA 1
ATOM 5312 C C . VAL A 1 656 ? 10.989 8.667 42.132 1.00 93.88 656 VAL A C 1
ATOM 5314 O O . VAL A 1 656 ? 11.198 9.278 41.083 1.00 93.88 656 VAL A O 1
ATOM 5317 N N . ASN A 1 657 ? 11.646 7.549 42.453 1.00 93.50 657 ASN A N 1
ATOM 5318 C CA . ASN A 1 657 ? 12.688 6.963 41.611 1.00 93.50 657 ASN A CA 1
ATOM 5319 C C . ASN A 1 657 ? 12.145 6.553 40.236 1.00 93.50 657 ASN A C 1
ATOM 5321 O O . ASN A 1 657 ? 12.777 6.863 39.232 1.00 93.50 657 ASN A O 1
ATOM 5325 N N . ASN A 1 658 ? 10.947 5.961 40.153 1.00 95.19 658 ASN A N 1
ATOM 5326 C CA . ASN A 1 658 ? 10.324 5.629 38.865 1.00 95.19 658 ASN A CA 1
ATOM 5327 C C . ASN A 1 658 ? 10.180 6.851 37.937 1.00 95.19 658 ASN A C 1
ATOM 5329 O O . ASN A 1 658 ? 10.428 6.755 36.734 1.00 95.19 658 ASN A O 1
ATOM 5333 N N . PHE A 1 659 ? 9.764 7.998 38.482 1.00 93.56 659 PHE A N 1
ATOM 5334 C CA . PHE A 1 659 ? 9.638 9.248 37.724 1.00 93.56 659 PHE A CA 1
ATOM 5335 C C . PHE A 1 659 ? 11.008 9.806 37.314 1.00 93.56 659 PHE A C 1
ATOM 5337 O O . PHE A 1 659 ? 11.201 10.175 36.152 1.00 93.56 659 PHE A O 1
ATOM 5344 N N . GLN A 1 660 ? 11.987 9.779 38.224 1.00 90.69 660 GLN A N 1
ATOM 5345 C CA . GLN A 1 660 ? 13.365 10.190 37.941 1.00 90.69 660 GLN A CA 1
ATOM 5346 C C . GLN A 1 660 ? 14.018 9.333 36.847 1.00 90.69 660 GLN A C 1
ATOM 5348 O O . GLN A 1 660 ? 14.585 9.881 35.903 1.00 90.69 660 GLN A O 1
ATOM 5353 N N . GLU A 1 661 ? 13.883 8.007 36.917 1.00 89.69 661 GLU A N 1
ATOM 5354 C CA . GLU A 1 661 ? 14.399 7.059 35.920 1.00 89.69 661 GLU A CA 1
ATOM 5355 C C . GLU A 1 661 ? 13.796 7.292 34.529 1.00 89.69 661 GLU A C 1
ATOM 5357 O O . GLU A 1 661 ? 14.477 7.144 33.514 1.00 89.69 661 GLU A O 1
ATOM 5362 N N . LYS A 1 662 ? 12.520 7.690 34.467 1.00 84.12 662 LYS A N 1
ATOM 5363 C CA . LYS A 1 662 ? 11.835 8.034 33.212 1.00 84.12 662 LYS A CA 1
ATOM 5364 C C . LYS A 1 662 ? 12.134 9.458 32.733 1.00 84.12 662 LYS A C 1
ATOM 5366 O O . LYS A 1 662 ? 11.784 9.784 31.600 1.00 84.12 662 LYS A O 1
ATOM 5371 N N . GLY A 1 663 ? 12.773 10.299 33.551 1.00 86.50 663 GLY A N 1
ATOM 5372 C CA . GLY A 1 663 ? 13.048 11.704 33.237 1.00 86.50 663 GLY A CA 1
ATOM 5373 C C . GLY A 1 663 ? 11.788 12.574 33.126 1.00 86.50 663 GLY A C 1
ATOM 5374 O O . GLY A 1 663 ? 11.791 13.572 32.398 1.00 86.50 663 GLY A O 1
ATOM 5375 N N . ILE A 1 664 ? 10.707 12.185 33.809 1.00 87.69 664 ILE A N 1
ATOM 5376 C CA . ILE A 1 664 ? 9.385 12.827 33.765 1.00 87.69 664 ILE A CA 1
ATOM 5377 C C . ILE A 1 664 ? 9.003 13.259 35.185 1.00 87.69 664 ILE A C 1
ATOM 5379 O O . ILE A 1 664 ? 9.316 12.566 36.147 1.00 87.69 664 ILE A O 1
ATOM 5383 N N . GLU A 1 665 ? 8.335 14.401 35.328 1.00 90.00 665 GLU A N 1
ATOM 5384 C CA . GLU A 1 665 ? 7.845 14.882 36.624 1.00 90.00 665 GLU A CA 1
ATOM 5385 C C . GLU A 1 665 ? 6.477 14.274 36.954 1.00 90.00 665 GLU A C 1
ATOM 5387 O O . GLU A 1 665 ? 5.704 13.920 36.066 1.00 90.00 665 GLU A O 1
ATOM 5392 N N . CYS A 1 666 ? 6.169 14.112 38.241 1.00 95.56 666 CYS A N 1
ATOM 5393 C CA . CYS A 1 666 ? 4.845 13.663 38.664 1.00 95.56 666 CYS A CA 1
ATOM 5394 C C . CYS A 1 666 ? 3.884 14.853 38.684 1.00 95.56 666 CYS A C 1
ATOM 5396 O O . CYS A 1 666 ? 3.687 15.485 39.717 1.00 95.56 666 CYS A O 1
ATOM 5398 N N . ASP A 1 667 ? 3.274 15.158 37.544 1.00 96.06 667 ASP A N 1
ATOM 5399 C CA . ASP A 1 667 ? 2.360 16.292 37.399 1.00 96.06 667 ASP A CA 1
ATOM 5400 C C . ASP A 1 667 ? 0.968 16.011 37.967 1.00 96.06 667 ASP A C 1
ATOM 5402 O O . ASP A 1 667 ? 0.318 16.919 38.493 1.00 96.06 667 ASP A O 1
ATOM 5406 N N . ILE A 1 668 ? 0.503 14.762 37.856 1.00 98.19 668 ILE A N 1
ATOM 5407 C CA . ILE A 1 668 ? -0.867 14.371 38.196 1.00 98.19 668 ILE A CA 1
ATOM 5408 C C . ILE A 1 668 ? -0.871 13.071 39.005 1.00 98.19 668 ILE A C 1
ATOM 5410 O O . ILE A 1 668 ? -0.266 12.077 38.606 1.00 98.19 668 ILE A O 1
ATOM 5414 N N . ILE A 1 669 ? -1.620 13.046 40.108 1.00 98.62 669 ILE A N 1
ATOM 5415 C CA . ILE A 1 669 ? -1.983 11.798 40.799 1.00 98.62 669 ILE A CA 1
ATOM 5416 C C . ILE A 1 669 ? -3.485 11.563 40.657 1.00 98.62 669 ILE A C 1
ATOM 5418 O O . ILE A 1 669 ? -4.292 12.424 41.001 1.00 98.62 669 ILE A O 1
ATOM 5422 N N . ILE A 1 670 ? -3.873 10.390 40.170 1.00 98.56 670 ILE A N 1
ATOM 5423 C CA . ILE A 1 670 ? -5.275 9.972 40.055 1.00 98.56 670 ILE A CA 1
ATOM 5424 C C . ILE A 1 670 ? -5.510 8.706 40.873 1.00 98.56 670 ILE A C 1
ATOM 5426 O O . ILE A 1 670 ? -4.582 7.929 41.090 1.00 98.56 670 ILE A O 1
ATOM 5430 N N . GLY A 1 671 ? -6.733 8.496 41.358 1.00 96.56 671 GLY A N 1
ATOM 5431 C CA . GLY A 1 671 ? -7.071 7.241 42.024 1.00 96.56 671 GLY A CA 1
ATOM 5432 C C . GLY A 1 671 ? -8.452 7.198 42.660 1.00 96.56 671 GLY A C 1
ATOM 5433 O O . GLY A 1 671 ? -9.076 8.226 42.924 1.00 96.56 671 GLY A O 1
ATOM 5434 N N . GLY A 1 672 ? -8.928 5.978 42.905 1.00 92.69 672 GLY A N 1
ATOM 5435 C CA . GLY A 1 672 ? -10.218 5.696 43.540 1.00 92.69 672 GLY A CA 1
ATOM 5436 C C . GLY A 1 672 ? -10.048 4.894 44.832 1.00 92.69 672 GLY A C 1
ATOM 5437 O O . GLY A 1 672 ? -10.286 3.684 44.817 1.00 92.69 672 GLY A O 1
ATOM 5438 N N . PRO A 1 673 ? -9.608 5.510 45.948 1.00 90.56 673 PRO A N 1
ATOM 5439 C CA . PRO A 1 673 ? -9.391 4.797 47.202 1.00 90.56 673 PRO A CA 1
ATOM 5440 C C . PRO A 1 673 ? -10.700 4.145 47.697 1.00 90.56 673 PRO A C 1
ATOM 5442 O O . PRO A 1 673 ? -11.732 4.825 47.798 1.00 90.56 673 PRO A O 1
ATOM 5445 N N . PRO A 1 674 ? -10.691 2.839 48.036 1.00 81.94 674 PRO A N 1
ATOM 5446 C CA . PRO A 1 674 ? -11.875 2.144 48.526 1.00 81.94 674 PRO A CA 1
ATOM 5447 C C . PRO A 1 674 ? -12.438 2.792 49.795 1.00 81.94 674 PRO A C 1
ATOM 5449 O O . PRO A 1 674 ? -11.733 2.994 50.778 1.00 81.94 674 PRO A O 1
ATOM 5452 N N . CYS A 1 675 ? -13.742 3.061 49.790 1.00 65.81 675 CYS A N 1
ATOM 5453 C CA . CYS A 1 675 ? -14.437 3.814 50.832 1.00 65.81 675 CYS A CA 1
ATOM 5454 C C . CYS A 1 675 ? -15.389 2.895 51.625 1.00 65.81 675 CYS A C 1
ATOM 5456 O O . CYS A 1 675 ? -16.606 3.078 51.632 1.00 65.81 675 CYS A O 1
ATOM 5458 N N . GLN A 1 676 ? -14.857 1.821 52.225 1.00 52.06 676 GLN A N 1
ATOM 5459 C CA . GLN A 1 676 ? -15.683 0.820 52.928 1.00 52.06 676 GLN A CA 1
ATOM 5460 C C . GLN A 1 676 ? -16.208 1.318 54.287 1.00 52.06 676 GLN A C 1
ATOM 5462 O O . GLN A 1 676 ? -17.273 0.878 54.721 1.00 52.06 676 GLN A O 1
ATOM 5467 N N . GLY A 1 677 ? -15.523 2.277 54.923 1.00 49.69 677 GLY A N 1
ATOM 5468 C CA . GLY A 1 677 ? -15.933 2.887 56.196 1.00 49.69 677 GLY A CA 1
ATOM 5469 C C . GLY A 1 677 ? -17.176 3.785 56.130 1.00 49.69 677 GLY A C 1
ATOM 5470 O O . GLY A 1 677 ? -17.791 4.034 57.163 1.00 49.69 677 GLY A O 1
ATOM 5471 N N . PHE A 1 678 ? -17.587 4.222 54.933 1.00 51.22 678 PHE A N 1
ATOM 5472 C CA . PHE A 1 678 ? -18.624 5.249 54.735 1.00 51.22 678 PHE A CA 1
ATOM 5473 C C . PHE A 1 678 ? -19.900 4.730 54.031 1.00 51.22 678 PHE A C 1
ATOM 5475 O O . PHE A 1 678 ? -20.739 5.511 53.583 1.00 51.22 678 PHE A O 1
ATOM 5482 N N . SER A 1 679 ? -20.065 3.407 53.890 1.00 38.28 679 SER A N 1
ATOM 5483 C CA . SER A 1 679 ? -21.216 2.793 53.197 1.00 38.28 679 SER A CA 1
ATOM 5484 C C . SER A 1 679 ? -22.421 2.516 54.125 1.00 38.28 679 SER A C 1
ATOM 5486 O O . SER A 1 679 ? -22.256 2.267 55.315 1.00 38.28 679 SER A O 1
ATOM 5488 N N . MET A 1 680 ? -23.647 2.564 53.571 1.00 37.09 680 MET A N 1
ATOM 5489 C CA . MET A 1 680 ? -24.970 2.620 54.245 1.00 37.09 680 MET A CA 1
ATOM 5490 C C . MET A 1 680 ? -25.404 1.410 55.116 1.00 37.09 680 MET A C 1
ATOM 5492 O O . MET A 1 680 ? -26.599 1.171 55.295 1.00 37.09 680 MET A O 1
ATOM 5496 N N . SER A 1 681 ? -24.492 0.632 55.691 1.00 31.98 681 SER A N 1
ATOM 5497 C CA . SER A 1 681 ? -24.842 -0.508 56.550 1.00 31.98 681 SER A CA 1
ATOM 5498 C C . SER A 1 681 ? -24.098 -0.464 57.883 1.00 31.98 681 SER A C 1
ATOM 5500 O O . SER A 1 681 ? -23.022 -1.038 58.014 1.00 31.98 681 SER A O 1
ATOM 5502 N N . GLY A 1 682 ? -24.721 0.168 58.885 1.00 31.67 682 GLY A N 1
ATOM 5503 C CA . GLY A 1 682 ? -24.400 -0.031 60.302 1.00 31.67 682 GLY A CA 1
ATOM 5504 C C . GLY A 1 682 ? -24.249 1.253 61.120 1.00 31.67 682 GLY A C 1
ATOM 5505 O O . GLY A 1 682 ? -23.267 1.972 60.994 1.00 31.67 682 GLY A O 1
ATOM 5506 N N . ASN A 1 683 ? -25.198 1.492 62.030 1.00 36.25 683 ASN A N 1
ATOM 5507 C CA . ASN A 1 683 ? -25.029 2.388 63.179 1.00 36.25 683 ASN A CA 1
ATOM 5508 C C . ASN A 1 683 ? -23.752 2.034 63.966 1.00 36.25 683 ASN A C 1
ATOM 5510 O O . ASN A 1 683 ? -23.601 0.853 64.283 1.00 36.25 683 ASN A O 1
ATOM 5514 N N . ARG A 1 684 ? -22.973 3.063 64.380 1.00 36.62 684 ARG A N 1
ATOM 5515 C CA . ARG A 1 684 ? -21.780 3.105 65.291 1.00 36.62 684 ARG A CA 1
ATOM 5516 C C . ARG A 1 684 ? -20.517 3.560 64.521 1.00 36.62 684 ARG A C 1
ATOM 5518 O O . ARG A 1 684 ? -20.105 2.878 63.600 1.00 36.62 684 ARG A O 1
ATOM 5525 N N . ILE A 1 685 ? -19.853 4.690 64.803 1.00 32.88 685 ILE A N 1
ATOM 5526 C CA . ILE A 1 685 ? -19.346 5.194 66.092 1.00 32.88 685 ILE A CA 1
ATOM 5527 C C . ILE A 1 685 ? -18.996 6.692 65.992 1.00 32.88 685 ILE A C 1
ATOM 5529 O O . ILE A 1 685 ? -18.457 7.164 64.998 1.00 32.88 685 ILE A O 1
ATOM 5533 N N . ARG A 1 686 ? -19.269 7.398 67.096 1.00 35.81 686 ARG A N 1
ATOM 5534 C CA . ARG A 1 686 ? -18.648 8.659 67.518 1.00 35.81 686 ARG A CA 1
ATOM 5535 C C . ARG A 1 686 ? -17.226 8.392 68.027 1.00 35.81 686 ARG A C 1
ATOM 5537 O O . ARG A 1 686 ? -17.107 7.646 68.996 1.00 35.81 686 ARG A O 1
ATOM 5544 N N . LYS A 1 687 ? -16.212 9.077 67.501 1.00 33.50 687 LYS A N 1
ATOM 5545 C CA . LYS A 1 687 ? -15.204 9.823 68.282 1.00 33.50 687 LYS A CA 1
ATOM 5546 C C . LYS A 1 687 ? -14.203 10.485 67.333 1.00 33.50 687 LYS A C 1
ATOM 5548 O O . LYS A 1 687 ? -13.819 9.917 66.322 1.00 33.50 687 LYS A O 1
ATOM 5553 N N . SER A 1 688 ? -13.882 11.718 67.687 1.00 37.75 688 SER A N 1
ATOM 5554 C CA . SER A 1 688 ? -12.958 12.652 67.059 1.00 37.75 688 SER A CA 1
ATOM 5555 C C . SER A 1 688 ? -11.535 12.104 66.910 1.00 37.75 688 SER A C 1
ATOM 5557 O O . SER A 1 688 ? -11.134 11.166 67.599 1.00 37.75 688 SER A O 1
ATOM 5559 N N . PHE A 1 689 ? -10.781 12.777 66.040 1.00 42.16 689 PHE A N 1
ATOM 5560 C CA . PHE A 1 689 ? -9.385 12.591 65.617 1.00 42.16 689 PHE A CA 1
ATOM 5561 C C . PHE A 1 689 ? -8.304 12.583 66.734 1.00 42.16 689 PHE A C 1
ATOM 5563 O O . PHE A 1 689 ? -7.130 12.789 66.451 1.00 42.16 689 PHE A O 1
ATOM 5570 N N . GLU A 1 690 ? -8.661 12.313 67.994 1.00 40.25 690 GLU A N 1
ATOM 5571 C CA . GLU A 1 690 ? -7.740 12.279 69.146 1.00 40.25 690 GLU A CA 1
ATOM 5572 C C . GLU A 1 690 ? -7.676 10.924 69.879 1.00 40.25 690 GLU A C 1
ATOM 5574 O O . GLU A 1 690 ? -7.024 10.805 70.913 1.00 40.25 690 GLU A O 1
ATOM 5579 N N . GLY A 1 691 ? -8.285 9.848 69.371 1.00 39.72 691 GLY A N 1
ATOM 5580 C CA . GLY A 1 691 ? -8.103 8.549 70.028 1.00 39.72 691 GLY A CA 1
ATOM 5581 C C . GLY A 1 691 ? -8.768 7.367 69.340 1.00 39.72 691 GLY A C 1
ATOM 5582 O O . GLY A 1 691 ? -9.979 7.196 69.449 1.00 39.72 691 GLY A O 1
ATOM 5583 N N . LYS A 1 692 ? -7.915 6.510 68.754 1.00 36.16 692 LYS A N 1
ATOM 5584 C CA . LYS A 1 692 ? -8.170 5.299 67.945 1.00 36.16 692 LYS A CA 1
ATOM 5585 C C . LYS A 1 692 ? -8.704 5.573 66.533 1.00 36.16 692 LYS A C 1
ATOM 5587 O O . LYS A 1 692 ? -9.903 5.723 66.325 1.00 36.16 692 LYS A O 1
ATOM 5592 N N . PHE A 1 693 ? -7.764 5.586 65.584 1.00 43.28 693 PHE A N 1
ATOM 5593 C CA . PHE A 1 693 ? -7.993 5.558 64.140 1.00 43.28 693 PHE A CA 1
ATOM 5594 C C . PHE A 1 693 ? -8.942 4.416 63.757 1.00 43.28 693 PHE A C 1
ATOM 5596 O O . PHE A 1 693 ? -8.792 3.289 64.228 1.00 43.28 693 PHE A O 1
ATOM 5603 N N . ASP A 1 694 ? -9.916 4.718 62.904 1.00 51.03 694 ASP A N 1
ATOM 5604 C CA . ASP A 1 694 ? -10.716 3.701 62.235 1.00 51.03 694 ASP A CA 1
ATOM 5605 C C . ASP A 1 694 ? -9.872 3.096 61.103 1.00 51.03 694 ASP A C 1
ATOM 5607 O O . ASP A 1 694 ? -9.573 3.782 60.122 1.00 51.03 694 ASP A O 1
ATOM 5611 N N . GLU A 1 695 ? -9.501 1.819 61.235 1.00 45.44 695 GLU A N 1
ATOM 5612 C CA . GLU A 1 695 ? -8.739 1.037 60.240 1.00 45.44 695 GLU A CA 1
ATOM 5613 C C . GLU A 1 695 ? -9.368 1.107 58.828 1.00 45.44 695 GLU A C 1
ATOM 5615 O O . GLU A 1 695 ? -8.713 0.873 57.814 1.00 45.44 695 GLU A O 1
ATOM 5620 N N . ARG A 1 696 ? -10.654 1.481 58.726 1.00 50.06 696 ARG A N 1
ATOM 5621 C CA . ARG A 1 696 ? -11.415 1.563 57.470 1.00 50.06 696 ARG A CA 1
ATOM 5622 C C . ARG A 1 696 ? -11.134 2.813 56.619 1.00 50.06 696 ARG A C 1
ATOM 5624 O O . ARG A 1 696 ? -11.564 2.829 55.465 1.00 50.06 696 ARG A O 1
ATOM 5631 N N . ASN A 1 697 ? -10.419 3.820 57.138 1.00 64.12 697 ASN A N 1
ATOM 5632 C CA . ASN A 1 697 ? -10.060 5.060 56.417 1.00 64.12 697 ASN A CA 1
ATOM 5633 C C . ASN A 1 697 ? -8.579 5.124 55.994 1.00 64.12 697 ASN A C 1
ATOM 5635 O O . ASN A 1 697 ? -8.151 6.095 55.368 1.00 64.12 697 ASN A O 1
ATOM 5639 N N . GLU A 1 698 ? -7.796 4.088 56.302 1.00 72.56 698 GLU A N 1
ATOM 5640 C CA . GLU A 1 698 ? -6.348 4.048 56.065 1.00 72.56 698 GLU A CA 1
ATOM 5641 C C . GLU A 1 698 ? -5.974 4.230 54.588 1.00 72.56 698 GLU A C 1
ATOM 5643 O O . GLU A 1 698 ? -5.059 4.983 54.270 1.00 72.56 698 GLU A O 1
ATOM 5648 N N . LEU A 1 699 ? -6.715 3.618 53.659 1.00 85.69 699 LEU A N 1
ATOM 5649 C CA . LEU A 1 699 ? -6.388 3.677 52.226 1.00 85.69 699 LEU A CA 1
ATOM 5650 C C . LEU A 1 699 ? -6.529 5.087 51.632 1.00 85.69 699 LEU A C 1
ATOM 5652 O O . LEU A 1 699 ? -5.820 5.437 50.692 1.00 85.69 699 LEU A O 1
ATOM 5656 N N . PHE A 1 700 ? -7.412 5.919 52.187 1.00 87.44 700 PHE A N 1
ATOM 5657 C CA . PHE A 1 700 ? -7.498 7.321 51.784 1.00 87.44 700 PHE A CA 1
ATOM 5658 C C . PHE A 1 700 ? -6.260 8.105 52.241 1.00 87.44 700 PHE A C 1
ATOM 5660 O O . PHE A 1 700 ? -5.711 8.907 51.484 1.00 87.44 700 PHE A O 1
ATOM 5667 N N . MET A 1 701 ? -5.778 7.832 53.457 1.00 87.44 701 MET A N 1
ATOM 5668 C CA . MET A 1 701 ? -4.554 8.443 53.979 1.00 87.44 701 MET A CA 1
ATOM 5669 C C . MET A 1 701 ? -3.315 8.025 53.188 1.00 87.44 701 MET A C 1
ATOM 5671 O O . MET A 1 701 ? -2.396 8.826 53.046 1.00 87.44 701 MET A O 1
ATOM 5675 N N . GLU A 1 702 ? -3.311 6.829 52.600 1.00 93.62 702 GLU A N 1
ATOM 5676 C CA . GLU A 1 702 ? -2.266 6.424 51.660 1.00 93.62 702 GLU A CA 1
ATOM 5677 C C . GLU A 1 702 ? -2.276 7.287 50.391 1.00 93.62 702 GLU A C 1
ATOM 5679 O O . GLU A 1 702 ? -1.222 7.768 49.982 1.00 93.62 702 GLU A O 1
ATOM 5684 N N . PHE A 1 703 ? -3.443 7.599 49.814 1.00 95.44 703 PHE A N 1
ATOM 5685 C CA . PHE A 1 703 ? -3.517 8.560 48.703 1.00 95.44 703 PHE A CA 1
ATOM 5686 C C . PHE A 1 703 ? -2.915 9.920 49.101 1.00 95.44 703 PHE A C 1
ATOM 5688 O O . PHE A 1 703 ? -2.070 10.467 48.389 1.00 95.44 703 PHE A O 1
ATOM 5695 N N . PHE A 1 704 ? -3.293 10.436 50.276 1.00 94.69 704 PHE A N 1
ATOM 5696 C CA . PHE A 1 704 ? -2.728 11.670 50.827 1.00 94.69 704 PHE A CA 1
ATOM 5697 C C . PHE A 1 704 ? -1.206 11.580 51.031 1.00 94.69 704 PHE A C 1
ATOM 5699 O O . PHE A 1 704 ? -0.492 12.525 50.694 1.00 94.69 704 PHE A O 1
ATOM 5706 N N . ARG A 1 705 ? -0.689 10.445 51.523 1.00 95.31 705 ARG A N 1
ATOM 5707 C CA . ARG A 1 705 ? 0.751 10.199 51.712 1.00 95.31 705 ARG A CA 1
ATOM 5708 C C . ARG A 1 705 ? 1.520 10.368 50.402 1.00 95.31 705 ARG A C 1
ATOM 5710 O O . ARG A 1 705 ? 2.537 11.060 50.392 1.00 95.31 705 ARG A O 1
ATOM 5717 N N . PHE A 1 706 ? 1.016 9.809 49.300 1.00 97.50 706 PHE A N 1
ATOM 5718 C CA . PHE A 1 706 ? 1.635 9.959 47.979 1.00 97.50 706 PHE A CA 1
ATOM 5719 C C . PHE A 1 706 ? 1.531 11.387 47.434 1.00 97.50 706 PHE A C 1
ATOM 5721 O O . PHE A 1 706 ? 2.526 11.913 46.939 1.00 97.50 706 PHE A O 1
ATOM 5728 N N . VAL A 1 707 ? 0.384 12.058 47.582 1.00 97.69 707 VAL A N 1
ATOM 5729 C CA . VAL A 1 707 ? 0.241 13.473 47.186 1.00 97.69 707 VAL A CA 1
ATOM 5730 C C . VAL A 1 707 ? 1.208 14.372 47.955 1.00 97.69 707 VAL A C 1
ATOM 5732 O O . VAL A 1 707 ? 1.873 15.212 47.352 1.00 97.69 707 VAL A O 1
ATOM 5735 N N . LYS A 1 708 ? 1.339 14.174 49.269 1.00 95.50 708 LYS A N 1
ATOM 5736 C CA . LYS A 1 708 ? 2.259 14.945 50.110 1.00 95.50 708 LYS A CA 1
ATOM 5737 C C . LYS A 1 708 ? 3.724 14.713 49.728 1.00 95.50 708 LYS A C 1
ATOM 5739 O O . LYS A 1 708 ? 4.495 15.666 49.719 1.00 95.50 708 LYS A O 1
ATOM 5744 N N . ALA A 1 709 ? 4.108 13.471 49.428 1.00 94.56 709 ALA A N 1
ATOM 5745 C CA . ALA A 1 709 ? 5.494 13.120 49.122 1.00 94.56 709 ALA A CA 1
ATOM 5746 C C . ALA A 1 709 ? 5.926 13.519 47.701 1.00 94.56 709 ALA A C 1
ATOM 5748 O O . ALA A 1 709 ? 7.012 14.063 47.527 1.00 94.56 709 ALA A O 1
ATOM 5749 N N . LEU A 1 710 ? 5.090 13.264 46.689 1.00 96.25 710 LEU A N 1
ATOM 5750 C CA . LEU A 1 710 ? 5.414 13.567 45.288 1.00 96.25 710 LEU A CA 1
ATOM 5751 C C . LEU A 1 710 ? 5.057 14.991 44.881 1.00 96.25 710 LEU A C 1
ATOM 5753 O O . LEU A 1 710 ? 5.554 15.470 43.866 1.00 96.25 710 LEU A O 1
ATOM 5757 N N . ASN A 1 711 ? 4.213 15.660 45.666 1.00 95.88 711 ASN A N 1
ATOM 5758 C CA . ASN A 1 711 ? 3.855 17.055 45.481 1.00 95.88 711 ASN A CA 1
ATOM 5759 C C . ASN A 1 711 ? 3.440 17.355 44.014 1.00 95.88 711 ASN A C 1
ATOM 5761 O O . ASN A 1 711 ? 4.052 18.224 43.392 1.00 95.88 711 ASN A O 1
ATOM 5765 N N . PRO A 1 712 ? 2.403 16.696 43.443 1.00 97.31 712 PRO A N 1
ATOM 5766 C CA . PRO A 1 712 ? 2.000 16.879 42.041 1.00 97.31 712 PRO A CA 1
ATOM 5767 C C . PRO A 1 712 ? 1.262 18.195 41.790 1.00 97.31 712 PRO A C 1
ATOM 5769 O O . PRO A 1 712 ? 0.627 18.736 42.697 1.00 97.31 712 PRO A O 1
ATOM 5772 N N . SER A 1 713 ? 1.307 18.738 40.575 1.00 96.19 713 SER A N 1
ATOM 5773 C CA . SER A 1 713 ? 0.561 19.960 40.214 1.00 96.19 713 SER A CA 1
ATOM 5774 C C . SER A 1 713 ? -0.948 19.800 40.424 1.00 96.19 713 SER A C 1
ATOM 5776 O O . SER A 1 713 ? -1.598 20.716 40.935 1.00 96.19 713 SER A O 1
ATOM 5778 N N . TYR A 1 714 ? -1.468 18.613 40.104 1.00 97.94 714 TYR A N 1
ATOM 5779 C CA . TYR A 1 714 ? -2.883 18.267 40.181 1.00 97.94 714 TYR A CA 1
ATOM 5780 C C . TYR A 1 714 ? -3.098 16.908 40.848 1.00 97.94 714 TYR A C 1
ATOM 5782 O O . TYR A 1 714 ? -2.253 16.015 40.767 1.00 97.94 714 TYR A O 1
ATOM 5790 N N . PHE A 1 715 ? -4.263 16.708 41.459 1.00 98.38 715 PHE A N 1
ATOM 5791 C CA . PHE A 1 715 ? -4.745 15.365 41.763 1.00 98.38 715 PHE A CA 1
ATOM 5792 C C . PHE A 1 715 ? -6.252 15.233 41.554 1.00 98.38 715 PHE A C 1
ATOM 5794 O O . PHE A 1 715 ? -6.994 16.213 41.655 1.00 98.38 715 PHE A O 1
ATOM 5801 N N . ILE A 1 716 ? -6.699 14.004 41.285 1.00 98.31 716 ILE A N 1
ATOM 5802 C CA . ILE A 1 716 ? -8.116 13.651 41.177 1.00 98.31 716 ILE A CA 1
ATOM 5803 C C . ILE A 1 716 ? -8.403 12.422 42.034 1.00 98.31 716 ILE A C 1
ATOM 5805 O O . ILE A 1 716 ? -7.796 11.369 41.841 1.00 98.31 716 ILE A O 1
ATOM 5809 N N . ILE A 1 717 ? -9.381 12.548 42.930 1.00 97.19 717 ILE A N 1
ATOM 5810 C CA . ILE A 1 717 ? -9.908 11.428 43.714 1.00 97.19 717 ILE A CA 1
ATOM 5811 C C . ILE A 1 717 ? -11.302 11.094 43.200 1.00 97.19 717 ILE A C 1
ATOM 5813 O O . ILE A 1 717 ? -12.180 11.956 43.218 1.00 97.19 717 ILE A O 1
ATOM 5817 N N . GLU A 1 718 ? -11.521 9.851 42.779 1.00 95.69 718 GLU A N 1
ATOM 5818 C CA . GLU A 1 718 ? -12.851 9.332 42.443 1.00 95.69 718 GLU A CA 1
ATOM 5819 C C . GLU A 1 718 ? -13.463 8.568 43.622 1.00 95.69 718 GLU A C 1
ATOM 5821 O O . GLU A 1 718 ? -12.768 7.886 44.380 1.00 95.69 718 GLU A O 1
ATOM 5826 N N . ASN A 1 719 ? -14.778 8.707 43.808 1.00 92.00 719 ASN A N 1
ATOM 5827 C CA . ASN A 1 719 ? -15.529 7.886 44.749 1.00 92.00 719 ASN A CA 1
ATOM 5828 C C . ASN A 1 719 ? -17.032 7.801 44.431 1.00 92.00 719 ASN A C 1
ATOM 5830 O O . ASN A 1 719 ? -17.566 8.456 43.531 1.00 92.00 719 ASN A O 1
ATOM 5834 N N . VAL A 1 720 ? -17.756 7.002 45.218 1.00 87.75 720 VAL A N 1
ATOM 5835 C CA . VAL A 1 720 ? -19.223 6.915 45.157 1.00 87.75 720 VAL A CA 1
ATOM 5836 C C . VAL A 1 720 ? -19.888 8.244 45.537 1.00 87.75 720 VAL A C 1
ATOM 5838 O O . VAL A 1 720 ? -19.401 8.971 46.396 1.00 87.75 720 VAL A O 1
ATOM 5841 N N . GLU A 1 721 ? -21.041 8.550 44.930 1.00 87.50 721 GLU A N 1
ATOM 5842 C CA . GLU A 1 721 ? -21.729 9.848 45.090 1.00 87.50 721 GLU A CA 1
ATOM 5843 C C . GLU A 1 721 ? -22.042 10.226 46.550 1.00 87.50 721 GLU A C 1
ATOM 5845 O O . GLU A 1 721 ? -22.025 11.404 46.903 1.00 87.50 721 GLU A O 1
ATOM 5850 N N . GLY A 1 722 ? -22.290 9.229 47.407 1.00 82.50 722 GLY A N 1
ATOM 5851 C CA . GLY A 1 722 ? -22.668 9.435 48.805 1.00 82.50 722 GLY A CA 1
ATOM 5852 C C . GLY A 1 722 ? -21.586 10.103 49.655 1.00 82.50 722 GLY A C 1
ATOM 5853 O O . GLY A 1 722 ? -21.927 10.716 50.663 1.00 82.50 722 GLY A O 1
ATOM 5854 N N . ILE A 1 723 ? -20.313 10.046 49.243 1.00 83.31 723 ILE A N 1
ATOM 5855 C CA . ILE A 1 723 ? -19.192 10.597 50.022 1.00 83.31 723 ILE A CA 1
ATOM 5856 C C . ILE A 1 723 ? -19.326 12.108 50.264 1.00 83.31 723 ILE A C 1
ATOM 5858 O O . ILE A 1 723 ? -18.931 12.593 51.318 1.00 83.31 723 ILE A O 1
ATOM 5862 N N . LEU A 1 724 ? -19.930 12.850 49.326 1.00 83.81 724 LEU A N 1
ATOM 5863 C CA . LEU A 1 724 ? -20.062 14.309 49.426 1.00 83.81 724 LEU A CA 1
ATOM 5864 C C . LEU A 1 724 ? -21.122 14.752 50.438 1.00 83.81 724 LEU A C 1
ATOM 5866 O O . LEU A 1 724 ? -21.042 15.862 50.952 1.00 83.81 724 LEU A O 1
ATOM 5870 N N . ASN A 1 725 ? -22.104 13.892 50.720 1.00 79.62 725 ASN A N 1
ATOM 5871 C CA . ASN A 1 725 ? -23.241 14.200 51.593 1.00 79.62 725 ASN A CA 1
ATOM 5872 C C . ASN A 1 725 ? -23.223 13.391 52.899 1.00 79.62 725 ASN A C 1
ATOM 5874 O O . ASN A 1 725 ? -24.110 13.548 53.741 1.00 79.62 725 ASN A O 1
ATOM 5878 N N . TYR A 1 726 ? -22.237 12.508 53.075 1.00 73.00 726 TYR A N 1
ATOM 5879 C CA . TYR A 1 726 ? -22.122 11.669 54.261 1.00 73.00 726 TYR A CA 1
ATOM 5880 C C . TYR A 1 726 ? -21.982 12.533 55.522 1.00 73.00 726 TYR A C 1
ATOM 5882 O O . TYR A 1 726 ? -21.233 13.510 55.527 1.00 73.00 726 TYR A O 1
ATOM 5890 N N . ASN A 1 727 ? -22.727 12.193 56.581 1.00 67.81 727 ASN A N 1
ATOM 5891 C CA . ASN A 1 727 ? -22.794 12.961 57.833 1.00 67.81 727 ASN A CA 1
ATOM 5892 C C . ASN A 1 727 ? -23.066 14.471 57.650 1.00 67.81 727 ASN A C 1
ATOM 5894 O O . ASN A 1 727 ? -22.604 15.286 58.440 1.00 67.81 727 ASN A O 1
ATOM 5898 N N . GLY A 1 728 ? -23.822 14.867 56.620 1.00 71.56 728 GLY A N 1
ATOM 5899 C CA . GLY A 1 728 ? -24.113 16.282 56.359 1.00 71.56 728 GLY A CA 1
ATOM 5900 C C . GLY A 1 728 ? -22.959 17.049 55.705 1.00 71.56 728 GLY A C 1
ATOM 5901 O O . GLY A 1 728 ? -22.956 18.273 55.746 1.00 71.56 728 GLY A O 1
ATOM 5902 N N . GLY A 1 729 ? -21.998 16.342 55.099 1.00 75.94 729 GLY A N 1
ATOM 5903 C CA . GLY A 1 729 ? -20.864 16.928 54.377 1.00 75.94 729 GLY A CA 1
ATOM 5904 C C . GLY A 1 729 ? -19.548 16.938 55.156 1.00 75.94 729 GLY A C 1
ATOM 5905 O O . GLY A 1 729 ? -18.525 17.306 54.587 1.00 75.94 729 GLY A O 1
ATOM 5906 N N . THR A 1 730 ? -19.524 16.466 56.408 1.00 75.44 730 THR A N 1
ATOM 5907 C CA . THR A 1 730 ? -18.315 16.524 57.253 1.00 75.44 730 THR A CA 1
ATOM 5908 C C . THR A 1 730 ? -17.122 15.800 56.635 1.00 75.44 730 THR A C 1
ATOM 5910 O O . THR A 1 730 ? -16.005 16.282 56.734 1.00 75.44 730 THR A O 1
ATOM 5913 N N . VAL A 1 731 ? -17.345 14.677 55.944 1.00 77.50 731 VAL A N 1
ATOM 5914 C CA . VAL A 1 731 ? -16.270 13.907 55.288 1.00 77.50 731 VAL A CA 1
ATOM 5915 C C . VAL A 1 731 ? -15.655 14.684 54.128 1.00 77.50 731 VAL A C 1
ATOM 5917 O O . VAL A 1 731 ? -14.441 14.681 53.955 1.00 77.50 731 VAL A O 1
ATOM 5920 N N . ARG A 1 732 ? -16.479 15.386 53.342 1.00 86.00 732 ARG A N 1
ATOM 5921 C CA . ARG A 1 732 ? -15.990 16.285 52.292 1.00 86.00 732 ARG A CA 1
ATOM 5922 C C . ARG A 1 732 ? -15.138 17.392 52.912 1.00 86.00 732 ARG A C 1
ATOM 5924 O O . ARG A 1 732 ? -14.043 17.645 52.425 1.00 86.00 732 ARG A O 1
ATOM 5931 N N . ASP A 1 733 ? -15.621 18.012 53.984 1.00 84.75 733 ASP A N 1
ATOM 5932 C CA . ASP A 1 733 ? -14.933 19.132 54.632 1.00 84.75 733 ASP A CA 1
ATOM 5933 C C . ASP A 1 733 ? -13.617 18.685 55.298 1.00 84.75 733 ASP A C 1
ATOM 5935 O O . ASP A 1 733 ? -12.613 19.385 55.217 1.00 84.75 733 ASP A O 1
ATOM 5939 N N . GLU A 1 734 ? -13.571 17.482 55.878 1.00 83.12 734 GLU A N 1
ATOM 5940 C CA . GLU A 1 734 ? -12.340 16.850 56.373 1.00 83.12 734 GLU A CA 1
ATOM 5941 C C . GLU A 1 734 ? -11.311 16.637 55.253 1.00 83.12 734 GLU A C 1
ATOM 5943 O O . GLU A 1 734 ? -10.131 16.937 55.440 1.00 83.12 734 GLU A O 1
ATOM 5948 N N . ILE A 1 735 ? -11.748 16.176 54.074 1.00 88.25 735 ILE A N 1
ATOM 5949 C CA . ILE A 1 735 ? -10.879 16.024 52.898 1.00 88.25 735 ILE A CA 1
ATOM 5950 C C . ILE A 1 735 ? -10.340 17.385 52.444 1.00 88.25 735 ILE A C 1
ATOM 5952 O O . ILE A 1 735 ? -9.145 17.502 52.179 1.00 88.25 735 ILE A O 1
ATOM 5956 N N . TYR A 1 736 ? -11.189 18.415 52.380 1.00 91.62 736 TYR A N 1
ATOM 5957 C CA . TYR A 1 736 ? -10.765 19.769 52.008 1.00 91.62 736 TYR A CA 1
ATOM 5958 C C . TYR A 1 736 ? -9.704 20.280 52.987 1.00 91.62 736 TYR A C 1
ATOM 5960 O O . TYR A 1 736 ? -8.593 20.587 52.561 1.00 91.62 736 TYR A O 1
ATOM 5968 N N . ASN A 1 737 ? -9.990 20.236 54.292 1.00 88.88 737 ASN A N 1
ATOM 5969 C CA . ASN A 1 737 ? -9.064 20.672 55.340 1.00 88.88 737 ASN A CA 1
ATOM 5970 C C . ASN A 1 737 ? -7.715 19.933 55.281 1.00 88.88 737 ASN A C 1
ATOM 5972 O O . ASN A 1 737 ? -6.661 20.542 55.470 1.00 88.88 737 ASN A O 1
ATOM 5976 N N . LEU A 1 738 ? -7.729 18.624 55.006 1.00 89.75 738 LEU A N 1
ATOM 5977 C CA . LEU A 1 738 ? -6.520 17.804 54.944 1.00 89.75 738 LEU A CA 1
ATOM 5978 C C . LEU A 1 738 ? -5.569 18.250 53.822 1.00 89.75 738 LEU A C 1
ATOM 5980 O O . LEU A 1 738 ? -4.368 18.400 54.054 1.00 89.75 738 LEU A O 1
ATOM 5984 N N . PHE A 1 739 ? -6.088 18.461 52.609 1.00 94.56 739 PHE A N 1
ATOM 5985 C CA . PHE A 1 739 ? -5.265 18.858 51.462 1.00 94.56 739 PHE A CA 1
ATOM 5986 C C . PHE A 1 739 ? -4.973 20.368 51.429 1.00 94.56 739 PHE A C 1
ATOM 5988 O O . PHE A 1 739 ? -3.875 20.762 51.029 1.00 94.56 739 PHE A O 1
ATOM 5995 N N . GLU A 1 740 ? -5.886 21.216 51.912 1.00 94.31 740 GLU A N 1
ATOM 5996 C CA . GLU A 1 740 ? -5.625 22.648 52.126 1.00 94.31 740 GLU A CA 1
ATOM 5997 C C . GLU A 1 740 ? -4.498 22.864 53.142 1.00 94.31 740 GLU A C 1
ATOM 5999 O O . GLU A 1 740 ? -3.631 23.714 52.932 1.00 94.31 740 GLU A O 1
ATOM 6004 N N . GLY A 1 741 ? -4.419 22.015 54.175 1.00 91.19 741 GLY A N 1
ATOM 6005 C CA . GLY A 1 741 ? -3.330 22.012 55.156 1.00 91.19 741 GLY A CA 1
ATOM 6006 C C . GLY A 1 741 ? -1.933 21.747 54.575 1.00 91.19 741 GLY A C 1
ATOM 6007 O O . GLY A 1 741 ? -0.937 22.060 55.226 1.00 91.19 741 GLY A O 1
ATOM 6008 N N . ILE A 1 742 ? -1.835 21.211 53.352 1.00 94.19 742 ILE A N 1
ATOM 6009 C CA . ILE A 1 742 ? -0.572 21.054 52.606 1.00 94.19 742 ILE A CA 1
ATOM 6010 C C . ILE A 1 742 ? -0.499 21.952 51.355 1.00 94.19 742 ILE A C 1
ATOM 6012 O O . ILE A 1 742 ? 0.332 21.727 50.476 1.00 94.19 742 ILE A O 1
ATOM 6016 N N . GLY A 1 743 ? -1.348 22.983 51.274 1.00 93.81 743 GLY A N 1
ATOM 6017 C CA . GLY A 1 743 ? -1.252 24.053 50.278 1.00 93.81 743 GLY A CA 1
ATOM 6018 C C . GLY A 1 743 ? -2.005 23.827 48.965 1.00 93.81 743 GLY A C 1
ATOM 6019 O O . GLY A 1 743 ? -1.730 24.528 47.991 1.00 93.81 743 GLY A O 1
ATOM 6020 N N . TYR A 1 744 ? -2.938 22.875 48.901 1.00 97.19 744 TYR A N 1
ATOM 6021 C CA . TYR A 1 744 ? -3.810 22.696 47.735 1.00 97.19 744 TYR A CA 1
ATOM 6022 C C . TYR A 1 744 ? -5.109 23.487 47.856 1.00 97.19 744 TYR A C 1
ATOM 6024 O O . TYR A 1 744 ? -5.632 23.673 48.944 1.00 97.19 744 TYR A O 1
ATOM 6032 N N . LYS A 1 745 ? -5.675 23.883 46.716 1.00 96.62 745 LYS A N 1
ATOM 6033 C CA . LYS A 1 745 ? -7.062 24.348 46.606 1.00 96.62 745 LYS A CA 1
ATOM 6034 C C . LYS A 1 745 ? -7.908 23.242 45.998 1.00 96.62 745 LYS A C 1
ATOM 6036 O O . LYS A 1 745 ? -7.454 22.586 45.056 1.00 96.62 745 LYS A O 1
ATOM 6041 N N . LEU A 1 746 ? -9.109 23.039 46.536 1.00 96.31 746 LEU A N 1
ATOM 6042 C CA . LEU A 1 746 ? -9.980 21.939 46.141 1.00 96.31 746 LEU A CA 1
ATOM 6043 C C . LEU A 1 746 ? -11.353 22.419 45.683 1.00 96.31 746 LEU A C 1
ATOM 6045 O O . LEU A 1 746 ? -11.905 23.383 46.206 1.00 96.31 746 LEU A O 1
ATOM 6049 N N . ASP A 1 747 ? -11.924 21.678 44.740 1.00 96.44 747 ASP A N 1
ATOM 6050 C CA . ASP A 1 747 ? -13.368 21.630 44.555 1.00 96.44 747 ASP A CA 1
ATOM 6051 C C . ASP A 1 747 ? -13.822 20.198 44.244 1.00 96.44 747 ASP A C 1
ATOM 6053 O O . ASP A 1 747 ? -13.014 19.325 43.916 1.00 96.44 747 ASP A O 1
ATOM 6057 N N . SER A 1 748 ? -15.116 19.927 44.368 1.00 95.56 748 SER A N 1
ATOM 6058 C CA . SER A 1 748 ? -15.694 18.609 44.159 1.00 95.56 748 SER A CA 1
ATOM 6059 C C . SER A 1 748 ? -17.028 18.673 43.430 1.00 95.56 748 SER A C 1
ATOM 6061 O O . SER A 1 748 ? -17.807 19.617 43.563 1.00 95.56 748 SER A O 1
ATOM 6063 N N . LYS A 1 749 ? -17.310 17.644 42.626 1.00 95.94 749 LYS A N 1
ATOM 6064 C CA . LYS A 1 749 ? -18.568 17.547 41.878 1.00 95.94 749 LYS A CA 1
ATOM 6065 C C . LYS A 1 749 ? -18.984 16.103 41.655 1.00 95.94 749 LYS A C 1
ATOM 6067 O O . LYS A 1 749 ? -18.150 15.228 41.435 1.00 95.94 749 LYS A O 1
ATOM 6072 N N . VAL A 1 750 ? -20.296 15.865 41.657 1.00 97.00 750 VAL A N 1
ATOM 6073 C CA . VAL A 1 750 ? -20.863 14.623 41.125 1.00 97.00 750 VAL A CA 1
ATOM 6074 C C . VAL A 1 750 ? -20.954 14.735 39.608 1.00 97.00 750 VAL A C 1
ATOM 6076 O O . VAL A 1 750 ? -21.673 15.591 39.095 1.00 97.00 750 VAL A O 1
ATOM 6079 N N . LEU A 1 751 ? -20.251 13.858 38.897 1.00 97.38 751 LEU A N 1
ATOM 6080 C CA . LEU A 1 751 ? -20.304 13.756 37.442 1.00 97.38 751 LEU A CA 1
ATOM 6081 C C . LEU A 1 751 ? -21.151 12.551 37.028 1.00 97.38 751 LEU A C 1
ATOM 6083 O O . LEU A 1 751 ? -21.038 11.469 37.613 1.00 97.38 751 LEU A O 1
ATOM 6087 N N . LEU A 1 752 ? -21.995 12.739 36.013 1.00 97.75 752 LEU A N 1
ATOM 6088 C CA . LEU A 1 752 ? -22.762 11.678 35.368 1.00 97.75 752 LEU A CA 1
ATOM 6089 C C . LEU A 1 752 ? -22.027 11.240 34.099 1.00 97.75 752 LEU A C 1
ATOM 6091 O O . LEU A 1 752 ? -21.831 12.039 33.195 1.00 97.75 752 LEU A O 1
ATOM 6095 N N . ALA A 1 753 ? -21.650 9.966 33.995 1.00 97.56 753 ALA A N 1
ATOM 6096 C CA . ALA A 1 753 ? -20.868 9.471 32.857 1.00 97.56 753 ALA A CA 1
ATOM 6097 C C . ALA A 1 753 ? -21.553 9.701 31.487 1.00 97.56 753 ALA A C 1
ATOM 6099 O O . ALA A 1 753 ? -20.870 9.968 30.498 1.00 97.56 753 ALA A O 1
ATOM 6100 N N . ALA A 1 754 ? -22.891 9.664 31.440 1.00 97.81 754 ALA A N 1
ATOM 6101 C CA . ALA A 1 754 ? -23.677 9.946 30.236 1.00 97.81 754 ALA A CA 1
ATOM 6102 C C . ALA A 1 754 ? -23.486 11.364 29.683 1.00 97.81 754 ALA A C 1
ATOM 6104 O O . ALA A 1 754 ? -23.489 11.535 28.468 1.00 97.81 754 ALA A O 1
ATOM 6105 N N . ASP A 1 755 ? -23.200 12.348 30.542 1.00 97.94 755 ASP A N 1
ATOM 6106 C CA . ASP A 1 755 ? -22.881 13.721 30.125 1.00 97.94 755 ASP A CA 1
ATOM 6107 C C . ASP A 1 755 ? -21.573 13.802 29.318 1.00 97.94 755 ASP A C 1
ATOM 6109 O O . ASP A 1 755 ? -21.283 14.824 28.703 1.00 97.94 755 ASP A O 1
ATOM 6113 N N . TYR A 1 756 ? -20.782 12.725 29.297 1.00 96.62 756 TYR A N 1
ATOM 6114 C CA . TYR A 1 756 ? -19.488 12.637 28.620 1.00 96.62 756 TYR A CA 1
ATOM 6115 C C . TYR A 1 756 ? -19.457 11.542 27.539 1.00 96.62 756 TYR A C 1
ATOM 6117 O O . TYR A 1 756 ? -18.386 11.067 27.152 1.00 96.62 756 TYR A O 1
ATOM 6125 N N . GLY A 1 757 ? -20.633 11.130 27.052 1.00 95.50 757 GLY A N 1
ATOM 6126 C CA . GLY A 1 757 ? -20.780 10.169 25.954 1.00 95.50 757 GLY A CA 1
ATOM 6127 C C . GLY A 1 757 ? -20.557 8.713 26.359 1.00 95.50 757 GLY A C 1
ATOM 6128 O O . GLY A 1 757 ? -20.380 7.852 25.504 1.00 95.50 757 GLY A O 1
ATOM 6129 N N . VAL A 1 758 ? -20.525 8.403 27.659 1.00 98.00 758 VAL A N 1
ATOM 6130 C CA . VAL A 1 758 ? -20.539 7.013 28.132 1.00 98.00 758 VAL A CA 1
ATOM 6131 C C . VAL A 1 758 ? -21.991 6.523 28.108 1.00 98.00 758 VAL A C 1
ATOM 6133 O O . VAL A 1 758 ? -22.846 7.190 28.685 1.00 98.00 758 VAL A O 1
ATOM 6136 N N . PRO A 1 759 ? -22.311 5.355 27.528 1.00 97.44 759 PRO A N 1
ATOM 6137 C CA . PRO A 1 759 ? -23.679 4.842 27.409 1.00 97.44 759 PRO A CA 1
ATOM 6138 C C . PRO A 1 759 ? -24.200 4.264 28.735 1.00 97.44 759 PRO A C 1
ATOM 6140 O O . PRO A 1 759 ? -24.720 3.148 28.801 1.00 97.44 759 PRO A O 1
ATOM 6143 N N . GLN A 1 760 ? -24.035 5.012 29.829 1.00 96.75 760 GLN A N 1
ATOM 6144 C CA . GLN A 1 760 ? -24.347 4.581 31.179 1.00 96.75 760 GLN A CA 1
ATOM 6145 C C . GLN A 1 760 ? -24.715 5.747 32.105 1.00 96.75 760 GLN A C 1
ATOM 6147 O O . GLN A 1 760 ? -23.961 6.703 32.286 1.00 96.75 760 GLN A O 1
ATOM 6152 N N . LEU A 1 761 ? -25.839 5.604 32.804 1.00 96.19 761 LEU A N 1
ATOM 6153 C CA . LEU A 1 761 ? -26.260 6.469 33.900 1.00 96.19 761 LEU A CA 1
ATOM 6154 C C . LEU A 1 761 ? -25.504 6.092 35.182 1.00 96.19 761 LEU A C 1
ATOM 6156 O O . LEU A 1 761 ? -26.022 5.385 36.054 1.00 96.19 761 LEU A O 1
ATOM 6160 N N . ARG A 1 762 ? -24.247 6.533 35.271 1.00 94.88 762 ARG A N 1
ATOM 6161 C CA . ARG A 1 762 ? -23.358 6.307 36.418 1.00 94.88 762 ARG A CA 1
ATOM 6162 C C . ARG A 1 762 ? -22.904 7.632 37.012 1.00 94.88 762 ARG A C 1
ATOM 6164 O O . ARG A 1 762 ? -22.191 8.383 36.354 1.00 94.88 762 ARG A O 1
ATOM 6171 N N . LYS A 1 763 ? -23.303 7.886 38.259 1.00 95.88 763 LYS A N 1
ATOM 6172 C CA . LYS A 1 763 ? -22.880 9.049 39.048 1.00 95.88 763 LYS A CA 1
ATOM 6173 C C . LYS A 1 763 ? -21.688 8.702 39.932 1.00 95.88 763 LYS A C 1
ATOM 6175 O O . LYS A 1 763 ? -21.692 7.654 40.590 1.00 95.88 763 LYS A O 1
ATOM 6180 N N . ARG A 1 764 ? -20.679 9.570 39.946 1.00 94.88 764 ARG A N 1
ATOM 6181 C CA . ARG A 1 764 ? -19.492 9.470 40.807 1.00 94.88 764 ARG A CA 1
ATOM 6182 C C . ARG A 1 764 ? -19.075 10.840 41.306 1.00 94.88 764 ARG A C 1
ATOM 6184 O O . ARG A 1 764 ? -19.200 11.818 40.576 1.00 94.88 764 ARG A O 1
ATOM 6191 N N . ALA A 1 765 ? -18.639 10.897 42.556 1.00 95.31 765 ALA A N 1
ATOM 6192 C CA . ALA A 1 765 ? -18.064 12.089 43.150 1.00 95.31 765 ALA A CA 1
ATOM 6193 C C . ALA A 1 765 ? -16.585 12.168 42.773 1.00 95.31 765 ALA A C 1
ATOM 6195 O O . ALA A 1 765 ? -15.868 11.174 42.872 1.00 95.31 765 ALA A O 1
ATOM 6196 N N . PHE A 1 766 ? -16.145 13.350 42.363 1.00 97.50 766 PHE A N 1
ATOM 6197 C CA . PHE A 1 766 ? -14.748 13.642 42.086 1.00 97.50 766 PHE A CA 1
ATOM 6198 C C . PHE A 1 766 ? -14.299 14.812 42.949 1.00 97.50 766 PHE A C 1
ATOM 6200 O O . PHE A 1 766 ? -15.017 15.810 43.026 1.00 97.50 766 PHE A O 1
ATOM 6207 N N . PHE A 1 767 ? -13.128 14.690 43.566 1.00 97.06 767 PHE A N 1
ATOM 6208 C CA . PHE A 1 767 ? -12.407 15.801 44.184 1.00 97.06 767 PHE A CA 1
ATOM 6209 C C . PHE A 1 767 ? -11.246 16.186 43.275 1.00 97.06 767 PHE A C 1
ATOM 6211 O O . PHE A 1 767 ? -10.486 15.317 42.848 1.00 97.06 767 PHE A O 1
ATOM 6218 N N . PHE A 1 768 ? -11.112 17.476 43.006 1.00 98.00 768 PHE A N 1
ATOM 6219 C CA . PHE A 1 768 ? -10.083 18.059 42.160 1.00 98.00 768 PHE A CA 1
ATOM 6220 C C . PHE A 1 768 ? -9.200 18.947 43.019 1.00 98.00 768 PHE A C 1
ATOM 6222 O O . PHE A 1 768 ? -9.688 19.924 43.584 1.00 98.00 768 PHE A O 1
ATOM 6229 N N . GLY A 1 769 ? -7.918 18.615 43.120 1.00 97.19 769 GLY A N 1
ATOM 6230 C CA . GLY A 1 769 ? -6.939 19.418 43.842 1.00 97.19 769 GLY A CA 1
ATOM 6231 C C . GLY A 1 769 ? -5.909 20.026 42.905 1.00 97.19 769 GLY A C 1
ATOM 6232 O O . GLY A 1 769 ? -5.415 19.353 42.002 1.00 97.19 769 GLY A O 1
ATOM 6233 N N . THR A 1 770 ? -5.539 21.284 43.143 1.00 97.25 770 THR A N 1
ATOM 6234 C CA . THR A 1 770 ? -4.409 21.937 42.467 1.00 97.25 770 THR A CA 1
ATOM 6235 C C . THR A 1 770 ? -3.605 22.830 43.405 1.00 97.25 770 THR A C 1
ATOM 6237 O O . THR A 1 770 ? -4.162 23.446 44.314 1.00 97.25 770 THR A O 1
ATOM 6240 N N . ARG A 1 771 ? -2.291 22.914 43.175 1.00 94.06 771 ARG A N 1
ATOM 6241 C CA . ARG A 1 771 ? -1.430 23.957 43.769 1.00 94.06 771 ARG A CA 1
ATOM 6242 C C . ARG A 1 771 ? -1.126 25.103 42.805 1.00 94.06 771 ARG A C 1
ATOM 6244 O O . ARG A 1 771 ? -0.469 26.068 43.187 1.00 94.06 771 ARG A O 1
ATOM 6251 N N . LYS A 1 772 ? -1.555 24.999 41.545 1.00 92.00 772 LYS A N 1
ATOM 6252 C CA . LYS A 1 772 ? -1.389 26.069 40.558 1.00 92.00 772 LYS A CA 1
ATOM 6253 C C . LYS A 1 772 ? -2.298 27.243 40.930 1.00 92.00 772 LYS A C 1
ATOM 6255 O O . LYS A 1 772 ? -3.321 27.074 41.594 1.00 92.00 772 LYS A O 1
ATOM 6260 N N . SER A 1 773 ? -1.947 28.438 40.466 1.00 88.69 773 SER A N 1
ATOM 6261 C CA . SER A 1 773 ? -2.718 29.668 40.691 1.00 88.69 773 SER A CA 1
ATOM 6262 C C . SER A 1 773 ? -3.984 29.738 39.823 1.00 88.69 773 SER A C 1
ATOM 6264 O O . SER A 1 773 ? -4.203 30.717 39.120 1.00 88.69 773 SER A O 1
ATOM 6266 N N . VAL A 1 774 ? -4.813 28.693 39.864 1.00 91.00 774 VAL A N 1
ATOM 6267 C CA . VAL A 1 774 ? -6.091 28.584 39.146 1.00 91.00 774 VAL A CA 1
ATOM 6268 C C . VAL A 1 774 ? -7.217 28.261 40.124 1.00 91.00 774 VAL A C 1
ATOM 6270 O O . VAL A 1 774 ? -6.981 27.705 41.199 1.00 91.00 774 VAL A O 1
ATOM 6273 N N . ASP A 1 775 ? -8.448 28.618 39.765 1.00 92.69 775 ASP A N 1
ATOM 6274 C CA . ASP A 1 775 ? -9.631 28.197 40.518 1.00 92.69 775 ASP A CA 1
ATOM 6275 C C . ASP A 1 775 ? -9.818 26.676 40.342 1.00 92.69 775 ASP A C 1
ATOM 6277 O O . ASP A 1 775 ? -9.935 26.231 39.195 1.00 92.69 775 ASP A O 1
ATOM 6281 N N . PRO A 1 776 ? -9.858 25.855 41.412 1.00 93.25 776 PRO A N 1
ATOM 6282 C CA . PRO A 1 776 ? -10.083 24.414 41.284 1.00 93.25 776 PRO A CA 1
ATOM 6283 C C . PRO A 1 776 ? -11.394 24.058 40.561 1.00 93.25 776 PRO A C 1
ATOM 6285 O O . PRO A 1 776 ? -11.458 23.001 39.933 1.00 93.25 776 PRO A O 1
ATOM 6288 N N . LYS A 1 777 ? -12.400 24.949 40.528 1.00 94.81 777 LYS A N 1
ATOM 6289 C CA . LYS A 1 777 ? -13.609 24.781 39.694 1.00 94.81 777 LYS A CA 1
ATOM 6290 C C . LYS A 1 777 ? -13.303 24.608 38.219 1.00 94.81 777 LYS A C 1
ATOM 6292 O O . LYS A 1 777 ? -14.018 23.885 37.529 1.00 94.81 777 LYS A O 1
ATOM 6297 N N . SER A 1 778 ? -12.250 25.262 37.734 1.00 94.25 778 SER A N 1
ATOM 6298 C CA . SER A 1 778 ? -11.846 25.181 36.330 1.00 94.25 778 SER A CA 1
ATOM 6299 C C . SER A 1 778 ? -11.420 23.768 35.925 1.00 94.25 778 SER A C 1
ATOM 6301 O O . SER A 1 778 ? -11.523 23.434 34.751 1.00 94.25 778 SER A O 1
ATOM 6303 N N . LEU A 1 779 ? -11.014 22.911 36.871 1.00 94.69 779 LEU A N 1
ATOM 6304 C CA . LEU A 1 779 ? -10.625 21.518 36.608 1.00 94.69 779 LEU A CA 1
ATOM 6305 C C . LEU A 1 779 ? -11.818 20.617 36.268 1.00 94.69 779 LEU A C 1
ATOM 6307 O O . LEU A 1 779 ? -11.634 19.505 35.775 1.00 94.69 779 LEU A O 1
ATOM 6311 N N . ILE A 1 780 ? -13.040 21.079 36.531 1.00 96.19 780 ILE A N 1
ATOM 6312 C CA . ILE A 1 780 ? -14.263 20.324 36.287 1.00 96.19 780 ILE A CA 1
ATOM 6313 C C . ILE A 1 780 ? -14.641 20.463 34.803 1.00 96.19 780 ILE A C 1
ATOM 6315 O O . ILE A 1 780 ? -15.000 21.560 34.368 1.00 96.19 780 ILE A O 1
ATOM 6319 N N . PRO A 1 781 ? -14.640 19.374 34.011 1.00 94.06 781 PRO A N 1
ATOM 6320 C CA . PRO A 1 781 ? -14.990 19.454 32.600 1.00 94.06 781 PRO A CA 1
ATOM 6321 C C . PRO A 1 781 ? -16.480 19.756 32.417 1.00 94.06 781 PRO A C 1
ATOM 6323 O O . PRO A 1 781 ? -17.342 19.208 33.117 1.00 94.06 781 PRO A O 1
ATOM 6326 N N . SER A 1 782 ? -16.795 20.587 31.425 1.00 93.38 782 SER A N 1
ATOM 6327 C CA . SER A 1 782 ? -18.183 20.828 31.021 1.00 93.38 782 SER A CA 1
ATOM 6328 C C . SER A 1 782 ? -18.791 19.571 30.376 1.00 93.38 782 SER A C 1
ATOM 6330 O O . SER A 1 782 ? -18.076 18.857 29.668 1.00 93.38 782 SER A O 1
ATOM 6332 N N . PRO A 1 783 ? -20.088 19.281 30.601 1.00 95.00 783 PRO A N 1
ATOM 6333 C CA . PRO A 1 783 ? -20.812 18.239 29.874 1.00 95.00 783 PRO A CA 1
ATOM 6334 C C . PRO A 1 783 ? -20.649 18.385 28.359 1.00 95.00 783 PRO A C 1
ATOM 6336 O O . PRO A 1 783 ? -20.754 19.489 27.829 1.00 95.00 783 PRO A O 1
ATOM 6339 N N . THR A 1 784 ? -20.419 17.273 27.664 1.00 92.56 784 THR A N 1
ATOM 6340 C CA . THR A 1 784 ? -20.378 17.223 26.192 1.00 92.56 784 THR A CA 1
ATOM 6341 C C . THR A 1 784 ? -21.681 16.709 25.586 1.00 92.56 784 THR A C 1
ATOM 6343 O O . THR A 1 784 ? -21.901 16.894 24.397 1.00 92.56 784 THR A O 1
ATOM 6346 N N . HIS A 1 785 ? -22.538 16.081 26.395 1.00 92.31 785 HIS A N 1
ATOM 6347 C CA . HIS A 1 785 ? -23.837 15.538 26.000 1.00 92.31 785 HIS A CA 1
ATOM 6348 C C . HIS A 1 785 ? -24.924 16.008 26.972 1.00 92.31 785 HIS A C 1
ATOM 6350 O O . HIS A 1 785 ? -24.637 16.427 28.096 1.00 92.31 785 HIS A O 1
ATOM 6356 N N . SER A 1 786 ? -26.185 15.909 26.551 1.00 92.56 786 SER A N 1
ATOM 6357 C CA . SER A 1 786 ? -27.351 16.303 27.349 1.00 92.56 786 SER A CA 1
ATOM 6358 C C . SER A 1 786 ? -28.487 15.271 27.255 1.00 92.56 786 SER A C 1
ATOM 6360 O O . SER A 1 786 ? -28.481 14.436 26.344 1.00 92.56 786 SER A O 1
ATOM 6362 N N . PRO A 1 787 ? -29.469 15.285 28.181 1.00 88.38 787 PRO A N 1
ATOM 6363 C CA . PRO A 1 787 ? -30.618 14.385 28.121 1.00 88.38 787 PRO A CA 1
ATOM 6364 C C . PRO A 1 787 ? -31.362 14.494 26.780 1.00 88.38 787 PRO A C 1
ATOM 6366 O O . PRO A 1 787 ? -31.913 15.540 26.454 1.00 88.38 787 PRO A O 1
ATOM 6369 N N . GLY A 1 788 ? -31.390 13.399 26.017 1.00 83.31 788 GLY A N 1
ATOM 6370 C CA . GLY A 1 788 ? -31.937 13.341 24.652 1.00 83.31 788 GLY A CA 1
ATOM 6371 C C . GLY A 1 788 ? -30.888 12.996 23.591 1.00 83.31 788 GLY A C 1
ATOM 6372 O O . GLY A 1 788 ? -31.237 12.386 22.589 1.00 83.31 788 GLY A O 1
ATOM 6373 N N . ASP A 1 789 ? -29.615 13.286 23.873 1.00 90.44 789 ASP A N 1
ATOM 6374 C CA . ASP A 1 789 ? -28.454 13.002 23.013 1.00 90.44 789 ASP A CA 1
ATOM 6375 C C . ASP A 1 789 ? -27.471 12.015 23.673 1.00 90.44 789 ASP A C 1
ATOM 6377 O O . ASP A 1 789 ? -26.301 11.894 23.322 1.00 90.44 789 ASP A O 1
ATOM 6381 N N . TYR A 1 790 ? -27.913 11.306 24.711 1.00 96.88 790 TYR A N 1
ATOM 6382 C CA . TYR A 1 790 ? -27.056 10.320 25.353 1.00 96.88 790 TYR A CA 1
ATOM 6383 C C . TYR A 1 790 ? -26.858 9.098 24.464 1.00 96.88 790 TYR A C 1
ATOM 6385 O O . TYR A 1 790 ? -27.822 8.510 23.972 1.00 96.88 790 TYR A O 1
ATOM 6393 N N . THR A 1 791 ? -25.606 8.648 24.375 1.00 96.69 791 THR A N 1
ATOM 6394 C CA . THR A 1 791 ? -25.252 7.381 23.738 1.00 96.69 791 THR A CA 1
ATOM 6395 C C . THR A 1 791 ? -26.051 6.236 24.354 1.00 96.69 791 THR A C 1
ATOM 6397 O O . THR A 1 791 ? -26.084 6.049 25.576 1.00 96.69 791 THR A O 1
ATOM 6400 N N . SER A 1 792 ? -26.714 5.457 23.511 1.00 97.31 792 SER A N 1
ATOM 6401 C CA . SER A 1 792 ? -27.575 4.369 23.952 1.00 97.31 792 SER A CA 1
ATOM 6402 C C . SER A 1 792 ? -26.809 3.059 24.155 1.00 97.31 792 SER A C 1
ATOM 6404 O O . SER A 1 792 ? -25.674 2.896 23.702 1.00 97.31 792 SER A O 1
ATOM 6406 N N . THR A 1 793 ? -27.424 2.082 24.834 1.00 96.56 793 THR A N 1
ATOM 6407 C CA . THR A 1 793 ? -26.829 0.736 24.922 1.00 96.56 793 THR A CA 1
ATOM 6408 C C . THR A 1 793 ? -26.652 0.106 23.549 1.00 96.56 793 THR A C 1
ATOM 6410 O O . THR A 1 793 ? -25.645 -0.558 23.316 1.00 96.56 793 THR A O 1
ATOM 6413 N N . TRP A 1 794 ? -27.596 0.337 22.634 1.00 96.62 794 TRP A N 1
ATOM 6414 C CA . TRP A 1 794 ? -27.528 -0.200 21.282 1.00 96.62 794 TRP A CA 1
ATOM 6415 C C . TRP A 1 794 ? -26.400 0.434 20.477 1.00 96.62 794 TRP A C 1
ATOM 6417 O O . TRP A 1 794 ? -25.674 -0.296 19.806 1.00 96.62 794 TRP A O 1
ATOM 6427 N N . ASP A 1 795 ? -26.161 1.740 20.640 1.00 96.75 795 ASP A N 1
ATOM 6428 C CA . ASP A 1 795 ? -25.017 2.403 20.005 1.00 96.75 795 ASP A CA 1
ATOM 6429 C C . ASP A 1 795 ? -23.688 1.777 20.416 1.00 96.75 795 ASP A C 1
ATOM 6431 O O . ASP A 1 795 ? -22.734 1.826 19.652 1.00 96.75 795 ASP A O 1
ATOM 6435 N N . ALA A 1 796 ? -23.610 1.158 21.595 1.00 97.00 796 ALA A N 1
ATOM 6436 C CA . ALA A 1 796 ? -22.399 0.507 22.072 1.00 97.00 796 ALA A CA 1
ATOM 6437 C C . ALA A 1 796 ? -22.213 -0.929 21.562 1.00 97.00 796 ALA A C 1
ATOM 6439 O O . ALA A 1 796 ? -21.075 -1.359 21.375 1.00 97.00 796 ALA A O 1
ATOM 6440 N N . ILE A 1 797 ? -23.291 -1.694 21.366 1.00 96.75 797 ILE A N 1
ATOM 6441 C CA . ILE A 1 797 ? -23.190 -3.160 21.217 1.00 96.75 797 ILE A CA 1
ATOM 6442 C C . ILE A 1 797 ? -23.815 -3.734 19.941 1.00 96.75 797 ILE A C 1
ATOM 6444 O O . ILE A 1 797 ? -23.684 -4.934 19.721 1.00 96.75 797 ILE A O 1
ATOM 6448 N N . SER A 1 798 ? -24.493 -2.925 19.121 1.00 95.12 798 SER A N 1
ATOM 6449 C CA . SER A 1 798 ? -25.281 -3.412 17.977 1.00 95.12 798 SER A CA 1
ATOM 6450 C C . SER A 1 798 ? -24.477 -4.147 16.901 1.00 95.12 798 SER A C 1
ATOM 6452 O O . SER A 1 798 ? -25.041 -4.990 16.214 1.00 95.12 798 SER A O 1
ATOM 6454 N N . ASP A 1 799 ? -23.180 -3.860 16.764 1.00 92.69 799 ASP A N 1
ATOM 6455 C CA . ASP A 1 799 ? -22.293 -4.481 15.775 1.00 92.69 799 ASP A CA 1
ATOM 6456 C C . ASP A 1 799 ? -21.660 -5.802 16.245 1.00 92.69 799 ASP A C 1
ATOM 6458 O O . ASP A 1 799 ? -20.906 -6.423 15.484 1.00 92.69 799 ASP A O 1
ATOM 6462 N N . LEU A 1 800 ? -21.877 -6.204 17.504 1.00 93.25 800 LEU A N 1
ATOM 6463 C CA . LEU A 1 800 ? -21.322 -7.447 18.035 1.00 93.25 800 LEU A CA 1
ATOM 6464 C C . LEU A 1 800 ? -22.098 -8.655 17.495 1.00 93.25 800 LEU A C 1
ATOM 6466 O O . LEU A 1 800 ? -23.329 -8.614 17.437 1.00 93.25 800 LEU A O 1
ATOM 6470 N N . PRO A 1 801 ? -21.406 -9.754 17.135 1.00 90.88 801 PRO A N 1
ATOM 6471 C CA . PRO A 1 801 ? -22.063 -10.965 16.665 1.00 90.88 801 PRO A CA 1
ATOM 6472 C C . PRO A 1 801 ? -23.127 -11.456 17.657 1.00 90.88 801 PRO A C 1
ATOM 6474 O O . PRO A 1 801 ? -22.850 -11.585 18.850 1.00 90.88 801 PRO A O 1
ATOM 6477 N N . PRO A 1 802 ? -24.352 -11.753 17.203 1.00 91.62 802 PRO A N 1
ATOM 6478 C CA . PRO A 1 802 ? -25.389 -12.226 18.100 1.00 91.62 802 PRO A CA 1
ATOM 6479 C C . PRO A 1 802 ? -25.029 -13.619 18.626 1.00 91.62 802 PRO A C 1
ATOM 6481 O O . PRO A 1 802 ? -24.786 -14.536 17.847 1.00 91.62 802 PRO A O 1
ATOM 6484 N N . ILE A 1 803 ? -25.050 -13.778 19.949 1.00 94.38 803 ILE A N 1
ATOM 6485 C CA . ILE A 1 803 ? -24.841 -15.061 20.634 1.00 94.38 803 ILE A CA 1
ATOM 6486 C C . ILE A 1 803 ? -25.935 -15.309 21.676 1.00 94.38 803 ILE A C 1
ATOM 6488 O O . ILE A 1 803 ? -26.455 -14.357 22.272 1.00 94.38 803 ILE A O 1
ATOM 6492 N N . GLU A 1 804 ? -26.264 -16.573 21.922 1.00 95.69 804 GLU A N 1
ATOM 6493 C CA . GLU A 1 804 ? -27.200 -17.020 22.957 1.00 95.69 804 GLU A CA 1
ATOM 6494 C C . GLU A 1 804 ? -26.486 -17.363 24.280 1.00 95.69 804 GLU A C 1
ATOM 6496 O O . GLU A 1 804 ? -25.279 -17.175 24.453 1.00 95.69 804 GLU A O 1
ATOM 6501 N N . SER A 1 805 ? -27.245 -17.798 25.291 1.00 94.50 805 SER A N 1
ATOM 6502 C CA . SER A 1 805 ? -26.669 -18.191 26.582 1.00 94.50 805 SER A CA 1
ATOM 6503 C C . SER A 1 805 ? -25.715 -19.382 26.435 1.00 94.50 805 SER A C 1
ATOM 6505 O O . SER A 1 805 ? -26.073 -20.403 25.860 1.00 94.50 805 SER A O 1
ATOM 6507 N N . GLY A 1 806 ? -24.514 -19.258 27.006 1.00 92.62 806 GLY A N 1
ATOM 6508 C CA . GLY A 1 806 ? -23.467 -20.284 26.956 1.00 92.62 806 GLY A CA 1
ATOM 6509 C C . GLY A 1 806 ? -22.633 -20.308 25.671 1.00 92.62 806 GLY A C 1
ATOM 6510 O O . GLY A 1 806 ? -21.702 -21.105 25.582 1.00 92.62 806 GLY A O 1
ATOM 6511 N N . GLU A 1 807 ? -22.926 -19.434 24.708 1.00 92.88 807 GLU A N 1
ATOM 6512 C CA . GLU A 1 807 ? -22.176 -19.304 23.458 1.00 92.88 807 GLU A CA 1
ATOM 6513 C C . GLU A 1 807 ? -21.058 -18.246 23.541 1.00 92.88 807 GLU A C 1
ATOM 6515 O O . GLU A 1 807 ? -20.865 -17.560 24.552 1.00 92.88 807 GLU A O 1
ATOM 6520 N N . GLY A 1 808 ? -20.320 -18.098 22.439 1.00 88.94 808 GLY A N 1
ATOM 6521 C CA . GLY A 1 808 ? -19.237 -17.133 22.290 1.00 88.94 808 GLY A CA 1
ATOM 6522 C C . GLY A 1 808 ? -17.878 -17.654 22.755 1.00 88.94 808 GLY A C 1
ATOM 6523 O O . GLY A 1 808 ? -17.730 -18.769 23.260 1.00 88.94 808 GLY A O 1
ATOM 6524 N N . VAL A 1 809 ? -16.854 -16.832 22.551 1.00 86.56 809 VAL A N 1
ATOM 6525 C CA . VAL A 1 809 ? -15.450 -17.179 22.799 1.00 86.56 809 VAL A CA 1
ATOM 6526 C C . VAL A 1 809 ? -14.687 -15.958 23.301 1.00 86.56 809 VAL A C 1
ATOM 6528 O O . VAL A 1 809 ? -15.077 -14.815 23.070 1.00 86.56 809 VAL A O 1
ATOM 6531 N N . ASP A 1 810 ? -13.574 -16.193 23.993 1.00 79.75 810 ASP A N 1
ATOM 6532 C CA . ASP A 1 810 ? -12.733 -15.107 24.506 1.00 79.75 810 ASP A CA 1
ATOM 6533 C C . ASP A 1 810 ? -11.928 -14.398 23.409 1.00 79.75 810 ASP A C 1
ATOM 6535 O O . ASP A 1 810 ? -11.473 -13.280 23.626 1.00 79.75 810 ASP A O 1
ATOM 6539 N N . LEU A 1 811 ? -11.770 -15.027 22.241 1.00 84.94 811 LEU A N 1
ATOM 6540 C CA . LEU A 1 811 ? -11.118 -14.463 21.063 1.00 84.94 811 LEU A CA 1
ATOM 6541 C C . LEU A 1 811 ? -11.921 -14.864 19.826 1.00 84.94 811 LEU A C 1
ATOM 6543 O O . LEU A 1 811 ? -11.902 -16.028 19.423 1.00 84.94 811 LEU A O 1
ATOM 6547 N N . LEU A 1 812 ? -12.630 -13.902 19.241 1.00 80.25 812 LEU A N 1
ATOM 6548 C CA . LEU A 1 812 ? -13.452 -14.088 18.048 1.00 80.25 812 LEU A CA 1
ATOM 6549 C C . LEU A 1 812 ? -12.889 -13.246 16.903 1.00 80.25 812 LEU A C 1
ATOM 6551 O O . LEU A 1 812 ? -12.760 -12.035 17.047 1.00 80.25 812 LEU A O 1
ATOM 6555 N N . VAL A 1 813 ? -12.578 -13.865 15.764 1.00 72.25 813 VAL A N 1
ATOM 6556 C CA . VAL A 1 813 ? -12.242 -13.113 14.545 1.00 72.25 813 VAL A CA 1
ATOM 6557 C C . VAL A 1 813 ? -13.542 -12.589 13.947 1.00 72.25 813 VAL A C 1
ATOM 6559 O O . VAL A 1 813 ? -14.441 -13.373 13.642 1.00 72.25 813 VAL A O 1
ATOM 6562 N N . LYS A 1 814 ? -13.656 -11.268 13.826 1.00 64.38 814 LYS A N 1
ATOM 6563 C CA . LYS A 1 814 ? -14.866 -10.598 13.347 1.00 64.38 814 LYS A CA 1
ATOM 6564 C C . LYS A 1 814 ? -14.755 -10.312 11.847 1.00 64.38 814 LYS A C 1
ATOM 6566 O O . LYS A 1 814 ? -13.700 -9.898 11.376 1.00 64.38 814 LYS A O 1
ATOM 6571 N N . SER A 1 815 ? -15.848 -10.488 11.107 1.00 58.94 815 SER A N 1
ATOM 6572 C CA . SER A 1 815 ? -16.037 -9.856 9.796 1.00 58.94 815 SER A CA 1
ATOM 6573 C C . SER A 1 815 ? -16.469 -8.398 9.979 1.00 58.94 815 SER A C 1
ATOM 6575 O O . SER A 1 815 ? -17.173 -8.084 10.940 1.00 58.94 815 SER A O 1
ATOM 6577 N N . ASN A 1 816 ? -16.096 -7.503 9.062 1.00 60.28 816 ASN A N 1
ATOM 6578 C CA . ASN A 1 816 ? -16.536 -6.108 9.138 1.00 60.28 816 ASN A CA 1
ATOM 6579 C C . ASN A 1 816 ? -18.067 -6.026 9.225 1.00 60.28 816 ASN A C 1
ATOM 6581 O O . ASN A 1 816 ? -18.776 -6.660 8.443 1.00 60.28 816 ASN A O 1
ATOM 6585 N N . HIS A 1 817 ? -18.567 -5.277 10.209 1.00 67.62 817 HIS A N 1
ATOM 6586 C CA . HIS A 1 817 ? -19.987 -4.966 10.310 1.00 67.62 817 HIS A CA 1
ATOM 6587 C C . HIS A 1 817 ? -20.337 -3.895 9.269 1.00 67.62 817 HIS A C 1
ATOM 6589 O O . HIS A 1 817 ? -19.508 -3.027 8.996 1.00 67.62 817 HIS A O 1
ATOM 6595 N N . ALA A 1 818 ? -21.531 -3.976 8.674 1.00 65.81 818 ALA A N 1
ATOM 6596 C CA . ALA A 1 818 ? -21.926 -3.115 7.554 1.00 65.81 818 ALA A CA 1
ATOM 6597 C C . ALA A 1 818 ? -21.905 -1.621 7.920 1.00 65.81 818 ALA A C 1
ATOM 6599 O O . ALA A 1 818 ? -21.492 -0.795 7.112 1.00 65.81 818 ALA A O 1
ATOM 6600 N N . GLU A 1 819 ? -22.299 -1.291 9.151 1.00 80.06 819 GLU A N 1
ATOM 6601 C CA . GLU A 1 819 ? -22.357 0.083 9.653 1.00 80.06 819 GLU A CA 1
ATOM 6602 C C . GLU A 1 819 ? -21.905 0.146 11.113 1.00 80.06 819 GLU A C 1
ATOM 6604 O O . GLU A 1 819 ? -22.301 -0.687 11.924 1.00 80.06 819 GLU A O 1
ATOM 6609 N N . TYR A 1 820 ? -21.097 1.138 11.472 1.00 85.88 820 TYR A N 1
ATOM 6610 C CA . TYR A 1 820 ? -20.698 1.379 12.859 1.00 85.88 820 TYR A CA 1
ATOM 6611 C C . TYR A 1 820 ? -21.272 2.704 13.345 1.00 85.88 820 TYR A C 1
ATOM 6613 O O . TYR A 1 820 ? -21.291 3.690 12.609 1.00 85.88 820 TYR A O 1
ATOM 6621 N N . THR A 1 821 ? -21.691 2.757 14.606 1.00 88.75 821 THR A N 1
ATOM 6622 C CA . THR A 1 821 ? -22.061 4.028 15.239 1.00 88.75 821 THR A CA 1
ATOM 6623 C C . THR A 1 821 ? -20.820 4.881 15.501 1.00 88.75 821 THR A C 1
ATOM 6625 O O . THR A 1 821 ? -19.709 4.364 15.657 1.00 88.75 821 THR A O 1
ATOM 6628 N N . SER A 1 822 ? -20.994 6.200 15.633 1.00 88.81 822 SER A N 1
ATOM 6629 C CA . SER A 1 822 ? -19.905 7.116 16.015 1.00 88.81 822 SER A CA 1
ATOM 6630 C C . SER A 1 822 ? -19.203 6.678 17.307 1.00 88.81 822 SER A C 1
ATOM 6632 O O . SER A 1 822 ? -17.983 6.799 17.440 1.00 88.81 822 SER A O 1
ATOM 6634 N N . TYR A 1 823 ? -19.962 6.099 18.239 1.00 92.06 823 TYR A N 1
ATOM 6635 C CA . TYR A 1 823 ? -19.444 5.549 19.479 1.00 92.06 823 TYR A CA 1
ATOM 6636 C C . TYR A 1 823 ? -18.563 4.310 19.260 1.00 92.06 823 TYR A C 1
ATOM 6638 O O . TYR A 1 823 ? -17.447 4.254 19.774 1.00 92.06 823 TYR A O 1
ATOM 6646 N N . GLN A 1 824 ? -19.017 3.338 18.463 1.00 92.69 824 GLN A N 1
ATOM 6647 C CA . GLN A 1 824 ? -18.241 2.134 18.130 1.00 92.69 824 GLN A CA 1
ATOM 6648 C C . GLN A 1 824 ? -16.935 2.487 17.410 1.00 92.69 824 GLN A C 1
ATOM 6650 O O . GLN A 1 824 ? -15.877 1.942 17.732 1.00 92.69 824 GLN A O 1
ATOM 6655 N N . LEU A 1 825 ? -16.986 3.456 16.491 1.00 87.75 825 LEU A N 1
ATOM 6656 C CA . LEU A 1 825 ? -15.804 3.986 15.813 1.00 87.75 825 LEU A CA 1
ATOM 6657 C C . LEU A 1 825 ? -14.801 4.578 16.810 1.00 87.75 825 LEU A C 1
ATOM 6659 O O . LEU A 1 825 ? -13.614 4.264 16.747 1.00 87.75 825 LEU A O 1
ATOM 6663 N N . LYS A 1 826 ? -15.280 5.355 17.791 1.00 87.56 826 LYS A N 1
ATOM 6664 C CA . LYS A 1 826 ? -14.448 5.936 18.859 1.00 87.56 826 LYS A CA 1
ATOM 6665 C C . LYS A 1 826 ? -13.771 4.881 19.745 1.00 87.56 826 LYS A C 1
ATOM 6667 O O . LYS A 1 826 ? -12.727 5.156 20.340 1.00 87.56 826 LYS A O 1
ATOM 6672 N N . LEU A 1 827 ? -14.346 3.682 19.852 1.00 90.75 827 LEU A N 1
ATOM 6673 C CA . LEU A 1 827 ? -13.749 2.554 20.576 1.00 90.75 827 LEU A CA 1
ATOM 6674 C C . LEU A 1 827 ? -12.795 1.704 19.720 1.00 90.75 827 LEU A C 1
ATOM 6676 O O . LEU A 1 827 ? -12.124 0.834 20.273 1.00 90.75 827 LEU A O 1
ATOM 6680 N N . GLY A 1 828 ? -12.691 1.969 18.414 1.00 84.44 828 GLY A N 1
ATOM 6681 C CA . GLY A 1 828 ? -11.817 1.236 17.493 1.00 84.44 828 GLY A CA 1
ATOM 6682 C C . GLY A 1 828 ? -12.464 0.014 16.834 1.00 84.44 828 GLY A C 1
ATOM 6683 O O . GLY A 1 828 ? -11.750 -0.817 16.279 1.00 84.44 828 GLY A O 1
ATOM 6684 N N . ALA A 1 829 ? -13.796 -0.108 16.848 1.00 81.12 829 ALA A N 1
ATOM 6685 C CA . ALA A 1 829 ? -14.492 -1.297 16.339 1.00 81.12 829 ALA A CA 1
ATOM 6686 C C . ALA A 1 829 ? -14.210 -1.606 14.853 1.00 81.12 829 ALA A C 1
ATOM 6688 O O . ALA A 1 829 ? -14.229 -2.767 14.455 1.00 81.12 829 ALA A O 1
ATOM 6689 N N . GLN A 1 830 ? -13.925 -0.583 14.036 1.00 78.62 830 GLN A N 1
ATOM 6690 C CA . GLN A 1 830 ? -13.634 -0.747 12.604 1.00 78.62 830 GLN A CA 1
ATOM 6691 C C . GLN A 1 830 ? -12.202 -1.219 12.303 1.00 78.62 830 GLN A C 1
ATOM 6693 O O . GLN A 1 830 ? -11.955 -1.771 11.237 1.00 78.62 830 GLN A O 1
ATOM 6698 N N . THR A 1 831 ? -11.248 -0.970 13.206 1.00 68.00 831 THR A N 1
ATOM 6699 C CA . THR A 1 831 ? -9.826 -1.301 12.997 1.00 68.00 831 THR A CA 1
ATOM 6700 C C . THR A 1 831 ? -9.429 -2.618 13.662 1.00 68.00 831 THR A C 1
ATOM 6702 O O . THR A 1 831 ? -8.342 -3.136 13.404 1.00 68.00 831 THR A O 1
ATOM 6705 N N . GLN A 1 832 ? -10.303 -3.179 14.504 1.00 68.56 832 GLN A N 1
ATOM 6706 C CA . GLN A 1 832 ? -10.067 -4.421 15.229 1.00 68.56 832 GLN A CA 1
ATOM 6707 C C . GLN A 1 832 ? -10.708 -5.620 14.526 1.00 68.56 832 GLN A C 1
ATOM 6709 O O . GLN A 1 832 ? -11.923 -5.797 14.520 1.00 68.56 832 GLN A O 1
ATOM 6714 N N . ASN A 1 833 ? -9.863 -6.517 14.015 1.00 73.31 833 ASN A N 1
ATOM 6715 C CA . ASN A 1 833 ? -10.299 -7.787 13.419 1.00 73.31 833 ASN A CA 1
ATOM 6716 C C . ASN A 1 833 ? -10.585 -8.877 14.469 1.00 73.31 833 ASN A C 1
ATOM 6718 O O . ASN A 1 833 ? -11.008 -9.982 14.125 1.00 73.31 833 ASN A O 1
ATOM 6722 N N . ILE A 1 834 ? -10.316 -8.594 15.747 1.00 79.69 834 ILE A N 1
ATOM 6723 C CA . ILE A 1 834 ? -10.480 -9.524 16.863 1.00 79.69 834 ILE A CA 1
ATOM 6724 C C . ILE A 1 834 ? -11.362 -8.873 17.925 1.00 79.69 834 ILE A C 1
ATOM 6726 O O . ILE A 1 834 ? -11.055 -7.794 18.422 1.00 79.69 834 ILE A O 1
ATOM 6730 N N . ILE A 1 835 ? -12.423 -9.571 18.321 1.00 86.19 835 ILE A N 1
ATOM 6731 C CA . ILE A 1 835 ? -13.218 -9.241 19.498 1.00 86.19 835 ILE A CA 1
ATOM 6732 C C . ILE A 1 835 ? -12.730 -10.100 20.666 1.00 86.19 835 ILE A C 1
ATOM 6734 O O . ILE A 1 835 ? -12.814 -11.331 20.623 1.00 86.19 835 ILE A O 1
ATOM 6738 N N . TYR A 1 836 ? -12.275 -9.446 21.734 1.00 92.31 836 TYR A N 1
ATOM 6739 C CA . TYR A 1 836 ? -11.924 -10.118 22.984 1.00 92.31 836 TYR A CA 1
ATOM 6740 C C . TYR A 1 836 ? -13.111 -10.205 23.941 1.00 92.31 836 TYR A C 1
ATOM 6742 O O . TYR A 1 836 ? -13.962 -9.316 23.971 1.00 92.31 836 TYR A O 1
ATOM 6750 N N . ASN A 1 837 ? -13.133 -11.259 24.758 1.00 95.38 837 ASN A N 1
ATOM 6751 C CA . ASN A 1 837 ? -14.050 -11.461 25.883 1.00 95.38 837 ASN A CA 1
ATOM 6752 C C . ASN A 1 837 ? -15.555 -11.392 25.519 1.00 95.38 837 ASN A C 1
ATOM 6754 O O . ASN A 1 837 ? -16.388 -11.007 26.348 1.00 95.38 837 ASN A O 1
ATOM 6758 N N . HIS A 1 838 ? -15.933 -11.780 24.295 1.00 95.88 838 HIS A N 1
ATOM 6759 C CA . HIS A 1 838 ? -17.332 -11.847 23.860 1.00 95.88 838 HIS A CA 1
ATOM 6760 C C . HIS A 1 838 ? -17.908 -13.256 24.046 1.00 95.88 838 HIS A C 1
ATOM 6762 O O . HIS A 1 838 ? -18.173 -14.003 23.104 1.00 95.88 838 HIS A O 1
ATOM 6768 N N . LYS A 1 839 ? -18.070 -13.617 25.320 1.00 94.25 839 LYS A N 1
ATOM 6769 C CA . LYS A 1 839 ? -18.563 -14.919 25.766 1.00 94.25 839 LYS A CA 1
ATOM 6770 C C . LYS A 1 839 ? -19.728 -14.745 26.732 1.00 94.25 839 LYS A C 1
ATOM 6772 O O . LYS A 1 839 ? -19.622 -14.016 27.722 1.00 94.25 839 LYS A O 1
ATOM 6777 N N . ALA A 1 840 ? -20.846 -15.397 26.438 1.00 94.75 840 ALA A N 1
ATOM 6778 C CA . ALA A 1 840 ? -22.043 -15.346 27.261 1.00 94.75 840 ALA A CA 1
ATOM 6779 C C . ALA A 1 840 ? -21.945 -16.301 28.457 1.00 94.75 840 ALA A C 1
ATOM 6781 O O . ALA A 1 840 ? -21.317 -17.356 28.404 1.00 94.75 840 ALA A O 1
ATOM 6782 N N . SER A 1 841 ? -22.620 -15.945 29.551 1.00 93.06 841 SER A N 1
ATOM 6783 C CA . SER A 1 841 ? -22.804 -16.868 30.677 1.00 93.06 841 SER A CA 1
ATOM 6784 C C . SER A 1 841 ? -23.774 -17.990 30.306 1.00 93.06 841 SER A C 1
ATOM 6786 O O . SER A 1 841 ? -24.776 -17.742 29.625 1.00 93.06 841 SER A O 1
ATOM 6788 N N . SER A 1 842 ? -23.499 -19.202 30.787 1.00 93.38 842 SER A N 1
ATOM 6789 C CA . SER A 1 842 ? -24.403 -20.350 30.678 1.00 93.38 842 SER A CA 1
ATOM 6790 C C . SER A 1 842 ? -25.456 -20.289 31.785 1.00 93.38 842 SER A C 1
ATOM 6792 O O . SER A 1 842 ? -25.147 -20.511 32.955 1.00 93.38 842 SER A O 1
ATOM 6794 N N . HIS A 1 843 ? -26.693 -19.964 31.418 1.00 93.38 843 HIS A N 1
ATOM 6795 C CA . HIS A 1 843 ? -27.830 -19.846 32.331 1.00 93.38 843 HIS A CA 1
ATOM 6796 C C . HIS A 1 843 ? -28.608 -21.165 32.399 1.00 93.38 843 HIS A C 1
ATOM 6798 O O . HIS A 1 843 ? -28.663 -21.915 31.425 1.00 93.38 843 HIS A O 1
ATOM 6804 N N . SER A 1 844 ? -29.231 -21.458 33.546 1.00 93.81 844 SER A N 1
ATOM 6805 C CA . SER A 1 844 ? -30.110 -22.629 33.673 1.00 93.81 844 SER A CA 1
ATOM 6806 C C . SER A 1 844 ? -31.359 -22.479 32.797 1.00 93.81 844 SER A C 1
ATOM 6808 O O . SER A 1 844 ? -31.783 -21.360 32.500 1.00 93.81 844 SER A O 1
ATOM 6810 N N . LYS A 1 845 ? -32.001 -23.597 32.427 1.00 92.19 845 LYS A N 1
ATOM 6811 C CA . LYS A 1 845 ? -33.267 -23.574 31.666 1.00 92.19 845 LYS A CA 1
ATOM 6812 C C . LYS A 1 845 ? -34.326 -22.706 32.354 1.00 92.19 845 LYS A C 1
ATOM 6814 O O . LYS A 1 845 ? -34.920 -21.852 31.711 1.00 92.19 845 LYS A O 1
ATOM 6819 N N . GLU A 1 846 ? -34.480 -22.850 33.668 1.00 89.88 846 GLU A N 1
ATOM 6820 C CA . GLU A 1 846 ? -35.388 -22.031 34.488 1.00 89.88 846 GLU A CA 1
ATOM 6821 C C . GLU A 1 846 ? -35.065 -20.532 34.406 1.00 89.88 846 GLU A C 1
ATOM 6823 O O . GLU A 1 846 ? -35.961 -19.699 34.274 1.00 89.88 846 GLU A O 1
ATOM 6828 N N . THR A 1 847 ? -33.775 -20.180 34.439 1.00 91.50 847 THR A N 1
ATOM 6829 C CA . THR A 1 847 ? -33.325 -18.789 34.292 1.00 91.50 847 THR A CA 1
ATOM 6830 C C . THR A 1 847 ? -33.690 -18.249 32.913 1.00 91.50 847 THR A C 1
ATOM 6832 O O . THR A 1 847 ? -34.203 -17.137 32.819 1.00 91.50 847 THR A O 1
ATOM 6835 N N . ILE A 1 848 ? -33.472 -19.025 31.849 1.00 93.50 848 ILE A N 1
ATOM 6836 C CA . ILE A 1 848 ? -33.805 -18.627 30.474 1.00 93.50 848 ILE A CA 1
ATOM 6837 C C . ILE A 1 848 ? -35.319 -18.442 30.308 1.00 93.50 848 ILE A C 1
ATOM 6839 O O . ILE A 1 848 ? -35.736 -17.426 29.754 1.00 93.50 848 ILE A O 1
ATOM 6843 N N . GLU A 1 849 ? -36.142 -19.361 30.825 1.00 92.19 849 GLU A N 1
ATOM 6844 C CA . GLU A 1 849 ? -37.607 -19.226 30.792 1.00 92.19 849 GLU A CA 1
ATOM 6845 C C . GLU A 1 849 ? -38.072 -17.961 31.514 1.00 92.19 849 GLU A C 1
ATOM 6847 O O . GLU A 1 849 ? -38.884 -17.202 30.989 1.00 92.19 849 GLU A O 1
ATOM 6852 N N . LYS A 1 850 ? -37.479 -17.651 32.670 1.00 90.94 850 LYS A N 1
ATOM 6853 C CA . LYS A 1 850 ? -37.767 -16.397 33.365 1.00 90.94 850 LYS A CA 1
ATOM 6854 C C . LYS A 1 850 ? -37.329 -15.167 32.563 1.00 90.94 850 LYS A C 1
ATOM 6856 O O . LYS A 1 850 ? -38.064 -14.186 32.522 1.00 90.94 850 LYS A O 1
ATOM 6861 N N . LEU A 1 851 ? -36.165 -15.197 31.910 1.00 92.50 851 LEU A N 1
ATOM 6862 C CA . LEU A 1 851 ? -35.674 -14.077 31.094 1.00 92.50 851 LEU A CA 1
ATOM 6863 C C . LEU A 1 851 ? -36.558 -13.795 29.871 1.00 92.50 851 LEU A C 1
ATOM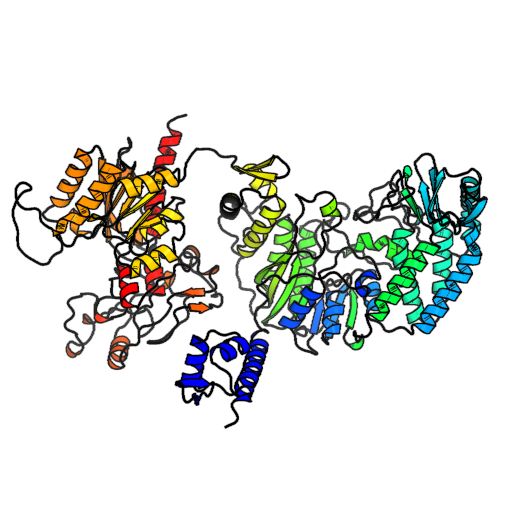 6865 O O . LEU A 1 851 ? -36.712 -12.627 29.508 1.00 92.50 851 LEU A O 1
ATOM 6869 N N . LYS A 1 852 ? -37.173 -14.826 29.274 1.00 93.38 852 LYS A N 1
ATOM 6870 C CA . LYS A 1 852 ? -38.135 -14.675 28.167 1.00 93.38 852 LYS A CA 1
ATOM 6871 C C . LYS A 1 852 ? -39.365 -13.852 28.559 1.00 93.38 852 LYS A C 1
ATOM 6873 O O . LYS A 1 852 ? -39.915 -13.155 27.717 1.00 93.38 852 LYS A O 1
ATOM 6878 N N . LEU A 1 853 ? -39.780 -13.912 29.827 1.00 91.38 853 LEU A N 1
ATOM 6879 C CA . LEU A 1 853 ? -40.943 -13.174 30.338 1.00 91.38 853 LEU A CA 1
ATOM 6880 C C . LEU A 1 853 ? -40.641 -11.696 30.631 1.00 91.38 853 LEU A C 1
ATOM 6882 O O . LEU A 1 853 ? -41.556 -10.900 30.836 1.00 91.38 853 LEU A O 1
ATOM 6886 N N . ILE A 1 854 ? -39.364 -11.311 30.678 1.00 91.25 854 ILE A N 1
ATOM 6887 C CA . ILE A 1 854 ? -38.955 -9.948 31.015 1.00 91.25 854 ILE A CA 1
ATOM 6888 C C . ILE A 1 854 ? -38.771 -9.158 29.728 1.00 91.25 854 ILE A C 1
ATOM 6890 O O . ILE A 1 854 ? -37.762 -9.301 29.045 1.00 91.25 854 ILE A O 1
ATOM 6894 N N . ASN A 1 855 ? -39.734 -8.294 29.420 1.00 90.38 855 ASN A N 1
ATOM 6895 C CA . ASN A 1 855 ? -39.684 -7.408 28.257 1.00 90.38 855 ASN A CA 1
ATOM 6896 C C . ASN A 1 855 ? -38.674 -6.254 28.430 1.00 90.38 855 ASN A C 1
ATOM 6898 O O . ASN A 1 855 ? -38.193 -5.984 29.531 1.00 90.38 855 ASN A O 1
ATOM 6902 N N . SER A 1 856 ? -38.352 -5.550 27.339 1.00 91.50 856 SER A N 1
ATOM 6903 C CA . SER A 1 856 ? -37.433 -4.395 27.346 1.00 91.50 856 SER A CA 1
ATOM 6904 C C . SER A 1 856 ? -37.816 -3.364 28.418 1.00 91.50 856 SER A C 1
ATOM 6906 O O . SER A 1 856 ? -38.978 -2.973 28.525 1.00 91.50 856 SER A O 1
ATOM 6908 N N . GLY A 1 857 ? -36.846 -2.944 29.236 1.00 88.38 857 GLY A N 1
ATOM 6909 C CA . GLY A 1 857 ? -37.038 -1.987 30.335 1.00 88.38 857 GLY A CA 1
ATOM 6910 C C . GLY A 1 857 ? -37.736 -2.537 31.585 1.00 88.38 857 GLY A C 1
ATOM 6911 O O . GLY A 1 857 ? -37.702 -1.881 32.633 1.00 88.38 857 GLY A O 1
ATOM 6912 N N . LYS A 1 858 ? -38.326 -3.738 31.513 1.00 91.50 858 LYS A N 1
ATOM 6913 C CA . LYS A 1 858 ? -38.959 -4.421 32.648 1.00 91.50 858 LYS A CA 1
ATOM 6914 C C . LYS A 1 858 ? -37.922 -5.106 33.537 1.00 91.50 858 LYS A C 1
ATOM 6916 O O . LYS A 1 858 ? -36.779 -5.348 33.143 1.00 91.50 858 LYS A O 1
ATOM 6921 N N . LYS A 1 859 ? -38.327 -5.392 34.769 1.00 90.62 859 LYS A N 1
ATOM 6922 C CA . LYS A 1 859 ? -37.549 -6.058 35.822 1.00 90.62 859 LYS A CA 1
ATOM 6923 C C . LYS A 1 859 ? -38.422 -7.080 36.541 1.00 90.62 859 LYS A C 1
ATOM 6925 O O . LYS A 1 859 ? -39.605 -7.217 36.254 1.00 90.62 859 LYS A O 1
ATOM 6930 N N . GLN A 1 860 ? -37.855 -7.790 37.513 1.00 88.31 860 GLN A N 1
ATOM 6931 C CA . GLN A 1 860 ? -38.601 -8.818 38.238 1.00 88.31 860 GLN A CA 1
ATOM 6932 C C . GLN A 1 860 ? -39.883 -8.296 38.904 1.00 88.31 860 GLN A C 1
ATOM 6934 O O . GLN A 1 860 ? -40.866 -9.022 38.937 1.00 88.31 860 GLN A O 1
ATOM 6939 N N . SER A 1 861 ? -39.896 -7.061 39.419 1.00 86.25 861 SER A N 1
ATOM 6940 C CA . SER A 1 861 ? -41.093 -6.493 40.059 1.00 86.25 861 SER A CA 1
ATOM 6941 C C . SER A 1 861 ? -42.265 -6.282 39.091 1.00 86.25 861 SER A C 1
ATOM 6943 O O . SER A 1 861 ? -43.364 -5.999 39.544 1.00 86.25 861 SER A O 1
ATOM 6945 N N . ASP A 1 862 ? -42.030 -6.386 37.779 1.00 86.56 862 ASP A N 1
ATOM 6946 C CA . ASP A 1 862 ? -43.068 -6.350 36.744 1.00 86.56 862 ASP A CA 1
ATOM 6947 C C . ASP A 1 862 ? -43.623 -7.754 36.406 1.00 86.56 862 ASP A C 1
ATOM 6949 O O . ASP A 1 862 ? -44.519 -7.870 35.573 1.00 86.56 862 ASP A O 1
ATOM 6953 N N . LEU A 1 863 ? -43.084 -8.821 37.012 1.00 84.75 863 LEU A N 1
ATOM 6954 C CA . LEU A 1 863 ? -43.565 -10.203 36.877 1.00 84.75 863 LEU A CA 1
ATOM 6955 C C . LEU A 1 863 ? -44.536 -10.573 38.017 1.00 84.75 863 LEU A C 1
ATOM 6957 O O . LEU A 1 863 ? -44.531 -9.908 39.055 1.00 84.75 863 LEU A O 1
ATOM 6961 N N . PRO A 1 864 ? -45.320 -11.664 37.888 1.00 83.88 864 PRO A N 1
ATOM 6962 C CA . PRO A 1 864 ? -46.134 -12.194 38.983 1.00 83.88 864 PRO A CA 1
ATOM 6963 C C . PRO A 1 864 ? -45.315 -12.517 40.243 1.00 83.88 864 PRO A C 1
ATOM 6965 O O . PRO A 1 864 ? -44.195 -13.020 40.150 1.00 83.88 864 PRO A O 1
ATOM 6968 N N . GLU A 1 865 ? -45.897 -12.286 41.422 1.00 81.69 865 GLU A N 1
ATOM 6969 C CA . GLU A 1 865 ? -45.213 -12.353 42.727 1.00 81.69 865 GLU A CA 1
ATOM 6970 C C . GLU A 1 865 ? -44.560 -13.715 43.018 1.00 81.69 865 GLU A C 1
ATOM 6972 O O . GLU A 1 865 ? -43.443 -13.779 43.526 1.00 81.69 865 GLU A O 1
ATOM 6977 N N . HIS A 1 866 ? -45.180 -14.818 42.587 1.00 81.81 866 HIS A N 1
ATOM 6978 C CA . HIS A 1 866 ? -44.616 -16.166 42.743 1.00 81.81 866 HIS A CA 1
ATOM 6979 C C . HIS A 1 866 ? -43.300 -16.386 41.967 1.00 81.81 866 HIS A C 1
ATOM 6981 O O . HIS A 1 866 ? -42.566 -17.327 42.257 1.00 81.81 866 HIS A O 1
ATOM 6987 N N . MET A 1 867 ? -42.979 -15.529 40.989 1.00 77.94 867 MET A N 1
ATOM 6988 C CA . MET A 1 867 ? -41.716 -15.560 40.240 1.00 77.94 867 MET A CA 1
ATOM 6989 C C . MET A 1 867 ? -40.646 -14.643 40.847 1.00 77.94 867 MET A C 1
ATOM 6991 O O . MET A 1 867 ? -39.542 -14.514 40.296 1.00 77.94 867 MET A O 1
ATOM 6995 N N . HIS A 1 868 ? -40.940 -13.964 41.959 1.00 82.44 868 HIS A N 1
ATOM 6996 C CA . HIS A 1 868 ? -40.000 -13.053 42.595 1.00 82.44 868 HIS A CA 1
ATOM 6997 C C . HIS A 1 868 ? -38.926 -13.821 43.380 1.00 82.44 868 HIS A C 1
ATOM 6999 O O . HIS A 1 868 ? -39.198 -14.729 44.154 1.00 82.44 868 HIS A O 1
ATOM 7005 N N . THR A 1 869 ? -37.665 -13.436 43.190 1.00 78.06 869 THR A N 1
ATOM 7006 C CA . THR A 1 869 ? -36.536 -13.823 44.047 1.00 78.06 869 THR A CA 1
ATOM 7007 C C . THR A 1 869 ? -36.344 -12.802 45.168 1.00 78.06 869 THR A C 1
ATOM 7009 O O . THR A 1 869 ? -36.612 -11.616 44.963 1.00 78.06 869 THR A O 1
ATOM 7012 N N . LYS A 1 870 ? -35.815 -13.245 46.319 1.00 75.06 870 LYS A N 1
ATOM 7013 C CA . LYS A 1 870 ? -35.474 -12.418 47.498 1.00 75.06 870 LYS A CA 1
ATOM 7014 C C . LYS A 1 870 ? -34.251 -11.504 47.270 1.00 75.06 870 LYS A C 1
ATOM 7016 O O . LYS A 1 870 ? -33.348 -11.455 48.100 1.00 75.06 870 LYS A O 1
ATOM 7021 N N . SER A 1 871 ? -34.159 -10.838 46.121 1.00 73.38 871 SER A N 1
ATOM 7022 C CA . SER A 1 871 ? -33.038 -9.942 45.828 1.00 73.38 871 SER A CA 1
ATOM 7023 C C . SER A 1 871 ? -33.247 -8.565 46.454 1.00 73.38 871 SER A C 1
ATOM 7025 O O . SER A 1 871 ? -34.328 -7.989 46.361 1.00 73.38 871 SER A O 1
ATOM 7027 N N . VAL A 1 872 ? -32.182 -8.016 47.038 1.00 71.88 872 VAL A N 1
ATOM 7028 C CA . VAL A 1 872 ? -32.144 -6.661 47.615 1.00 71.88 872 VAL A CA 1
ATOM 7029 C C . VAL A 1 872 ? -31.912 -5.568 46.563 1.00 71.88 872 VAL A C 1
ATOM 7031 O O . VAL A 1 872 ? -31.991 -4.381 46.869 1.00 71.88 872 VAL A O 1
ATOM 7034 N N . HIS A 1 873 ? -31.619 -5.939 45.312 1.00 75.88 873 HIS A N 1
ATOM 7035 C CA . HIS A 1 873 ? -31.320 -4.982 44.249 1.00 75.88 873 HIS A CA 1
ATOM 7036 C C . HIS A 1 873 ? -32.589 -4.561 43.498 1.00 75.88 873 HIS A C 1
ATOM 7038 O O . HIS A 1 873 ? -33.256 -5.378 42.861 1.00 75.88 873 HIS A O 1
ATOM 7044 N N . SER A 1 874 ? -32.885 -3.261 43.473 1.00 78.44 874 SER A N 1
ATOM 7045 C CA . SER A 1 874 ? -34.074 -2.701 42.802 1.00 78.44 874 SER A CA 1
ATOM 7046 C C . SER A 1 874 ? -34.123 -2.949 41.284 1.00 78.44 874 SER A C 1
ATOM 7048 O O . SER A 1 874 ? -35.195 -2.885 40.677 1.00 78.44 874 SER A O 1
ATOM 7050 N N . GLY A 1 875 ? -32.971 -3.238 40.668 1.00 82.31 875 GLY A N 1
ATOM 7051 C CA . GLY A 1 875 ? -32.823 -3.552 39.244 1.00 82.31 875 GLY A CA 1
ATOM 7052 C C . GLY A 1 875 ? -32.856 -5.042 38.897 1.00 82.31 875 GLY A C 1
ATOM 7053 O O . GLY A 1 875 ? -32.603 -5.371 37.744 1.00 82.31 875 GLY A O 1
ATOM 7054 N N . SER A 1 876 ? -33.121 -5.930 39.858 1.00 88.62 876 SER A N 1
ATOM 7055 C CA . SER A 1 876 ? -33.017 -7.386 39.683 1.00 88.62 876 SER A CA 1
ATOM 7056 C C . SER A 1 876 ? -33.780 -7.912 38.472 1.00 88.62 876 SER A C 1
ATOM 7058 O O . SER A 1 876 ? -34.956 -7.599 38.271 1.00 88.62 876 SER A O 1
ATOM 7060 N N . TRP A 1 877 ? -33.103 -8.764 37.706 1.00 91.12 877 TRP A N 1
ATOM 7061 C CA . TRP A 1 877 ? -33.562 -9.350 36.451 1.00 91.12 877 TRP A CA 1
ATOM 7062 C C . TRP A 1 877 ? -33.903 -8.326 35.364 1.00 91.12 877 TRP A C 1
ATOM 7064 O O . TRP A 1 877 ? -34.616 -8.645 34.425 1.00 91.12 877 TRP A O 1
ATOM 7074 N N . GLY A 1 878 ? -33.429 -7.086 35.475 1.00 92.88 878 GLY A N 1
ATOM 7075 C CA . GLY A 1 878 ? -33.816 -6.029 34.551 1.00 92.88 878 GLY A CA 1
ATOM 7076 C C . GLY A 1 878 ? -33.226 -6.202 33.149 1.00 92.88 878 GLY A C 1
ATOM 7077 O O . GLY A 1 878 ? -32.010 -6.375 33.009 1.00 92.88 878 GLY A O 1
ATOM 7078 N N . ARG A 1 879 ? -34.067 -6.039 32.122 1.00 95.50 879 ARG A N 1
ATOM 7079 C CA . ARG A 1 879 ? -33.651 -5.937 30.715 1.00 95.50 879 ARG A CA 1
ATOM 7080 C C . ARG A 1 879 ? -33.305 -4.506 30.337 1.00 95.50 879 ARG A C 1
ATOM 7082 O O . ARG A 1 879 ? -34.063 -3.579 30.621 1.00 95.50 879 ARG A O 1
ATOM 7089 N N . MET A 1 880 ? -32.136 -4.330 29.724 1.00 95.69 880 MET A N 1
ATOM 7090 C CA . MET A 1 880 ? -31.702 -3.039 29.195 1.00 95.69 880 MET A CA 1
ATOM 7091 C C . MET A 1 880 ? -32.607 -2.583 28.045 1.00 95.69 880 MET A C 1
ATOM 7093 O O . MET A 1 880 ? -33.170 -3.400 27.322 1.00 95.69 880 MET A O 1
ATOM 7097 N N . GLU A 1 881 ? -32.744 -1.271 27.878 1.00 95.44 881 GLU A N 1
ATOM 7098 C CA . GLU A 1 881 ? -33.494 -0.670 26.773 1.00 95.44 881 GLU A CA 1
ATOM 7099 C C . GLU A 1 881 ? -32.515 -0.259 25.673 1.00 95.44 881 GLU A C 1
ATOM 7101 O O . GLU A 1 881 ? -31.550 0.447 25.959 1.00 95.44 881 GLU A O 1
ATOM 7106 N N . LYS A 1 882 ? -32.776 -0.663 24.422 1.00 95.19 882 LYS A N 1
ATOM 7107 C CA . LYS A 1 882 ? -31.885 -0.402 23.277 1.00 95.19 882 LYS A CA 1
ATOM 7108 C C . LYS A 1 882 ? -31.479 1.068 23.162 1.00 95.19 882 LYS A C 1
ATOM 7110 O O . LYS A 1 882 ? -30.298 1.384 23.192 1.00 95.19 882 LYS A O 1
ATOM 7115 N N . HIS A 1 883 ? -32.469 1.952 23.079 1.00 95.75 883 HIS A N 1
ATOM 7116 C CA . HIS A 1 883 ? -32.290 3.375 22.768 1.00 95.75 883 HIS A CA 1
ATOM 7117 C C . HIS A 1 883 ? -32.166 4.259 24.015 1.00 95.75 883 HIS A C 1
ATOM 7119 O O . HIS A 1 883 ? -32.462 5.448 23.972 1.00 95.75 883 HIS A O 1
ATOM 7125 N N . LYS A 1 884 ? -31.765 3.680 25.151 1.00 95.75 884 LYS A N 1
ATOM 7126 C CA . LYS A 1 884 ? -31.420 4.435 26.359 1.00 95.75 884 LYS A CA 1
ATOM 7127 C C . LYS A 1 884 ? -30.053 3.993 26.871 1.00 95.75 884 LYS A C 1
ATOM 7129 O O . LYS A 1 884 ? -29.645 2.866 26.584 1.00 95.75 884 LYS A O 1
ATOM 7134 N N . PRO A 1 885 ? -29.346 4.839 27.634 1.00 96.75 885 PRO A N 1
ATOM 7135 C CA . PRO A 1 885 ? -28.118 4.426 28.301 1.00 96.75 885 PRO A CA 1
ATOM 7136 C C . PRO A 1 885 ? -28.388 3.308 29.318 1.00 96.75 885 PRO A C 1
ATOM 7138 O O . PRO A 1 885 ? -29.483 3.204 29.882 1.00 96.75 885 PRO A O 1
ATOM 7141 N N . ALA A 1 886 ? -27.379 2.482 29.592 1.00 95.94 886 ALA A N 1
ATOM 7142 C CA . ALA A 1 886 ? -27.464 1.468 30.636 1.00 95.94 886 ALA A CA 1
ATOM 7143 C C . ALA A 1 886 ? -27.601 2.120 32.019 1.00 95.94 886 ALA A C 1
ATOM 7145 O O . ALA A 1 886 ? -27.162 3.243 32.254 1.00 95.94 886 ALA A O 1
ATOM 7146 N N . PHE A 1 887 ? -28.148 1.386 32.984 1.00 93.62 887 PHE A N 1
ATOM 7147 C CA . PHE A 1 887 ? -27.984 1.759 34.391 1.00 93.62 887 PHE A CA 1
ATOM 7148 C C . PHE A 1 887 ? -26.564 1.420 34.856 1.00 93.62 887 PHE A C 1
ATOM 7150 O O . PHE A 1 887 ? -25.826 0.724 34.161 1.00 93.62 887 PHE A O 1
ATOM 7157 N N . THR A 1 888 ? -26.186 1.906 36.040 1.00 91.81 888 THR A N 1
ATOM 7158 C CA . THR A 1 888 ? -24.858 1.650 36.610 1.00 91.81 888 THR A CA 1
ATOM 7159 C C . THR A 1 888 ? -24.532 0.150 36.620 1.00 91.81 888 THR A C 1
ATOM 7161 O O . THR A 1 888 ? -25.213 -0.635 37.285 1.00 91.81 888 THR A O 1
ATOM 7164 N N . LEU A 1 889 ? -23.473 -0.238 35.904 1.00 92.31 889 LEU A N 1
ATOM 7165 C CA . LEU A 1 889 ? -22.952 -1.599 35.918 1.00 92.31 889 LEU A CA 1
ATOM 7166 C C . LEU A 1 889 ? -22.315 -1.894 37.279 1.00 92.31 889 LEU A C 1
ATOM 7168 O O . LEU A 1 889 ? -21.512 -1.113 37.798 1.00 92.31 889 LEU A O 1
ATOM 7172 N N . THR A 1 890 ? -22.689 -3.032 37.859 1.00 87.69 890 THR A N 1
ATOM 7173 C CA . THR A 1 890 ? -22.118 -3.542 39.110 1.00 87.69 890 THR A CA 1
ATOM 7174 C C . THR A 1 890 ? -20.971 -4.510 38.817 1.00 87.69 890 THR A C 1
ATOM 7176 O O . THR A 1 890 ? -20.695 -4.853 37.669 1.00 87.69 890 THR A O 1
ATOM 7179 N N . THR A 1 891 ? -20.303 -5.000 39.860 1.00 90.06 891 THR A N 1
ATOM 7180 C CA . THR A 1 891 ? -19.180 -5.945 39.740 1.00 90.06 891 THR A CA 1
ATOM 7181 C C . THR A 1 891 ? -19.584 -7.360 39.311 1.00 90.06 891 THR A C 1
ATOM 7183 O O . THR A 1 891 ? -18.726 -8.219 39.110 1.00 90.06 891 THR A O 1
ATOM 7186 N N . ARG A 1 892 ? -20.885 -7.646 39.180 1.00 90.69 892 ARG A N 1
ATOM 7187 C CA . ARG A 1 892 ? -21.411 -8.964 38.802 1.00 90.69 892 ARG A CA 1
ATOM 7188 C C . ARG A 1 892 ? -22.248 -8.848 37.533 1.00 90.69 892 ARG A C 1
ATOM 7190 O O . ARG A 1 892 ? -23.445 -8.607 37.595 1.00 90.69 892 ARG A O 1
ATOM 7197 N N . ILE A 1 893 ? -21.616 -9.074 36.386 1.00 92.00 893 ILE A N 1
ATOM 7198 C CA . ILE A 1 893 ? -22.250 -8.973 35.058 1.00 92.00 893 ILE A CA 1
ATOM 7199 C C . ILE A 1 893 ? -22.850 -10.296 34.548 1.00 92.00 893 ILE A C 1
ATOM 7201 O O . ILE A 1 893 ? -23.465 -10.332 33.491 1.00 92.00 893 ILE A O 1
ATOM 7205 N N . ASN A 1 894 ? -22.682 -11.392 35.290 1.00 91.00 894 ASN A N 1
ATOM 7206 C CA . ASN A 1 894 ? -23.127 -12.737 34.904 1.00 91.00 894 ASN A CA 1
ATOM 7207 C C . ASN A 1 894 ? -24.391 -13.216 35.635 1.00 91.00 894 ASN A C 1
ATOM 7209 O O . ASN A 1 894 ? -24.883 -14.300 35.346 1.00 91.00 894 ASN A O 1
ATOM 7213 N N . THR A 1 895 ? -24.893 -12.459 36.615 1.00 90.12 895 THR A N 1
ATOM 7214 C CA . THR A 1 895 ? -25.955 -12.921 37.524 1.00 90.12 895 THR A CA 1
ATOM 7215 C C . THR A 1 895 ? -27.204 -12.044 37.373 1.00 90.12 895 THR A C 1
ATOM 7217 O O . THR A 1 895 ? -27.239 -10.967 37.963 1.00 90.12 895 THR A O 1
ATOM 7220 N N . PRO A 1 896 ? -28.251 -12.462 36.632 1.00 89.00 896 PRO A N 1
ATOM 7221 C CA . PRO A 1 896 ? -29.419 -11.620 36.347 1.00 89.00 896 PRO A CA 1
ATOM 7222 C C . PRO A 1 896 ? -30.068 -10.975 37.580 1.00 89.00 896 PRO A C 1
ATOM 7224 O O . PRO A 1 896 ? -30.585 -9.867 37.500 1.00 89.00 896 PRO A O 1
ATOM 7227 N N . SER A 1 897 ? -30.022 -11.627 38.744 1.00 85.94 897 SER A N 1
ATOM 7228 C CA . SER A 1 897 ? -30.646 -11.144 39.980 1.00 85.94 897 SER A CA 1
ATOM 7229 C C . SER A 1 897 ? -29.950 -9.947 40.644 1.00 85.94 897 SER A C 1
ATOM 7231 O O . SER A 1 897 ? -30.470 -9.446 41.635 1.00 85.94 897 SER A O 1
ATOM 7233 N N . VAL A 1 898 ? -28.809 -9.464 40.137 1.00 84.25 898 VAL A N 1
ATOM 7234 C CA . VAL A 1 898 ? -28.006 -8.415 40.808 1.00 84.25 898 VAL A CA 1
ATOM 7235 C C . VAL A 1 898 ? -28.075 -7.035 40.147 1.00 84.25 898 VAL A C 1
ATOM 7237 O O . VAL A 1 898 ? -27.380 -6.112 40.568 1.00 84.25 898 VAL A O 1
ATOM 7240 N N . GLY A 1 899 ? -28.903 -6.864 39.114 1.00 85.69 899 GLY A N 1
ATOM 7241 C CA . GLY A 1 899 ? -29.072 -5.571 38.454 1.00 85.69 899 GLY A CA 1
ATOM 7242 C C . GLY A 1 899 ? -29.742 -5.655 37.087 1.00 85.69 899 GLY A C 1
ATOM 7243 O O . GLY A 1 899 ? -30.193 -6.716 36.655 1.00 85.69 899 GLY A O 1
ATOM 7244 N N . ARG A 1 900 ? -29.790 -4.509 36.398 1.00 91.62 900 ARG A N 1
ATOM 7245 C CA . ARG A 1 900 ? -30.341 -4.389 35.043 1.00 91.62 900 ARG A CA 1
ATOM 7246 C C . ARG A 1 900 ? -29.258 -4.687 34.008 1.00 91.62 900 ARG A C 1
ATOM 7248 O O . ARG A 1 900 ? -28.739 -3.783 33.363 1.00 91.62 900 ARG A O 1
ATOM 7255 N N . ILE A 1 901 ? -28.881 -5.959 33.930 1.00 93.31 901 ILE A N 1
ATOM 7256 C CA . ILE A 1 901 ? -27.752 -6.451 33.125 1.00 93.31 901 ILE A CA 1
ATOM 7257 C C . ILE A 1 901 ? -28.168 -7.458 32.045 1.00 93.31 901 ILE A C 1
ATOM 7259 O O . ILE A 1 901 ? -27.318 -8.107 31.439 1.00 93.31 901 ILE A O 1
ATOM 7263 N N . VAL A 1 902 ? -29.472 -7.647 31.834 1.00 95.56 902 VAL A N 1
ATOM 7264 C CA . VAL A 1 902 ? -29.986 -8.529 30.781 1.00 95.56 902 VAL A CA 1
ATOM 7265 C C . VAL A 1 902 ? -29.889 -7.799 29.442 1.00 95.56 902 VAL A C 1
ATOM 7267 O O . VAL A 1 902 ? -30.277 -6.631 29.341 1.00 95.56 902 VAL A O 1
ATOM 7270 N N . HIS A 1 903 ? -29.356 -8.491 28.434 1.00 96.88 903 HIS A N 1
ATOM 7271 C CA . HIS A 1 903 ? -29.127 -7.957 27.093 1.00 96.88 903 HIS A CA 1
ATOM 7272 C C . HIS A 1 903 ? -30.432 -7.389 26.488 1.00 96.88 903 HIS A C 1
ATOM 7274 O O . HIS A 1 903 ? -31.494 -7.978 26.709 1.00 96.88 903 HIS A O 1
ATOM 7280 N N . PRO A 1 904 ? -30.399 -6.295 25.696 1.00 95.69 904 PRO A N 1
ATOM 7281 C CA . PRO A 1 904 ? -31.614 -5.675 25.153 1.00 95.69 904 PRO A CA 1
ATOM 7282 C C . PRO A 1 904 ? -32.547 -6.628 24.386 1.00 95.69 904 PRO A C 1
ATOM 7284 O O . PRO A 1 904 ? -33.759 -6.534 24.530 1.00 95.69 904 PRO A O 1
ATOM 7287 N N . GLU A 1 905 ? -31.997 -7.579 23.623 1.00 94.44 905 GLU A N 1
ATOM 7288 C CA . GLU A 1 905 ? -32.784 -8.585 22.876 1.00 94.44 905 GLU A CA 1
ATOM 7289 C C . GLU A 1 905 ? -32.640 -10.036 23.363 1.00 94.44 905 GLU A C 1
ATOM 7291 O O . GLU A 1 905 ? -33.627 -10.745 23.529 1.00 94.44 905 GLU A O 1
ATOM 7296 N N . LYS A 1 906 ? -31.410 -10.510 23.583 1.00 95.88 906 LYS A N 1
ATOM 7297 C CA . LYS A 1 906 ? -31.115 -11.914 23.892 1.00 95.88 906 LYS A CA 1
ATOM 7298 C C . LYS A 1 906 ? -31.529 -12.329 25.303 1.00 95.88 906 LYS A C 1
ATOM 7300 O O . LYS A 1 906 ? -31.490 -11.530 26.238 1.00 95.88 906 LYS A O 1
ATOM 7305 N N . ASN A 1 907 ? -31.883 -13.601 25.491 1.00 96.19 907 ASN A N 1
ATOM 7306 C CA . ASN A 1 907 ? -32.299 -14.160 26.788 1.00 96.19 907 ASN A CA 1
ATOM 7307 C C . ASN A 1 907 ? -31.094 -14.584 27.639 1.00 96.19 907 ASN A C 1
ATOM 7309 O O . ASN A 1 907 ? -30.984 -15.718 28.098 1.00 96.19 907 ASN A O 1
ATOM 7313 N N . ARG A 1 908 ? -30.169 -13.641 27.829 1.00 96.06 908 ARG A N 1
ATOM 7314 C CA . ARG A 1 908 ? -28.941 -13.787 28.610 1.00 96.06 908 ARG A CA 1
ATOM 7315 C C . ARG A 1 908 ? -28.554 -12.453 29.242 1.00 96.06 908 ARG A C 1
ATOM 7317 O O . ARG A 1 908 ? -28.998 -11.386 28.818 1.00 96.06 908 ARG A O 1
ATOM 7324 N N . THR A 1 909 ? -27.681 -12.505 30.237 1.00 96.00 909 THR A N 1
ATOM 7325 C CA . THR A 1 909 ? -26.924 -11.325 30.669 1.00 96.00 909 THR A CA 1
ATOM 7326 C C . THR A 1 909 ? -25.988 -10.829 29.567 1.00 96.00 909 THR A C 1
ATOM 7328 O O . THR A 1 909 ? -25.658 -11.565 28.628 1.00 96.00 909 THR A O 1
ATOM 7331 N N . ILE A 1 910 ? -25.548 -9.580 29.692 1.00 96.75 910 ILE A N 1
ATOM 7332 C CA . ILE A 1 910 ? -24.504 -9.022 28.835 1.00 96.75 910 ILE A CA 1
ATOM 7333 C C . ILE A 1 910 ? -23.185 -9.807 28.956 1.00 96.75 910 ILE A C 1
ATOM 7335 O O . ILE A 1 910 ? -22.881 -10.399 29.996 1.00 96.75 910 ILE A O 1
ATOM 7339 N N . THR A 1 911 ? -22.405 -9.822 27.880 1.00 97.31 911 THR A N 1
ATOM 7340 C CA . THR A 1 911 ? -21.043 -10.373 27.850 1.00 97.31 911 THR A CA 1
ATOM 7341 C C . THR A 1 911 ? -20.043 -9.401 28.482 1.00 97.31 911 THR A C 1
ATOM 7343 O O . THR A 1 911 ? -20.327 -8.203 28.580 1.00 97.31 911 THR A O 1
ATOM 7346 N N . PRO A 1 912 ? -18.839 -9.863 28.864 1.00 97.56 912 PRO A N 1
ATOM 7347 C CA . PRO A 1 912 ? -17.778 -8.960 29.294 1.00 97.56 912 PRO A CA 1
ATOM 7348 C C . PRO A 1 912 ? -17.421 -7.885 28.261 1.00 97.56 912 PRO A C 1
ATOM 7350 O O . PRO A 1 912 ? -17.264 -6.731 28.641 1.00 97.56 912 PRO A O 1
ATOM 7353 N N . ARG A 1 913 ? -17.368 -8.212 26.962 1.00 97.12 913 ARG A N 1
ATOM 7354 C CA . ARG A 1 913 ? -17.149 -7.217 25.897 1.00 97.12 913 ARG A CA 1
ATOM 7355 C C . ARG A 1 913 ? -18.253 -6.164 25.826 1.00 97.12 913 ARG A C 1
ATOM 7357 O O . ARG A 1 913 ? -17.958 -4.977 25.741 1.00 97.12 913 ARG A O 1
ATOM 7364 N N . GLU A 1 914 ? -19.516 -6.579 25.892 1.00 98.00 914 GLU A N 1
ATOM 7365 C CA . GLU A 1 914 ? -20.656 -5.651 25.920 1.00 98.00 914 GLU A CA 1
ATOM 7366 C C . GLU A 1 914 ? -20.572 -4.724 27.143 1.00 98.00 914 GLU A C 1
ATOM 7368 O O . GLU A 1 914 ? -20.719 -3.511 27.015 1.00 98.00 914 GLU A O 1
ATOM 7373 N N . ALA A 1 915 ? -20.251 -5.272 28.321 1.00 97.81 915 ALA A N 1
ATOM 7374 C CA . ALA A 1 915 ? -20.045 -4.494 29.541 1.00 97.81 915 ALA A CA 1
ATOM 7375 C C . ALA A 1 915 ? -18.859 -3.518 29.421 1.00 97.81 915 ALA A C 1
ATOM 7377 O O . ALA A 1 915 ? -18.964 -2.367 29.840 1.00 97.81 915 ALA A O 1
ATOM 7378 N N . ALA A 1 916 ? -17.749 -3.954 28.819 1.00 98.12 916 ALA A N 1
ATOM 7379 C CA . ALA A 1 916 ? -16.562 -3.138 28.594 1.00 98.12 916 ALA A CA 1
ATOM 7380 C C . ALA A 1 916 ? -16.862 -1.948 27.675 1.00 98.12 916 ALA A C 1
ATOM 7382 O O . ALA A 1 916 ? -16.501 -0.819 28.009 1.00 98.12 916 ALA A O 1
ATOM 7383 N N . ARG A 1 917 ? -17.594 -2.173 26.576 1.00 97.88 917 ARG A N 1
ATOM 7384 C CA . ARG A 1 917 ? -18.054 -1.091 25.699 1.00 97.88 917 ARG A CA 1
ATOM 7385 C C . ARG A 1 917 ? -19.031 -0.164 26.400 1.00 97.88 917 ARG A C 1
ATOM 7387 O O . ARG A 1 917 ? -18.886 1.039 26.277 1.00 97.88 917 ARG A O 1
ATOM 7394 N N . ILE A 1 918 ? -19.954 -0.677 27.213 1.00 98.19 918 ILE A N 1
ATOM 7395 C CA . ILE A 1 918 ? -20.845 0.184 28.008 1.00 98.19 918 ILE A CA 1
ATOM 7396 C C . ILE A 1 918 ? -20.056 1.053 29.010 1.00 98.19 918 ILE A C 1
ATOM 7398 O O . ILE A 1 918 ? -20.452 2.177 29.322 1.00 98.19 918 ILE A O 1
ATOM 7402 N N . GLN A 1 919 ? -18.919 0.555 29.499 1.00 97.50 919 GLN A N 1
ATOM 7403 C CA . GLN A 1 919 ? -17.988 1.291 30.356 1.00 97.50 919 GLN A CA 1
ATOM 7404 C C . GLN A 1 919 ? -16.999 2.165 29.561 1.00 97.50 919 GLN A C 1
ATOM 7406 O O . GLN A 1 919 ? -16.232 2.905 30.171 1.00 97.50 919 GLN A O 1
ATOM 7411 N N . SER A 1 920 ? -17.056 2.155 28.226 1.00 98.00 920 SER A N 1
ATOM 7412 C CA . SER A 1 920 ? -16.205 2.886 27.275 1.00 98.00 920 SER A CA 1
ATOM 7413 C C . SER A 1 920 ? -14.743 2.436 27.154 1.00 98.00 920 SER A C 1
ATOM 7415 O O . SER A 1 920 ? -13.872 3.216 26.762 1.00 98.00 920 SER A O 1
ATOM 7417 N N . PHE A 1 921 ? -14.462 1.168 27.459 1.00 98.25 921 PHE A N 1
ATOM 7418 C CA . PHE A 1 921 ? -13.165 0.574 27.141 1.00 98.25 921 PHE A CA 1
ATOM 7419 C C . PHE A 1 921 ? -12.981 0.389 25.626 1.00 98.25 921 PHE A C 1
ATOM 7421 O O . PHE A 1 921 ? -13.935 -0.004 24.952 1.00 98.25 921 PHE A O 1
ATOM 7428 N N . PRO A 1 922 ? -11.767 0.631 25.098 1.00 95.81 922 PRO A N 1
ATOM 7429 C CA . PRO A 1 922 ? -11.406 0.300 23.719 1.00 95.81 922 PRO A CA 1
ATOM 7430 C C . PRO A 1 922 ? -11.649 -1.170 23.347 1.00 95.81 922 PRO A C 1
ATOM 7432 O O . PRO A 1 922 ? -11.626 -2.068 24.199 1.00 95.81 922 PRO A O 1
ATOM 7435 N N . ASP A 1 923 ? -11.834 -1.438 22.057 1.00 92.38 923 ASP A N 1
ATOM 7436 C CA . ASP A 1 923 ? -12.089 -2.793 21.559 1.00 92.38 923 ASP A CA 1
ATOM 7437 C C . ASP A 1 923 ? -10.864 -3.714 21.607 1.00 92.38 923 ASP A C 1
ATOM 7439 O O . ASP A 1 923 ? -11.016 -4.924 21.797 1.00 92.38 923 ASP A O 1
ATOM 7443 N N . ASP A 1 924 ? -9.661 -3.147 21.555 1.00 91.75 924 ASP A N 1
ATOM 7444 C CA . ASP A 1 924 ? -8.394 -3.857 21.755 1.00 91.75 924 ASP A CA 1
ATOM 7445 C C . ASP A 1 924 ? -8.057 -4.114 23.231 1.00 91.75 924 ASP A C 1
ATOM 7447 O O . ASP A 1 924 ? -7.130 -4.869 23.520 1.00 91.75 924 ASP A O 1
ATOM 7451 N N . PHE A 1 925 ? -8.829 -3.554 24.168 1.00 96.12 925 PHE A N 1
ATOM 7452 C CA . PHE A 1 925 ? -8.614 -3.754 25.595 1.00 96.12 925 PHE A CA 1
ATOM 7453 C C . PHE A 1 925 ? -8.955 -5.194 26.003 1.00 96.12 925 PHE A C 1
ATOM 7455 O O . PHE A 1 925 ? -10.097 -5.643 25.838 1.00 96.12 925 PHE A O 1
ATOM 7462 N N . VAL A 1 926 ? -7.980 -5.916 26.555 1.00 94.94 926 VAL A N 1
ATOM 7463 C CA . VAL A 1 926 ? -8.091 -7.342 26.897 1.00 94.94 926 VAL A CA 1
ATOM 7464 C C . VAL A 1 926 ? -8.269 -7.520 28.398 1.00 94.94 926 VAL A C 1
ATOM 7466 O O . VAL A 1 926 ? -7.399 -7.127 29.170 1.00 94.94 926 VAL A O 1
ATOM 7469 N N . PHE A 1 927 ? -9.340 -8.194 28.818 1.00 96.75 927 PHE A N 1
ATOM 7470 C CA . PHE A 1 927 ? -9.547 -8.563 30.220 1.00 96.75 927 PHE A CA 1
ATOM 7471 C C . PHE A 1 927 ? -9.080 -9.996 30.487 1.00 96.75 927 PHE A C 1
ATOM 7473 O O . PHE A 1 927 ? -9.421 -10.925 29.749 1.00 96.75 927 PHE A O 1
ATOM 7480 N N . ILE A 1 928 ? -8.324 -10.182 31.570 1.00 94.31 928 ILE A N 1
ATOM 7481 C CA . ILE A 1 928 ? -7.797 -11.475 32.012 1.00 94.31 928 ILE A CA 1
ATOM 7482 C C . ILE A 1 928 ? -8.520 -11.909 33.293 1.00 94.31 928 ILE A C 1
ATOM 7484 O O . ILE A 1 928 ? -8.714 -11.119 34.217 1.00 94.31 928 ILE A O 1
ATOM 7488 N N . GLY A 1 929 ? -8.907 -13.185 33.348 1.00 92.75 929 GLY A N 1
ATOM 7489 C CA . GLY A 1 929 ? -9.527 -13.815 34.514 1.00 92.75 929 GLY A CA 1
ATOM 7490 C C . GLY A 1 929 ? -10.858 -14.494 34.195 1.00 92.75 929 GLY A C 1
ATOM 7491 O O . GLY A 1 929 ? -11.328 -14.503 33.059 1.00 92.75 929 GLY A O 1
ATOM 7492 N N . GLY A 1 930 ? -11.479 -15.085 35.216 1.00 90.31 930 GLY A N 1
ATOM 7493 C CA . GLY A 1 930 ? -12.838 -15.615 35.098 1.00 90.31 930 GLY A CA 1
ATOM 7494 C C . GLY A 1 930 ? -13.878 -14.495 35.001 1.00 90.31 930 GLY A C 1
ATOM 7495 O O . GLY A 1 930 ? -13.626 -13.360 35.404 1.00 90.31 930 GLY A O 1
ATOM 7496 N N . ILE A 1 931 ? -15.089 -14.816 34.536 1.00 91.56 931 ILE A N 1
ATOM 7497 C CA . ILE A 1 931 ? -16.165 -13.825 34.345 1.00 91.56 931 ILE A CA 1
ATOM 7498 C C . ILE A 1 931 ? -16.479 -13.002 35.606 1.00 91.56 931 ILE A C 1
ATOM 7500 O O . ILE A 1 931 ? -16.826 -11.828 35.512 1.00 91.56 931 ILE A O 1
ATOM 7504 N N . THR A 1 932 ? -16.325 -13.590 36.795 1.00 91.50 932 THR A N 1
ATOM 7505 C CA . THR A 1 932 ? -16.499 -12.886 38.071 1.00 91.50 932 THR A CA 1
ATOM 7506 C C . THR A 1 932 ? -15.394 -11.858 38.312 1.00 91.50 932 THR A C 1
ATOM 7508 O O . THR A 1 932 ? -15.696 -10.739 38.721 1.00 91.50 932 THR A O 1
ATOM 7511 N N . THR A 1 933 ? -14.132 -12.204 38.042 1.00 94.06 933 THR A N 1
ATOM 7512 C CA . THR A 1 933 ? -12.995 -11.278 38.162 1.00 94.06 933 THR A CA 1
ATOM 7513 C C . THR A 1 933 ? -13.102 -10.167 37.114 1.00 94.06 933 THR A C 1
ATOM 7515 O O . THR A 1 933 ? -12.998 -8.993 37.460 1.00 94.06 933 THR A O 1
ATOM 7518 N N . ILE A 1 934 ? -13.427 -10.502 35.862 1.00 96.50 934 ILE A N 1
ATOM 7519 C CA . ILE A 1 934 ? -13.624 -9.512 34.791 1.00 96.50 934 ILE A CA 1
ATOM 7520 C C . ILE A 1 934 ? -14.804 -8.576 35.104 1.00 96.50 934 ILE A C 1
ATOM 7522 O O . ILE A 1 934 ? -14.704 -7.364 34.929 1.00 96.50 934 ILE A O 1
ATOM 7526 N N . GLY A 1 935 ? -15.909 -9.107 35.634 1.00 95.44 935 GLY A N 1
ATOM 7527 C CA . GLY A 1 935 ? -17.039 -8.292 36.085 1.00 95.44 935 GLY A CA 1
ATOM 7528 C C . GLY A 1 935 ? -16.638 -7.267 37.149 1.00 95.44 935 GLY A C 1
ATOM 7529 O O . GLY A 1 935 ? -17.038 -6.106 37.056 1.00 95.44 935 GLY A O 1
ATOM 7530 N N . LYS A 1 936 ? -15.803 -7.660 38.124 1.00 94.94 936 LYS A N 1
ATOM 7531 C CA . LYS A 1 936 ? -15.248 -6.738 39.130 1.00 94.94 936 LYS A CA 1
ATOM 7532 C C . LYS A 1 936 ? -14.391 -5.651 38.486 1.00 94.94 936 LYS A C 1
ATOM 7534 O O . LYS A 1 936 ? -14.586 -4.482 38.802 1.00 94.94 936 LYS A O 1
ATOM 7539 N N . GLN A 1 937 ? -13.499 -6.031 37.571 1.00 97.44 937 GLN A N 1
ATOM 7540 C CA . GLN A 1 937 ? -12.622 -5.111 36.842 1.00 97.44 937 GLN A CA 1
ATOM 7541 C C . GLN A 1 937 ? -13.422 -4.024 36.107 1.00 97.44 937 GLN A C 1
ATOM 7543 O O . GLN A 1 937 ? -13.173 -2.837 36.303 1.00 97.44 937 GLN A O 1
ATOM 7548 N N . ILE A 1 938 ? -14.431 -4.419 35.325 1.00 97.19 938 ILE A N 1
ATOM 7549 C CA . ILE A 1 938 ? -15.263 -3.486 34.549 1.00 97.19 938 ILE A CA 1
ATOM 7550 C C . ILE A 1 938 ? -16.148 -2.631 35.469 1.00 97.19 938 ILE A C 1
ATOM 7552 O O . ILE A 1 938 ? -16.235 -1.419 35.288 1.00 97.19 938 ILE A O 1
ATOM 7556 N N . GLY A 1 939 ? -16.799 -3.238 36.468 1.00 93.31 939 GLY A N 1
ATOM 7557 C CA . GLY A 1 939 ? -17.736 -2.536 37.352 1.00 93.31 939 GLY A CA 1
ATOM 7558 C C . GLY A 1 939 ? -17.076 -1.524 38.298 1.00 93.31 939 GLY A C 1
ATOM 7559 O O . GLY A 1 939 ? -17.690 -0.500 38.629 1.00 93.31 939 GLY A O 1
ATOM 7560 N N . ASN A 1 940 ? -15.835 -1.791 38.721 1.00 93.56 940 ASN A N 1
ATOM 7561 C CA . ASN A 1 940 ? -15.057 -0.895 39.581 1.00 93.56 940 ASN A CA 1
ATOM 7562 C C . ASN A 1 940 ? -14.382 0.239 38.805 1.00 93.56 940 ASN A C 1
ATOM 7564 O O . ASN A 1 940 ? -14.163 1.298 39.378 1.00 93.56 940 ASN A O 1
ATOM 7568 N N . ALA A 1 941 ? -14.076 0.046 37.521 1.00 95.62 941 ALA A N 1
ATOM 7569 C CA . ALA A 1 941 ? -13.338 1.029 36.741 1.00 95.62 941 ALA A CA 1
ATOM 7570 C C . ALA A 1 941 ? -14.059 2.384 36.627 1.00 95.62 941 ALA A C 1
ATOM 7572 O O . ALA A 1 941 ? -15.287 2.461 36.503 1.00 95.62 941 ALA A O 1
ATOM 7573 N N . VAL A 1 942 ? -13.273 3.456 36.550 1.00 96.75 942 VAL A N 1
ATOM 7574 C CA . VAL A 1 942 ? -13.714 4.726 35.962 1.00 96.75 942 VAL A CA 1
ATOM 7575 C C . VAL A 1 942 ? -13.791 4.560 34.446 1.00 96.75 942 VAL A C 1
ATOM 7577 O O . VAL A 1 942 ? -12.935 3.917 33.841 1.00 96.75 942 VAL A O 1
ATOM 7580 N N . SER A 1 943 ? -14.840 5.096 33.824 1.00 97.88 943 SER A N 1
ATOM 7581 C CA . SER A 1 943 ? -15.033 4.996 32.376 1.00 97.88 943 SER A CA 1
ATOM 7582 C C . SER A 1 943 ? -13.918 5.736 31.621 1.00 97.88 943 SER A C 1
ATOM 7584 O O . SER A 1 943 ? -13.752 6.934 31.867 1.00 97.88 943 SER A O 1
ATOM 7586 N N . PRO A 1 944 ? -13.195 5.093 30.681 1.00 98.38 944 PRO A N 1
ATOM 7587 C CA . PRO A 1 944 ? -12.087 5.736 29.977 1.00 98.38 944 PRO A CA 1
ATOM 7588 C C . PRO A 1 944 ? -12.450 7.038 29.262 1.00 98.38 944 PRO A C 1
ATOM 7590 O O . PRO A 1 944 ? -11.657 7.971 29.295 1.00 98.38 944 PRO A O 1
ATOM 7593 N N . LEU A 1 945 ? -13.644 7.155 28.669 1.00 97.06 945 LEU A N 1
ATOM 7594 C CA . LEU A 1 945 ? -14.056 8.415 28.036 1.00 97.06 945 LEU A CA 1
ATOM 7595 C C . LEU A 1 945 ? -14.252 9.553 29.039 1.00 97.06 945 LEU A C 1
ATOM 7597 O O . LEU A 1 945 ? -13.883 10.683 28.738 1.00 97.06 945 LEU A O 1
ATOM 7601 N N . LEU A 1 946 ? -14.790 9.271 30.229 1.00 98.00 946 LEU A N 1
ATOM 7602 C CA . LEU A 1 946 ? -14.892 10.278 31.287 1.00 98.00 946 LEU A CA 1
ATOM 7603 C C . LEU A 1 946 ? -13.492 10.691 31.755 1.00 98.00 946 LEU A C 1
ATOM 7605 O O . LEU A 1 946 ? -13.198 11.880 31.819 1.00 98.00 946 LEU A O 1
ATOM 7609 N N . ALA A 1 947 ? -12.611 9.719 32.007 1.00 98.25 947 ALA A N 1
ATOM 7610 C CA . ALA A 1 947 ? -11.224 9.981 32.384 1.00 98.25 947 ALA A CA 1
ATOM 7611 C C . ALA A 1 947 ? -10.464 10.807 31.325 1.00 98.25 947 ALA A C 1
ATOM 7613 O O . ALA A 1 947 ? -9.721 11.717 31.680 1.00 98.25 947 ALA A O 1
ATOM 7614 N N . GLU A 1 948 ? -10.706 10.560 30.036 1.00 97.69 948 GLU A N 1
ATOM 7615 C CA . GLU A 1 948 ? -10.149 11.349 28.930 1.00 97.69 948 GLU A CA 1
ATOM 7616 C C . GLU A 1 948 ? -10.603 12.818 28.977 1.00 97.69 948 GLU A C 1
ATOM 7618 O O . GLU A 1 948 ? -9.794 13.715 28.748 1.00 97.69 948 GLU A O 1
ATOM 7623 N N . GLN A 1 949 ? -11.873 13.092 29.304 1.00 97.31 949 GLN A N 1
ATOM 7624 C CA . GLN A 1 949 ? -12.360 14.472 29.444 1.00 97.31 949 GLN A CA 1
ATOM 7625 C C . GLN A 1 949 ? -11.740 15.187 30.650 1.00 97.31 949 GLN A C 1
ATOM 7627 O O . GLN A 1 949 ? -11.409 16.367 30.547 1.00 97.31 949 GLN A O 1
ATOM 7632 N N . LEU A 1 950 ? -11.529 14.477 31.765 1.00 97.62 950 LEU A N 1
ATOM 7633 C CA . LEU A 1 950 ? -10.827 15.026 32.932 1.00 97.62 950 LEU A CA 1
ATOM 7634 C C . LEU A 1 950 ? -9.385 15.419 32.568 1.00 97.62 950 LEU A C 1
ATOM 7636 O O . LEU A 1 950 ? -8.944 16.523 32.881 1.00 97.62 950 LEU A O 1
ATOM 7640 N N . ALA A 1 951 ? -8.673 14.549 31.849 1.00 96.25 951 ALA A N 1
ATOM 7641 C CA . ALA A 1 951 ? -7.306 14.809 31.405 1.00 96.25 951 ALA A CA 1
ATOM 7642 C C . ALA A 1 951 ? -7.222 15.982 30.412 1.00 96.25 951 ALA A C 1
ATOM 7644 O O . ALA A 1 951 ? -6.384 16.870 30.569 1.00 96.25 951 ALA A O 1
ATOM 7645 N N . LYS A 1 952 ? -8.126 16.033 29.423 1.00 93.44 952 LYS A N 1
ATOM 7646 C CA . LYS A 1 952 ? -8.210 17.140 28.454 1.00 93.44 952 LYS A CA 1
ATOM 7647 C C . LYS A 1 952 ? -8.456 18.487 29.126 1.00 93.44 952 LYS A C 1
ATOM 7649 O O . LYS A 1 952 ? -7.878 19.482 28.698 1.00 93.44 952 LYS A O 1
ATOM 7654 N N . GLN A 1 953 ? -9.266 18.518 30.183 1.00 95.06 953 GLN A N 1
ATOM 7655 C CA . GLN A 1 953 ? -9.502 19.746 30.936 1.00 95.06 953 GLN A CA 1
ATOM 7656 C C . GLN A 1 953 ? -8.227 20.243 31.630 1.00 95.06 953 GLN A C 1
ATOM 7658 O O . GLN A 1 953 ? -7.923 21.431 31.552 1.00 95.06 953 GLN A O 1
ATOM 7663 N N . ILE A 1 954 ? -7.446 19.346 32.243 1.00 94.56 954 ILE A N 1
ATOM 7664 C CA . ILE A 1 954 ? -6.151 19.700 32.851 1.00 94.56 954 ILE A CA 1
ATOM 7665 C C . ILE A 1 954 ? -5.171 20.218 31.791 1.00 94.56 954 ILE A C 1
ATOM 7667 O O . ILE A 1 954 ? -4.535 21.247 31.999 1.00 94.56 954 ILE A O 1
ATOM 7671 N N . LEU A 1 955 ? -5.073 19.545 30.642 1.00 90.44 955 LEU A N 1
ATOM 7672 C CA . LEU A 1 955 ? -4.176 19.958 29.557 1.00 90.44 955 LEU A CA 1
ATOM 7673 C C . LEU A 1 955 ? -4.534 21.337 28.991 1.00 90.44 955 LEU A C 1
ATOM 7675 O O . LEU A 1 955 ? -3.635 22.135 28.749 1.00 90.44 955 LEU A O 1
ATOM 7679 N N . ASN A 1 956 ? -5.826 21.637 28.836 1.00 87.44 956 ASN A N 1
ATOM 7680 C CA . ASN A 1 956 ? -6.297 22.960 28.419 1.00 87.44 956 ASN A CA 1
ATOM 7681 C C . ASN A 1 956 ? -5.894 24.045 29.436 1.00 87.44 956 ASN A C 1
ATOM 7683 O O . ASN A 1 956 ? -5.461 25.129 29.058 1.00 87.44 956 ASN A O 1
ATOM 7687 N N . ILE A 1 957 ? -5.968 23.749 30.736 1.00 87.38 957 ILE A N 1
ATOM 7688 C CA . ILE A 1 957 ? -5.521 24.685 31.777 1.00 87.38 957 ILE A CA 1
ATOM 7689 C C . ILE A 1 957 ? -4.008 24.907 31.711 1.00 87.38 957 ILE A C 1
ATOM 7691 O O . ILE A 1 957 ? -3.566 26.049 31.781 1.00 87.38 957 ILE A O 1
ATOM 7695 N N . GLU A 1 958 ? -3.208 23.850 31.561 1.00 85.31 958 GLU A N 1
ATOM 7696 C CA . GLU A 1 958 ? -1.752 23.984 31.412 1.00 85.31 958 GLU A CA 1
ATOM 7697 C C . GLU A 1 958 ? -1.382 24.780 30.150 1.00 85.31 958 GLU A C 1
ATOM 7699 O O . GLU A 1 958 ? -0.496 25.632 30.196 1.00 85.31 958 GLU A O 1
ATOM 7704 N N . GLU A 1 959 ? -2.112 24.594 29.048 1.00 80.69 959 GLU A N 1
ATOM 7705 C CA . GLU A 1 959 ? -1.951 25.402 27.835 1.00 80.69 959 GLU A CA 1
ATOM 7706 C C . GLU A 1 959 ? -2.271 26.885 28.088 1.00 80.69 959 GLU A C 1
ATOM 7708 O O . GLU A 1 959 ? -1.478 27.757 27.733 1.00 80.69 959 GLU A O 1
ATOM 7713 N N . GLN A 1 960 ? -3.373 27.192 28.777 1.00 76.56 960 GLN A N 1
ATOM 7714 C CA . GLN A 1 960 ? -3.729 28.567 29.150 1.00 76.56 960 GLN A CA 1
ATOM 7715 C C . GLN A 1 960 ? -2.704 29.205 30.097 1.00 76.56 960 GLN A C 1
ATOM 7717 O O . GLN A 1 960 ? -2.391 30.388 29.969 1.00 76.56 960 GLN A O 1
ATOM 7722 N N . LEU A 1 961 ? -2.155 28.438 31.042 1.00 75.12 961 LEU A N 1
ATOM 7723 C CA . LEU A 1 961 ? -1.100 28.908 31.941 1.00 75.12 961 LEU A CA 1
ATOM 7724 C C . LEU A 1 961 ? 0.216 29.174 31.195 1.00 75.12 961 LEU A C 1
ATOM 7726 O O . LEU A 1 961 ? 0.927 30.110 31.555 1.00 75.12 961 LEU A O 1
ATOM 7730 N N . GLY A 1 962 ? 0.514 28.404 30.143 1.00 60.22 962 GLY A N 1
ATOM 7731 C CA . GLY A 1 962 ? 1.675 28.602 29.271 1.00 60.22 962 GLY A CA 1
ATOM 7732 C C . GLY A 1 962 ? 1.538 29.765 28.279 1.00 60.22 962 GLY A C 1
ATOM 7733 O O . GLY A 1 962 ? 2.541 30.379 27.930 1.00 60.22 962 GLY A O 1
ATOM 7734 N N . LEU A 1 963 ? 0.316 30.106 27.853 1.00 45.19 963 LEU A N 1
ATOM 7735 C CA . LEU A 1 963 ? 0.032 31.259 26.980 1.00 45.19 963 LEU A CA 1
ATOM 7736 C C . LEU A 1 963 ? 0.044 32.605 27.721 1.00 45.19 963 LEU A C 1
ATOM 7738 O O . LEU A 1 963 ? 0.202 33.648 27.095 1.00 45.19 963 LEU A O 1
ATOM 7742 N N . ASN A 1 964 ? -0.105 32.593 29.047 1.00 36.06 964 ASN A N 1
ATOM 7743 C CA . ASN A 1 964 ? -0.113 33.801 29.878 1.00 36.06 964 ASN A CA 1
ATOM 7744 C C . ASN A 1 964 ? 1.290 34.273 30.314 1.00 36.06 964 ASN A C 1
ATOM 7746 O O . ASN A 1 964 ? 1.403 35.231 31.077 1.00 36.06 964 ASN A O 1
ATOM 7750 N N . PHE A 1 965 ? 2.353 33.635 29.815 1.00 32.78 965 PHE A N 1
ATOM 7751 C CA . PHE A 1 965 ? 3.738 34.084 29.967 1.00 32.78 965 PHE A CA 1
ATOM 7752 C C . PHE A 1 965 ? 4.445 34.079 28.606 1.00 32.78 965 PHE A C 1
ATOM 7754 O O . PHE A 1 965 ? 5.234 33.187 28.293 1.00 32.78 965 PHE A O 1
ATOM 7761 N N . SER A 1 966 ? 4.158 35.101 27.803 1.00 25.53 966 SER A N 1
ATOM 7762 C CA . SER A 1 966 ? 4.986 35.534 26.673 1.00 25.53 966 SER A CA 1
ATOM 7763 C C . SER A 1 966 ? 5.208 37.031 26.745 1.00 25.53 966 SER A C 1
ATOM 7765 O O . SER A 1 966 ? 4.175 37.734 26.855 1.00 25.53 966 SER A O 1
#

Secondary structure (DSSP, 8-state):
--GGGEEEHHHHHHHHTS-HHHHHHHHHTTSS-EEE-TT--EEEEHHHHHHHHHHHHHHHHHHGGGS---S--PPPPPPGGGGGS--S----HHHHHHHHHHH--TT-EEEETT-TTTHHHHHHHHTT-EEEEEES-HHHHHHHHHHHS---HHHHHHHHHHHHHHHHHHHGGGGEEE-TTT--EEEEEEEEEETTEEEEEEEEETTTEEEEEEPPHHHHHHHHHHHHTHHHHTTT-----PBPPGGGB-SS--BSGGGS-HHHHHHHHHHHHHHHT---HHHHHHHHHHHHHHHHHHSTTSBEETTTTEE--GGGSSSB---SSEEEE-HHHHHHHHHHHHHHHHHT-TT--GGGEEEEES-TT--TTS-TT-EEEEEE----TTS--HHHHHHHHHHHHT----GGG----BTTTTB-HHHHHHHHHHHHHHHHHHEEEEEEEEEEE--S-HHHHHHHHHHHHHTTEEEEEEEEEE-SS--TTTTTSTTSS--EEEEEEEEE-SS---------TTHHHHHHHHHHHHHHH-SS--HHHHHHHHHHHHHHTT--B-TTSPBP-HHHHHHHHEEEEEETTEEEEEES-----PPPEEEEET-TTTHHHHHHHHTT-EEEEEE---HHHHHHHHHH-TTSEEE-S-GGG--HHHHHHHHHHHT--EEEEEE----GGGSSS-------TTS---GGGHHHHHHHHHHHHH--SEEEEEEEGGGGTGGGGHHHHHHHHHHHTTT-EEEEEEEEGGGGT-SEE-EEEEEEEE-SSS-GGGGSPPPS--TTSPPPHHHHHTTSPP--TT-EEEEEEPPPPS---HHHHHTTTTT-SEEEEEE-----HHHHHHHHT--TT--GGGS-GGG------TTTTPBPPTTSPEEPP-S-SS-GGGSS-B-SSSSSBPPHHHHHHHTT--TT----S-HHHHHHHHHHSPPHHHHHHHHHHHHHHHHHHHHT--

Foldseek 3Di:
DPPPFKDALVVLCVLLVHDSVVVVVCCVVVLFPWDADPVRGTIGGNVSSVVVSVVVVVVCLVVLQQAADPAFDAADDDALLLVLFDFDDDDRLVVLLVRCSSNDAAAAEEEAQDCGLNSNQLSCLLRNYQYEYEHLFVVSVLNNCLSQDDDDVVVLVVLCVVLLVVLCVVQVVLQWDAAPPPRDTWGWFKWKAAPVGTFKTWTCDPVPGTDIDGDDPVNVVSLVVLVVCLCVLCVPFDAFQDAQDPLQADDPDGGLPVQARSSLCSSLRSSLVSLVPDPPPSSSSNSLSLSLRLLQLQTQLWAADSVRSDTDRSPLDRHDDHDNITMHGDSSVSSVVSVVSSVSSNVVNPSGDCVSYHYYNDQLLDPPVAAFQRHSEYEYADDQAAPHDRSSSCVSSCRGVVNDRDPLLRLHDDVVSVRHLVNNLVSLLSNLLSVLGRHHASHKYKYWDDDLFLSNVCSNLVSNLVNQKDWDAKYWYFDNDDRSVCVVVVLADARTIIMTMIGGHPDSPPDPPDADQALLVVLVVQLVVVCVVCQFHGPNRSSVRRVRVCSVRNSQAHPVRHGDNSVVSQVVQWDWDDDPNTIGIDGPDDDDDPQAEEEEECCFLNQLVLLLVVLRHHDQEYEHQDPQRVVLNCVVCVNHHYDNHDLVPDDLVVVVVSCVVVVHANAEYEYEFDQPVQDDDDDDDDDDPPDDDDPRCVSVVSSVVNCLSSVHQKYKYKFAPCQCCGPHRVSVVVVQCSVVVSQKHKDKDWDAVQLLQQLERDTMMMMMIGNDPDHSVLLDFGRPDDVVGGQHLQLQDVQPDDDAAQDDDQKDQDDARPDHHPLCVLLVVRVDRIFGQQGFHHDDPLLLVVLVPAAEQGAPVVDDPVSDDPAPAPAALAAHAGGGRHYQQALQQFHRGHHNQHYNPYSGGGTLSSLCSSLQHHRPSYRGDDNSSSSNSSNVRRRSSVSNSSSNSVVVVVVVVSVVPD